Protein AF-A0A1F9RCW7-F1 (afdb_monomer_lite)

Structure (mmCIF, N/CA/C/O backbone):
data_AF-A0A1F9RCW7-F1
#
_entry.id   AF-A0A1F9RCW7-F1
#
loop_
_atom_site.group_PDB
_atom_site.id
_atom_site.type_symbol
_atom_site.label_atom_id
_atom_site.label_alt_id
_atom_site.label_comp_id
_atom_site.label_asym_id
_atom_site.label_entity_id
_atom_site.label_seq_id
_atom_site.pdbx_PDB_ins_code
_atom_site.Cartn_x
_atom_site.Cartn_y
_atom_site.Cartn_z
_atom_site.occupancy
_atom_site.B_iso_or_equiv
_atom_site.auth_seq_id
_atom_site.auth_comp_id
_atom_site.auth_asym_id
_atom_site.auth_atom_id
_atom_site.pdbx_PDB_model_num
ATOM 1 N N . MET A 1 1 ? -45.373 -7.529 39.499 1.00 58.97 1 MET A N 1
ATOM 2 C CA . MET A 1 1 ? -44.326 -6.968 38.630 1.00 58.97 1 MET A CA 1
ATOM 3 C C . MET A 1 1 ? -43.247 -6.370 39.516 1.00 58.97 1 MET A C 1
ATOM 5 O O . MET A 1 1 ? -43.570 -5.528 40.352 1.00 58.97 1 MET A O 1
ATOM 9 N N . GLY A 1 2 ? -42.016 -6.873 39.427 1.00 80.88 2 GLY A N 1
ATOM 10 C CA . GLY A 1 2 ? -40.900 -6.390 40.252 1.00 80.88 2 GLY A CA 1
ATOM 11 C C . GLY A 1 2 ? -40.522 -4.937 39.925 1.00 80.88 2 GLY A C 1
ATOM 12 O O . GLY A 1 2 ? -40.853 -4.431 38.855 1.00 80.88 2 GLY A O 1
ATOM 13 N N . MET A 1 3 ? -39.813 -4.248 40.824 1.00 86.12 3 MET A N 1
ATOM 14 C CA . MET A 1 3 ? -39.380 -2.852 40.610 1.00 86.12 3 MET A CA 1
ATOM 15 C C . MET A 1 3 ? -38.506 -2.698 39.352 1.00 86.12 3 MET A C 1
ATOM 17 O O . MET A 1 3 ? -38.737 -1.803 38.542 1.00 86.12 3 MET A O 1
ATOM 21 N N . ASN A 1 4 ? -37.570 -3.625 39.144 1.00 91.38 4 ASN A N 1
ATOM 22 C CA . ASN A 1 4 ? -36.712 -3.681 37.957 1.00 91.38 4 ASN A CA 1
ATOM 23 C C . ASN A 1 4 ? -37.488 -3.984 36.669 1.00 91.38 4 ASN A C 1
ATOM 25 O O . ASN A 1 4 ? -37.155 -3.488 35.599 1.00 91.38 4 ASN A O 1
ATOM 29 N N . GLU A 1 5 ? -38.549 -4.779 36.773 1.00 91.75 5 GLU A N 1
ATOM 30 C CA . GLU A 1 5 ? -39.403 -5.132 35.643 1.00 91.75 5 GLU A CA 1
ATOM 31 C C . GLU A 1 5 ? -40.203 -3.914 35.168 1.00 91.75 5 GLU A C 1
ATOM 33 O O . GLU A 1 5 ? -40.208 -3.600 33.980 1.00 91.75 5 GLU A O 1
ATOM 38 N N . ARG A 1 6 ? -40.773 -3.148 36.111 1.00 92.88 6 ARG A N 1
ATOM 39 C CA . ARG A 1 6 ? -41.418 -1.857 35.822 1.00 92.88 6 ARG A CA 1
ATOM 40 C C . ARG A 1 6 ? -40.446 -0.862 35.186 1.00 92.88 6 ARG A C 1
ATOM 42 O O . ARG A 1 6 ? -40.835 -0.141 34.276 1.00 92.88 6 ARG A O 1
ATOM 49 N N . LEU A 1 7 ? -39.198 -0.816 35.658 1.00 93.56 7 LEU A N 1
ATOM 50 C CA . LEU A 1 7 ? -38.155 0.039 35.087 1.00 93.56 7 LEU A CA 1
ATOM 51 C C . LEU A 1 7 ? -37.812 -0.362 33.646 1.00 93.56 7 LEU A C 1
ATOM 53 O O . LEU A 1 7 ? -37.741 0.493 32.767 1.00 93.56 7 LEU A O 1
ATOM 57 N N . ALA A 1 8 ? -37.605 -1.654 33.399 1.00 94.81 8 ALA A N 1
ATOM 58 C CA . ALA A 1 8 ? -37.265 -2.168 32.079 1.00 94.81 8 ALA A CA 1
ATOM 59 C C . ALA A 1 8 ? -38.367 -1.872 31.048 1.00 94.81 8 ALA A C 1
ATOM 61 O O . ALA A 1 8 ? -38.064 -1.474 29.923 1.00 94.81 8 ALA A O 1
ATOM 62 N N . ASP A 1 9 ? -39.636 -2.020 31.435 1.00 94.06 9 ASP A N 1
ATOM 63 C CA . ASP A 1 9 ? -40.777 -1.710 30.569 1.00 94.06 9 ASP A CA 1
ATOM 64 C C . ASP A 1 9 ? -41.004 -0.201 30.397 1.00 94.06 9 ASP A C 1
ATOM 66 O O . ASP A 1 9 ? -41.436 0.221 29.329 1.00 94.06 9 ASP A O 1
ATOM 70 N N . LEU A 1 10 ? -40.644 0.624 31.389 1.00 94.19 10 LEU A N 1
ATOM 71 C CA . LEU A 1 10 ? -40.655 2.086 31.255 1.00 94.19 10 LEU A CA 1
ATOM 72 C C . LEU A 1 10 ? -39.609 2.581 30.245 1.00 94.19 10 LEU A C 1
ATOM 74 O O . LEU A 1 10 ? -39.894 3.478 29.458 1.00 94.19 10 LEU A O 1
ATOM 78 N N . LEU A 1 11 ? -38.397 2.017 30.274 1.00 94.50 11 LEU A N 1
ATOM 79 C CA . LEU A 1 11 ? -37.294 2.437 29.400 1.00 94.50 11 LEU A CA 1
ATOM 80 C C . LEU A 1 11 ? -37.402 1.869 27.978 1.00 94.50 11 LEU A C 1
ATOM 82 O O . LEU A 1 11 ? -36.950 2.505 27.028 1.00 94.50 11 LEU A O 1
ATOM 86 N N . PHE A 1 12 ? -37.973 0.672 27.831 1.00 95.19 12 PHE A N 1
ATOM 87 C CA . PHE A 1 12 ? -38.083 -0.035 26.553 1.00 95.19 12 PHE A CA 1
ATOM 88 C C . PHE A 1 12 ? -39.497 -0.602 26.348 1.00 95.19 12 PHE A C 1
ATOM 90 O O . PHE A 1 12 ? -39.658 -1.829 26.285 1.00 95.19 12 PHE A O 1
ATOM 97 N N . PRO A 1 13 ? -40.529 0.255 26.241 1.00 93.56 13 PRO A N 1
ATOM 98 C CA . PRO A 1 13 ? -41.918 -0.192 26.112 1.00 93.56 13 PRO A CA 1
ATOM 99 C C . PRO A 1 13 ? -42.155 -0.994 24.825 1.00 93.56 13 PRO A C 1
ATOM 101 O O . PRO A 1 13 ? -42.882 -1.983 24.842 1.00 93.56 13 PRO A O 1
ATOM 104 N N . ASP A 1 14 ? -41.461 -0.640 23.742 1.00 93.75 14 ASP A N 1
ATOM 105 C CA . ASP A 1 14 ? -41.643 -1.252 22.417 1.00 93.75 14 ASP A CA 1
ATOM 106 C C . ASP A 1 14 ? -40.899 -2.589 22.239 1.00 93.75 14 ASP A C 1
ATOM 108 O O . ASP A 1 14 ? -41.014 -3.247 21.206 1.00 93.75 14 ASP A O 1
ATOM 112 N N . VAL A 1 15 ? -40.108 -3.012 23.231 1.00 94.88 15 VAL A N 1
ATOM 113 C CA . VAL A 1 15 ? -39.314 -4.248 23.167 1.00 94.88 15 VAL A CA 1
ATOM 114 C C . VAL A 1 15 ? -40.079 -5.374 23.860 1.00 94.88 15 VAL A C 1
ATOM 116 O O . VAL A 1 15 ? -40.006 -5.536 25.082 1.00 94.88 15 VAL A O 1
ATOM 119 N N . SER A 1 16 ? -40.831 -6.143 23.074 1.00 92.38 16 SER A N 1
ATOM 120 C CA . SER A 1 16 ? -41.656 -7.264 23.549 1.00 92.38 16 SER A CA 1
ATOM 121 C C . SER A 1 16 ? -41.009 -8.641 23.362 1.00 92.38 16 SER A C 1
ATOM 123 O O . SER A 1 16 ? -41.397 -9.591 24.041 1.00 92.38 16 SER A O 1
ATOM 125 N N . GLU A 1 17 ? -40.017 -8.762 22.475 1.00 94.12 17 GLU A N 1
ATOM 126 C CA . GLU A 1 17 ? -39.290 -10.016 22.259 1.00 94.12 17 GLU A CA 1
ATOM 127 C C . GLU A 1 17 ? -38.488 -10.435 23.503 1.00 94.12 17 GLU A C 1
ATOM 129 O O . GLU A 1 17 ? -37.969 -9.601 24.249 1.00 94.12 17 GLU A O 1
ATOM 134 N N . LEU A 1 18 ? -38.383 -11.749 23.717 1.00 94.31 18 LEU A N 1
ATOM 135 C CA . LEU A 1 18 ? -37.619 -12.350 24.811 1.00 94.31 18 LEU A CA 1
ATOM 136 C C . LEU A 1 18 ? -36.254 -12.855 24.312 1.00 94.31 18 LEU A C 1
ATOM 138 O O . LEU A 1 18 ? -36.167 -13.275 23.154 1.00 94.31 18 LEU A O 1
ATOM 142 N N . PRO A 1 19 ? -35.217 -12.889 25.175 1.00 95.44 19 PRO A N 1
ATOM 143 C CA . PRO A 1 19 ? -33.902 -13.449 24.846 1.00 95.44 19 PRO A CA 1
ATOM 144 C C . PRO A 1 19 ? -33.971 -14.821 24.160 1.00 95.44 19 PRO A C 1
ATOM 146 O O . PRO A 1 19 ? -33.439 -14.978 23.066 1.00 95.44 19 PRO A O 1
ATOM 149 N N . ASP A 1 20 ? -34.734 -15.768 24.715 1.00 95.12 20 ASP A N 1
ATOM 150 C CA . ASP A 1 20 ? -34.902 -17.116 24.151 1.00 95.12 20 ASP A CA 1
ATOM 151 C C . ASP A 1 20 ? -35.484 -17.109 22.730 1.00 95.12 20 ASP A C 1
ATOM 153 O O . ASP A 1 20 ? -35.149 -17.957 21.901 1.00 95.12 20 ASP A O 1
ATOM 157 N N . SER A 1 21 ? -36.376 -16.161 22.429 1.00 95.50 21 SER A N 1
ATOM 158 C CA . SER A 1 21 ? -36.961 -16.013 21.092 1.00 95.50 21 SER A CA 1
ATOM 159 C C . SER A 1 21 ? -35.927 -15.518 20.085 1.00 95.50 21 SER A C 1
ATOM 161 O O . SER A 1 21 ? -35.942 -15.959 18.937 1.00 95.50 21 SER A O 1
ATOM 163 N N . ILE A 1 22 ? -35.017 -14.637 20.510 1.00 96.31 22 ILE A N 1
ATOM 164 C CA . ILE A 1 22 ? -33.885 -14.193 19.695 1.00 96.31 22 ILE A CA 1
ATOM 165 C C . ILE A 1 22 ? -32.894 -15.338 19.501 1.00 96.31 22 ILE A C 1
ATOM 167 O O . ILE A 1 22 ? -32.508 -15.612 18.371 1.00 96.31 22 ILE A O 1
ATOM 171 N N . GLU A 1 23 ? -32.513 -16.047 20.564 1.00 95.06 23 GLU A N 1
ATOM 172 C CA . GLU A 1 23 ? -31.553 -17.153 20.477 1.00 95.06 23 GLU A CA 1
ATOM 173 C C . GLU A 1 23 ? -32.032 -18.271 19.538 1.00 95.06 23 GLU A C 1
ATOM 175 O O . GLU A 1 23 ? -31.238 -18.804 18.766 1.00 95.06 23 GLU A O 1
ATOM 180 N N . LYS A 1 24 ? -33.340 -18.563 19.507 1.00 95.06 24 LYS A N 1
ATOM 181 C CA . LYS A 1 24 ? -33.938 -19.520 18.556 1.00 95.06 24 LYS A CA 1
ATOM 182 C C . LYS A 1 24 ? -33.787 -19.118 17.086 1.00 95.06 24 LYS A C 1
ATOM 184 O O . LYS A 1 24 ? -33.794 -20.002 16.234 1.00 95.06 24 LYS A O 1
ATOM 189 N N . LYS A 1 25 ? -33.635 -17.824 16.775 1.00 94.19 25 LYS A N 1
ATOM 190 C CA . LYS A 1 25 ? -33.351 -17.344 15.407 1.00 94.19 25 LYS A CA 1
ATOM 191 C C . LYS A 1 25 ? -31.918 -17.671 14.969 1.00 94.19 25 LYS A C 1
ATOM 193 O O . LYS A 1 25 ? -31.635 -17.638 13.778 1.00 94.19 25 LYS A O 1
ATOM 198 N N . TYR A 1 26 ? -31.037 -18.008 15.911 1.00 95.06 26 TYR A N 1
ATOM 199 C CA . TYR A 1 26 ? -29.622 -18.279 15.675 1.00 95.06 26 TYR A CA 1
ATOM 200 C C . TYR A 1 26 ? -29.239 -19.672 16.206 1.00 95.06 26 TYR A C 1
ATOM 202 O O . TYR A 1 26 ? -28.615 -19.786 17.269 1.00 95.06 26 TYR A O 1
ATOM 210 N N . PRO A 1 27 ? -29.626 -20.752 15.499 1.00 93.38 27 PRO A N 1
ATOM 211 C CA . PRO A 1 27 ? -29.390 -22.124 15.944 1.00 93.38 27 PRO A CA 1
ATOM 212 C C . PRO A 1 27 ? -27.896 -22.478 15.985 1.00 93.38 27 PRO A C 1
ATOM 214 O O . PRO A 1 27 ? -27.039 -21.738 15.498 1.00 93.38 27 PRO A O 1
ATOM 217 N N . ALA A 1 28 ? -27.559 -23.620 16.587 1.00 92.12 28 ALA A N 1
ATOM 218 C CA . ALA A 1 28 ? -26.206 -24.167 16.503 1.00 92.12 28 ALA A CA 1
ATOM 219 C C . ALA A 1 28 ? -25.829 -24.464 15.040 1.00 92.12 28 ALA A C 1
ATOM 221 O O . ALA A 1 28 ? -26.688 -24.827 14.237 1.00 92.12 28 ALA A O 1
ATOM 222 N N . ARG A 1 29 ? -24.548 -24.294 14.706 1.00 94.12 29 ARG A N 1
ATOM 223 C CA . ARG A 1 29 ? -24.023 -24.574 13.364 1.00 94.12 29 ARG A CA 1
ATOM 224 C C . ARG A 1 29 ? -23.855 -26.083 13.179 1.00 94.12 29 ARG A C 1
ATOM 226 O O . ARG A 1 29 ? -23.382 -26.753 14.095 1.00 94.12 29 ARG A O 1
ATOM 233 N N . ASP A 1 30 ? -24.208 -26.588 12.001 1.00 94.06 30 ASP A N 1
ATOM 234 C CA . ASP A 1 30 ? -23.964 -27.979 11.606 1.00 94.06 30 ASP A CA 1
ATOM 235 C C . ASP A 1 30 ? -22.518 -28.123 11.111 1.00 94.06 30 ASP A C 1
ATOM 237 O O . ASP A 1 30 ? -22.222 -27.925 9.933 1.00 94.06 30 ASP A O 1
ATOM 241 N N . LEU A 1 31 ? -21.593 -28.331 12.050 1.00 95.56 31 LEU A N 1
ATOM 242 C CA . LEU A 1 31 ? -20.151 -28.387 11.806 1.00 95.56 31 LEU A CA 1
ATOM 243 C C . LEU A 1 31 ? -19.506 -29.531 12.606 1.00 95.56 31 LEU A C 1
ATOM 245 O O . LEU A 1 31 ? -20.055 -29.949 13.631 1.00 95.56 31 LEU A O 1
ATOM 249 N N . PRO A 1 32 ? -18.320 -30.018 12.190 1.00 94.44 32 PRO A N 1
ATOM 250 C CA . PRO A 1 32 ? -17.543 -30.972 12.977 1.00 94.44 32 PRO A CA 1
ATOM 251 C C . PRO A 1 32 ? -17.294 -30.489 14.423 1.00 94.44 32 PRO A C 1
ATOM 253 O O . PRO A 1 32 ? -17.159 -29.285 14.641 1.00 94.44 32 PRO A O 1
ATOM 256 N N . PRO A 1 33 ? -17.164 -31.390 15.419 1.00 89.00 33 PRO A N 1
ATOM 257 C CA . PRO A 1 33 ? -17.022 -31.001 16.830 1.00 89.00 33 PRO A CA 1
ATOM 258 C C . PRO A 1 33 ? -15.851 -30.055 17.135 1.00 89.00 33 PRO A C 1
ATOM 260 O O . PRO A 1 33 ? -15.977 -29.184 17.993 1.00 89.00 33 PRO A O 1
ATOM 263 N N . ASP A 1 34 ? -14.735 -30.209 16.419 1.00 90.69 34 ASP A N 1
ATOM 264 C CA . ASP A 1 34 ? -13.519 -29.402 16.589 1.00 90.69 34 ASP A CA 1
ATOM 265 C C . ASP A 1 34 ? -13.425 -28.235 15.585 1.00 90.69 34 ASP A C 1
ATOM 267 O O . ASP A 1 34 ? -12.387 -27.578 15.477 1.00 90.69 34 ASP A O 1
ATOM 271 N N . ALA A 1 35 ? -14.498 -27.972 14.831 1.00 96.31 35 ALA A N 1
ATOM 272 C CA . ALA A 1 35 ? -14.528 -26.925 13.823 1.00 96.31 35 ALA A CA 1
ATOM 273 C C . ALA A 1 35 ? -14.496 -25.530 14.456 1.00 96.31 35 ALA A C 1
ATOM 275 O O . ALA A 1 35 ? -15.335 -25.160 15.284 1.00 96.31 35 ALA A O 1
ATOM 276 N N . ALA A 1 36 ? -13.538 -24.715 14.026 1.00 97.56 36 ALA A N 1
ATOM 277 C CA . ALA A 1 36 ? -13.397 -23.352 14.495 1.00 97.56 36 ALA A CA 1
ATOM 278 C C . ALA A 1 36 ? -14.303 -22.409 13.696 1.00 97.56 36 ALA A C 1
ATOM 280 O O . ALA A 1 36 ? -14.108 -22.153 12.512 1.00 97.56 36 ALA A O 1
ATOM 281 N N . VAL A 1 37 ? -15.280 -21.832 14.382 1.00 98.25 37 VAL A N 1
ATOM 282 C CA . VAL A 1 37 ? -16.020 -20.655 13.918 1.00 98.25 37 VAL A CA 1
ATOM 283 C C . VAL A 1 37 ? -15.272 -19.407 14.372 1.00 98.25 37 VAL A C 1
ATOM 285 O O . VAL A 1 37 ? -15.190 -19.142 15.581 1.00 98.25 37 VAL A O 1
ATOM 288 N N . THR A 1 38 ? -14.724 -18.669 13.413 1.00 98.25 38 THR A N 1
ATOM 289 C CA . THR A 1 38 ? -13.909 -17.468 13.613 1.00 98.25 38 THR A CA 1
ATOM 290 C C . THR A 1 38 ? -14.489 -16.293 12.828 1.00 98.25 38 THR A C 1
ATOM 292 O O . THR A 1 38 ? -15.361 -16.452 11.973 1.00 98.25 38 THR A O 1
ATOM 295 N N . ARG A 1 39 ? -14.012 -15.078 13.119 1.00 97.31 39 ARG A N 1
ATOM 296 C CA . ARG A 1 39 ? -14.472 -13.876 12.420 1.00 97.31 39 ARG A CA 1
ATOM 297 C C . ARG A 1 39 ? -13.433 -12.790 12.316 1.00 97.31 39 ARG A C 1
ATOM 299 O O . ARG A 1 39 ? -12.657 -12.584 13.255 1.00 97.31 39 ARG A O 1
ATOM 306 N N . PHE A 1 40 ? -13.536 -12.015 11.244 1.00 96.31 40 PHE A N 1
ATOM 307 C CA . PHE A 1 40 ? -12.951 -10.687 11.161 1.00 96.31 40 PHE A CA 1
ATOM 308 C C . PHE A 1 40 ? -14.038 -9.640 11.407 1.00 96.31 40 PHE A C 1
ATOM 310 O O . PHE A 1 40 ? -15.056 -9.620 10.720 1.00 96.31 40 PHE A O 1
ATOM 317 N N . ALA A 1 41 ? -13.827 -8.787 12.412 1.00 95.31 41 ALA A N 1
ATOM 318 C CA . ALA A 1 41 ? -14.823 -7.820 12.868 1.00 95.31 41 ALA A CA 1
ATOM 319 C C . ALA A 1 41 ? -14.300 -6.367 12.803 1.00 95.31 41 ALA A C 1
ATOM 321 O O . ALA A 1 41 ? -13.964 -5.790 13.837 1.00 95.31 41 ALA A O 1
ATOM 322 N N . PRO A 1 42 ? -14.100 -5.789 11.602 1.00 93.00 42 PRO A N 1
ATOM 323 C CA . PRO A 1 42 ? -13.550 -4.445 11.454 1.00 93.00 42 PRO A CA 1
ATOM 324 C C . PRO A 1 42 ? -14.605 -3.347 11.642 1.00 93.00 42 PRO A C 1
ATOM 326 O O . PRO A 1 42 ? -15.750 -3.468 11.203 1.00 93.00 42 PRO A O 1
ATOM 329 N N . SER A 1 43 ? -14.172 -2.208 12.185 1.00 90.81 43 SER A N 1
ATOM 330 C CA . SER A 1 43 ? -14.926 -0.952 12.104 1.00 90.81 43 SER A CA 1
ATOM 331 C C . SER A 1 43 ? -14.582 -0.203 10.804 1.00 90.81 43 SER A C 1
ATOM 333 O O . SER A 1 43 ? -13.393 -0.052 10.495 1.00 90.81 43 SER A O 1
ATOM 335 N N . PRO A 1 44 ? -15.567 0.322 10.051 1.00 86.62 44 PRO A N 1
ATOM 336 C CA . PRO A 1 44 ? -15.348 0.995 8.765 1.00 86.62 44 PRO A CA 1
ATOM 337 C C . PRO A 1 44 ? -14.866 2.452 8.932 1.00 86.62 44 PRO A C 1
ATOM 339 O O . PRO A 1 44 ? -15.445 3.384 8.380 1.00 86.62 44 PRO A O 1
ATOM 342 N N . THR A 1 45 ? -13.809 2.675 9.719 1.00 81.88 45 THR A N 1
ATOM 343 C CA . THR A 1 45 ? -13.362 4.019 10.147 1.00 81.88 45 THR A CA 1
ATOM 344 C C . THR A 1 45 ? -12.076 4.502 9.469 1.00 81.88 45 THR A C 1
ATOM 346 O O . THR A 1 45 ? -11.368 5.358 10.003 1.00 81.88 45 THR A O 1
ATOM 349 N N . GLY A 1 46 ? -11.676 3.882 8.361 1.00 74.88 46 GLY A N 1
ATOM 350 C CA . GLY A 1 46 ? -10.405 4.170 7.701 1.00 74.88 46 GLY A CA 1
ATOM 351 C C . GLY A 1 46 ? -9.956 3.062 6.766 1.00 74.88 46 GLY A C 1
ATOM 352 O O . GLY A 1 46 ? -10.653 2.070 6.567 1.00 74.88 46 GLY A O 1
ATOM 353 N N . PHE A 1 47 ? -8.751 3.221 6.223 1.00 75.31 47 PHE A N 1
ATOM 354 C CA . PHE A 1 47 ? -8.118 2.186 5.415 1.00 75.31 47 PHE A CA 1
ATOM 355 C C . PHE A 1 47 ? -7.839 0.919 6.237 1.00 75.31 47 PHE A C 1
ATOM 357 O O . PHE A 1 47 ? -7.525 0.973 7.438 1.00 75.31 47 PHE A O 1
ATOM 364 N N . LEU A 1 48 ? -7.911 -0.226 5.559 1.00 87.44 48 LEU A N 1
ATOM 365 C CA . LEU A 1 48 ? -7.614 -1.521 6.146 1.00 87.44 48 LEU A CA 1
ATOM 366 C C . LEU A 1 48 ? -6.118 -1.614 6.476 1.00 87.44 48 LEU A C 1
ATOM 368 O O . LEU A 1 48 ? -5.254 -1.431 5.617 1.00 87.44 48 LEU A O 1
ATOM 372 N N . HIS A 1 49 ? -5.819 -1.870 7.747 1.00 90.88 49 HIS A N 1
ATOM 373 C CA . HIS A 1 49 ? -4.452 -2.004 8.237 1.00 90.88 49 HIS A CA 1
ATOM 374 C C . HIS A 1 49 ? -3.931 -3.423 8.006 1.00 90.88 49 HIS A C 1
ATOM 376 O O . HIS A 1 49 ? -4.658 -4.383 8.270 1.00 90.88 49 HIS A O 1
ATOM 382 N N . ILE A 1 50 ? -2.656 -3.575 7.643 1.00 92.25 50 ILE A N 1
ATOM 383 C CA . ILE A 1 50 ? -2.045 -4.894 7.415 1.00 92.25 50 ILE A CA 1
ATOM 384 C C . ILE A 1 50 ? -2.089 -5.791 8.662 1.00 92.25 50 ILE A C 1
ATOM 386 O O . ILE A 1 50 ? -2.304 -6.990 8.559 1.00 92.25 50 ILE A O 1
ATOM 390 N N . GLY A 1 51 ? -2.003 -5.212 9.864 1.00 91.94 51 GLY A N 1
ATOM 391 C CA . GLY A 1 51 ? -2.197 -5.953 11.119 1.00 91.94 51 GLY A CA 1
ATOM 392 C C . GLY A 1 51 ? -3.620 -6.507 11.304 1.00 91.94 51 GLY A C 1
ATOM 393 O O . GLY A 1 51 ? -3.789 -7.550 11.925 1.00 91.94 51 GLY A O 1
ATOM 394 N N . GLY A 1 52 ? -4.638 -5.847 10.740 1.00 92.00 52 GLY A N 1
ATOM 395 C CA . GLY A 1 52 ? -6.005 -6.376 10.715 1.00 92.00 52 GLY A CA 1
ATOM 396 C C . GLY A 1 52 ? -6.122 -7.565 9.761 1.00 92.00 52 GLY A C 1
ATOM 397 O O . GLY A 1 52 ? -6.661 -8.598 10.141 1.00 92.00 52 GLY A O 1
ATOM 398 N N . VAL A 1 53 ? -5.526 -7.452 8.569 1.00 92.38 53 VAL A N 1
ATOM 399 C CA . VAL A 1 53 ? -5.403 -8.568 7.611 1.00 92.38 53 VAL A CA 1
ATOM 400 C C . VAL A 1 53 ? -4.624 -9.736 8.203 1.00 92.38 53 VAL A C 1
ATOM 402 O O . VAL A 1 53 ? -5.001 -10.879 7.997 1.00 92.38 53 VAL A O 1
ATOM 405 N N . PHE A 1 54 ? -3.577 -9.472 8.979 1.00 94.50 54 PHE A N 1
ATOM 406 C CA . PHE A 1 54 ? -2.803 -10.505 9.657 1.00 94.50 54 PHE A CA 1
ATOM 407 C C . PHE A 1 54 ? -3.653 -11.308 10.654 1.00 94.50 54 PHE A C 1
ATOM 409 O O . PHE A 1 54 ? -3.653 -12.535 10.613 1.00 94.50 54 PHE A O 1
ATOM 416 N N . ALA A 1 55 ? -4.448 -10.638 11.495 1.00 94.50 55 ALA A N 1
ATOM 417 C CA . ALA A 1 55 ? -5.394 -11.318 12.385 1.00 94.50 55 ALA A CA 1
ATOM 418 C C . ALA A 1 55 ? -6.507 -12.056 11.612 1.00 94.50 55 ALA A C 1
ATOM 420 O O . ALA A 1 55 ? -6.927 -13.144 12.013 1.00 94.50 55 ALA A O 1
ATOM 421 N N . ALA A 1 56 ? -6.964 -11.489 10.492 1.00 95.06 56 ALA A N 1
ATOM 422 C CA . ALA A 1 56 ? -7.941 -12.123 9.613 1.00 95.06 56 ALA A CA 1
ATOM 423 C C . ALA A 1 56 ? -7.389 -13.393 8.951 1.00 95.06 56 ALA A C 1
ATOM 425 O O . ALA A 1 56 ? -8.074 -14.407 8.966 1.00 95.06 56 ALA A O 1
ATOM 426 N N . LEU A 1 57 ? -6.142 -13.374 8.469 1.00 95.12 57 LEU A N 1
ATOM 427 C CA . LEU A 1 57 ? -5.451 -14.542 7.919 1.00 95.12 57 LEU A CA 1
ATOM 428 C C . LEU A 1 57 ? -5.397 -15.676 8.942 1.00 95.12 57 LEU A C 1
ATOM 430 O O . LEU A 1 57 ? -5.722 -16.811 8.628 1.00 95.12 57 LEU A O 1
ATOM 434 N N . ILE A 1 58 ? -5.020 -15.368 10.185 1.00 95.69 58 ILE A N 1
ATOM 435 C CA . ILE A 1 58 ? -4.968 -16.358 11.269 1.00 95.69 58 ILE A CA 1
ATOM 436 C C . ILE A 1 58 ? -6.360 -16.957 11.527 1.00 95.69 58 ILE A C 1
ATOM 438 O O . ILE A 1 58 ? -6.493 -18.167 11.707 1.00 95.69 58 ILE A O 1
ATOM 442 N N . SER A 1 59 ? -7.393 -16.110 11.531 1.00 96.75 59 SER A N 1
ATOM 443 C CA . SER A 1 59 ? -8.786 -16.530 11.722 1.00 96.75 59 SER A CA 1
ATOM 444 C C . SER A 1 59 ? -9.261 -17.449 10.597 1.00 96.75 59 SER A C 1
ATOM 446 O O . SER A 1 59 ? -9.849 -18.496 10.866 1.00 96.75 59 SER A O 1
ATOM 448 N N . GLU A 1 60 ? -8.969 -17.068 9.356 1.00 95.81 60 GLU A N 1
ATOM 449 C CA . GLU A 1 60 ? -9.326 -17.788 8.137 1.00 95.81 60 GLU A CA 1
ATOM 450 C C . GLU A 1 60 ? -8.621 -19.147 8.057 1.00 95.81 60 GLU A C 1
ATOM 452 O O . GLU A 1 60 ? -9.290 -20.165 7.884 1.00 95.81 60 GLU A O 1
ATOM 457 N N . ARG A 1 61 ? -7.298 -19.193 8.288 1.00 95.44 61 ARG A N 1
ATOM 458 C CA . ARG A 1 61 ? -6.528 -20.449 8.309 1.00 95.44 61 ARG A CA 1
ATOM 459 C C . ARG A 1 61 ? -7.076 -21.425 9.343 1.00 95.44 61 ARG A C 1
ATOM 461 O O . ARG A 1 61 ? -7.256 -22.598 9.032 1.00 95.44 61 ARG A O 1
ATOM 468 N N . LEU A 1 62 ? -7.359 -20.954 10.560 1.00 96.25 62 LEU A N 1
ATOM 469 C CA . LEU A 1 62 ? -7.878 -21.812 11.625 1.00 96.25 62 LEU A CA 1
ATOM 470 C C . LEU A 1 62 ? -9.267 -22.373 11.286 1.00 96.25 62 LEU A C 1
ATOM 472 O O . LEU A 1 62 ? -9.506 -23.564 11.487 1.00 96.25 62 LEU A O 1
ATOM 476 N N . ALA A 1 63 ? -10.167 -21.530 10.772 1.00 96.88 63 ALA A N 1
ATOM 477 C CA . ALA A 1 63 ? -11.515 -21.946 10.405 1.00 96.88 63 ALA A CA 1
ATOM 478 C C . ALA A 1 63 ? -11.495 -23.011 9.308 1.00 96.88 63 ALA A C 1
ATOM 480 O O . ALA A 1 63 ? -11.970 -24.123 9.523 1.00 96.88 63 ALA A O 1
ATOM 481 N N . HIS A 1 64 ? -10.883 -22.723 8.160 1.00 95.56 64 HIS A N 1
ATOM 482 C CA . HIS A 1 64 ? -10.921 -23.649 7.030 1.00 95.56 64 HIS A CA 1
ATOM 483 C C . HIS A 1 64 ? -10.152 -24.946 7.291 1.00 95.56 64 HIS A C 1
ATOM 485 O O . HIS A 1 64 ? -10.633 -26.013 6.916 1.00 95.56 64 HIS A O 1
ATOM 491 N N . GLN A 1 65 ? -9.016 -24.894 7.998 1.00 94.88 65 GLN A N 1
ATOM 492 C CA . GLN A 1 65 ? -8.256 -26.101 8.347 1.00 94.88 65 GLN A CA 1
ATOM 493 C C . GLN A 1 65 ? -9.059 -27.077 9.221 1.00 94.88 65 GLN A C 1
ATOM 495 O O . GLN A 1 65 ? -8.832 -28.283 9.173 1.00 94.88 65 GLN A O 1
ATOM 500 N N . THR A 1 66 ? -9.984 -26.567 10.035 1.00 95.69 66 THR A N 1
ATOM 501 C CA . THR A 1 66 ? -10.807 -27.378 10.946 1.00 95.69 66 THR A CA 1
ATOM 502 C C . THR A 1 66 ? -12.190 -27.705 10.371 1.00 95.69 66 THR A C 1
ATOM 504 O O . THR A 1 66 ? -13.016 -28.293 11.065 1.00 95.69 66 THR A O 1
ATOM 507 N N . GLY A 1 67 ? -12.458 -27.341 9.110 1.00 96.00 67 GLY A N 1
ATOM 508 C CA . GLY A 1 67 ? -13.779 -27.494 8.490 1.00 96.00 67 GLY A CA 1
ATOM 509 C C . GLY A 1 67 ? -14.848 -26.575 9.092 1.00 96.00 67 GLY A C 1
ATOM 510 O O . GLY A 1 67 ? -16.030 -26.902 9.045 1.00 96.00 67 GLY A O 1
ATOM 511 N N . GLY A 1 68 ? -14.429 -25.470 9.712 1.00 96.94 68 GLY A N 1
ATOM 512 C CA . GLY A 1 68 ? -15.291 -24.456 10.305 1.00 96.94 68 GLY A CA 1
ATOM 513 C C . GLY A 1 68 ? -15.636 -23.312 9.358 1.00 96.94 68 GLY A C 1
ATOM 514 O O . GLY A 1 68 ? -15.614 -23.462 8.140 1.00 96.94 68 GLY A O 1
ATOM 515 N N . ILE A 1 69 ? -15.985 -22.168 9.950 1.00 97.25 69 ILE A N 1
ATOM 516 C CA . ILE A 1 69 ? -16.533 -21.000 9.250 1.00 97.25 69 ILE A CA 1
ATOM 517 C C . ILE A 1 69 ? -15.724 -19.761 9.610 1.00 97.25 69 ILE A C 1
ATOM 519 O O . ILE A 1 69 ? -15.559 -19.451 10.792 1.00 97.25 69 ILE A O 1
ATOM 523 N N . PHE A 1 70 ? -15.278 -19.027 8.597 1.00 97.06 70 PHE A N 1
ATOM 524 C CA . PHE A 1 70 ? -14.719 -17.692 8.733 1.00 97.06 70 PHE A CA 1
ATOM 525 C C . PHE A 1 70 ? -15.691 -16.654 8.175 1.00 97.06 70 PHE A C 1
ATOM 527 O O . PHE A 1 70 ? -15.968 -16.624 6.974 1.00 97.06 70 PHE A O 1
ATOM 534 N N . TYR A 1 71 ? -16.193 -15.772 9.042 1.00 96.94 71 TYR A N 1
ATOM 535 C CA . TYR A 1 71 ? -17.168 -14.758 8.641 1.00 96.94 71 TYR A CA 1
ATOM 536 C C . TYR A 1 71 ? -16.698 -13.313 8.857 1.00 96.94 71 TYR A C 1
ATOM 538 O O . TYR A 1 71 ? -15.863 -13.013 9.715 1.00 96.94 71 TYR A O 1
ATOM 546 N N . LEU A 1 72 ? -17.258 -12.394 8.071 1.00 96.25 72 LEU A N 1
ATOM 547 C CA . LEU A 1 72 ? -17.032 -10.954 8.165 1.00 96.25 72 LEU A CA 1
ATOM 548 C C . LEU A 1 72 ? -18.216 -10.286 8.873 1.00 96.25 72 LEU A C 1
ATOM 550 O O . LEU A 1 72 ? -19.353 -10.400 8.423 1.00 96.25 72 LEU A O 1
ATOM 554 N N . ARG A 1 73 ? -17.952 -9.544 9.954 1.00 96.56 73 ARG A N 1
ATOM 555 C CA . ARG A 1 73 ? -18.959 -8.726 10.653 1.00 96.56 73 ARG A CA 1
ATOM 556 C C . ARG A 1 73 ? -18.524 -7.268 10.706 1.00 96.56 73 ARG A C 1
ATOM 558 O O . ARG A 1 73 ? -17.431 -6.969 11.163 1.00 96.56 73 ARG A O 1
ATOM 565 N N . ILE A 1 74 ? -19.376 -6.346 10.281 1.00 94.38 74 ILE A N 1
ATOM 566 C CA . ILE A 1 74 ? -19.054 -4.916 10.293 1.00 94.38 74 ILE A CA 1
ATOM 567 C C . ILE A 1 74 ? -19.476 -4.304 11.624 1.00 94.38 74 ILE A C 1
ATOM 569 O O . ILE A 1 74 ? -20.657 -4.305 11.974 1.00 94.38 74 ILE A O 1
ATOM 573 N N . GLU A 1 75 ? -18.508 -3.745 12.347 1.00 93.81 75 GLU A N 1
ATOM 574 C CA . GLU A 1 75 ? -18.731 -3.089 13.638 1.00 93.81 75 GLU A CA 1
ATOM 575 C C . GLU A 1 75 ? -18.875 -1.568 13.455 1.00 93.81 75 GLU A C 1
ATOM 577 O O . GLU A 1 75 ? -17.978 -0.786 13.778 1.00 93.81 75 GLU A O 1
ATOM 582 N N . ASP A 1 76 ? -20.011 -1.145 12.889 1.00 91.19 76 ASP A N 1
ATOM 583 C CA . ASP A 1 76 ? -20.352 0.239 12.513 1.00 91.19 76 ASP A CA 1
ATOM 584 C C . ASP A 1 76 ? -21.245 0.962 13.543 1.00 91.19 76 ASP A C 1
ATOM 586 O O . ASP A 1 76 ? -22.069 1.820 13.216 1.00 91.19 76 ASP A O 1
ATOM 590 N N . THR A 1 77 ? -21.076 0.628 14.823 1.00 86.44 77 THR A N 1
ATOM 591 C CA . THR A 1 77 ? -21.844 1.226 15.929 1.00 86.44 77 THR A CA 1
ATOM 592 C C . THR A 1 77 ? -21.432 2.671 16.247 1.00 86.44 77 THR A C 1
ATOM 594 O O . THR A 1 77 ? -22.202 3.401 16.878 1.00 86.44 77 THR A O 1
ATOM 597 N N . ASP A 1 78 ? -20.254 3.121 15.793 1.00 84.50 78 ASP A N 1
ATOM 598 C CA . ASP A 1 78 ? -19.781 4.510 15.898 1.00 84.50 78 ASP A CA 1
ATOM 599 C C . ASP A 1 78 ? -19.968 5.275 14.578 1.00 84.50 78 ASP A C 1
ATOM 601 O O . ASP A 1 78 ? -19.043 5.439 13.777 1.00 84.50 78 ASP A O 1
ATOM 605 N N . LYS A 1 79 ? -21.184 5.795 14.382 1.00 79.62 79 LYS A N 1
ATOM 606 C CA . LYS A 1 79 ? -21.567 6.559 13.186 1.00 79.62 79 LYS A CA 1
ATOM 607 C C . LYS A 1 79 ? -20.744 7.830 12.959 1.00 79.62 79 LYS A C 1
ATOM 609 O O . LYS A 1 79 ? -20.650 8.285 11.826 1.00 79.62 79 LYS A O 1
ATOM 614 N N . LYS A 1 80 ? -20.108 8.403 13.993 1.00 82.12 80 LYS A N 1
ATOM 615 C CA . LYS A 1 80 ? -19.280 9.617 13.837 1.00 82.12 80 LYS A CA 1
ATOM 616 C C . LYS A 1 80 ? -17.947 9.329 13.144 1.00 82.12 80 LYS A C 1
ATOM 618 O O . LYS A 1 80 ? -17.357 10.239 12.569 1.00 82.12 80 LYS A O 1
ATOM 623 N N . ARG A 1 81 ? -17.445 8.094 13.247 1.00 79.50 81 ARG A N 1
ATOM 624 C CA . ARG A 1 81 ? -16.153 7.676 12.675 1.00 79.50 81 ARG A CA 1
ATOM 625 C C . ARG A 1 81 ? -16.294 6.874 11.389 1.00 79.50 81 ARG A C 1
ATOM 627 O O . ARG A 1 81 ? -15.277 6.556 10.779 1.00 79.50 81 ARG A O 1
ATOM 634 N N . GLU A 1 82 ? -17.515 6.523 11.007 1.00 81.12 82 GLU A N 1
ATOM 635 C CA . GLU A 1 82 ? -17.793 5.772 9.791 1.00 81.12 82 GLU A CA 1
ATOM 636 C C . GLU A 1 82 ? -17.386 6.577 8.550 1.00 81.12 82 GLU A C 1
ATOM 638 O O . GLU A 1 82 ? -17.707 7.757 8.408 1.00 81.12 82 GLU A O 1
ATOM 643 N N . MET A 1 83 ? -16.654 5.930 7.646 1.00 78.88 83 MET A N 1
ATOM 644 C CA . MET A 1 83 ? -16.276 6.500 6.360 1.00 78.88 83 MET A CA 1
ATOM 645 C C . MET A 1 83 ? -17.147 5.933 5.243 1.00 78.88 83 MET A C 1
ATOM 647 O O . MET A 1 83 ? -17.286 4.715 5.105 1.00 78.88 83 MET A O 1
ATOM 651 N N . ALA A 1 84 ? -17.661 6.820 4.389 1.00 78.62 84 ALA A N 1
ATOM 652 C CA . ALA A 1 84 ? -18.370 6.429 3.176 1.00 78.62 84 ALA A CA 1
ATOM 653 C C . ALA A 1 84 ? -17.491 5.506 2.311 1.00 78.62 84 ALA A C 1
ATOM 655 O O . ALA A 1 84 ? -16.320 5.798 2.069 1.00 78.62 84 ALA A O 1
ATOM 656 N N . GLY A 1 85 ? -18.049 4.371 1.879 1.00 78.88 85 GLY A N 1
ATOM 657 C CA . GLY A 1 85 ? -17.328 3.350 1.109 1.00 78.88 85 GLY A CA 1
ATOM 658 C C . GLY A 1 85 ? -16.388 2.447 1.924 1.00 78.88 85 GLY A C 1
ATOM 659 O O . GLY A 1 85 ? -15.784 1.544 1.351 1.00 78.88 85 GLY A O 1
ATOM 660 N N . GLY A 1 86 ? -16.281 2.625 3.249 1.00 82.06 86 GLY A N 1
ATOM 661 C CA . GLY A 1 86 ? -15.372 1.839 4.094 1.00 82.06 86 GLY A CA 1
ATOM 662 C C . GLY A 1 86 ? -15.651 0.331 4.073 1.00 82.06 86 GLY A C 1
ATOM 663 O O . GLY A 1 86 ? -14.717 -0.463 4.008 1.00 82.06 86 GLY A O 1
ATOM 664 N N . VAL A 1 87 ? -16.928 -0.069 4.061 1.00 85.00 87 VAL A N 1
ATOM 665 C CA . VAL A 1 87 ? -17.331 -1.487 3.975 1.00 85.00 87 VAL A CA 1
ATOM 666 C C . VAL A 1 87 ? -16.933 -2.100 2.631 1.00 85.00 87 VAL A C 1
ATOM 668 O O . VAL A 1 87 ? -16.320 -3.164 2.613 1.00 85.00 87 VAL A O 1
ATOM 671 N N . ALA A 1 88 ? -17.211 -1.410 1.520 1.00 84.19 88 ALA A N 1
ATOM 672 C CA . ALA A 1 88 ? -16.845 -1.876 0.182 1.00 84.19 88 ALA A CA 1
ATOM 673 C C . ALA A 1 88 ? -15.325 -2.055 0.047 1.00 84.19 88 ALA A C 1
ATOM 675 O O . ALA A 1 88 ? -14.871 -3.095 -0.419 1.00 84.19 88 ALA A O 1
ATOM 676 N N . GLY A 1 89 ? -14.538 -1.101 0.559 1.00 84.44 89 GLY A N 1
ATOM 677 C CA . GLY A 1 89 ? -13.077 -1.199 0.554 1.00 84.44 89 GLY A CA 1
ATOM 678 C C . GLY A 1 89 ? -12.529 -2.371 1.379 1.00 84.44 89 GLY A C 1
ATOM 679 O O . GLY A 1 89 ? -11.505 -2.948 1.017 1.00 84.44 89 GLY A O 1
ATOM 680 N N . ILE A 1 90 ? -13.201 -2.763 2.469 1.00 87.81 90 ILE A N 1
ATOM 681 C CA . ILE A 1 90 ? -12.833 -3.958 3.249 1.00 87.81 90 ILE A CA 1
ATOM 682 C C . ILE A 1 90 ? -13.097 -5.227 2.435 1.00 87.81 90 ILE A C 1
ATOM 684 O O . ILE A 1 90 ? -12.210 -6.074 2.334 1.00 87.81 90 ILE A O 1
ATOM 688 N N . VAL A 1 91 ? -14.292 -5.354 1.853 1.00 86.75 91 VAL A N 1
ATOM 689 C CA . VAL A 1 91 ? -14.677 -6.534 1.065 1.00 86.75 91 VAL A CA 1
ATOM 690 C C . VAL A 1 91 ? -13.765 -6.686 -0.154 1.00 86.75 91 VAL A C 1
ATOM 692 O O . VAL A 1 91 ? -13.206 -7.759 -0.374 1.00 86.75 91 VAL A O 1
ATOM 695 N N . GLU A 1 92 ? -13.529 -5.600 -0.889 1.00 85.50 92 GLU A N 1
ATOM 696 C CA . GLU A 1 92 ? -12.639 -5.588 -2.050 1.00 85.50 92 GLU A CA 1
ATOM 697 C C . GLU A 1 92 ? -11.204 -5.992 -1.677 1.00 85.50 92 GLU A C 1
ATOM 699 O O . GLU A 1 92 ? -10.577 -6.791 -2.375 1.00 85.50 92 GLU A O 1
ATOM 704 N N . ALA A 1 93 ? -10.679 -5.500 -0.549 1.00 86.88 93 ALA A N 1
ATOM 705 C CA . ALA A 1 93 ? -9.347 -5.879 -0.089 1.00 86.88 93 ALA A CA 1
ATOM 706 C C . ALA A 1 93 ? -9.236 -7.386 0.199 1.00 86.88 93 ALA A C 1
ATOM 708 O O . ALA A 1 93 ? -8.229 -8.002 -0.150 1.00 86.88 93 ALA A O 1
ATOM 709 N N . PHE A 1 94 ? -10.264 -7.996 0.793 1.00 87.19 94 PHE A N 1
ATOM 710 C CA . PHE A 1 94 ? -10.288 -9.435 1.077 1.00 87.19 94 PHE A CA 1
ATOM 711 C C . PHE A 1 94 ? -10.382 -10.274 -0.198 1.00 87.19 94 PHE A C 1
ATOM 713 O O . PHE A 1 94 ? -9.665 -11.266 -0.326 1.00 87.19 94 PHE A O 1
ATOM 720 N N . GLN A 1 95 ? -11.191 -9.842 -1.168 1.00 85.38 95 GLN A N 1
ATOM 721 C CA . GLN A 1 95 ? -11.258 -10.489 -2.477 1.00 85.38 95 GLN A CA 1
ATOM 722 C C . GLN A 1 95 ? -9.915 -10.440 -3.202 1.00 85.38 95 GLN A C 1
ATOM 724 O O . GLN A 1 95 ? -9.444 -11.459 -3.701 1.00 85.38 95 GLN A O 1
ATOM 729 N N . ARG A 1 96 ? -9.264 -9.271 -3.213 1.00 85.75 96 ARG A N 1
ATOM 730 C CA . ARG A 1 96 ? -7.937 -9.101 -3.821 1.00 85.75 96 ARG A CA 1
ATOM 731 C C . ARG A 1 96 ? -6.888 -9.980 -3.148 1.00 85.75 96 ARG A C 1
ATOM 733 O O . ARG A 1 96 ? -6.009 -10.491 -3.835 1.00 85.75 96 ARG A O 1
ATOM 740 N N . LEU A 1 97 ? -6.975 -10.172 -1.831 1.00 88.06 97 LEU A N 1
ATOM 741 C CA . LEU A 1 97 ? -6.095 -11.061 -1.063 1.00 88.06 97 LEU A CA 1
ATOM 742 C C . LEU A 1 97 ? -6.474 -12.548 -1.164 1.00 88.06 97 LEU A C 1
ATOM 744 O O . LEU A 1 97 ? -5.783 -13.380 -0.582 1.00 88.06 97 LEU A O 1
ATOM 748 N N . ALA A 1 98 ? -7.530 -12.885 -1.912 1.00 85.31 98 ALA A N 1
ATOM 749 C CA . ALA A 1 98 ? -8.066 -14.237 -2.054 1.00 85.31 98 ALA A CA 1
ATOM 750 C C . ALA A 1 98 ? -8.444 -14.897 -0.712 1.00 85.31 98 ALA A C 1
ATOM 752 O O . ALA A 1 98 ? -8.344 -16.114 -0.556 1.00 85.31 98 ALA A O 1
ATOM 753 N N . PHE A 1 99 ? -8.898 -14.104 0.265 1.00 86.50 99 PHE A N 1
ATOM 754 C CA . PHE A 1 99 ? -9.481 -14.643 1.492 1.00 86.50 99 PHE A CA 1
ATOM 755 C C . PHE A 1 99 ? -10.903 -15.105 1.207 1.00 86.50 99 PHE A C 1
ATOM 757 O O . PHE A 1 99 ? -11.766 -14.312 0.827 1.00 86.50 99 PHE A O 1
ATOM 764 N N . LYS A 1 100 ? -11.152 -16.399 1.404 1.00 86.56 100 LYS A N 1
ATOM 765 C CA . LYS A 1 100 ? -12.497 -16.957 1.331 1.00 86.56 100 LYS A CA 1
ATOM 766 C C . LYS A 1 100 ? -13.266 -16.529 2.580 1.00 86.56 100 LYS A C 1
ATOM 768 O O . LYS A 1 100 ? -12.863 -16.859 3.685 1.00 86.56 100 LYS A O 1
ATOM 773 N N . ILE A 1 101 ? -14.334 -15.762 2.395 1.00 91.88 101 ILE A N 1
ATOM 774 C CA . ILE A 1 101 ? -15.288 -15.404 3.448 1.00 91.88 101 ILE A CA 1
ATOM 775 C C . ILE A 1 101 ? -16.505 -16.306 3.250 1.00 91.88 101 ILE A C 1
ATOM 777 O O . ILE A 1 101 ? -17.095 -16.291 2.170 1.00 91.88 101 ILE A O 1
ATOM 781 N N . ASP A 1 102 ? -16.868 -17.094 4.259 1.00 94.69 102 ASP A N 1
ATOM 782 C CA . ASP A 1 102 ? -18.008 -18.015 4.170 1.00 94.69 102 ASP A CA 1
ATOM 783 C C . ASP A 1 102 ? -19.345 -17.299 4.399 1.00 94.69 102 ASP A C 1
ATOM 785 O O . ASP A 1 102 ? -20.352 -17.628 3.775 1.00 94.69 102 ASP A O 1
ATOM 789 N N . GLU A 1 103 ? -19.355 -16.306 5.291 1.00 95.50 103 GLU A N 1
ATOM 790 C CA . GLU A 1 103 ? -20.538 -15.519 5.637 1.00 95.50 103 GLU A CA 1
ATOM 791 C C . GLU A 1 103 ? -20.173 -14.048 5.876 1.00 95.50 103 GLU A C 1
ATOM 793 O O . GLU A 1 103 ? -19.078 -13.734 6.346 1.00 95.50 103 GLU A O 1
ATOM 798 N N . GLY A 1 104 ? -21.091 -13.131 5.595 1.00 94.81 104 GLY A N 1
ATOM 799 C CA . GLY A 1 104 ? -20.890 -11.699 5.787 1.00 94.81 104 GLY A CA 1
ATOM 800 C C . GLY A 1 104 ? -21.370 -10.846 4.613 1.00 94.81 104 GLY A C 1
ATOM 801 O O . GLY A 1 104 ? -22.013 -11.353 3.690 1.00 94.81 104 GLY A O 1
ATOM 802 N N . PRO A 1 105 ? -21.061 -9.537 4.631 1.00 90.50 105 PRO A N 1
ATOM 803 C CA . PRO A 1 105 ? -21.369 -8.630 3.531 1.00 90.50 105 PRO A CA 1
ATOM 804 C C . PRO A 1 105 ? -20.709 -9.066 2.220 1.00 90.50 105 PRO A C 1
ATOM 806 O O . PRO A 1 105 ? -19.534 -9.442 2.204 1.00 90.50 105 PRO A O 1
ATOM 809 N N . LEU A 1 106 ? -21.454 -8.958 1.121 1.00 81.31 106 LEU A N 1
ATOM 810 C CA . LEU A 1 106 ? -20.974 -9.269 -0.223 1.00 81.31 106 LEU A CA 1
ATOM 811 C C . LEU A 1 106 ? -20.460 -8.008 -0.957 1.00 81.31 106 LEU A C 1
ATOM 813 O O . LEU A 1 106 ? -20.757 -6.886 -0.544 1.00 81.31 106 LEU A O 1
ATOM 817 N N . PRO A 1 107 ? -19.664 -8.169 -2.036 1.00 68.50 107 PRO A N 1
ATOM 818 C CA . PRO A 1 107 ? -19.139 -7.048 -2.829 1.00 68.50 107 PRO A CA 1
ATOM 819 C C . PRO A 1 107 ? -20.226 -6.314 -3.626 1.00 68.50 107 PRO A C 1
ATOM 821 O O . PRO A 1 107 ? -20.145 -5.103 -3.814 1.00 68.50 107 PRO A O 1
ATOM 824 N N . ALA A 1 108 ? -21.234 -7.052 -4.099 1.00 63.59 108 ALA A N 1
ATOM 825 C CA . ALA A 1 108 ? -22.493 -6.499 -4.589 1.00 63.59 108 ALA A CA 1
ATOM 826 C C . ALA A 1 108 ? -23.457 -6.333 -3.403 1.00 63.59 108 ALA A C 1
ATOM 828 O O . ALA A 1 108 ? -23.314 -7.048 -2.412 1.00 63.59 108 ALA A O 1
ATOM 829 N N . GLU A 1 109 ? -24.421 -5.410 -3.487 1.00 63.81 109 GLU A N 1
ATOM 830 C CA . GLU A 1 109 ? -25.386 -5.173 -2.403 1.00 63.81 109 GLU A CA 1
ATOM 831 C C . GLU A 1 109 ? -25.983 -6.492 -1.876 1.00 63.81 109 GLU A C 1
ATOM 833 O O . GLU A 1 109 ? -26.529 -7.286 -2.642 1.00 63.81 109 GLU A O 1
ATOM 838 N N . GLY A 1 110 ? -25.846 -6.732 -0.566 1.00 79.62 110 GLY A N 1
ATOM 839 C CA . GLY A 1 110 ? -26.344 -7.934 0.104 1.00 79.62 110 GLY A CA 1
ATOM 840 C C . GLY A 1 110 ? -25.370 -8.535 1.120 1.00 79.62 110 GLY A C 1
ATOM 841 O O . GLY A 1 110 ? -24.298 -7.995 1.406 1.00 79.62 110 GLY A O 1
ATOM 842 N N . GLU A 1 111 ? -25.763 -9.677 1.673 1.00 89.19 111 GLU A N 1
ATOM 843 C CA . GLU A 1 111 ? -24.984 -10.493 2.604 1.00 89.19 111 GLU A CA 1
ATOM 844 C C . GLU A 1 111 ? -25.237 -11.983 2.339 1.00 89.19 111 GLU A C 1
ATOM 846 O O . GLU A 1 111 ? -26.268 -12.357 1.779 1.00 89.19 111 GLU A O 1
ATOM 851 N N . ALA A 1 112 ? -24.287 -12.832 2.726 1.00 90.75 112 ALA A N 1
ATOM 852 C CA . ALA A 1 112 ? -24.412 -14.285 2.690 1.00 90.75 112 ALA A CA 1
ATOM 853 C C . ALA A 1 112 ? -24.307 -14.866 4.103 1.00 90.75 112 ALA A C 1
ATOM 855 O O . ALA A 1 112 ? -23.543 -14.368 4.927 1.00 90.75 112 ALA A O 1
ATOM 856 N N . GLY A 1 113 ? -25.033 -15.953 4.364 1.00 91.44 113 GLY A N 1
ATOM 857 C CA . GLY A 1 113 ? -24.992 -16.679 5.634 1.00 91.44 113 GLY A CA 1
ATOM 858 C C . GLY A 1 113 ? -26.304 -16.627 6.413 1.00 91.44 113 GLY A C 1
ATOM 859 O O . GLY A 1 113 ? -27.198 -15.836 6.125 1.00 91.44 113 GLY A O 1
ATOM 860 N N . SER A 1 114 ? -26.426 -17.510 7.405 1.00 90.25 114 SER A N 1
ATOM 861 C CA . SER A 1 114 ? -27.683 -17.714 8.148 1.00 90.25 114 SER A CA 1
ATOM 862 C C . SER A 1 114 ? -27.803 -16.862 9.415 1.00 90.25 114 SER A C 1
ATOM 864 O O . SER A 1 114 ? -28.840 -16.881 10.071 1.00 90.25 114 SER A O 1
ATOM 866 N N . TYR A 1 115 ? -26.750 -16.125 9.783 1.00 95.25 115 TYR A N 1
ATOM 867 C CA . TYR A 1 115 ? -26.657 -15.399 11.055 1.00 95.25 115 TYR A CA 1
ATOM 868 C C . TYR A 1 115 ? -26.726 -13.875 10.884 1.00 95.25 115 TYR A C 1
ATOM 870 O O . TYR A 1 115 ? -26.371 -13.125 11.801 1.00 95.25 115 TYR A O 1
ATOM 878 N N . GLY A 1 116 ? -27.215 -13.425 9.727 1.00 92.12 116 GLY A N 1
ATOM 879 C CA . GLY A 1 116 ? -27.426 -12.019 9.419 1.00 92.12 116 GLY A CA 1
ATOM 880 C C . GLY A 1 116 ? -28.417 -11.313 10.369 1.00 92.12 116 GLY A C 1
ATOM 881 O O . GLY A 1 116 ? -29.103 -11.954 11.180 1.00 92.12 116 GLY A O 1
ATOM 882 N N . PRO A 1 117 ? -28.492 -9.973 10.323 1.00 94.81 117 PRO A N 1
ATOM 883 C CA . PRO A 1 117 ? -27.608 -9.089 9.563 1.00 94.81 117 PRO A CA 1
ATOM 884 C C . PRO A 1 117 ? -26.163 -9.122 10.068 1.00 94.81 117 PRO A C 1
ATOM 886 O O . PRO A 1 117 ? -25.943 -9.247 11.275 1.00 94.81 117 PRO A O 1
ATOM 889 N N . TYR A 1 118 ? -25.174 -9.007 9.178 1.00 95.69 118 TYR A N 1
ATOM 890 C CA . TYR A 1 118 ? -23.742 -8.989 9.528 1.00 95.69 118 TYR A CA 1
ATOM 891 C C . TYR A 1 118 ? -23.187 -7.572 9.756 1.00 95.69 118 TYR A C 1
ATOM 893 O O . TYR A 1 118 ? -21.982 -7.398 9.955 1.00 95.69 118 TYR A O 1
ATOM 901 N N . LYS A 1 119 ? -24.049 -6.551 9.776 1.00 94.00 119 LYS A N 1
ATOM 902 C CA . LYS A 1 119 ? -23.721 -5.182 10.199 1.00 94.00 119 LYS A CA 1
ATOM 903 C C . LYS A 1 119 ? -24.376 -4.877 11.538 1.00 94.00 119 LYS A C 1
ATOM 905 O O . LYS A 1 119 ? -25.572 -5.095 11.713 1.00 94.00 119 LYS A O 1
ATOM 910 N N . GLN A 1 120 ? -23.611 -4.354 12.489 1.00 94.88 120 GLN A N 1
ATOM 911 C CA . GLN A 1 120 ? -24.120 -4.121 13.842 1.00 94.88 120 GLN A CA 1
ATOM 912 C C . GLN A 1 120 ? -25.163 -3.002 13.911 1.00 94.88 120 GLN A C 1
ATOM 914 O O . GLN A 1 120 ? -26.089 -3.082 14.717 1.00 94.88 120 GLN A O 1
ATOM 919 N N . SER A 1 121 ? -25.085 -1.981 13.056 1.00 91.88 121 SER A N 1
ATOM 920 C CA . SER A 1 121 ? -26.114 -0.932 13.012 1.00 91.88 121 SER A CA 1
ATOM 921 C C . SER A 1 121 ? -27.512 -1.459 12.659 1.00 91.88 121 SER A C 1
ATOM 923 O O . SER A 1 121 ? -28.506 -0.914 13.137 1.00 91.88 121 SER A O 1
ATOM 925 N N . GLU A 1 122 ? -27.597 -2.560 11.912 1.00 93.62 122 GLU A N 1
ATOM 926 C CA . GLU A 1 122 ? -28.850 -3.216 11.511 1.00 93.62 122 GLU A CA 1
ATOM 927 C C . GLU A 1 122 ? -29.391 -4.165 12.600 1.00 93.62 122 GLU A C 1
ATOM 929 O O . GLU A 1 122 ? -30.495 -4.695 12.494 1.00 93.62 122 GLU A O 1
ATOM 934 N N . ARG A 1 123 ? -28.646 -4.349 13.698 1.00 95.19 123 ARG A N 1
ATOM 935 C CA . ARG A 1 123 ? -28.967 -5.274 14.799 1.00 95.19 123 ARG A CA 1
ATOM 936 C C . ARG A 1 123 ? -29.470 -4.566 16.062 1.00 95.19 123 ARG A C 1
ATOM 938 O O . ARG A 1 123 ? -29.645 -5.200 17.099 1.00 95.19 123 ARG A O 1
ATOM 945 N N . GLY A 1 124 ? -29.764 -3.264 15.991 1.00 93.94 124 GLY A N 1
ATOM 946 C CA . GLY A 1 124 ? -30.205 -2.428 17.121 1.00 93.94 124 GLY A CA 1
ATOM 947 C C . GLY A 1 124 ? -31.296 -3.051 18.008 1.00 93.94 124 GLY A C 1
ATOM 948 O O . GLY A 1 124 ? -31.192 -3.028 19.235 1.00 93.94 124 GLY A O 1
ATOM 949 N N . GLY A 1 125 ? -32.327 -3.644 17.394 1.00 94.88 125 GLY A N 1
ATOM 950 C CA . GLY A 1 125 ? -33.425 -4.300 18.114 1.00 94.88 125 GLY A CA 1
ATOM 951 C C . GLY A 1 125 ? -32.977 -5.506 18.947 1.00 94.88 125 GLY A C 1
ATOM 952 O O . GLY A 1 125 ? -33.411 -5.651 20.087 1.00 94.88 125 GLY A O 1
ATOM 953 N N . ILE A 1 126 ? -32.043 -6.306 18.421 1.00 96.94 126 ILE A N 1
ATOM 954 C CA . ILE A 1 126 ? -31.479 -7.487 19.091 1.00 96.94 126 ILE A CA 1
ATOM 955 C C . ILE A 1 126 ? -30.806 -7.072 20.401 1.00 96.94 126 ILE A C 1
ATOM 957 O O . ILE A 1 126 ? -31.084 -7.637 21.456 1.00 96.94 126 ILE A O 1
ATOM 961 N N . TYR A 1 127 ? -29.962 -6.039 20.363 1.00 97.56 127 TYR A N 1
ATOM 962 C CA . TYR A 1 127 ? -29.244 -5.589 21.556 1.00 97.56 127 TYR A CA 1
ATOM 963 C C . TYR A 1 127 ? -30.191 -5.067 22.637 1.00 97.56 127 TYR A C 1
ATOM 965 O O . TYR A 1 127 ? -29.992 -5.354 23.817 1.00 97.56 127 TYR A O 1
ATOM 973 N N . LYS A 1 128 ? -31.250 -4.343 22.250 1.00 97.44 128 LYS A N 1
ATOM 974 C CA . LYS A 1 128 ? -32.242 -3.819 23.200 1.00 97.44 128 LYS A CA 1
ATOM 975 C C . LYS A 1 128 ? -32.964 -4.931 23.966 1.00 97.44 128 LYS A C 1
ATOM 977 O O . LYS A 1 128 ? -33.235 -4.737 25.148 1.00 97.44 128 LYS A O 1
ATOM 982 N N . VAL A 1 129 ? -33.216 -6.091 23.348 1.00 97.75 129 VAL A N 1
ATOM 983 C CA . VAL A 1 129 ? -33.805 -7.262 24.033 1.00 97.75 129 VAL A CA 1
ATOM 984 C C . VAL A 1 129 ? -32.927 -7.707 25.204 1.00 97.75 129 VAL A C 1
ATOM 986 O O . VAL A 1 129 ? -33.408 -7.836 26.329 1.00 97.75 129 VAL A O 1
ATOM 989 N N . PHE A 1 130 ? -31.623 -7.870 24.976 1.00 98.06 130 PHE A N 1
ATOM 990 C CA . PHE A 1 130 ? -30.699 -8.309 26.025 1.00 98.06 130 PHE A CA 1
ATOM 991 C C . PHE A 1 130 ? -30.422 -7.223 27.073 1.00 98.06 130 PHE A C 1
ATOM 993 O O . PHE A 1 130 ? -30.325 -7.529 28.259 1.00 98.06 130 PHE A O 1
ATOM 1000 N N . VAL A 1 131 ? -30.365 -5.945 26.680 1.00 98.00 131 VAL A N 1
ATOM 1001 C CA . VAL A 1 131 ? -30.269 -4.828 27.641 1.00 98.00 131 VAL A CA 1
ATOM 1002 C C . VAL A 1 131 ? -31.493 -4.788 28.556 1.00 98.00 131 VAL A C 1
ATOM 1004 O O . VAL A 1 131 ? -31.353 -4.606 29.766 1.00 98.00 131 VAL A O 1
ATOM 1007 N N . LYS A 1 132 ? -32.691 -4.984 27.996 1.00 97.56 132 LYS A N 1
ATOM 1008 C CA . LYS A 1 132 ? -33.936 -5.037 28.766 1.00 97.56 132 LYS A CA 1
ATOM 1009 C C . LYS A 1 132 ? -33.926 -6.191 29.767 1.00 97.56 132 LYS A C 1
ATOM 1011 O O . LYS A 1 132 ? -34.360 -6.012 30.902 1.00 97.56 132 LYS A O 1
ATOM 1016 N N . GLU A 1 133 ? -33.382 -7.342 29.384 1.00 97.19 133 GLU A N 1
ATOM 1017 C CA . GLU A 1 133 ? -33.223 -8.477 30.293 1.00 97.19 133 GLU A CA 1
ATOM 1018 C C . GLU A 1 133 ? -32.249 -8.180 31.445 1.00 97.19 133 GLU A C 1
ATOM 1020 O O . GLU A 1 133 ? -32.568 -8.443 32.606 1.00 97.19 133 GLU A O 1
ATOM 1025 N N . LEU A 1 134 ? -31.103 -7.552 31.166 1.00 97.38 134 LEU A N 1
ATOM 1026 C CA . LEU A 1 134 ? -30.169 -7.123 32.214 1.00 97.38 134 LEU A CA 1
ATOM 1027 C C . LEU A 1 134 ? -30.811 -6.114 33.176 1.00 97.38 134 LEU A C 1
ATOM 1029 O O . LEU A 1 134 ? -30.615 -6.204 34.388 1.00 97.38 134 LEU A O 1
ATOM 1033 N N . LEU A 1 135 ? -31.632 -5.190 32.666 1.00 97.19 135 LEU A N 1
ATOM 1034 C CA . LEU A 1 135 ? -32.403 -4.265 33.501 1.00 97.19 135 LEU A CA 1
ATOM 1035 C C . LEU A 1 135 ? -33.382 -5.008 34.414 1.00 97.19 135 LEU A C 1
ATOM 1037 O O . LEU A 1 135 ? -33.420 -4.714 35.606 1.00 97.19 135 LEU A O 1
ATOM 1041 N N . ARG A 1 136 ? -34.120 -6.004 33.898 1.00 95.88 136 ARG A N 1
ATOM 1042 C CA . ARG A 1 136 ? -35.053 -6.829 34.694 1.00 95.88 136 ARG A CA 1
ATOM 1043 C C . ARG A 1 136 ? -34.349 -7.553 35.843 1.00 95.88 136 ARG A C 1
ATOM 1045 O O . ARG A 1 136 ? -34.881 -7.597 36.953 1.00 95.88 136 ARG A O 1
ATOM 1052 N N . ARG A 1 137 ? -33.139 -8.063 35.602 1.00 95.44 137 ARG A N 1
ATOM 1053 C CA . ARG A 1 137 ? -32.308 -8.747 36.612 1.00 95.44 137 ARG A CA 1
ATOM 1054 C C . ARG A 1 137 ? -31.616 -7.791 37.589 1.00 95.44 137 ARG A C 1
ATOM 1056 O O . ARG A 1 137 ? -31.122 -8.229 38.623 1.00 95.44 137 ARG A O 1
ATOM 1063 N N . GLY A 1 138 ? -31.624 -6.487 37.307 1.00 95.25 138 GLY A N 1
ATOM 1064 C CA . GLY A 1 138 ? -30.908 -5.476 38.089 1.00 95.25 138 GLY A CA 1
ATOM 1065 C C . GLY A 1 138 ? -29.410 -5.398 37.778 1.00 95.25 138 GLY A C 1
ATOM 1066 O O . GLY A 1 138 ? -28.677 -4.715 38.492 1.00 95.25 138 GLY A O 1
ATOM 1067 N N . ASP A 1 139 ? -28.967 -6.056 36.707 1.00 96.75 139 ASP A N 1
ATOM 1068 C CA . ASP A 1 139 ? -27.579 -6.103 36.230 1.00 96.75 139 ASP A CA 1
ATOM 1069 C C . ASP A 1 139 ? -27.222 -4.936 35.301 1.00 96.75 139 ASP A C 1
ATOM 1071 O O . ASP A 1 139 ? -26.083 -4.795 34.863 1.00 96.75 139 ASP A O 1
ATOM 1075 N N . ALA A 1 140 ? -28.183 -4.060 35.019 1.00 97.69 140 ALA A N 1
ATOM 1076 C CA . ALA A 1 140 ? -27.977 -2.801 34.324 1.00 97.69 140 ALA A CA 1
ATOM 1077 C C . ALA A 1 140 ? -28.850 -1.699 34.936 1.00 97.69 140 ALA A C 1
ATOM 1079 O O . ALA A 1 140 ? -29.801 -1.980 35.669 1.00 97.69 140 ALA A O 1
ATOM 1080 N N . TYR A 1 141 ? -28.524 -0.438 34.655 1.00 97.50 141 TYR A N 1
ATOM 1081 C CA . TYR A 1 141 ? -29.297 0.721 35.112 1.00 97.50 141 TYR A CA 1
ATOM 1082 C C . TYR A 1 141 ? -29.092 1.945 34.198 1.00 97.50 141 TYR A C 1
ATOM 1084 O O . TYR A 1 141 ? -28.055 2.047 33.530 1.00 97.50 141 TYR A O 1
ATOM 1092 N N . PRO A 1 142 ? -30.060 2.881 34.135 1.00 97.56 142 PRO A N 1
ATOM 1093 C CA . PRO A 1 142 ? -29.903 4.119 33.382 1.00 97.56 142 PRO A CA 1
ATOM 1094 C C . PRO A 1 142 ? -28.976 5.103 34.106 1.00 97.56 142 PRO A C 1
ATOM 1096 O O . PRO A 1 142 ? -29.009 5.250 35.325 1.00 97.56 142 PRO A O 1
ATOM 1099 N N . CYS A 1 143 ? -28.161 5.816 33.339 1.00 97.19 143 CYS A N 1
ATOM 1100 C CA . CYS A 1 143 ? -27.273 6.864 33.821 1.00 97.19 143 CYS A CA 1
ATOM 1101 C C . CYS A 1 143 ? -27.553 8.155 33.051 1.00 97.19 143 CYS A C 1
ATOM 1103 O O . CYS A 1 143 ? -27.500 8.162 31.821 1.00 97.19 143 CYS A O 1
ATOM 1105 N N . PHE A 1 144 ? -27.802 9.239 33.786 1.00 96.44 144 PHE A N 1
ATOM 1106 C CA . PHE A 1 144 ? -28.149 10.559 33.246 1.00 96.44 144 PHE A CA 1
ATOM 1107 C C . PHE A 1 144 ? -26.964 11.538 33.259 1.00 96.44 144 PHE A C 1
ATOM 1109 O O . PHE A 1 144 ? -27.150 12.745 33.119 1.00 96.44 144 PHE A O 1
ATOM 1116 N N . CYS A 1 145 ? -25.741 11.037 33.474 1.00 93.81 145 CYS A N 1
ATOM 1117 C CA . CYS A 1 145 ? -24.535 11.861 33.417 1.00 93.81 145 CYS A CA 1
ATOM 1118 C C . CYS A 1 145 ? -24.327 12.387 31.991 1.00 93.81 145 CYS A C 1
ATOM 1120 O O . CYS A 1 145 ? -24.254 11.606 31.040 1.00 93.81 145 CYS A O 1
ATOM 1122 N N . SER A 1 146 ? -24.164 13.699 31.869 1.00 91.44 146 SER A N 1
ATOM 1123 C CA . SER A 1 146 ? -23.713 14.368 30.650 1.00 91.44 146 SER A CA 1
ATOM 1124 C C . SER A 1 146 ? -22.218 14.129 30.388 1.00 91.44 146 SER A C 1
ATOM 1126 O O . SER A 1 146 ? -21.475 13.655 31.254 1.00 91.44 146 SER A O 1
ATOM 1128 N N . GLU A 1 147 ? -21.743 14.490 29.192 1.00 88.62 147 GLU A N 1
ATOM 1129 C CA . GLU A 1 147 ? -20.303 14.487 28.889 1.00 88.62 147 GLU A CA 1
ATOM 1130 C C . GLU A 1 147 ? -19.523 15.433 29.825 1.00 88.62 147 GLU A C 1
ATOM 1132 O O . GLU A 1 147 ? -18.421 15.097 30.264 1.00 88.62 147 GLU A O 1
ATOM 1137 N N . GLU A 1 148 ? -20.123 16.566 30.208 1.00 92.19 148 GLU A N 1
ATOM 1138 C CA . GLU A 1 148 ? -19.555 17.512 31.176 1.00 92.19 148 GLU A CA 1
ATOM 1139 C C . GLU A 1 148 ? -19.453 16.906 32.582 1.00 92.19 148 GLU A C 1
ATOM 1141 O O . GLU A 1 148 ? -18.441 17.087 33.261 1.00 92.19 148 GLU A O 1
ATOM 1146 N N . ASP A 1 149 ? -20.453 16.133 33.020 1.00 91.31 149 ASP A N 1
ATOM 1147 C CA . ASP A 1 149 ? -20.386 15.390 34.287 1.00 91.31 149 ASP A CA 1
ATOM 1148 C C . ASP A 1 149 ? -19.228 14.392 34.281 1.00 91.31 149 ASP A C 1
ATOM 1150 O O . ASP A 1 149 ? -18.475 14.304 35.251 1.00 91.31 149 ASP A O 1
ATOM 1154 N N . GLY A 1 150 ? -19.043 13.679 33.167 1.00 89.50 150 GLY A N 1
ATOM 1155 C CA . GLY A 1 150 ? -17.919 12.765 32.984 1.00 89.50 150 GLY A CA 1
ATOM 1156 C C . GLY A 1 150 ? -16.563 13.474 33.060 1.00 89.50 150 GLY A C 1
ATOM 1157 O O . GLY A 1 150 ? -15.662 12.995 33.752 1.00 89.50 150 GLY A O 1
ATOM 1158 N N . ALA A 1 151 ? -16.422 14.626 32.398 1.00 91.69 151 ALA A N 1
ATOM 1159 C CA . ALA A 1 151 ? -15.198 15.428 32.430 1.00 91.69 151 ALA A CA 1
ATOM 1160 C C . ALA A 1 151 ? -14.887 15.946 33.844 1.00 91.69 151 ALA A C 1
ATOM 1162 O O . ALA A 1 151 ? -13.752 15.821 34.306 1.00 91.69 151 ALA A O 1
ATOM 1163 N N . ARG A 1 152 ? -15.904 16.441 34.563 1.00 93.88 152 ARG A N 1
ATOM 1164 C CA . ARG A 1 152 ? -15.771 16.889 35.958 1.00 93.88 152 ARG A CA 1
ATOM 1165 C C . ARG A 1 152 ? -15.383 15.749 36.894 1.00 93.88 152 ARG A C 1
ATOM 1167 O O . ARG A 1 152 ? -14.459 15.906 37.687 1.00 93.88 152 ARG A O 1
ATOM 1174 N N . THR A 1 153 ? -16.041 14.592 36.795 1.00 92.88 153 THR A N 1
ATOM 1175 C CA . THR A 1 153 ? -15.685 13.411 37.598 1.00 92.88 153 THR A CA 1
ATOM 1176 C C . THR A 1 153 ? -14.253 12.972 37.333 1.00 92.88 153 THR A C 1
ATOM 1178 O O . THR A 1 153 ? -13.516 12.706 38.280 1.00 92.88 153 THR A O 1
ATOM 1181 N N . LYS A 1 154 ? -13.820 12.969 36.068 1.00 93.81 154 LYS A N 1
ATOM 1182 C CA . LYS A 1 154 ? -12.439 12.642 35.709 1.00 93.81 154 LYS A CA 1
ATOM 1183 C C . LYS A 1 154 ? -11.438 13.619 36.335 1.00 93.81 154 LYS A C 1
ATOM 1185 O O . LYS A 1 154 ? -10.463 13.172 36.930 1.00 93.81 154 LYS A O 1
ATOM 1190 N N . GLU A 1 155 ? -11.694 14.925 36.264 1.00 95.75 155 GLU A N 1
ATOM 1191 C CA . GLU A 1 155 ? -10.836 15.942 36.889 1.00 95.75 155 GLU A CA 1
ATOM 1192 C C . GLU A 1 155 ? -10.761 15.760 38.417 1.00 95.75 155 GLU A C 1
ATOM 1194 O O . GLU A 1 155 ? -9.683 15.844 39.009 1.00 95.75 155 GLU A O 1
ATOM 1199 N N . MET A 1 156 ? -11.892 15.463 39.067 1.00 95.19 156 MET A N 1
ATOM 1200 C CA . MET A 1 156 ? -11.932 15.164 40.503 1.00 95.19 156 MET A CA 1
ATOM 1201 C C . MET A 1 156 ? -11.121 13.910 40.852 1.00 95.19 156 MET A C 1
ATOM 1203 O O . MET A 1 156 ? -10.371 13.925 41.827 1.00 95.19 156 MET A O 1
ATOM 1207 N N . GLN A 1 157 ? -11.221 12.849 40.047 1.00 95.81 157 GLN A N 1
ATOM 1208 C CA . GLN A 1 157 ? -10.457 11.611 40.230 1.00 95.81 157 GLN A CA 1
ATOM 1209 C C . GLN A 1 157 ? -8.950 11.830 40.059 1.00 95.81 157 GLN A C 1
ATOM 1211 O O . GLN A 1 157 ? -8.164 11.365 40.885 1.00 95.81 157 GLN A O 1
ATOM 1216 N N . GLU A 1 158 ? -8.544 12.586 39.038 1.00 95.88 158 GLU A N 1
ATOM 1217 C CA . GLU A 1 158 ? -7.141 12.936 38.796 1.00 95.88 158 GLU A CA 1
ATOM 1218 C C . GLU A 1 158 ? -6.564 13.768 39.950 1.00 95.88 158 GLU A C 1
ATOM 1220 O O . GLU A 1 158 ? -5.480 13.460 40.450 1.00 95.88 158 GLU A O 1
ATOM 1225 N N . LYS A 1 159 ? -7.313 14.763 40.451 1.00 96.06 159 LYS A N 1
ATOM 1226 C CA . LYS A 1 159 ? -6.925 15.554 41.635 1.00 96.06 159 LYS A CA 1
ATOM 1227 C C . LYS A 1 159 ? -6.819 14.701 42.897 1.00 96.06 159 LYS A C 1
ATOM 1229 O O . LYS A 1 159 ? -5.891 14.885 43.682 1.00 96.06 159 LYS A O 1
ATOM 1234 N N . ALA A 1 160 ? -7.738 13.755 43.077 1.00 95.69 160 ALA A N 1
ATOM 1235 C CA . ALA A 1 160 ? -7.720 12.804 44.185 1.00 95.69 160 ALA A CA 1
ATOM 1236 C C . ALA A 1 160 ? -6.667 11.690 44.018 1.00 95.69 160 ALA A C 1
ATOM 1238 O O . ALA A 1 160 ? -6.494 10.885 44.931 1.00 95.69 160 ALA A O 1
ATOM 1239 N N . LYS A 1 161 ? -5.952 11.644 42.881 1.00 95.44 161 LYS A N 1
ATOM 1240 C CA . LYS A 1 161 ? -4.965 10.609 42.528 1.00 95.44 161 LYS A CA 1
ATOM 1241 C C . LYS A 1 161 ? -5.527 9.187 42.608 1.00 95.44 161 LYS A C 1
ATOM 1243 O O . LYS A 1 161 ? -4.814 8.248 42.958 1.00 95.44 161 LYS A O 1
ATOM 1248 N N . VAL A 1 162 ? -6.804 9.030 42.272 1.00 94.12 162 VAL A N 1
ATOM 1249 C CA . VAL A 1 162 ? -7.458 7.724 42.151 1.00 94.12 162 VAL A CA 1
ATOM 1250 C C . VAL A 1 162 ? -7.592 7.341 40.680 1.00 94.12 162 VAL A C 1
ATOM 1252 O O . VAL A 1 162 ? -7.464 8.178 39.784 1.00 94.12 162 VAL A O 1
ATOM 1255 N N . ARG A 1 163 ? -7.836 6.055 40.412 1.00 92.75 163 ARG A N 1
ATOM 1256 C CA . ARG A 1 163 ? -8.051 5.557 39.050 1.00 92.75 163 ARG A CA 1
ATOM 1257 C C . ARG A 1 163 ? -9.258 6.260 38.418 1.00 92.75 163 ARG A C 1
ATOM 1259 O O . ARG A 1 163 ? -10.285 6.451 39.060 1.00 92.75 163 ARG A O 1
ATOM 1266 N N . THR A 1 164 ? -9.143 6.628 37.149 1.00 94.00 164 THR A N 1
ATOM 1267 C CA . THR A 1 164 ? -10.236 7.288 36.430 1.00 94.00 164 THR A CA 1
ATOM 1268 C C . THR A 1 164 ? -11.291 6.289 35.958 1.00 94.00 164 THR A C 1
ATOM 1270 O O . THR A 1 164 ? -10.971 5.145 35.637 1.00 94.00 164 THR A O 1
ATOM 1273 N N . GLY A 1 165 ? -12.550 6.732 35.895 1.00 93.06 165 GLY A N 1
ATOM 1274 C CA . GLY A 1 165 ? -13.679 6.027 35.276 1.00 93.06 165 GLY A CA 1
ATOM 1275 C C . GLY A 1 165 ? -14.930 5.979 36.158 1.00 93.06 165 GLY A C 1
ATOM 1276 O O . GLY A 1 165 ? -15.129 6.858 36.991 1.00 93.06 165 GLY A O 1
ATOM 1277 N N . TYR A 1 166 ? -15.814 5.003 35.947 1.00 94.94 166 TYR A N 1
ATOM 1278 C CA . TYR A 1 166 ? -17.158 5.000 36.543 1.00 94.94 166 TYR A CA 1
ATOM 1279 C C . TYR A 1 166 ? -17.391 3.718 37.343 1.00 94.94 166 TYR A C 1
ATOM 1281 O O . TYR A 1 166 ? -17.699 2.678 36.774 1.00 94.94 166 TYR A O 1
ATOM 1289 N N . TYR A 1 167 ? -17.197 3.790 38.659 1.00 94.31 167 TYR A N 1
ATOM 1290 C CA . TYR A 1 167 ? -17.229 2.643 39.570 1.00 94.31 167 TYR A CA 1
ATOM 1291 C C . TYR A 1 167 ? -17.491 3.107 41.010 1.00 94.31 167 TYR A C 1
ATOM 1293 O O . TYR A 1 167 ? -17.302 4.283 41.330 1.00 94.31 167 TYR A O 1
ATOM 1301 N N . GLY A 1 168 ? -17.883 2.190 41.899 1.00 89.38 168 GLY A N 1
ATOM 1302 C CA . GLY A 1 168 ? -17.994 2.456 43.340 1.00 89.38 168 GLY A CA 1
ATOM 1303 C C . GLY A 1 168 ? -18.791 3.726 43.677 1.00 89.38 168 GLY A C 1
ATOM 1304 O O . GLY A 1 168 ? -19.901 3.919 43.186 1.00 89.38 168 GLY A O 1
ATOM 1305 N N . SER A 1 169 ? -18.214 4.610 44.498 1.00 90.06 169 SER A N 1
ATOM 1306 C CA . SER A 1 169 ? -18.820 5.899 44.875 1.00 90.06 169 SER A CA 1
ATOM 1307 C C . SER A 1 169 ? -18.885 6.925 43.736 1.00 90.06 169 SER A C 1
ATOM 1309 O O . SER A 1 169 ? -19.651 7.881 43.827 1.00 90.06 169 SER A O 1
ATOM 1311 N N . TRP A 1 170 ? -18.128 6.728 42.651 1.00 93.88 170 TRP A N 1
ATOM 1312 C CA . TRP A 1 170 ? -18.176 7.573 41.452 1.00 93.88 170 TRP A CA 1
ATOM 1313 C C . TRP A 1 170 ? -19.330 7.200 40.514 1.00 93.88 170 TRP A C 1
ATOM 1315 O O . TRP A 1 170 ? -19.645 7.954 39.594 1.00 93.88 170 TRP A O 1
ATOM 1325 N N . ALA A 1 171 ? -19.987 6.061 40.749 1.00 94.25 171 ALA A N 1
ATOM 1326 C CA . ALA A 1 171 ? -21.135 5.605 39.980 1.00 94.25 171 ALA A CA 1
ATOM 1327 C C . ALA A 1 171 ? -22.446 6.244 40.486 1.00 94.25 171 ALA A C 1
ATOM 1329 O O . ALA A 1 171 ? -23.309 5.578 41.056 1.00 94.25 171 ALA A O 1
ATOM 1330 N N . THR A 1 172 ? -22.592 7.558 40.285 1.00 92.88 172 THR A N 1
ATOM 1331 C CA . THR A 1 172 ? -23.661 8.414 40.846 1.00 92.88 172 THR A CA 1
ATOM 1332 C C . THR A 1 172 ? -25.075 7.836 40.740 1.00 92.88 172 THR A C 1
ATOM 1334 O O . THR A 1 172 ? -25.844 7.912 41.691 1.00 92.88 172 THR A O 1
ATOM 1337 N N . HIS A 1 173 ? -25.417 7.241 39.594 1.00 95.12 173 HIS A N 1
ATOM 1338 C CA . HIS A 1 173 ? -26.774 6.769 39.299 1.00 95.12 173 HIS A CA 1
ATOM 1339 C C . HIS A 1 173 ? -27.006 5.294 39.665 1.00 95.12 173 HIS A C 1
ATOM 1341 O O . HIS A 1 173 ? -28.118 4.789 39.530 1.00 95.12 173 HIS A O 1
ATOM 1347 N N . ARG A 1 174 ? -25.973 4.589 40.147 1.00 94.88 174 ARG A N 1
ATOM 1348 C CA . ARG A 1 174 ? -26.003 3.138 40.398 1.00 94.88 174 ARG A CA 1
ATOM 1349 C C . ARG A 1 174 ? -27.072 2.719 41.399 1.00 94.88 174 ARG A C 1
ATOM 1351 O O . ARG A 1 174 ? -27.605 1.616 41.299 1.00 94.88 174 ARG A O 1
ATOM 1358 N N . ASN A 1 175 ? -27.381 3.583 42.359 1.00 93.19 175 ASN A N 1
ATOM 1359 C CA . ASN A 1 175 ? -28.308 3.291 43.451 1.00 93.19 175 ASN A CA 1
ATOM 1360 C C . ASN A 1 175 ? -29.575 4.155 43.407 1.00 93.19 175 ASN A C 1
ATOM 1362 O O . ASN A 1 175 ? -30.262 4.255 44.419 1.00 93.19 175 ASN A O 1
ATOM 1366 N N . PHE A 1 176 ? -29.877 4.781 42.265 1.00 94.50 176 PHE A N 1
ATOM 1367 C CA . PHE A 1 176 ? -31.117 5.538 42.116 1.00 94.50 176 PHE A CA 1
ATOM 1368 C C . PHE A 1 176 ? -32.336 4.627 42.286 1.00 94.50 176 PHE A C 1
ATOM 1370 O O . PHE A 1 176 ? -32.383 3.499 41.788 1.00 94.50 176 PHE A O 1
ATOM 1377 N N . THR A 1 177 ? -33.344 5.148 42.973 1.00 93.31 177 THR A N 1
ATOM 1378 C CA . THR A 1 177 ? -34.662 4.535 43.108 1.00 93.31 177 THR A CA 1
ATOM 1379 C C . THR A 1 177 ? -35.481 4.704 41.827 1.00 93.31 177 THR A C 1
ATOM 1381 O O . THR A 1 177 ? -35.195 5.542 40.973 1.00 93.31 177 THR A O 1
ATOM 1384 N N . PHE A 1 178 ? -36.553 3.919 41.693 1.00 93.00 178 PHE A N 1
ATOM 1385 C CA . PHE A 1 178 ? -37.465 4.002 40.550 1.00 93.00 178 PHE A CA 1
ATOM 1386 C C . PHE A 1 178 ? -38.068 5.405 40.404 1.00 93.00 178 PHE A C 1
ATOM 1388 O O . PHE A 1 178 ? -38.156 5.904 39.288 1.00 93.00 178 PHE A O 1
ATOM 1395 N N . GLU A 1 179 ? -38.435 6.055 41.513 1.00 93.88 179 GLU A N 1
ATOM 1396 C CA . GLU A 1 179 ? -39.026 7.397 41.477 1.00 93.88 179 GLU A CA 1
ATOM 1397 C C . GLU A 1 179 ? -38.002 8.476 41.091 1.00 93.88 179 GLU A C 1
ATOM 1399 O O . GLU A 1 179 ? -38.335 9.389 40.339 1.00 93.88 179 GLU A O 1
ATOM 1404 N N . GLU A 1 180 ? -36.739 8.354 41.515 1.00 95.44 180 GLU A N 1
ATOM 1405 C CA . GLU A 1 180 ? -35.665 9.252 41.061 1.00 95.44 180 GLU A CA 1
ATOM 1406 C C . GLU A 1 180 ? -35.400 9.089 39.562 1.00 95.44 180 GLU A C 1
ATOM 1408 O O . GLU A 1 180 ? -35.336 10.079 38.838 1.00 95.44 180 GLU A O 1
ATOM 1413 N N . ILE A 1 181 ? -35.318 7.846 39.074 1.00 95.25 181 ILE A N 1
ATOM 1414 C CA . ILE A 1 181 ? -35.161 7.566 37.640 1.00 95.25 181 ILE A CA 1
ATOM 1415 C C . ILE A 1 181 ? -36.344 8.135 36.852 1.00 95.25 181 ILE A C 1
ATOM 1417 O O . ILE A 1 181 ? -36.147 8.797 35.836 1.00 95.25 181 ILE A O 1
ATOM 1421 N N . LYS A 1 182 ? -37.573 7.898 37.319 1.00 94.31 182 LYS A N 1
ATOM 1422 C CA . LYS A 1 182 ? -38.792 8.393 36.677 1.00 94.31 182 LYS A CA 1
ATOM 1423 C C . LYS A 1 182 ? -38.813 9.922 36.616 1.00 94.31 182 LYS A C 1
ATOM 1425 O O . LYS A 1 182 ? -39.095 10.469 35.557 1.00 94.31 182 LYS A O 1
ATOM 1430 N N . SER A 1 183 ? -38.439 10.597 37.701 1.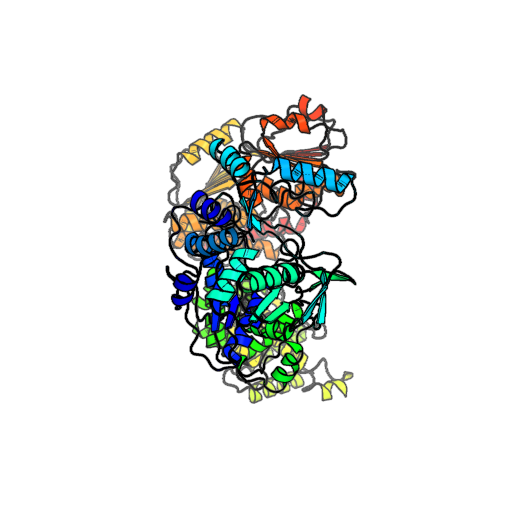00 95.88 183 SER A N 1
ATOM 1431 C CA . SER A 1 183 ? -38.310 12.059 37.755 1.00 95.88 183 SER A CA 1
ATOM 1432 C C . SER A 1 183 ? -37.294 12.595 36.735 1.00 95.88 183 SER A C 1
ATOM 1434 O O . SER A 1 183 ? -37.562 13.577 36.044 1.00 95.88 183 SER A O 1
ATOM 1436 N N . GLU A 1 184 ? -36.142 11.936 36.567 1.00 95.56 184 GLU A N 1
ATOM 1437 C CA . GLU A 1 184 ? -35.148 12.325 35.554 1.00 95.56 184 GLU A CA 1
ATOM 1438 C C . GLU A 1 184 ? -35.643 12.102 34.113 1.00 95.56 184 GLU A C 1
ATOM 1440 O O . GLU A 1 184 ? -35.384 12.933 33.236 1.00 95.56 184 GLU A O 1
ATOM 1445 N N . LEU A 1 185 ? -36.406 11.031 33.871 1.00 94.06 185 LEU A N 1
ATOM 1446 C CA . LEU A 1 185 ? -37.056 10.774 32.580 1.00 94.06 185 LEU A CA 1
ATOM 1447 C C . LEU A 1 185 ? -38.152 11.804 32.271 1.00 94.06 185 LEU A C 1
ATOM 1449 O O . LEU A 1 185 ? -38.214 12.302 31.150 1.00 94.06 185 LEU A O 1
ATOM 1453 N N . GLU A 1 186 ? -38.981 12.172 33.253 1.00 94.50 186 GLU A N 1
ATOM 1454 C CA . GLU A 1 186 ? -40.020 13.209 33.120 1.00 94.50 186 GLU A CA 1
ATOM 1455 C C . GLU A 1 186 ? -39.422 14.595 32.833 1.00 94.50 186 GLU A C 1
ATOM 1457 O O . GLU A 1 186 ? -40.031 15.410 32.141 1.00 94.50 186 GLU A O 1
ATOM 1462 N N . ARG A 1 187 ? -38.191 14.849 33.298 1.00 94.75 187 ARG A N 1
ATOM 1463 C CA . ARG A 1 187 ? -37.399 16.044 32.951 1.00 94.75 187 ARG A CA 1
ATOM 1464 C C . ARG A 1 187 ? -36.807 15.998 31.539 1.00 94.75 187 ARG A C 1
ATOM 1466 O O . ARG A 1 187 ? -36.154 16.956 31.132 1.00 94.75 187 ARG A O 1
ATOM 1473 N N . GLY A 1 188 ? -36.994 14.902 30.806 1.00 92.31 188 GLY A N 1
ATOM 1474 C CA . GLY A 1 188 ? -36.491 14.729 29.447 1.00 92.31 188 GLY A CA 1
ATOM 1475 C C . GLY A 1 188 ? -34.969 14.612 29.360 1.00 92.31 188 GLY A C 1
ATOM 1476 O O . GLY A 1 188 ? -34.402 14.911 28.307 1.00 92.31 188 GLY A O 1
ATOM 1477 N N . LYS A 1 189 ? -34.278 14.215 30.440 1.00 92.75 189 LYS A N 1
ATOM 1478 C CA . LYS A 1 189 ? -32.819 14.071 30.384 1.00 92.75 189 LYS A CA 1
ATOM 1479 C C . LYS A 1 189 ? -32.420 12.876 29.512 1.00 92.75 189 LYS A C 1
ATOM 1481 O O . LYS A 1 189 ? -32.949 11.778 29.708 1.00 92.75 189 LYS A O 1
ATOM 1486 N N . PRO A 1 190 ? -31.453 13.044 28.589 1.00 94.06 190 PRO A N 1
ATOM 1487 C CA . PRO A 1 190 ? -30.907 11.917 27.851 1.00 94.06 190 PRO A CA 1
ATOM 1488 C C . PRO A 1 190 ? -30.191 10.969 28.814 1.00 94.06 190 PRO A C 1
ATOM 1490 O O . PRO A 1 190 ? -29.588 11.397 29.801 1.00 94.06 190 PRO A O 1
ATOM 1493 N N . PHE A 1 191 ? -30.229 9.678 28.506 1.00 96.25 191 PHE A N 1
ATOM 1494 C CA . PHE A 1 191 ? -29.588 8.657 29.321 1.00 96.25 191 PHE A CA 1
ATOM 1495 C C . PHE A 1 191 ? -28.831 7.650 28.466 1.00 96.25 191 PHE A C 1
ATOM 1497 O O . PHE A 1 191 ? -29.079 7.482 27.272 1.00 96.25 191 PHE A O 1
ATOM 1504 N N . VAL A 1 192 ? -27.911 6.955 29.118 1.00 97.31 192 VAL A N 1
ATOM 1505 C CA . VAL A 1 192 ? -27.268 5.740 28.617 1.00 97.31 192 VAL A CA 1
ATOM 1506 C C . VAL A 1 192 ? -27.604 4.586 29.553 1.00 97.31 192 VAL A C 1
ATOM 1508 O O . VAL A 1 192 ? -27.917 4.819 30.720 1.00 97.31 192 VAL A O 1
ATOM 1511 N N . ILE A 1 193 ? -27.511 3.344 29.086 1.00 98.25 193 ILE A N 1
ATOM 1512 C CA . ILE A 1 193 ? -27.600 2.180 29.974 1.00 98.25 193 ILE A CA 1
ATOM 1513 C C . ILE A 1 193 ? -26.193 1.716 30.321 1.00 98.25 193 ILE A C 1
ATOM 1515 O O . ILE A 1 193 ? -25.371 1.482 29.430 1.00 98.25 193 ILE A O 1
ATOM 1519 N N . ARG A 1 194 ? -25.919 1.581 31.619 1.00 98.12 194 ARG A N 1
ATOM 1520 C CA . ARG A 1 194 ? -24.661 1.053 32.146 1.00 98.12 194 ARG A CA 1
ATOM 1521 C C . ARG A 1 194 ? -24.845 -0.352 32.690 1.00 98.12 194 ARG A C 1
ATOM 1523 O O . ARG A 1 194 ? -25.891 -0.666 33.257 1.00 98.12 194 ARG A O 1
ATOM 1530 N N . LEU A 1 195 ? -23.810 -1.166 32.530 1.00 98.06 195 LEU A N 1
ATOM 1531 C CA . LEU A 1 195 ? -23.648 -2.419 33.253 1.00 98.06 195 LEU A CA 1
ATOM 1532 C C . LEU A 1 195 ? -23.519 -2.112 34.748 1.00 98.06 195 LEU A C 1
ATOM 1534 O O . LEU A 1 195 ? -22.810 -1.180 35.118 1.00 98.06 195 LEU A O 1
ATOM 1538 N N . ARG A 1 196 ? -24.169 -2.898 35.604 1.00 97.00 196 ARG A N 1
ATOM 1539 C CA . ARG A 1 196 ? -23.879 -2.937 37.037 1.00 97.00 196 ARG A CA 1
ATOM 1540 C C . ARG A 1 196 ? -22.816 -4.002 37.260 1.00 97.00 196 ARG A C 1
ATOM 1542 O O . ARG A 1 196 ? -23.146 -5.173 37.436 1.00 97.00 196 ARG A O 1
ATOM 1549 N N . SER A 1 197 ? -21.554 -3.594 37.252 1.00 95.81 197 SER A N 1
ATOM 1550 C CA . SER A 1 197 ? -20.455 -4.520 37.470 1.00 95.81 197 SER A CA 1
ATOM 1551 C C . SER A 1 197 ? -20.513 -5.103 38.886 1.00 95.81 197 SER A C 1
ATOM 1553 O O . SER A 1 197 ? -20.859 -4.414 39.858 1.00 95.81 197 SER 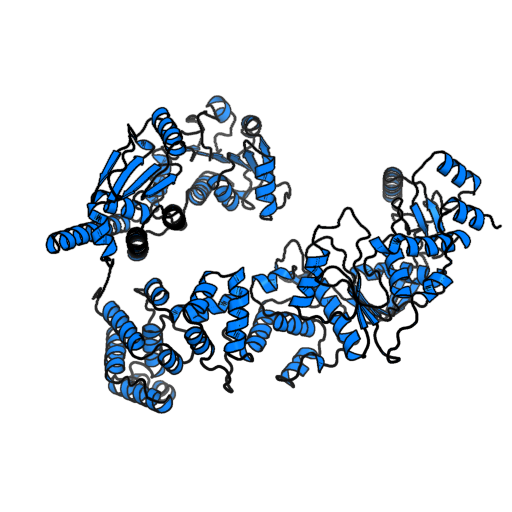A O 1
ATOM 1555 N N . ARG A 1 198 ? -20.237 -6.403 38.982 1.00 92.19 198 ARG A N 1
ATOM 1556 C CA . ARG A 1 198 ? -20.181 -7.212 40.203 1.00 92.19 198 ARG A CA 1
ATOM 1557 C C . ARG A 1 198 ? -18.746 -7.568 40.599 1.00 92.19 198 ARG A C 1
ATOM 1559 O O . ARG A 1 198 ? -18.574 -8.186 41.649 1.00 92.19 198 ARG A O 1
ATOM 1566 N N . GLY A 1 199 ? -17.759 -7.235 39.770 1.00 92.69 199 GLY A N 1
ATOM 1567 C CA . GLY A 1 199 ? -16.368 -7.561 40.043 1.00 92.69 199 GLY A CA 1
ATOM 1568 C C . GLY A 1 199 ? -15.710 -6.619 41.046 1.00 92.69 199 GLY A C 1
ATOM 1569 O O . GLY A 1 199 ? -16.221 -5.549 41.390 1.00 92.69 199 GLY A O 1
ATOM 1570 N N . ASP A 1 200 ? -14.568 -7.073 41.542 1.00 93.12 200 ASP A N 1
ATOM 1571 C CA . ASP A 1 200 ? -13.767 -6.411 42.564 1.00 93.12 200 ASP A CA 1
ATOM 1572 C C . ASP A 1 200 ? -12.321 -6.304 42.080 1.00 93.12 200 ASP A C 1
ATOM 1574 O O . ASP A 1 200 ? -11.660 -7.312 41.840 1.00 93.12 200 ASP A O 1
ATOM 1578 N N . ILE A 1 201 ? -11.814 -5.079 41.943 1.00 92.56 201 ILE A N 1
ATOM 1579 C CA . ILE A 1 201 ? -10.499 -4.811 41.347 1.00 92.56 201 ILE A CA 1
ATOM 1580 C C . ILE A 1 201 ? -9.331 -5.474 42.095 1.00 92.56 201 ILE A C 1
ATOM 1582 O O . ILE A 1 201 ? -8.278 -5.714 41.504 1.00 92.56 201 ILE A O 1
ATOM 1586 N N . GLU A 1 202 ? -9.518 -5.799 43.377 1.00 93.94 202 GLU A N 1
ATOM 1587 C CA . GLU A 1 202 ? -8.528 -6.505 44.200 1.00 93.94 202 GLU A CA 1
ATOM 1588 C C . GLU A 1 202 ? -8.484 -8.016 43.906 1.00 93.94 202 GLU A C 1
ATOM 1590 O O . GLU A 1 202 ? -7.546 -8.719 44.297 1.00 93.94 202 GLU A O 1
ATOM 1595 N N . ARG A 1 203 ? -9.487 -8.536 43.194 1.00 96.12 203 ARG A N 1
ATOM 1596 C CA . ARG A 1 203 ? -9.562 -9.925 42.740 1.00 96.12 203 ARG A CA 1
ATOM 1597 C C . ARG A 1 203 ? -9.046 -10.059 41.318 1.00 96.12 203 ARG A C 1
ATOM 1599 O O . ARG A 1 203 ? -8.960 -9.102 40.551 1.00 96.12 203 ARG A O 1
ATOM 1606 N N . LYS A 1 204 ? -8.685 -11.291 40.963 1.00 96.00 204 LYS A N 1
ATOM 1607 C CA . LYS A 1 204 ? -8.103 -11.623 39.665 1.00 96.00 204 LYS A CA 1
ATOM 1608 C C . LYS A 1 204 ? -8.927 -12.672 38.943 1.00 96.00 204 LYS A C 1
ATOM 1610 O O . LYS A 1 204 ? -9.288 -13.697 39.517 1.00 96.00 204 LYS A O 1
ATOM 1615 N N . VAL A 1 205 ? -9.102 -12.454 37.648 1.00 94.81 205 VAL A N 1
ATOM 1616 C CA . VAL A 1 205 ? -9.548 -13.452 36.686 1.00 94.81 205 VAL A CA 1
ATOM 1617 C C . VAL A 1 205 ? -8.314 -14.094 36.065 1.00 94.81 205 VAL A C 1
ATOM 1619 O O . VAL A 1 205 ? -7.529 -13.427 35.386 1.00 94.81 205 VAL A O 1
ATOM 1622 N N . ARG A 1 206 ? -8.153 -15.402 36.283 1.00 94.94 206 ARG A N 1
ATOM 1623 C CA . ARG A 1 206 ? -7.177 -16.204 35.543 1.00 94.94 206 ARG A CA 1
ATOM 1624 C C . ARG A 1 206 ? -7.774 -16.581 34.196 1.00 94.94 206 ARG A C 1
ATOM 1626 O O . ARG A 1 206 ? -8.835 -17.200 34.135 1.00 94.94 206 ARG A O 1
ATOM 1633 N N . PHE A 1 207 ? -7.077 -16.234 33.126 1.00 95.12 207 PHE A N 1
ATOM 1634 C CA . PHE A 1 207 ? -7.511 -16.471 31.759 1.00 95.12 207 PHE A CA 1
ATOM 1635 C C . PHE A 1 207 ? -6.384 -17.122 30.953 1.00 95.12 207 PHE A C 1
ATOM 1637 O O . PHE A 1 207 ? -5.248 -16.658 30.992 1.00 95.12 207 PHE A O 1
ATOM 1644 N N . ARG A 1 208 ? -6.696 -18.185 30.204 1.00 96.50 208 ARG A N 1
ATOM 1645 C CA . ARG A 1 208 ? -5.739 -18.824 29.295 1.00 96.50 208 ARG A CA 1
ATOM 1646 C C . ARG A 1 208 ? -5.982 -18.354 27.867 1.00 96.50 208 ARG A C 1
ATOM 1648 O O . ARG A 1 208 ? -6.945 -18.771 27.227 1.00 96.50 208 ARG A O 1
ATOM 1655 N N . ASP A 1 209 ? -5.080 -17.521 27.371 1.00 96.94 209 ASP A N 1
ATOM 1656 C CA . ASP A 1 209 ? -5.035 -17.101 25.977 1.00 96.94 209 ASP A CA 1
ATOM 1657 C C . ASP A 1 209 ? -4.336 -18.154 25.111 1.00 96.94 209 ASP A C 1
ATOM 1659 O O . ASP A 1 209 ? -3.311 -18.719 25.501 1.00 96.94 209 ASP A O 1
ATOM 1663 N N . LEU A 1 210 ? -4.852 -18.393 23.906 1.00 96.56 210 LEU A N 1
ATOM 1664 C CA . LEU A 1 210 ? -4.294 -19.396 22.995 1.00 96.56 210 LEU A CA 1
ATOM 1665 C C . LEU A 1 210 ? -2.919 -19.013 22.410 1.00 96.56 210 LEU A C 1
ATOM 1667 O O . LEU A 1 210 ? -2.228 -19.895 21.905 1.00 96.56 210 LEU A O 1
ATOM 1671 N N . ILE A 1 211 ? -2.515 -17.737 22.478 1.00 95.25 211 ILE A N 1
ATOM 1672 C CA . ILE A 1 211 ? -1.200 -17.235 22.031 1.00 95.25 211 ILE A CA 1
ATOM 1673 C C . ILE A 1 211 ? -0.362 -16.757 23.223 1.00 95.25 211 ILE A C 1
ATOM 1675 O O . ILE A 1 211 ? 0.821 -17.078 23.320 1.00 95.25 211 ILE A O 1
ATOM 1679 N N . LYS A 1 212 ? -0.950 -15.974 24.135 1.00 93.94 212 LYS A N 1
ATOM 1680 C CA . LYS A 1 212 ? -0.236 -15.374 25.277 1.00 93.94 212 LYS A CA 1
ATOM 1681 C C . LYS A 1 212 ? -0.028 -16.340 26.447 1.00 93.94 212 LYS A C 1
ATOM 1683 O O . LYS A 1 212 ? 0.786 -16.042 27.316 1.00 93.94 212 LYS A O 1
ATOM 1688 N N . GLY A 1 213 ? -0.718 -17.481 26.465 1.00 94.62 213 GLY A N 1
ATOM 1689 C CA . GLY A 1 213 ? -0.684 -18.430 27.576 1.00 94.62 213 GLY A CA 1
ATOM 1690 C C . GLY A 1 213 ? -1.534 -17.967 28.760 1.00 94.62 213 GLY A C 1
ATOM 1691 O O . GLY A 1 213 ? -2.544 -17.287 28.582 1.00 94.62 213 GLY A O 1
ATOM 1692 N N . ASP A 1 214 ? -1.149 -18.363 29.971 1.00 95.69 214 ASP A N 1
ATOM 1693 C CA . ASP A 1 214 ? -1.871 -17.991 31.189 1.00 95.69 214 ASP A CA 1
ATOM 1694 C C . ASP A 1 214 ? -1.605 -16.524 31.562 1.00 95.69 214 ASP A C 1
ATOM 1696 O O . ASP A 1 214 ? -0.459 -16.095 31.709 1.00 95.69 214 ASP A O 1
ATOM 1700 N N . VAL A 1 215 ? -2.680 -15.756 31.730 1.00 94.94 215 VAL A N 1
ATOM 1701 C CA . VAL A 1 215 ? -2.657 -14.340 32.098 1.00 94.94 215 VAL A CA 1
ATOM 1702 C C . VAL A 1 215 ? -3.562 -14.130 33.309 1.00 94.94 215 VAL A C 1
ATOM 1704 O O . VAL A 1 215 ? -4.709 -14.575 33.328 1.00 94.94 215 VAL A O 1
ATOM 1707 N N . ASP A 1 216 ? -3.057 -13.411 34.308 1.00 96.44 216 ASP A N 1
ATOM 1708 C CA . ASP A 1 216 ? -3.846 -12.954 35.448 1.00 96.44 216 ASP A CA 1
ATOM 1709 C C . ASP A 1 216 ? -4.202 -11.474 35.249 1.00 96.44 216 ASP A C 1
ATOM 1711 O O . ASP A 1 216 ? -3.319 -10.614 35.186 1.00 96.44 216 ASP A O 1
ATOM 1715 N N . LEU A 1 217 ? -5.497 -11.174 35.162 1.00 95.94 217 LEU A N 1
ATOM 1716 C CA . LEU A 1 217 ? -6.024 -9.819 34.982 1.00 95.94 217 LEU A CA 1
ATOM 1717 C C . LEU A 1 217 ? -6.930 -9.461 36.162 1.00 95.94 217 LEU A C 1
ATOM 1719 O O . LEU A 1 217 ? -7.597 -10.350 36.687 1.00 95.94 217 LEU A O 1
ATOM 1723 N N . PRO A 1 218 ? -6.979 -8.197 36.604 1.00 96.12 218 PRO A N 1
ATOM 1724 C CA . PRO A 1 218 ? -7.893 -7.818 37.670 1.00 96.12 218 PRO A CA 1
ATOM 1725 C C . PRO A 1 218 ? -9.351 -7.889 37.179 1.00 96.12 218 PRO A C 1
ATOM 1727 O O . PRO A 1 218 ? -9.608 -7.696 35.986 1.00 96.12 218 PRO A O 1
ATOM 1730 N N . GLU A 1 219 ? -10.299 -8.201 38.067 1.00 96.94 219 GLU A N 1
ATOM 1731 C CA . GLU A 1 219 ? -11.722 -8.199 37.700 1.00 96.94 219 GLU A CA 1
ATOM 1732 C C . GLU A 1 219 ? -12.165 -6.804 37.228 1.00 96.94 219 GLU A C 1
ATOM 1734 O O . GLU A 1 219 ? -11.610 -5.776 37.623 1.00 96.94 219 GLU A O 1
ATOM 1739 N N . ASN A 1 220 ? -13.172 -6.765 36.352 1.00 95.88 220 ASN A N 1
ATOM 1740 C CA . ASN A 1 220 ? -13.805 -5.503 35.994 1.00 95.88 220 ASN A CA 1
ATOM 1741 C C . ASN A 1 220 ? -14.670 -5.031 37.163 1.00 95.88 220 ASN A C 1
ATOM 1743 O O . ASN A 1 220 ? -15.494 -5.791 37.648 1.00 95.88 220 ASN A O 1
ATOM 1747 N N . ASP A 1 221 ? -14.506 -3.778 37.567 1.00 95.31 221 ASP A N 1
ATOM 1748 C CA . ASP A 1 221 ? -15.354 -3.099 38.550 1.00 95.31 221 ASP A CA 1
ATOM 1749 C C . ASP A 1 221 ? -15.978 -1.811 37.978 1.00 95.31 221 ASP A C 1
ATOM 1751 O O . ASP A 1 221 ? -16.636 -1.050 38.691 1.00 95.31 221 ASP A O 1
ATOM 1755 N N . HIS A 1 222 ? -15.761 -1.537 36.684 1.00 95.56 222 HIS A N 1
ATOM 1756 C CA . HIS A 1 222 ? -16.350 -0.388 36.002 1.00 95.56 222 HIS A CA 1
ATOM 1757 C C . HIS A 1 222 ? -17.746 -0.706 35.488 1.00 95.56 222 HIS A C 1
ATOM 1759 O O . HIS A 1 222 ? -17.965 -1.656 34.732 1.00 95.56 222 HIS A O 1
ATOM 1765 N N . ASP A 1 223 ? -18.663 0.202 35.791 1.00 96.75 223 ASP A N 1
ATOM 1766 C CA . ASP A 1 223 ? -20.020 0.237 35.268 1.00 96.75 223 ASP A CA 1
ATOM 1767 C C . ASP A 1 223 ? -20.000 0.867 33.862 1.00 96.75 223 ASP A C 1
ATOM 1769 O O . ASP A 1 223 ? -20.342 2.041 33.643 1.00 96.75 223 ASP A O 1
ATOM 1773 N N . ILE A 1 224 ? -19.505 0.098 32.888 1.00 96.75 224 ILE A N 1
ATOM 1774 C CA . ILE A 1 224 ? -19.353 0.545 31.500 1.00 96.75 224 ILE A CA 1
ATOM 1775 C C . ILE A 1 224 ? -20.704 0.816 30.833 1.00 96.75 224 ILE A C 1
ATOM 1777 O O . ILE A 1 224 ? -21.716 0.196 31.147 1.00 96.75 224 ILE A O 1
ATOM 1781 N N . VAL A 1 225 ? -20.722 1.730 29.863 1.00 97.00 225 VAL A N 1
ATOM 1782 C CA . VAL A 1 225 ? -21.904 1.931 29.016 1.00 97.00 225 VAL A CA 1
ATOM 1783 C C . VAL A 1 225 ? -22.075 0.714 28.107 1.00 97.00 225 VAL A C 1
ATOM 1785 O O . VAL A 1 225 ? -21.142 0.351 27.392 1.00 97.00 225 VAL A O 1
ATOM 1788 N N . ILE A 1 226 ? -23.263 0.112 28.110 1.00 97.81 226 ILE A N 1
ATOM 1789 C CA . ILE A 1 226 ? -23.635 -1.011 27.233 1.00 97.81 226 ILE A CA 1
ATOM 1790 C C . ILE A 1 226 ? -24.598 -0.582 26.123 1.00 97.81 226 ILE A C 1
ATOM 1792 O O . ILE A 1 226 ? -24.562 -1.155 25.037 1.00 97.81 226 ILE A O 1
ATOM 1796 N N . LEU A 1 227 ? -25.385 0.477 26.353 1.00 97.31 227 LEU A N 1
ATOM 1797 C CA . LEU A 1 227 ? -26.257 1.096 25.354 1.00 97.31 227 LEU A CA 1
ATOM 1798 C C . LEU A 1 227 ? -26.127 2.619 25.413 1.00 97.31 227 LEU A C 1
ATOM 1800 O O . LEU A 1 227 ? -26.270 3.218 26.480 1.00 97.31 227 LEU A O 1
ATOM 1804 N N . LYS A 1 228 ? -25.853 3.240 24.268 1.00 94.94 228 LYS A N 1
ATOM 1805 C CA . LYS A 1 228 ? -25.757 4.694 24.119 1.00 94.94 228 LYS A CA 1
ATOM 1806 C C . LYS A 1 228 ? -27.152 5.329 24.032 1.00 94.94 228 LYS A C 1
ATOM 1808 O O . LYS A 1 228 ? -28.151 4.643 23.824 1.00 94.94 228 LYS A O 1
ATOM 1813 N N . SER A 1 229 ? -27.204 6.655 24.139 1.00 92.31 229 SER A N 1
ATOM 1814 C CA . SER A 1 229 ? -28.442 7.441 24.039 1.00 92.31 229 SER A CA 1
ATOM 1815 C C . SER A 1 229 ? -29.094 7.393 22.653 1.00 92.31 229 SER A C 1
ATOM 1817 O O . SER A 1 229 ? -30.302 7.570 22.545 1.00 92.31 229 SER A O 1
ATOM 1819 N N . ASP A 1 230 ? -28.322 7.102 21.600 1.00 89.88 230 ASP A N 1
ATOM 1820 C CA . ASP A 1 230 ? -28.824 6.861 20.238 1.00 89.88 230 ASP A CA 1
ATOM 1821 C C . ASP A 1 230 ? -29.499 5.481 20.072 1.00 89.88 230 ASP A C 1
ATOM 1823 O O . ASP A 1 230 ? -30.013 5.157 19.003 1.00 89.88 230 ASP A O 1
ATOM 1827 N N . GLY A 1 231 ? -29.513 4.658 21.127 1.00 89.12 231 GLY A N 1
ATOM 1828 C CA . GLY A 1 231 ? -30.105 3.325 21.124 1.00 89.12 231 GLY A CA 1
ATOM 1829 C C . GLY A 1 231 ? -29.238 2.245 20.474 1.00 89.12 231 GLY A C 1
ATOM 1830 O O . GLY A 1 231 ? -29.721 1.121 20.327 1.00 89.12 231 GLY A O 1
ATOM 1831 N N . LEU A 1 232 ? -27.988 2.553 20.105 1.00 92.56 232 LEU A N 1
ATOM 1832 C CA . LEU A 1 232 ? -26.999 1.579 19.644 1.00 92.56 232 LEU A CA 1
ATOM 1833 C C . LEU A 1 232 ? -26.112 1.100 20.805 1.00 92.56 232 LEU A C 1
ATOM 1835 O O . LEU A 1 232 ? -25.827 1.861 21.738 1.00 92.56 232 LEU A O 1
ATOM 1839 N N . PRO A 1 233 ? -25.635 -0.153 20.766 1.00 95.88 233 PRO A N 1
ATOM 1840 C CA . PRO A 1 233 ? -24.741 -0.674 21.792 1.00 95.88 233 PRO A CA 1
ATOM 1841 C C . PRO A 1 233 ? -23.345 -0.046 21.710 1.00 95.88 233 PRO A C 1
ATOM 1843 O O . PRO A 1 233 ? -22.955 0.553 20.704 1.00 95.88 233 PRO A O 1
ATOM 1846 N N . THR A 1 234 ? -22.562 -0.218 22.773 1.00 95.31 234 THR A N 1
ATOM 1847 C CA . THR A 1 234 ? -21.105 -0.040 22.696 1.00 95.31 234 THR A CA 1
ATOM 1848 C C . THR A 1 234 ? -20.437 -1.289 22.123 1.00 95.31 234 THR A C 1
ATOM 1850 O O . THR A 1 234 ? -21.027 -2.371 22.117 1.00 95.31 234 THR A O 1
ATOM 1853 N N . TYR A 1 235 ? -19.176 -1.153 21.694 1.00 94.81 235 TYR A N 1
ATOM 1854 C CA . TYR A 1 235 ? -18.354 -2.270 21.213 1.00 94.81 235 TYR A CA 1
ATOM 1855 C C . TYR A 1 235 ? -18.425 -3.490 22.140 1.00 94.81 235 TYR A C 1
ATOM 1857 O O . TYR A 1 235 ? -18.684 -4.598 21.686 1.00 94.81 235 TYR A O 1
ATOM 1865 N N . HIS A 1 236 ? -18.233 -3.289 23.448 1.00 96.88 236 HIS A N 1
ATOM 1866 C CA . HIS A 1 236 ? -18.127 -4.398 24.393 1.00 96.88 236 HIS A CA 1
ATOM 1867 C C . HIS A 1 236 ? -19.409 -5.229 24.476 1.00 96.88 236 HIS A C 1
ATOM 1869 O O . HIS A 1 236 ? -19.327 -6.454 24.533 1.00 96.88 236 HIS A O 1
ATOM 1875 N N . PHE A 1 237 ? -20.570 -4.573 24.454 1.00 97.94 237 PHE A N 1
ATOM 1876 C CA . PHE A 1 237 ? -21.852 -5.262 24.525 1.00 97.94 237 PHE A CA 1
ATOM 1877 C C . PHE A 1 237 ? -22.220 -5.918 23.191 1.00 97.94 237 PHE A C 1
ATOM 1879 O O . PHE A 1 237 ? -22.599 -7.085 23.165 1.00 97.94 237 PHE A O 1
ATOM 1886 N N . ALA A 1 238 ? -22.035 -5.212 22.071 1.00 97.62 238 ALA A N 1
ATOM 1887 C CA . ALA A 1 238 ? -22.292 -5.776 20.748 1.00 97.62 238 ALA A CA 1
ATOM 1888 C C . ALA A 1 238 ? -21.408 -7.006 20.472 1.00 97.62 238 ALA A C 1
ATOM 1890 O O . ALA A 1 238 ? -21.893 -8.020 19.979 1.00 97.62 238 ALA A O 1
ATOM 1891 N N . HIS A 1 239 ? -20.131 -6.943 20.868 1.00 97.00 239 HIS A N 1
ATOM 1892 C CA . HIS A 1 239 ? -19.159 -8.027 20.732 1.00 97.00 239 HIS A CA 1
ATOM 1893 C C . HIS A 1 239 ? -19.640 -9.333 21.373 1.00 97.00 239 HIS A C 1
ATOM 1895 O O . HIS A 1 239 ? -19.655 -10.360 20.700 1.00 97.00 239 HIS A O 1
ATOM 1901 N N . ILE A 1 240 ? -20.048 -9.305 22.648 1.00 98.00 240 ILE A N 1
ATOM 1902 C CA . ILE 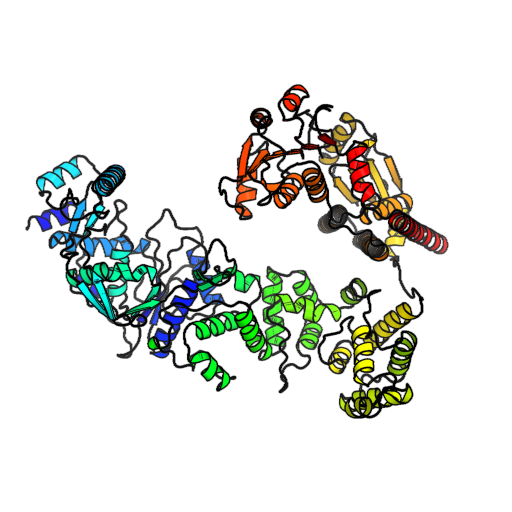A 1 240 ? -20.437 -10.534 23.354 1.00 98.00 240 ILE A CA 1
ATOM 1903 C C . ILE A 1 240 ? -21.775 -11.097 22.860 1.00 98.00 240 ILE A C 1
ATOM 1905 O O . ILE A 1 240 ? -21.914 -12.313 22.744 1.00 98.00 240 ILE A O 1
ATOM 1909 N N . VAL A 1 241 ? -22.734 -10.226 22.523 1.00 98.31 241 VAL A N 1
ATOM 1910 C CA . VAL A 1 241 ? -24.046 -10.628 22.001 1.00 98.31 241 VAL A CA 1
ATOM 1911 C C . VAL A 1 241 ? -23.873 -11.282 20.637 1.00 98.31 241 VAL A C 1
ATOM 1913 O O . VAL A 1 241 ? -24.369 -12.382 20.412 1.00 98.31 241 VAL A O 1
ATOM 1916 N N . ASP A 1 242 ? -23.133 -10.648 19.729 1.00 98.19 242 ASP A N 1
ATOM 1917 C CA . ASP A 1 242 ? -22.976 -11.176 18.379 1.00 98.19 242 ASP A CA 1
ATOM 1918 C C . ASP A 1 242 ? -22.078 -12.409 18.338 1.00 98.19 242 ASP A C 1
ATOM 1920 O O . ASP A 1 242 ? -22.392 -13.338 17.602 1.00 98.19 242 ASP A O 1
ATOM 1924 N N . ASP A 1 243 ? -20.998 -12.472 19.126 1.00 98.25 243 ASP A N 1
ATOM 1925 C CA . ASP A 1 243 ? -20.160 -13.677 19.179 1.00 98.25 243 ASP A CA 1
ATOM 1926 C C . ASP A 1 243 ? -20.945 -14.870 19.766 1.00 98.25 243 ASP A C 1
ATOM 1928 O O . ASP A 1 243 ? -20.798 -15.990 19.270 1.00 98.25 243 ASP A O 1
ATOM 1932 N N . HIS A 1 244 ? -21.852 -14.639 20.728 1.00 98.06 244 HIS A N 1
ATOM 1933 C CA . HIS A 1 244 ? -22.771 -15.669 21.225 1.00 98.06 244 HIS A CA 1
ATOM 1934 C C . HIS A 1 244 ? -23.808 -16.099 20.173 1.00 98.06 244 HIS A C 1
ATOM 1936 O O . HIS A 1 244 ? -23.982 -17.295 19.917 1.00 98.06 244 HIS A O 1
ATOM 1942 N N . LEU A 1 245 ? -24.510 -15.145 19.554 1.00 98.12 245 LEU A N 1
ATOM 1943 C CA . LEU A 1 245 ? -25.569 -15.448 18.588 1.00 98.12 245 LEU A CA 1
ATOM 1944 C C . LEU A 1 245 ? -25.008 -16.097 17.321 1.00 98.12 245 LEU A C 1
ATOM 1946 O O . LEU A 1 245 ? -25.533 -17.107 16.870 1.00 98.12 245 LEU A O 1
ATOM 1950 N N . MET A 1 246 ? -23.889 -15.599 16.797 1.00 97.56 246 MET A N 1
ATOM 1951 C CA . MET A 1 246 ? -23.238 -16.137 15.594 1.00 97.56 246 MET A CA 1
ATOM 1952 C C . MET A 1 246 ? -22.439 -17.427 15.852 1.00 97.56 246 MET A C 1
ATOM 1954 O O . MET A 1 246 ? -21.796 -17.946 14.935 1.00 97.56 246 MET A O 1
ATOM 1958 N N . LYS A 1 247 ? -22.487 -17.954 17.087 1.00 97.38 247 LYS A N 1
ATOM 1959 C CA . LYS A 1 247 ? -21.824 -19.191 17.531 1.00 97.38 247 LYS A CA 1
ATOM 1960 C C . LYS A 1 247 ? -20.312 -19.167 17.301 1.00 97.38 247 LYS A C 1
ATOM 1962 O O . LYS A 1 247 ? -19.725 -20.150 16.858 1.00 97.38 247 LYS A O 1
ATOM 1967 N N . THR A 1 248 ? -19.682 -18.031 17.604 1.00 98.19 248 THR A N 1
ATOM 1968 C CA . THR A 1 248 ? -18.221 -17.901 17.560 1.00 98.19 248 THR A CA 1
ATOM 1969 C C . THR A 1 248 ? -17.595 -18.837 18.575 1.00 98.19 248 THR A C 1
ATOM 1971 O O . THR A 1 248 ? -17.981 -18.853 19.742 1.00 98.19 248 THR A O 1
ATOM 1974 N N . THR A 1 249 ? -16.587 -19.582 18.141 1.00 97.94 249 THR A N 1
ATOM 1975 C CA . THR A 1 249 ? -15.834 -20.493 19.015 1.00 97.94 249 THR A CA 1
ATOM 1976 C C . THR A 1 249 ? -14.471 -19.917 19.377 1.00 97.94 249 THR A C 1
ATOM 1978 O O . THR A 1 249 ? -14.011 -20.106 20.500 1.00 97.94 249 THR A O 1
ATOM 1981 N N . HIS A 1 250 ? -13.850 -19.179 18.449 1.00 98.31 250 HIS A N 1
ATOM 1982 C CA . HIS A 1 250 ? -12.522 -18.605 18.614 1.00 98.31 250 HIS A CA 1
ATOM 1983 C C . HIS A 1 250 ? -12.512 -17.132 18.202 1.00 98.31 250 HIS A C 1
ATOM 1985 O O . HIS A 1 250 ? -12.855 -16.765 17.076 1.00 98.31 250 HIS A O 1
ATOM 1991 N N . VAL A 1 251 ? -12.060 -16.283 19.119 1.00 98.25 251 VAL A N 1
ATOM 1992 C CA . VAL A 1 251 ? -11.848 -14.855 18.907 1.00 98.25 251 VAL A CA 1
ATOM 1993 C C . VAL A 1 251 ? -10.358 -14.591 18.756 1.00 98.25 251 VAL A C 1
ATOM 1995 O O . VAL A 1 251 ? -9.618 -14.533 19.737 1.00 98.25 251 VAL A O 1
ATOM 1998 N N . ILE A 1 252 ? -9.929 -14.373 17.516 1.00 97.75 252 ILE A N 1
ATOM 1999 C CA . ILE A 1 252 ? -8.580 -13.917 17.195 1.00 97.75 252 ILE A CA 1
ATOM 2000 C C . ILE A 1 252 ? -8.636 -12.405 16.956 1.00 97.75 252 ILE A C 1
ATOM 2002 O O . ILE A 1 252 ? -9.412 -11.926 16.125 1.00 97.75 252 ILE A O 1
ATOM 2006 N N . ARG A 1 253 ? -7.866 -11.627 17.723 1.00 96.12 253 ARG A N 1
ATOM 2007 C CA . ARG A 1 253 ? -7.831 -10.154 17.623 1.00 96.12 253 ARG A CA 1
ATOM 2008 C C . ARG A 1 253 ? -6.516 -9.579 18.144 1.00 96.12 253 ARG A C 1
ATOM 2010 O O . ARG A 1 253 ? -5.741 -10.299 18.758 1.00 96.12 253 ARG A O 1
ATOM 2017 N N . GLY A 1 254 ? -6.269 -8.291 17.911 1.00 94.50 254 GLY A N 1
ATOM 2018 C CA . GLY A 1 254 ? -5.082 -7.602 18.428 1.00 94.50 254 GLY A CA 1
ATOM 2019 C C . GLY A 1 254 ? -5.017 -7.588 19.960 1.00 94.50 254 GLY A C 1
ATOM 2020 O O . GLY A 1 254 ? -6.052 -7.528 20.631 1.00 94.50 254 GLY A O 1
ATOM 2021 N N . ASP A 1 255 ? -3.807 -7.639 20.519 1.00 93.50 255 ASP A N 1
ATOM 2022 C CA . ASP A 1 255 ? -3.575 -7.656 21.968 1.00 93.50 255 ASP A CA 1
ATOM 2023 C C . ASP A 1 255 ? -3.940 -6.356 22.696 1.00 93.50 255 ASP A C 1
ATOM 2025 O O . ASP A 1 255 ? -4.078 -6.371 23.919 1.00 93.50 255 ASP A O 1
ATOM 2029 N N . GLU A 1 256 ? -4.246 -5.276 21.969 1.00 92.69 256 GLU A N 1
ATOM 2030 C CA . GLU A 1 256 ? -4.859 -4.080 22.552 1.00 92.69 256 GLU A CA 1
ATOM 2031 C C . GLU A 1 256 ? -6.198 -4.363 23.258 1.00 92.69 256 GLU A C 1
ATOM 2033 O O . GLU A 1 256 ? -6.598 -3.604 24.139 1.00 92.69 256 GLU A O 1
ATOM 2038 N N . TRP A 1 257 ? -6.873 -5.462 22.906 1.00 95.75 257 TRP A N 1
ATOM 2039 C CA . TRP A 1 257 ? -8.150 -5.867 23.495 1.00 95.75 257 TRP A CA 1
ATOM 2040 C C . TRP A 1 257 ? -8.015 -6.833 24.676 1.00 95.75 257 TRP A C 1
ATOM 2042 O O . TRP A 1 257 ? -9.029 -7.191 25.278 1.00 95.75 257 TRP A O 1
ATOM 2052 N N . LEU A 1 258 ? -6.796 -7.245 25.040 1.00 95.81 258 LEU A N 1
ATOM 2053 C CA . LEU A 1 258 ? -6.569 -8.193 26.137 1.00 95.81 258 LEU A CA 1
ATOM 2054 C C . LEU A 1 258 ? -7.107 -7.651 27.471 1.00 95.81 258 LEU A C 1
ATOM 2056 O O . LEU A 1 258 ? -7.718 -8.384 28.244 1.00 95.81 258 LEU A O 1
ATOM 2060 N N . SER A 1 259 ? -6.970 -6.344 27.705 1.00 95.31 259 SER A N 1
ATOM 2061 C CA . SER A 1 259 ? -7.495 -5.663 28.898 1.00 95.31 259 SER A CA 1
ATOM 2062 C C . SER A 1 259 ? -9.025 -5.677 29.001 1.00 95.31 259 SER A C 1
ATOM 2064 O O . SER A 1 259 ? -9.561 -5.424 30.074 1.00 95.31 259 SER A O 1
ATOM 2066 N N . SER A 1 260 ? -9.740 -5.987 27.913 1.00 97.12 260 SER A N 1
ATOM 2067 C CA . SER A 1 260 ? -11.207 -6.084 27.900 1.00 97.12 260 SER A CA 1
ATOM 2068 C C . SER A 1 260 ? -11.729 -7.457 28.329 1.00 97.12 260 SER A C 1
ATOM 2070 O O . SER A 1 260 ? -12.935 -7.613 28.502 1.00 97.12 260 SER A O 1
ATOM 2072 N N . ILE A 1 261 ? -10.855 -8.456 28.492 1.00 97.50 261 ILE A N 1
ATOM 2073 C CA . ILE A 1 261 ? -11.261 -9.831 28.803 1.00 97.50 261 ILE A CA 1
ATOM 2074 C C . ILE A 1 261 ? -12.034 -9.957 30.121 1.00 97.50 261 ILE A C 1
ATOM 2076 O O . ILE A 1 261 ? -13.091 -10.584 30.085 1.00 97.50 261 ILE A O 1
ATOM 2080 N N . PRO A 1 262 ? -11.613 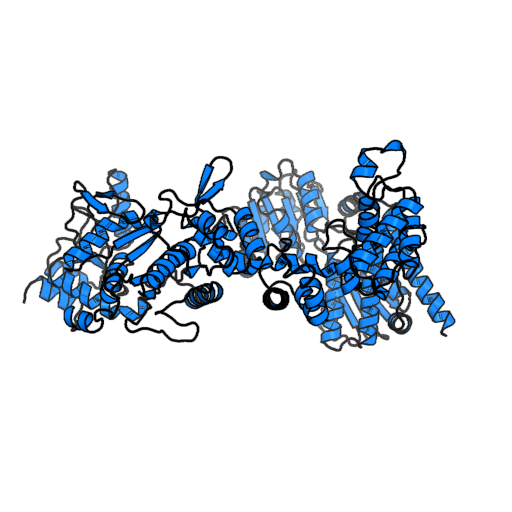-9.352 31.250 1.00 97.56 262 PRO A N 1
ATOM 2081 C CA . PRO A 1 262 ? -12.362 -9.457 32.504 1.00 97.56 262 PRO A CA 1
ATOM 2082 C C . PRO A 1 262 ? -13.806 -8.969 32.362 1.00 97.56 262 PRO A C 1
ATOM 2084 O O . PRO A 1 262 ? -14.736 -9.636 32.804 1.00 97.56 262 PRO A O 1
ATOM 2087 N N . LEU A 1 263 ? -13.994 -7.856 31.649 1.00 97.69 263 LEU A N 1
ATOM 2088 C CA . LEU A 1 263 ? -15.306 -7.303 31.333 1.00 97.69 263 LEU A CA 1
ATOM 2089 C C . LEU A 1 263 ? -16.127 -8.239 30.430 1.00 97.69 263 LEU A C 1
ATOM 2091 O O . LEU A 1 263 ? -17.310 -8.460 30.675 1.00 97.69 263 LEU A O 1
ATOM 2095 N N . HIS A 1 264 ? -15.528 -8.786 29.367 1.00 97.88 264 HIS A N 1
ATOM 2096 C CA . HIS A 1 264 ? -16.230 -9.707 28.465 1.00 97.88 264 HIS A CA 1
ATOM 2097 C C . HIS A 1 264 ? -16.670 -10.978 29.198 1.00 97.88 264 HIS A C 1
ATOM 2099 O O . HIS A 1 264 ? -17.824 -11.376 29.062 1.00 97.88 264 HIS A O 1
ATOM 2105 N N . LEU A 1 265 ? -15.797 -11.567 30.020 1.00 97.38 265 LEU A N 1
ATOM 2106 C CA . LEU A 1 265 ? -16.107 -12.750 30.826 1.00 97.38 265 LEU A CA 1
ATOM 2107 C C . LEU A 1 265 ? -17.214 -12.481 31.853 1.00 97.38 265 LEU A C 1
ATOM 2109 O O . LEU A 1 265 ? -18.106 -13.314 32.000 1.00 97.38 265 LEU A O 1
ATOM 2113 N N . GLU A 1 266 ? -17.199 -11.316 32.509 1.00 97.31 266 GLU A N 1
ATOM 2114 C CA . GLU A 1 266 ? -18.278 -10.888 33.405 1.00 97.31 266 GLU A CA 1
ATOM 2115 C C . GLU A 1 266 ? -19.622 -10.833 32.668 1.00 97.31 266 GLU A C 1
ATOM 2117 O O . GLU A 1 266 ? -20.604 -11.415 33.128 1.00 97.31 266 GLU A O 1
ATOM 2122 N N . MET A 1 267 ? -19.678 -10.186 31.501 1.00 97.62 267 MET A N 1
ATOM 2123 C CA . MET A 1 267 ? -20.936 -10.078 30.761 1.00 97.62 267 MET A CA 1
ATOM 2124 C C . MET A 1 267 ? -21.416 -11.430 30.213 1.00 97.62 267 MET A C 1
ATOM 2126 O O . MET A 1 267 ? -22.612 -11.702 30.272 1.00 97.62 267 MET A O 1
ATOM 2130 N N . PHE A 1 268 ? -20.520 -12.311 29.745 1.00 97.81 268 PHE A N 1
ATOM 2131 C CA . PHE A 1 268 ? -20.896 -13.688 29.390 1.00 97.81 268 PHE A CA 1
ATOM 2132 C C . PHE A 1 268 ? -21.502 -14.426 30.594 1.00 97.81 268 PHE A C 1
ATOM 2134 O O . PHE A 1 268 ? -22.553 -15.052 30.460 1.00 97.81 268 PHE A O 1
ATOM 2141 N N . ALA A 1 269 ? -20.900 -14.296 31.782 1.00 96.62 269 ALA A N 1
ATOM 2142 C CA . ALA A 1 269 ? -21.404 -14.919 33.003 1.00 96.62 269 ALA A CA 1
ATOM 2143 C C . ALA A 1 269 ? -22.784 -14.379 33.422 1.00 96.62 269 ALA A C 1
ATOM 2145 O O . ALA A 1 269 ? -23.664 -15.170 33.757 1.00 96.62 269 ALA A O 1
ATOM 2146 N N . LEU A 1 270 ? -23.006 -13.060 33.353 1.00 96.31 270 LEU A N 1
ATOM 2147 C CA . LEU A 1 270 ? -24.302 -12.433 33.664 1.00 96.31 270 LEU A CA 1
ATOM 2148 C C . LEU A 1 270 ? -25.425 -12.889 32.723 1.00 96.31 270 LEU A C 1
ATOM 2150 O O . LEU A 1 270 ? -26.578 -13.037 33.139 1.00 96.31 270 LEU A O 1
ATOM 2154 N N . MET A 1 271 ? -25.086 -13.148 31.460 1.00 95.62 271 MET A N 1
ATOM 2155 C CA . MET A 1 271 ? -26.028 -13.676 30.476 1.00 95.62 271 MET A CA 1
ATOM 2156 C C . MET A 1 271 ? -26.231 -15.195 30.589 1.00 95.62 271 MET A C 1
ATOM 2158 O O . MET A 1 271 ? -27.177 -15.720 30.012 1.00 95.62 271 MET A O 1
ATOM 2162 N N . GLY A 1 272 ? -25.390 -15.905 31.351 1.00 96.12 272 GLY A N 1
ATOM 2163 C CA . GLY A 1 272 ? -25.401 -17.370 31.418 1.00 96.12 272 GLY A CA 1
ATOM 2164 C C . GLY A 1 272 ? -24.821 -18.036 30.166 1.00 96.12 272 GLY A C 1
ATOM 2165 O O . GLY A 1 272 ? -25.130 -19.187 29.865 1.00 96.12 272 GLY A O 1
ATOM 2166 N N . TRP A 1 273 ? -23.990 -17.316 29.417 1.00 97.50 273 TRP A N 1
ATOM 2167 C CA . TRP A 1 273 ? -23.420 -17.756 28.152 1.00 97.50 273 TRP A CA 1
ATOM 2168 C C . TRP A 1 273 ? -21.988 -18.270 28.323 1.00 97.50 273 TRP A C 1
ATOM 2170 O O . TRP A 1 273 ? -21.203 -17.754 29.118 1.00 97.50 273 TRP A O 1
ATOM 2180 N N . LYS A 1 274 ? -21.613 -19.272 27.522 1.00 96.00 274 LYS A N 1
ATOM 2181 C CA . LYS A 1 274 ? -20.229 -19.754 27.453 1.00 96.00 274 LYS A CA 1
ATOM 2182 C C . LYS A 1 274 ? -19.387 -18.792 26.595 1.00 96.00 274 LYS A C 1
ATOM 2184 O O . LYS A 1 274 ? -19.771 -18.553 25.449 1.00 96.00 274 LYS A O 1
ATOM 2189 N N . PRO A 1 275 ? -18.249 -18.276 27.093 1.00 97.00 275 PRO A N 1
ATOM 2190 C CA . PRO A 1 275 ? -17.364 -17.435 26.294 1.00 97.00 275 PRO A CA 1
ATOM 2191 C C . PRO A 1 275 ? -16.619 -18.257 25.223 1.00 97.00 275 PRO A C 1
ATOM 2193 O O . PRO A 1 275 ? -16.331 -19.440 25.451 1.00 97.00 275 PRO A O 1
ATOM 2196 N N . PRO A 1 276 ? -16.259 -17.648 24.078 1.00 97.56 276 PRO A N 1
ATOM 2197 C CA . PRO A 1 276 ? -15.356 -18.264 23.112 1.00 97.56 276 PRO A CA 1
ATOM 2198 C C . PRO A 1 276 ? -13.931 -18.356 23.675 1.00 97.56 276 PRO A C 1
ATOM 2200 O O . PRO A 1 276 ? -13.567 -17.678 24.639 1.00 97.56 276 PRO A O 1
ATOM 2203 N N . SER A 1 277 ? -13.086 -19.169 23.047 1.00 97.62 277 SER A N 1
ATOM 2204 C CA . SER A 1 277 ? -11.644 -19.122 23.289 1.00 97.62 277 SER A CA 1
ATOM 2205 C C . SER A 1 277 ? -11.054 -17.850 22.674 1.00 97.62 277 SER A C 1
ATOM 2207 O O . SER A 1 277 ? -11.436 -17.475 21.567 1.00 97.62 277 SER A O 1
ATOM 2209 N N . TYR A 1 278 ? -10.108 -17.188 23.349 1.00 97.94 278 TYR A N 1
ATOM 2210 C CA . TYR A 1 278 ? -9.444 -15.997 22.801 1.00 97.94 278 TYR A CA 1
ATOM 2211 C C . TYR A 1 278 ? -7.979 -16.259 22.456 1.00 97.94 278 TYR A C 1
ATOM 2213 O O . TYR A 1 278 ? -7.282 -16.999 23.149 1.00 97.94 278 TYR A O 1
ATOM 2221 N N . ALA A 1 279 ? -7.530 -15.612 21.384 1.00 97.38 279 ALA A N 1
ATOM 2222 C CA . ALA A 1 279 ? -6.150 -15.579 20.929 1.00 97.38 279 ALA A CA 1
ATOM 2223 C C . ALA A 1 279 ? -5.764 -14.122 20.622 1.00 97.38 279 ALA A C 1
ATOM 2225 O O . ALA A 1 279 ? -6.236 -13.538 19.639 1.00 97.38 279 ALA A O 1
ATOM 2226 N N . HIS A 1 280 ? -4.921 -13.518 21.461 1.00 97.12 280 HIS A N 1
ATOM 2227 C CA . HIS A 1 280 ? -4.513 -12.121 21.298 1.00 97.12 280 HIS A CA 1
ATOM 2228 C C . HIS A 1 280 ? -3.197 -12.003 20.520 1.00 97.12 280 HIS A C 1
ATOM 2230 O O . HIS A 1 280 ? -2.111 -12.304 21.015 1.00 97.12 280 HIS A O 1
ATOM 2236 N N . VAL A 1 281 ? -3.308 -11.529 19.281 1.00 95.94 281 VAL A N 1
ATOM 2237 C CA . VAL A 1 281 ? -2.211 -11.359 18.330 1.00 95.94 281 VAL A CA 1
ATOM 2238 C C . VAL A 1 281 ? -1.438 -10.086 18.657 1.00 95.94 281 VAL A C 1
ATOM 2240 O O . VAL A 1 281 ? -2.010 -8.996 18.710 1.00 95.94 281 VAL A O 1
ATOM 2243 N N . SER A 1 282 ? -0.125 -10.202 18.844 1.00 94.50 282 SER A N 1
ATOM 2244 C CA . SER A 1 282 ? 0.709 -9.019 19.044 1.00 94.50 282 SER A CA 1
ATOM 2245 C C . SER A 1 282 ? 0.812 -8.141 17.801 1.00 94.50 282 SER A C 1
ATOM 2247 O O . SER A 1 282 ? 0.739 -8.645 16.677 1.00 94.50 282 SER A O 1
ATOM 2249 N N . PRO A 1 283 ? 1.047 -6.829 17.969 1.00 92.88 283 PRO A N 1
ATOM 2250 C CA . PRO A 1 283 ? 1.193 -5.931 16.846 1.00 92.88 283 PRO A CA 1
ATOM 2251 C C . PRO A 1 283 ? 2.389 -6.332 15.992 1.00 92.88 283 PRO A C 1
ATOM 2253 O O . PRO A 1 283 ? 3.441 -6.714 16.508 1.00 92.88 283 PRO A O 1
ATOM 2256 N N . ILE A 1 284 ? 2.246 -6.161 14.682 1.00 93.69 284 ILE A N 1
ATOM 2257 C CA . ILE A 1 284 ? 3.385 -6.214 13.774 1.00 93.69 284 ILE A CA 1
ATOM 2258 C C . ILE A 1 284 ? 4.333 -5.065 14.137 1.00 93.69 284 ILE A C 1
ATOM 2260 O O . ILE A 1 284 ? 3.915 -3.911 14.297 1.00 93.69 284 ILE A O 1
ATOM 2264 N N . LEU A 1 285 ? 5.606 -5.401 14.300 1.00 94.12 285 LEU A N 1
ATOM 2265 C CA . LEU A 1 285 ? 6.673 -4.488 14.679 1.00 94.12 285 LEU A CA 1
ATOM 2266 C C . LEU A 1 285 ? 7.487 -4.078 13.453 1.00 94.12 285 LEU A C 1
ATOM 2268 O O . LEU A 1 285 ? 7.508 -4.776 12.449 1.00 94.12 285 LEU A O 1
ATOM 2272 N N . LYS A 1 286 ? 8.208 -2.969 13.550 1.00 92.19 286 LYS A N 1
ATOM 2273 C CA . LYS A 1 286 ? 9.191 -2.505 12.572 1.00 92.19 286 LYS A CA 1
ATOM 2274 C C . LYS A 1 286 ? 10.448 -2.055 13.305 1.00 92.19 286 LYS A C 1
ATOM 2276 O O . LYS A 1 286 ? 10.369 -1.534 14.423 1.00 92.19 286 LYS A O 1
ATOM 2281 N N . GLN A 1 287 ? 11.596 -2.263 12.672 1.00 90.00 287 GLN A N 1
ATOM 2282 C CA . GLN A 1 287 ? 12.879 -1.822 13.199 1.00 90.00 287 GLN A CA 1
ATOM 2283 C C . GLN A 1 287 ? 13.002 -0.291 13.074 1.00 90.00 287 GLN A C 1
ATOM 2285 O O . GLN A 1 287 ? 12.766 0.273 12.007 1.00 90.00 287 GLN A O 1
ATOM 2290 N N . GLU A 1 288 ? 13.374 0.386 14.159 1.00 84.00 288 GLU A N 1
ATOM 2291 C CA . GLU A 1 288 ? 13.687 1.820 14.202 1.00 84.00 288 GLU A CA 1
ATOM 2292 C C . GLU A 1 288 ? 15.021 1.997 14.945 1.00 84.00 288 GLU A C 1
ATOM 2294 O O . GLU A 1 288 ? 15.097 1.979 16.180 1.00 84.00 288 GLU A O 1
ATOM 2299 N N . GLY A 1 289 ? 16.107 2.081 14.169 1.00 84.88 289 GLY A N 1
ATOM 2300 C CA . GLY A 1 289 ? 17.473 2.030 14.692 1.00 84.88 289 GLY A CA 1
ATOM 2301 C C . GLY A 1 289 ? 17.749 0.702 15.405 1.00 84.88 289 GLY A C 1
ATOM 2302 O O . GLY A 1 289 ? 17.570 -0.370 14.831 1.00 84.88 289 GLY A O 1
ATOM 2303 N N . ALA A 1 290 ? 18.158 0.770 16.673 1.00 83.12 290 ALA A N 1
ATOM 2304 C CA . ALA A 1 290 ? 18.362 -0.404 17.528 1.00 83.12 290 ALA A CA 1
ATOM 2305 C C . ALA A 1 290 ? 17.076 -0.890 18.230 1.00 83.12 290 ALA A C 1
ATOM 2307 O O . ALA A 1 290 ? 17.088 -1.934 18.880 1.00 83.12 290 ALA A O 1
ATOM 2308 N N . SER A 1 291 ? 15.970 -0.147 18.121 1.00 88.00 291 SER A N 1
ATOM 2309 C CA . SER A 1 291 ? 14.718 -0.435 18.828 1.00 88.00 291 SER A CA 1
ATOM 2310 C C . SER A 1 291 ? 13.649 -1.016 17.900 1.00 88.00 291 SER A C 1
ATOM 2312 O O . SER A 1 291 ? 13.697 -0.842 16.682 1.00 88.00 291 SER A O 1
ATOM 2314 N N . LYS A 1 292 ? 12.666 -1.711 18.480 1.00 90.31 292 LYS A N 1
ATOM 2315 C CA . LYS A 1 292 ? 11.473 -2.190 17.772 1.00 90.31 292 LYS A CA 1
ATOM 2316 C C . LYS A 1 292 ? 10.287 -1.320 18.162 1.00 90.31 292 LYS A C 1
ATOM 2318 O O . LYS A 1 292 ? 10.067 -1.082 19.348 1.00 90.31 292 LYS A O 1
ATOM 2323 N N . ARG A 1 293 ? 9.490 -0.900 17.183 1.00 92.25 293 ARG A N 1
ATOM 2324 C CA . ARG A 1 293 ? 8.236 -0.171 17.418 1.00 92.25 293 ARG A CA 1
ATOM 2325 C C . ARG A 1 293 ? 7.076 -0.803 16.668 1.00 92.25 293 ARG A C 1
ATOM 2327 O O . ARG A 1 293 ? 7.285 -1.499 15.684 1.00 92.25 293 ARG A O 1
ATOM 2334 N N . LYS A 1 294 ? 5.844 -0.513 17.085 1.00 91.62 294 LYS A N 1
ATOM 2335 C CA . LYS A 1 294 ? 4.640 -0.906 16.338 1.00 91.62 294 LYS A CA 1
ATOM 2336 C C . LYS A 1 294 ? 4.656 -0.284 14.934 1.00 91.62 294 LYS A C 1
ATOM 2338 O O . LYS A 1 294 ? 5.021 0.889 14.773 1.00 91.62 294 LYS A O 1
ATOM 2343 N N . LEU A 1 295 ? 4.249 -1.068 13.937 1.00 91.44 295 LEU A N 1
ATOM 2344 C CA . LEU A 1 295 ? 4.001 -0.582 12.584 1.00 91.44 295 LEU A CA 1
ATOM 2345 C C . LEU A 1 295 ? 2.870 0.457 12.625 1.00 91.44 295 LEU A C 1
ATOM 2347 O O . LEU A 1 295 ? 1.811 0.217 13.210 1.00 91.44 295 LEU A O 1
ATOM 2351 N N . SER A 1 296 ? 3.120 1.645 12.080 1.00 86.56 296 SER A N 1
ATOM 2352 C CA . SER A 1 296 ? 2.301 2.829 12.317 1.00 86.56 296 SER A CA 1
ATOM 2353 C C . SER A 1 296 ? 1.633 3.325 11.047 1.00 86.56 296 SER A C 1
ATOM 2355 O O . SER A 1 296 ? 2.302 3.757 10.114 1.00 86.56 296 SER A O 1
ATOM 2357 N N . LYS A 1 297 ? 0.304 3.455 11.105 1.00 79.19 297 LYS A N 1
ATOM 2358 C CA . LYS A 1 297 ? -0.527 4.119 10.085 1.00 79.19 297 LYS A CA 1
ATOM 2359 C C . LYS A 1 297 ? -0.031 5.504 9.656 1.00 79.19 297 LYS A C 1
ATOM 2361 O O . LYS A 1 297 ? -0.360 5.948 8.567 1.00 79.19 297 LYS A O 1
ATOM 2366 N N . ARG A 1 298 ? 0.675 6.222 10.539 1.00 78.75 298 ARG A N 1
ATOM 2367 C CA . ARG A 1 298 ? 1.100 7.614 10.308 1.00 78.75 298 ARG A CA 1
ATOM 2368 C C . ARG A 1 298 ? 2.510 7.734 9.742 1.00 78.75 298 ARG A C 1
ATOM 2370 O O . ARG A 1 298 ? 2.828 8.764 9.164 1.00 78.75 298 ARG A O 1
ATOM 2377 N N . LYS A 1 299 ? 3.370 6.745 10.001 1.00 82.81 299 LYS A N 1
ATOM 2378 C CA . LYS A 1 299 ? 4.799 6.799 9.653 1.00 82.81 299 LYS A CA 1
ATOM 2379 C C . LYS A 1 299 ? 5.169 5.835 8.528 1.00 82.81 299 LYS A C 1
ATOM 2381 O O . LYS A 1 299 ? 6.174 6.062 7.869 1.00 82.81 299 LYS A O 1
ATOM 2386 N N . ASP A 1 300 ? 4.393 4.769 8.350 1.00 89.38 300 ASP A N 1
ATOM 2387 C CA . ASP A 1 300 ? 4.737 3.637 7.496 1.00 89.38 300 ASP A CA 1
ATOM 2388 C C . ASP A 1 300 ? 3.653 3.449 6.426 1.00 89.38 300 ASP A C 1
ATOM 2390 O O . ASP A 1 300 ? 2.541 3.031 6.764 1.00 89.38 300 ASP A O 1
ATOM 2394 N N . PRO A 1 301 ? 3.937 3.755 5.149 1.00 89.25 301 PRO A N 1
ATOM 2395 C CA . PRO A 1 301 ? 3.010 3.497 4.048 1.00 89.25 301 PRO A CA 1
ATOM 2396 C C . PRO A 1 301 ? 2.561 2.030 3.977 1.00 89.25 301 PRO A C 1
ATOM 2398 O O . PRO A 1 301 ? 1.387 1.751 3.748 1.00 89.25 301 PRO A O 1
ATOM 2401 N N . GLU A 1 302 ? 3.461 1.090 4.280 1.00 91.38 302 GLU A N 1
ATOM 2402 C CA . GLU A 1 302 ? 3.199 -0.356 4.277 1.00 91.38 302 GLU A CA 1
ATOM 2403 C C . GLU A 1 302 ? 2.196 -0.824 5.351 1.00 91.38 302 GLU A C 1
ATOM 2405 O O . GLU A 1 302 ? 1.778 -1.984 5.372 1.00 91.38 302 GLU A O 1
ATOM 2410 N N . ALA A 1 303 ? 1.791 0.064 6.263 1.00 91.25 303 ALA A N 1
ATOM 2411 C CA . ALA A 1 303 ? 0.718 -0.202 7.210 1.00 91.25 303 ALA A CA 1
ATOM 2412 C C . ALA A 1 303 ? -0.648 -0.334 6.512 1.00 91.25 303 ALA A C 1
ATOM 2414 O O . ALA A 1 303 ? -1.548 -0.981 7.054 1.00 91.25 303 ALA A O 1
ATOM 2415 N N . ALA A 1 304 ? -0.821 0.288 5.341 1.00 91.06 304 ALA A N 1
ATOM 2416 C CA . ALA A 1 304 ? -2.032 0.203 4.534 1.00 91.06 304 ALA A CA 1
ATOM 2417 C C . ALA A 1 304 ? -1.988 -1.011 3.598 1.00 91.06 304 ALA A C 1
ATOM 2419 O O . ALA A 1 304 ? -0.980 -1.273 2.954 1.00 91.06 304 ALA A O 1
ATOM 2420 N N . VAL A 1 305 ? -3.099 -1.739 3.472 1.00 90.31 305 VAL A N 1
ATOM 2421 C CA . VAL A 1 305 ? -3.181 -2.879 2.538 1.00 90.31 305 VAL A CA 1
ATOM 2422 C C . VAL A 1 305 ? -3.083 -2.425 1.076 1.00 90.31 305 VAL A C 1
ATOM 2424 O O . VAL A 1 305 ? -2.503 -3.136 0.257 1.00 90.31 305 VAL A O 1
ATOM 2427 N N . SER A 1 306 ? -3.583 -1.228 0.748 1.00 89.50 306 SER A N 1
ATOM 2428 C CA . SER A 1 306 ? -3.524 -0.688 -0.618 1.00 89.50 306 SER A CA 1
ATOM 2429 C C . SER A 1 306 ? -2.089 -0.487 -1.109 1.00 89.50 306 SER A C 1
ATOM 2431 O O . SER A 1 306 ? -1.824 -0.735 -2.281 1.00 89.50 306 SER A O 1
ATOM 2433 N N . PHE A 1 307 ? -1.147 -0.172 -0.208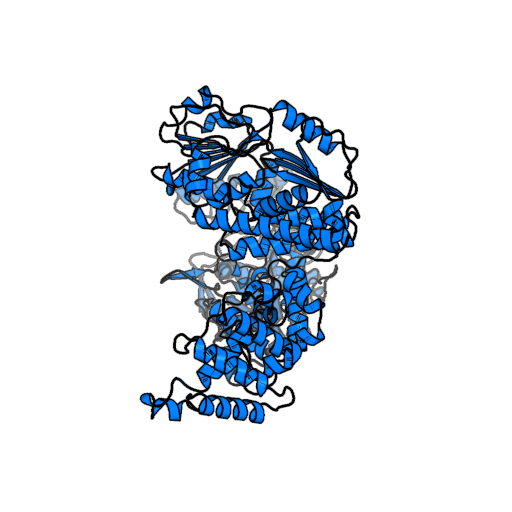 1.00 92.94 307 PHE A N 1
ATOM 2434 C CA . PHE A 1 307 ? 0.273 -0.005 -0.526 1.00 92.94 307 PHE A CA 1
ATOM 2435 C C . PHE A 1 307 ? 0.836 -1.194 -1.305 1.00 92.94 307 PHE A C 1
ATOM 2437 O O . PHE A 1 307 ? 1.513 -1.005 -2.309 1.00 92.94 307 PHE A O 1
ATOM 2444 N N . TYR A 1 308 ? 0.549 -2.426 -0.877 1.00 94.00 308 TYR A N 1
ATOM 2445 C CA . TYR A 1 308 ? 1.113 -3.614 -1.519 1.00 94.00 308 TYR A CA 1
ATOM 2446 C C . TYR A 1 308 ? 0.633 -3.751 -2.961 1.00 94.00 308 TYR A C 1
ATOM 2448 O O . TYR A 1 308 ? 1.425 -4.044 -3.852 1.00 94.00 308 TYR A O 1
ATOM 2456 N N . HIS A 1 309 ? -0.647 -3.477 -3.195 1.00 91.06 309 HIS A N 1
ATOM 2457 C CA . HIS A 1 309 ? -1.231 -3.528 -4.524 1.00 91.06 309 HIS A CA 1
ATOM 2458 C C . HIS A 1 309 ? -0.751 -2.369 -5.409 1.00 91.06 309 HIS A C 1
ATOM 2460 O O . HIS A 1 309 ? -0.339 -2.605 -6.540 1.00 91.06 309 HIS A O 1
ATOM 2466 N N . GLU A 1 310 ? -0.709 -1.144 -4.883 1.00 93.38 310 GLU A N 1
ATOM 2467 C CA . GLU A 1 310 ? -0.183 0.037 -5.582 1.00 93.38 310 GLU A CA 1
ATOM 2468 C C . GLU A 1 310 ? 1.288 -0.148 -5.981 1.00 93.38 310 GLU A C 1
ATOM 2470 O O . GLU A 1 310 ? 1.684 0.208 -7.086 1.00 93.38 310 GLU A O 1
ATOM 2475 N N . GLN A 1 311 ? 2.100 -0.762 -5.115 1.00 94.69 311 GLN A N 1
ATOM 2476 C CA . GLN A 1 311 ? 3.495 -1.095 -5.418 1.00 94.69 311 GLN A CA 1
ATOM 2477 C C . GLN A 1 311 ? 3.639 -2.288 -6.376 1.00 94.69 311 GLN A C 1
ATOM 2479 O O . GLN A 1 311 ? 4.718 -2.491 -6.924 1.00 94.69 311 GLN A O 1
ATOM 2484 N N . GLY A 1 312 ? 2.588 -3.079 -6.591 1.00 96.31 312 GLY A N 1
ATOM 2485 C CA . GLY A 1 312 ? 2.607 -4.230 -7.493 1.00 96.31 312 GLY A CA 1
ATOM 2486 C C . GLY A 1 312 ? 3.078 -5.537 -6.857 1.00 96.31 312 GLY A C 1
ATOM 2487 O O . GLY A 1 312 ? 3.515 -6.433 -7.575 1.00 96.31 312 GLY A O 1
ATOM 2488 N N . PHE A 1 313 ? 3.009 -5.684 -5.533 1.00 97.12 313 PHE A N 1
ATOM 2489 C CA . PHE A 1 313 ? 3.208 -6.991 -4.908 1.00 97.12 313 PHE A CA 1
ATOM 2490 C C . PHE A 1 313 ? 2.027 -7.919 -5.250 1.00 97.12 313 PHE A C 1
ATOM 2492 O O . PHE A 1 313 ? 0.870 -7.535 -5.049 1.00 97.12 313 PHE A O 1
ATOM 2499 N N . PRO A 1 314 ? 2.277 -9.152 -5.730 1.00 95.56 314 PRO A N 1
ATOM 2500 C CA . PRO A 1 314 ? 1.230 -10.148 -5.905 1.00 95.56 314 PRO A CA 1
ATOM 2501 C C . PRO A 1 314 ? 0.569 -10.475 -4.564 1.00 95.56 314 PRO A C 1
ATOM 2503 O O . PRO A 1 314 ? 1.253 -10.736 -3.573 1.00 95.56 314 PRO A O 1
ATOM 2506 N N . SER A 1 315 ? -0.761 -10.558 -4.539 1.00 94.00 315 SER A N 1
ATOM 2507 C CA . SER A 1 315 ? -1.512 -10.906 -3.326 1.00 94.00 315 SER A CA 1
ATOM 2508 C C . SER A 1 315 ? -1.051 -12.221 -2.694 1.00 94.00 315 SER A C 1
ATOM 2510 O O . SER A 1 315 ? -0.885 -12.293 -1.481 1.00 94.00 315 SER A O 1
ATOM 2512 N N . ALA A 1 316 ? -0.764 -13.236 -3.517 1.00 93.56 316 ALA A N 1
ATOM 2513 C CA . ALA A 1 316 ? -0.248 -14.524 -3.054 1.00 93.56 316 ALA A CA 1
ATOM 2514 C C . ALA A 1 316 ? 1.080 -14.387 -2.286 1.00 93.56 316 ALA A C 1
ATOM 2516 O O . ALA A 1 316 ? 1.271 -15.057 -1.276 1.00 93.56 316 ALA A O 1
ATOM 2517 N N . ALA A 1 317 ? 1.962 -13.473 -2.708 1.00 95.62 317 ALA A N 1
ATOM 2518 C CA . ALA A 1 317 ? 3.220 -13.204 -2.015 1.00 95.62 317 ALA A CA 1
ATOM 2519 C C . ALA A 1 317 ? 3.000 -12.507 -0.670 1.00 95.62 317 ALA A C 1
ATOM 2521 O O . ALA A 1 317 ? 3.644 -12.860 0.315 1.00 95.62 317 ALA A O 1
ATOM 2522 N N . VAL A 1 318 ? 2.063 -11.554 -0.607 1.00 95.88 318 VAL A N 1
ATOM 2523 C CA . VAL A 1 318 ? 1.694 -10.883 0.649 1.00 95.88 318 VAL A CA 1
ATOM 2524 C C . VAL A 1 318 ? 1.123 -11.894 1.644 1.00 95.88 318 VAL A C 1
ATOM 2526 O O . VAL A 1 318 ? 1.531 -11.901 2.802 1.00 95.88 318 VAL A O 1
ATOM 2529 N N . VAL A 1 319 ? 0.226 -12.780 1.203 1.00 94.94 319 VAL A N 1
ATOM 2530 C CA . VAL A 1 319 ? -0.359 -13.826 2.056 1.00 94.94 319 VAL A CA 1
ATOM 2531 C C . VAL A 1 319 ? 0.700 -14.831 2.519 1.00 94.94 319 VAL A C 1
ATOM 2533 O O . VAL A 1 319 ? 0.762 -15.124 3.712 1.00 94.94 319 VAL A O 1
ATOM 2536 N N . GLU A 1 320 ? 1.567 -15.313 1.621 1.00 95.31 320 GLU A N 1
ATOM 2537 C CA . GLU A 1 320 ? 2.661 -16.237 1.967 1.00 95.31 320 GLU A CA 1
ATOM 2538 C C . GLU A 1 320 ? 3.636 -15.598 2.972 1.00 95.31 320 GLU A C 1
ATOM 2540 O O . GLU A 1 320 ? 4.025 -16.222 3.960 1.00 95.31 320 GLU A O 1
ATOM 2545 N N . TYR A 1 321 ? 3.960 -14.317 2.790 1.00 96.06 321 TYR A N 1
ATOM 2546 C CA . TYR A 1 321 ? 4.784 -13.557 3.725 1.00 96.06 321 TYR A CA 1
ATOM 2547 C C . TYR A 1 321 ? 4.123 -13.390 5.101 1.00 96.06 321 TYR A C 1
ATOM 2549 O O . TYR A 1 321 ? 4.762 -13.621 6.128 1.00 96.06 321 TYR A O 1
ATOM 2557 N N . LEU A 1 322 ? 2.838 -13.024 5.145 1.00 95.25 322 LEU A N 1
ATOM 2558 C CA . LEU A 1 322 ? 2.100 -12.902 6.403 1.00 95.25 322 LEU A CA 1
ATOM 2559 C C . LEU A 1 322 ? 1.976 -14.250 7.119 1.00 95.25 322 LEU A C 1
ATOM 2561 O O . LEU A 1 322 ? 2.077 -14.287 8.343 1.00 95.25 322 LEU A O 1
ATOM 2565 N N . LEU A 1 323 ? 1.814 -15.358 6.393 1.00 94.19 323 LEU A N 1
ATOM 2566 C CA . LEU A 1 323 ? 1.804 -16.687 7.001 1.00 94.19 323 LEU A CA 1
ATOM 2567 C C . LEU A 1 323 ? 3.170 -17.042 7.598 1.00 94.19 323 LEU A C 1
ATOM 2569 O O . LEU A 1 323 ? 3.224 -17.589 8.700 1.00 94.19 323 LEU A O 1
ATOM 2573 N N . ASN A 1 324 ? 4.259 -16.642 6.932 1.00 94.25 324 ASN A N 1
ATOM 2574 C CA . ASN A 1 324 ? 5.609 -16.774 7.476 1.00 94.25 324 ASN A CA 1
ATOM 2575 C C . ASN A 1 324 ? 5.798 -15.981 8.779 1.00 94.25 324 ASN A C 1
ATOM 2577 O O . ASN A 1 324 ? 6.402 -16.468 9.731 1.00 94.25 324 ASN A O 1
ATOM 2581 N N . LEU A 1 325 ? 5.236 -14.770 8.859 1.00 93.88 325 LEU A N 1
ATOM 2582 C CA . LEU A 1 325 ? 5.238 -13.991 10.101 1.00 93.88 325 LEU A CA 1
ATOM 2583 C C . LEU A 1 325 ? 4.361 -14.614 11.194 1.00 93.88 325 LEU A C 1
ATOM 2585 O O . LEU A 1 325 ? 4.660 -14.461 12.379 1.00 93.88 325 LEU A O 1
ATOM 2589 N N . ALA A 1 326 ? 3.263 -15.269 10.810 1.00 93.06 326 ALA A N 1
ATOM 2590 C CA . ALA A 1 326 ? 2.325 -15.865 11.749 1.00 93.06 326 ALA A CA 1
ATOM 2591 C C . ALA A 1 326 ? 2.906 -17.125 12.388 1.00 93.06 326 ALA A C 1
ATOM 2593 O O . ALA A 1 326 ? 2.869 -17.259 13.605 1.00 93.06 326 ALA A O 1
ATOM 2594 N N . ASN A 1 327 ? 3.446 -18.053 11.600 1.00 94.25 327 ASN A N 1
ATOM 2595 C CA . ASN A 1 327 ? 3.813 -19.370 12.100 1.00 94.25 327 ASN A CA 1
ATOM 2596 C C . ASN A 1 327 ? 5.304 -19.655 11.909 1.00 94.25 327 ASN A C 1
ATOM 2598 O O . ASN A 1 327 ? 5.775 -19.842 10.793 1.00 94.25 327 ASN A O 1
ATOM 2602 N N . SER A 1 328 ? 6.035 -19.768 13.021 1.00 92.69 328 SER A N 1
ATOM 2603 C CA . SER A 1 328 ? 7.491 -19.995 13.030 1.00 92.69 328 SER A CA 1
ATOM 2604 C C . SER A 1 328 ? 7.964 -21.249 12.280 1.00 92.69 328 SER A C 1
ATOM 2606 O O . SER A 1 328 ? 9.129 -21.323 11.908 1.00 92.69 328 SER A O 1
ATOM 2608 N N . SER A 1 329 ? 7.083 -22.229 12.049 1.00 94.38 329 SER A N 1
ATOM 2609 C CA . SER A 1 329 ? 7.406 -23.458 11.307 1.00 94.38 329 SER A CA 1
ATOM 2610 C C . SER A 1 329 ? 7.136 -23.373 9.798 1.00 94.38 329 SER A C 1
ATOM 2612 O O . SER A 1 329 ? 7.485 -24.295 9.058 1.00 94.38 329 SER A O 1
ATOM 2614 N N . PHE A 1 330 ? 6.533 -22.276 9.329 1.00 95.44 330 PHE A N 1
ATOM 2615 C CA . PHE A 1 330 ? 6.106 -22.139 7.941 1.00 95.44 330 PHE A CA 1
ATOM 2616 C C . PHE A 1 330 ? 7.284 -22.093 6.966 1.00 95.44 330 PHE A C 1
ATOM 2618 O O . PHE A 1 330 ? 7.247 -22.781 5.951 1.00 95.44 330 PHE A O 1
ATOM 2625 N N . GLU A 1 331 ? 8.343 -21.336 7.267 1.00 93.00 331 GLU A N 1
ATOM 2626 C CA . GLU A 1 331 ? 9.488 -21.204 6.356 1.00 93.00 331 GLU A CA 1
ATOM 2627 C C . GLU A 1 331 ? 10.164 -22.550 6.063 1.00 93.00 331 GLU A C 1
ATOM 2629 O O . GLU A 1 331 ? 10.452 -22.869 4.906 1.00 93.00 331 GLU A O 1
ATOM 2634 N N . ASP A 1 332 ? 10.381 -23.364 7.098 1.00 94.12 332 ASP A N 1
ATOM 2635 C CA . ASP A 1 332 ? 11.003 -24.679 6.947 1.00 94.12 332 ASP A CA 1
ATOM 2636 C C . ASP A 1 332 ? 10.076 -25.661 6.222 1.00 94.12 332 ASP A C 1
ATOM 2638 O O . ASP A 1 332 ? 10.526 -26.384 5.328 1.00 94.12 332 ASP A O 1
ATOM 2642 N N . TRP A 1 333 ? 8.772 -25.636 6.526 1.00 96.00 333 TRP A N 1
ATOM 2643 C CA . TRP A 1 333 ? 7.782 -26.416 5.781 1.00 96.00 333 TRP A CA 1
ATOM 2644 C C . TRP A 1 333 ? 7.743 -26.009 4.305 1.00 96.00 333 TRP A C 1
ATOM 2646 O O . TRP A 1 333 ? 7.748 -26.875 3.430 1.00 96.00 333 TRP A O 1
ATOM 2656 N N . ARG A 1 334 ? 7.769 -24.706 4.005 1.00 93.50 334 ARG A N 1
ATOM 2657 C CA . ARG A 1 334 ? 7.714 -24.184 2.637 1.00 93.50 334 ARG A CA 1
ATOM 2658 C C . ARG A 1 334 ? 8.960 -24.549 1.837 1.00 93.50 334 ARG A C 1
ATOM 2660 O O . ARG A 1 334 ? 8.854 -24.872 0.656 1.00 93.50 334 ARG A O 1
ATOM 2667 N N . ARG A 1 335 ? 10.132 -24.558 2.481 1.00 91.44 335 ARG A N 1
ATOM 2668 C CA . ARG A 1 335 ? 11.392 -25.024 1.883 1.00 91.44 335 ARG A CA 1
ATOM 2669 C C . ARG A 1 335 ? 11.347 -26.516 1.543 1.00 91.44 335 ARG A C 1
ATOM 2671 O O . ARG A 1 335 ? 11.857 -26.904 0.496 1.00 91.44 335 ARG A O 1
ATOM 2678 N N . ALA A 1 336 ? 10.737 -27.334 2.402 1.00 94.94 336 ALA A N 1
ATOM 2679 C CA . ALA A 1 336 ? 10.549 -28.764 2.155 1.00 94.94 336 ALA A CA 1
ATOM 2680 C C . ALA A 1 336 ? 9.454 -29.058 1.110 1.00 94.94 336 ALA A C 1
ATOM 2682 O O . ALA A 1 336 ? 9.529 -30.072 0.422 1.00 94.94 336 ALA A O 1
ATOM 2683 N N . ASN A 1 337 ? 8.473 -28.160 0.959 1.00 93.88 337 ASN A N 1
ATOM 2684 C CA . ASN A 1 337 ? 7.298 -28.330 0.099 1.00 93.88 337 ASN A CA 1
ATOM 2685 C C . ASN A 1 337 ? 7.128 -27.148 -0.885 1.00 93.88 337 ASN A C 1
ATOM 2687 O O . ASN A 1 337 ? 6.142 -26.404 -0.823 1.00 93.88 337 ASN A O 1
ATOM 2691 N N . PRO A 1 338 ? 8.072 -26.938 -1.822 1.00 86.75 338 PRO A N 1
ATOM 2692 C CA . PRO A 1 338 ? 8.095 -25.745 -2.672 1.00 86.75 338 PRO A CA 1
ATOM 2693 C C . PRO A 1 338 ? 6.916 -25.646 -3.652 1.00 86.75 338 PRO A C 1
ATOM 2695 O O . PRO A 1 338 ? 6.609 -24.539 -4.102 1.00 86.75 338 PRO A O 1
ATOM 2698 N N . GLY A 1 339 ? 6.281 -26.772 -3.994 1.00 85.38 339 GLY A N 1
ATOM 2699 C CA . GLY A 1 339 ? 5.138 -26.849 -4.912 1.00 85.38 339 GLY A CA 1
ATOM 2700 C C . GLY A 1 339 ? 3.781 -27.077 -4.241 1.00 85.38 339 GLY A C 1
ATOM 2701 O O . GLY A 1 339 ? 2.776 -27.031 -4.939 1.00 85.38 339 GLY A O 1
ATOM 2702 N N . ALA A 1 340 ? 3.744 -27.311 -2.924 1.00 91.75 340 ALA A N 1
ATOM 2703 C CA . ALA A 1 340 ? 2.490 -27.522 -2.200 1.00 91.75 340 ALA A CA 1
ATOM 2704 C C . ALA A 1 340 ? 1.663 -26.233 -2.150 1.00 91.75 340 ALA A C 1
ATOM 2706 O O . ALA A 1 340 ? 2.215 -25.121 -2.133 1.00 91.75 340 ALA A O 1
ATOM 2707 N N . ALA A 1 341 ? 0.345 -26.377 -2.114 1.00 90.38 341 ALA A N 1
ATOM 2708 C CA . ALA A 1 341 ? -0.547 -25.254 -1.900 1.00 90.38 341 ALA A CA 1
ATOM 2709 C C . ALA A 1 341 ? -0.456 -24.780 -0.435 1.00 90.38 341 ALA A C 1
ATOM 2711 O O . ALA A 1 341 ? -0.150 -25.542 0.479 1.00 90.38 341 ALA A O 1
ATOM 2712 N N . ILE A 1 342 ? -0.634 -23.477 -0.200 1.00 89.19 342 ILE A N 1
ATOM 2713 C CA . ILE A 1 342 ? -0.421 -22.856 1.122 1.00 89.19 342 ILE A CA 1
ATOM 2714 C C . ILE A 1 342 ? -1.409 -23.357 2.192 1.00 89.19 342 ILE A C 1
ATOM 2716 O O . ILE A 1 342 ? -1.131 -23.287 3.385 1.00 89.19 342 ILE A O 1
ATOM 2720 N N . ASP A 1 343 ? -2.568 -23.848 1.770 1.00 88.75 343 ASP A N 1
ATOM 2721 C CA . ASP A 1 343 ? -3.606 -24.481 2.583 1.00 88.75 343 ASP A CA 1
ATOM 2722 C C . ASP A 1 343 ? -3.254 -25.905 3.045 1.00 88.75 343 ASP A C 1
ATOM 2724 O O . ASP A 1 343 ? -3.833 -26.371 4.022 1.00 88.75 343 ASP A O 1
ATOM 2728 N N . GLU A 1 344 ? -2.263 -26.564 2.437 1.00 93.19 344 GLU A N 1
ATOM 2729 C CA . GLU A 1 344 ? -1.720 -27.837 2.938 1.00 93.19 344 GLU A CA 1
ATOM 2730 C C . GLU A 1 344 ? -0.865 -27.655 4.207 1.00 93.19 344 GLU A C 1
ATOM 2732 O O . GLU A 1 344 ? -0.577 -28.620 4.923 1.00 93.19 344 GLU A O 1
ATOM 2737 N N . PHE A 1 345 ? -0.434 -26.423 4.506 1.00 94.81 345 PHE A N 1
ATOM 2738 C CA . PHE A 1 345 ? 0.316 -26.136 5.721 1.00 94.81 345 PHE A CA 1
ATOM 2739 C C . PHE A 1 345 ? -0.576 -26.265 6.956 1.00 94.81 345 PHE A C 1
ATOM 2741 O O . PHE A 1 345 ? -1.549 -25.530 7.124 1.00 94.81 345 PHE A O 1
ATOM 2748 N N . LYS A 1 346 ? -0.173 -27.135 7.886 1.00 95.12 346 LYS A N 1
ATOM 2749 C CA . LYS A 1 346 ? -0.829 -27.262 9.186 1.00 95.12 346 LYS A CA 1
ATOM 2750 C C . LYS A 1 346 ? -0.491 -26.068 10.084 1.00 95.12 346 LYS A C 1
ATOM 2752 O O . LYS A 1 346 ? 0.551 -26.023 10.736 1.00 95.12 346 LYS A O 1
ATOM 2757 N N . PHE A 1 347 ? -1.415 -25.124 10.152 1.00 94.81 347 PHE A N 1
ATOM 2758 C CA . PHE A 1 347 ? -1.372 -23.958 11.013 1.00 94.81 347 PHE A CA 1
ATOM 2759 C C . PHE A 1 347 ? -1.667 -24.307 12.483 1.00 94.81 347 PHE A C 1
ATOM 2761 O O . PHE A 1 347 ? -2.607 -25.038 12.801 1.00 94.81 347 PHE A O 1
ATOM 2768 N N . GLU A 1 348 ? -0.879 -23.731 13.394 1.00 93.50 348 GLU A N 1
ATOM 2769 C CA . GLU A 1 348 ? -0.981 -23.926 14.848 1.00 93.50 348 GLU A CA 1
ATOM 2770 C C . GLU A 1 348 ? -0.862 -22.582 15.587 1.00 93.50 348 GLU A C 1
ATOM 2772 O O . GLU A 1 348 ? 0.150 -21.891 15.456 1.00 93.50 348 GLU A O 1
ATOM 2777 N N . LEU A 1 349 ? -1.859 -22.225 16.412 1.00 93.62 349 LEU A N 1
ATOM 2778 C CA . LEU A 1 349 ? -1.860 -20.967 17.181 1.00 93.62 349 LEU A CA 1
ATOM 2779 C C . LEU A 1 349 ? -0.680 -20.855 18.161 1.00 93.62 349 LEU A C 1
ATOM 2781 O O . LEU A 1 349 ? -0.132 -19.774 18.354 1.00 93.62 349 LEU A O 1
ATOM 2785 N N . SER A 1 350 ? -0.238 -21.977 18.732 1.00 90.44 350 SER A N 1
ATOM 2786 C CA . SER A 1 350 ? 0.887 -22.044 19.674 1.00 90.44 350 SER A CA 1
ATOM 2787 C C . SER A 1 350 ? 2.251 -21.740 19.046 1.00 90.44 350 SER A C 1
ATOM 2789 O O . SER A 1 350 ? 3.237 -21.598 19.766 1.00 90.44 350 SER A O 1
ATOM 2791 N N . ARG A 1 351 ? 2.340 -21.668 17.711 1.00 92.62 351 ARG A N 1
ATOM 2792 C CA . ARG A 1 351 ? 3.573 -21.342 16.976 1.00 92.62 351 ARG A CA 1
ATOM 2793 C C . ARG A 1 351 ? 3.706 -19.853 16.643 1.00 92.62 351 ARG A C 1
ATOM 2795 O O . ARG A 1 351 ? 4.705 -19.479 16.017 1.00 92.62 351 ARG A O 1
ATOM 2802 N N . LEU A 1 352 ? 2.734 -19.030 17.053 1.00 94.12 352 LEU A N 1
ATOM 2803 C CA . LEU A 1 352 ? 2.768 -17.572 16.929 1.00 94.12 352 LEU A CA 1
ATOM 2804 C C . LEU A 1 352 ? 3.657 -16.962 18.014 1.00 94.12 352 LEU A C 1
ATOM 2806 O O . LEU A 1 352 ? 3.672 -17.407 19.159 1.00 94.12 352 LEU A O 1
ATOM 2810 N N . SER A 1 353 ? 4.378 -15.897 17.661 1.00 89.44 353 SER A N 1
ATOM 2811 C CA . SER A 1 353 ? 5.181 -15.143 18.628 1.00 89.44 353 SER A CA 1
ATOM 2812 C C . SER A 1 353 ? 4.281 -14.344 19.585 1.00 89.44 353 SER A C 1
ATOM 2814 O O . SER A 1 353 ? 3.511 -13.497 19.116 1.00 89.44 353 SER A O 1
ATOM 2816 N N . PRO A 1 354 ? 4.424 -14.498 20.916 1.00 90.19 354 PRO A N 1
ATOM 2817 C CA . PRO A 1 354 ? 3.680 -13.694 21.885 1.00 90.19 354 PRO A CA 1
ATOM 2818 C C . PRO A 1 354 ? 4.176 -12.240 21.969 1.00 90.19 354 PRO A C 1
ATOM 2820 O O . PRO A 1 354 ? 3.494 -11.405 22.563 1.00 90.19 354 PRO A O 1
ATOM 2823 N N . SER A 1 355 ? 5.341 -11.932 21.383 1.00 87.75 355 SER A N 1
ATOM 2824 C CA . SER A 1 355 ? 6.034 -10.636 21.493 1.00 87.75 355 SER A CA 1
ATOM 2825 C C . SER A 1 355 ? 5.955 -9.778 20.222 1.00 87.75 355 SER A C 1
ATOM 2827 O O . SER A 1 355 ? 6.582 -8.722 20.156 1.00 87.75 355 SER A O 1
ATOM 2829 N N . GLY A 1 356 ? 5.203 -10.224 19.211 1.00 88.00 356 GLY A N 1
ATOM 2830 C CA . GLY A 1 356 ? 5.060 -9.549 17.918 1.00 88.00 356 GLY A CA 1
ATOM 2831 C C . GLY A 1 356 ? 6.100 -9.986 16.886 1.00 88.00 356 GLY A C 1
ATOM 2832 O O . GLY A 1 356 ? 7.246 -10.306 17.215 1.00 88.00 356 GLY A O 1
ATOM 2833 N N . ALA A 1 357 ? 5.680 -10.019 15.622 1.00 90.44 357 ALA A N 1
ATOM 2834 C CA . ALA A 1 357 ? 6.530 -10.353 14.483 1.00 90.44 357 ALA A CA 1
ATOM 2835 C C . ALA A 1 357 ? 7.155 -9.082 13.889 1.00 90.44 357 ALA A C 1
ATOM 2837 O O . ALA A 1 357 ? 6.514 -8.030 13.856 1.00 90.44 357 ALA A O 1
ATOM 2838 N N . LEU A 1 358 ? 8.406 -9.168 13.430 1.00 92.44 358 LEU A N 1
ATOM 2839 C CA . LEU A 1 358 ? 9.092 -8.051 12.782 1.00 92.44 358 LEU A CA 1
ATOM 2840 C C . LEU A 1 358 ? 8.735 -8.020 11.293 1.00 92.44 358 LEU A C 1
ATOM 2842 O O . LEU A 1 358 ? 8.986 -8.984 10.577 1.00 92.44 358 LEU A O 1
ATOM 2846 N N . PHE A 1 359 ? 8.180 -6.904 10.839 1.00 94.62 359 PHE A N 1
ATOM 2847 C CA . PHE A 1 359 ? 7.984 -6.615 9.430 1.00 94.62 359 PHE A CA 1
ATOM 2848 C C . PHE A 1 359 ? 9.312 -6.259 8.764 1.00 94.62 359 PHE A C 1
ATOM 2850 O O . PHE A 1 359 ? 10.083 -5.443 9.275 1.00 94.62 359 PHE A O 1
ATOM 2857 N N . ASP A 1 360 ? 9.525 -6.841 7.593 1.00 92.69 360 ASP A N 1
ATOM 2858 C CA . ASP A 1 360 ? 10.700 -6.685 6.754 1.00 92.69 360 ASP A CA 1
ATOM 2859 C C . ASP A 1 360 ? 10.272 -6.736 5.283 1.00 92.69 360 ASP A C 1
ATOM 2861 O O . ASP A 1 360 ? 9.880 -7.781 4.754 1.00 92.69 360 ASP A O 1
ATOM 2865 N N . ILE A 1 361 ? 10.357 -5.578 4.628 1.00 93.62 361 ILE A N 1
ATOM 2866 C CA . ILE A 1 361 ? 9.996 -5.421 3.221 1.00 93.62 361 ILE A CA 1
ATOM 2867 C C . ILE A 1 361 ? 10.955 -6.173 2.289 1.00 93.62 361 ILE A C 1
ATOM 2869 O O . ILE A 1 361 ? 10.533 -6.615 1.225 1.00 93.62 361 ILE A O 1
ATOM 2873 N N . VAL A 1 362 ? 12.219 -6.358 2.687 1.00 94.75 362 VAL A N 1
ATOM 2874 C CA . VAL A 1 362 ? 13.211 -7.100 1.898 1.00 94.75 362 VAL A CA 1
ATOM 2875 C C . VAL A 1 362 ? 12.827 -8.573 1.874 1.00 94.75 362 VAL A C 1
ATOM 2877 O O . VAL A 1 362 ? 12.759 -9.176 0.807 1.00 94.75 362 VAL A O 1
ATOM 2880 N N . LYS A 1 363 ? 12.449 -9.133 3.030 1.00 95.06 363 LYS A N 1
ATOM 2881 C CA . LYS A 1 363 ? 11.939 -10.507 3.101 1.00 95.06 363 LYS A CA 1
ATOM 2882 C C . LYS A 1 363 ? 10.643 -10.684 2.304 1.00 95.06 363 LYS A C 1
ATOM 2884 O O . LYS A 1 363 ? 10.481 -11.720 1.665 1.00 95.06 363 LYS A O 1
ATOM 2889 N N . LEU A 1 364 ? 9.736 -9.699 2.303 1.00 96.75 364 LEU A N 1
ATOM 2890 C CA . LEU A 1 364 ? 8.552 -9.733 1.433 1.00 96.75 364 LEU A CA 1
ATOM 2891 C C . LEU A 1 364 ? 8.943 -9.744 -0.051 1.00 96.75 364 LEU A C 1
ATOM 2893 O O . LEU A 1 364 ? 8.392 -10.537 -0.810 1.00 96.75 364 LEU A O 1
ATOM 2897 N N . ALA A 1 365 ? 9.887 -8.897 -0.467 1.00 96.81 365 ALA A N 1
ATOM 2898 C CA . ALA A 1 365 ? 10.385 -8.880 -1.840 1.00 96.81 365 ALA A CA 1
ATOM 2899 C C . ALA A 1 365 ? 11.001 -10.229 -2.237 1.00 96.81 365 ALA A C 1
ATOM 2901 O O . ALA A 1 365 ? 10.729 -10.725 -3.328 1.00 96.81 365 ALA A O 1
ATOM 2902 N N . ASP A 1 366 ? 11.745 -10.872 -1.335 1.00 95.62 366 ASP A N 1
ATOM 2903 C CA . ASP A 1 366 ? 12.304 -12.203 -1.569 1.00 95.62 366 ASP A CA 1
ATOM 2904 C C . ASP A 1 366 ? 11.218 -13.276 -1.716 1.00 95.62 366 ASP A C 1
ATOM 2906 O O . ASP A 1 366 ? 11.249 -14.040 -2.678 1.00 95.62 366 ASP A O 1
ATOM 2910 N N . VAL A 1 367 ? 10.211 -13.299 -0.833 1.00 95.50 367 VAL A N 1
ATOM 2911 C CA . VAL A 1 367 ? 9.044 -14.194 -0.981 1.00 95.50 367 VAL A CA 1
ATOM 2912 C C . VAL A 1 367 ? 8.324 -13.925 -2.305 1.00 95.50 367 VAL A C 1
ATOM 2914 O O . VAL A 1 367 ? 7.952 -14.854 -3.019 1.00 95.50 367 VAL A O 1
ATOM 2917 N N . SER A 1 368 ? 8.171 -12.656 -2.674 1.00 97.12 368 SER A N 1
ATOM 2918 C CA . SER A 1 368 ? 7.513 -12.256 -3.913 1.00 97.12 368 SER A CA 1
ATOM 2919 C C . SER A 1 368 ? 8.263 -12.724 -5.158 1.00 97.12 368 SER A C 1
ATOM 2921 O O . SER A 1 368 ? 7.640 -13.275 -6.066 1.00 97.12 368 SER A O 1
ATOM 2923 N N . LYS A 1 369 ? 9.599 -12.635 -5.174 1.00 95.31 369 LYS A N 1
ATOM 2924 C CA . LYS A 1 369 ? 10.427 -13.222 -6.239 1.00 95.31 369 LYS A CA 1
ATOM 2925 C C . LYS A 1 369 ? 10.181 -14.719 -6.393 1.00 95.31 369 LYS A C 1
ATOM 2927 O O . LYS A 1 369 ? 10.051 -15.185 -7.519 1.00 95.31 369 LYS A O 1
ATOM 2932 N N . GLU A 1 370 ? 10.122 -15.470 -5.289 1.00 92.38 370 GLU A N 1
ATOM 2933 C CA . GLU A 1 370 ? 9.851 -16.919 -5.317 1.00 92.38 370 GLU A CA 1
ATOM 2934 C C . GLU A 1 370 ? 8.454 -17.240 -5.854 1.00 92.38 370 GLU A C 1
ATOM 2936 O O . GLU A 1 370 ? 8.259 -18.243 -6.538 1.00 92.38 370 GLU A O 1
ATOM 2941 N N . VAL A 1 371 ? 7.466 -16.405 -5.537 1.00 93.44 371 VAL A N 1
ATOM 2942 C CA . VAL A 1 371 ? 6.096 -16.567 -6.032 1.00 93.44 371 VAL A CA 1
ATOM 2943 C C . VAL A 1 371 ? 6.027 -16.260 -7.529 1.00 93.44 371 VAL A C 1
ATOM 2945 O O . VAL A 1 371 ? 5.481 -17.054 -8.294 1.00 93.44 371 VAL A O 1
ATOM 2948 N N . ILE A 1 372 ? 6.621 -15.149 -7.973 1.00 95.06 372 ILE A N 1
ATOM 2949 C CA . ILE A 1 372 ? 6.613 -14.729 -9.381 1.00 95.06 372 ILE A CA 1
ATOM 2950 C C . ILE A 1 372 ? 7.452 -15.671 -10.251 1.00 95.06 372 ILE A C 1
ATOM 2952 O O . ILE A 1 372 ? 7.086 -15.931 -11.397 1.00 95.06 372 ILE A O 1
ATOM 2956 N N . SER A 1 373 ? 8.567 -16.208 -9.749 1.00 92.19 373 SER A N 1
ATOM 2957 C CA . SER A 1 373 ? 9.455 -17.096 -10.515 1.00 92.19 373 SER A CA 1
ATOM 2958 C C . SER A 1 373 ? 8.794 -18.423 -10.909 1.00 92.19 373 SER A C 1
ATOM 2960 O O . SER A 1 373 ? 9.141 -18.997 -11.943 1.00 92.19 373 SER A O 1
ATOM 2962 N N . LYS A 1 374 ? 7.807 -18.878 -10.125 1.00 90.06 374 LYS A N 1
ATOM 2963 C CA . LYS A 1 374 ? 7.027 -20.102 -10.368 1.00 90.06 374 LYS A CA 1
ATOM 2964 C C . LYS A 1 374 ? 5.861 -19.906 -11.337 1.00 90.06 374 LYS A C 1
ATOM 2966 O O . LYS A 1 374 ? 5.317 -20.893 -11.825 1.00 90.06 374 LYS A O 1
ATOM 2971 N N . MET A 1 375 ? 5.461 -18.665 -11.611 1.00 92.19 375 MET A N 1
ATOM 2972 C CA . MET A 1 375 ? 4.399 -18.365 -12.575 1.00 92.19 375 MET A CA 1
ATOM 2973 C C . MET A 1 375 ? 4.893 -18.583 -14.006 1.00 92.19 375 MET A C 1
ATOM 2975 O O . MET A 1 375 ? 6.058 -18.320 -14.314 1.00 92.19 375 MET A O 1
ATOM 2979 N N . ASP A 1 376 ? 4.006 -19.014 -14.901 1.00 92.75 376 ASP A N 1
ATOM 2980 C CA . ASP A 1 376 ? 4.289 -19.030 -16.336 1.00 92.75 376 ASP A CA 1
ATOM 2981 C C . ASP A 1 376 ? 4.246 -17.611 -16.940 1.00 92.75 376 ASP A C 1
ATOM 2983 O O . ASP A 1 376 ? 3.798 -16.643 -16.315 1.00 92.75 376 ASP A O 1
ATOM 2987 N N . ALA A 1 377 ? 4.761 -17.463 -18.164 1.00 93.69 377 ALA A N 1
ATOM 2988 C CA . ALA A 1 377 ? 4.854 -16.156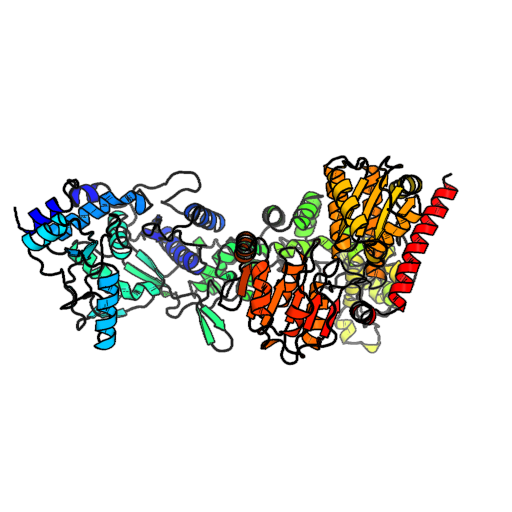 -18.818 1.00 93.69 377 ALA A CA 1
ATOM 2989 C C . ALA A 1 377 ? 3.472 -15.525 -19.051 1.00 93.69 377 ALA A C 1
ATOM 2991 O O . ALA A 1 377 ? 3.316 -14.314 -18.904 1.00 93.69 377 ALA A O 1
ATOM 2992 N N . ALA A 1 378 ? 2.464 -16.346 -19.364 1.00 94.50 378 ALA A N 1
ATOM 2993 C CA . ALA A 1 378 ? 1.095 -15.896 -19.593 1.00 94.50 378 ALA A CA 1
ATOM 2994 C C . ALA A 1 378 ? 0.467 -15.309 -18.319 1.00 94.50 378 ALA A C 1
ATOM 2996 O O . ALA A 1 378 ? -0.185 -14.264 -18.369 1.00 94.50 378 ALA A O 1
ATOM 2997 N N . THR A 1 379 ? 0.704 -15.938 -17.169 1.00 95.25 379 THR A N 1
ATOM 2998 C CA . THR A 1 379 ? 0.234 -15.473 -15.863 1.00 95.25 379 THR A CA 1
ATOM 2999 C C . THR A 1 379 ? 0.916 -14.171 -15.475 1.00 95.25 379 THR A C 1
ATOM 3001 O O . THR A 1 379 ? 0.220 -13.220 -15.120 1.00 95.25 379 THR A O 1
ATOM 3004 N N . VAL A 1 380 ? 2.247 -14.086 -15.604 1.00 95.81 380 VAL A N 1
ATOM 3005 C CA . VAL A 1 380 ? 2.984 -12.843 -15.320 1.00 95.81 380 VAL A CA 1
ATOM 3006 C C . VAL A 1 380 ? 2.506 -11.712 -16.225 1.00 95.81 380 VAL A C 1
ATOM 3008 O O . VAL A 1 380 ? 2.216 -10.629 -15.728 1.00 95.81 380 VAL A O 1
ATOM 3011 N N . LEU A 1 381 ? 2.352 -11.963 -17.530 1.00 96.44 381 LEU A N 1
ATOM 3012 C CA . LEU A 1 381 ? 1.859 -10.966 -18.479 1.00 96.44 381 LEU A CA 1
ATOM 3013 C C . LEU A 1 381 ? 0.466 -10.464 -18.091 1.00 96.44 381 LEU A C 1
ATOM 3015 O O . LEU A 1 381 ? 0.247 -9.258 -18.033 1.00 96.44 381 LEU A O 1
ATOM 3019 N N . ARG A 1 382 ? -0.470 -11.379 -17.807 1.00 96.81 382 ARG A N 1
ATOM 3020 C CA . ARG A 1 382 ? -1.846 -11.032 -17.435 1.00 96.81 382 ARG A CA 1
ATOM 3021 C C . ARG A 1 382 ? -1.883 -10.184 -16.165 1.00 96.81 382 ARG A C 1
ATOM 3023 O O . ARG A 1 382 ? -2.518 -9.134 -16.166 1.00 96.81 382 ARG A O 1
ATOM 3030 N N . MET A 1 383 ? -1.195 -10.619 -15.110 1.00 96.38 383 MET A N 1
ATOM 3031 C CA . MET A 1 383 ? -1.197 -9.923 -13.819 1.00 96.38 383 MET A CA 1
ATOM 3032 C C . MET A 1 383 ? -0.472 -8.574 -13.889 1.00 96.38 383 MET A C 1
ATOM 3034 O O . MET A 1 383 ? -0.965 -7.585 -13.350 1.00 96.38 383 MET A O 1
ATOM 3038 N N . ALA A 1 384 ? 0.659 -8.502 -14.599 1.00 97.12 384 ALA A N 1
ATOM 3039 C CA . ALA A 1 384 ? 1.377 -7.250 -14.813 1.00 97.12 384 ALA A CA 1
ATOM 3040 C C . ALA A 1 384 ? 0.565 -6.264 -15.664 1.00 97.12 384 ALA A C 1
ATOM 3042 O O . ALA A 1 384 ? 0.550 -5.079 -15.354 1.00 97.12 384 ALA A O 1
ATOM 3043 N N . ALA A 1 385 ? -0.142 -6.732 -16.699 1.00 96.75 385 ALA A N 1
ATOM 3044 C CA . ALA A 1 385 ? -0.995 -5.889 -17.538 1.00 96.75 385 ALA A CA 1
ATOM 3045 C C . ALA A 1 385 ? -2.205 -5.332 -16.774 1.00 96.75 385 ALA A C 1
ATOM 3047 O O . ALA A 1 385 ? -2.547 -4.162 -16.950 1.00 96.75 385 ALA A O 1
ATOM 3048 N N . GLU A 1 386 ? -2.832 -6.160 -15.932 1.00 95.56 386 GLU A N 1
ATOM 3049 C CA . GLU A 1 386 ? -3.935 -5.761 -15.052 1.00 95.56 386 GLU A CA 1
ATOM 3050 C C . GLU A 1 386 ? -3.481 -4.672 -14.076 1.00 95.56 386 GLU A C 1
ATOM 3052 O O . GLU A 1 386 ? -4.092 -3.606 -14.016 1.00 95.56 386 GLU A O 1
ATOM 3057 N N . TRP A 1 387 ? -2.353 -4.887 -13.394 1.00 96.56 387 TRP A N 1
ATOM 3058 C CA . TRP A 1 387 ? -1.757 -3.882 -12.516 1.00 96.56 387 TRP A CA 1
ATOM 3059 C C . TRP A 1 387 ? -1.378 -2.599 -13.277 1.00 96.56 387 TRP A C 1
ATOM 3061 O O . TRP A 1 387 ? -1.730 -1.491 -12.866 1.00 96.56 387 TRP A O 1
ATOM 3071 N N . ALA A 1 388 ? -0.719 -2.736 -14.430 1.00 96.81 388 ALA A N 1
ATOM 3072 C CA . ALA A 1 388 ? -0.253 -1.609 -15.230 1.00 96.81 388 ALA A CA 1
ATOM 3073 C C . ALA A 1 388 ? -1.403 -0.734 -15.746 1.00 96.81 388 ALA A C 1
ATOM 3075 O O . ALA A 1 388 ? -1.263 0.483 -15.799 1.00 96.81 388 ALA A O 1
ATOM 3076 N N . SER A 1 389 ? -2.565 -1.321 -16.056 1.00 96.00 389 SER A N 1
ATOM 3077 C CA . SER A 1 389 ? -3.743 -0.564 -16.508 1.00 96.00 389 SER A CA 1
ATOM 3078 C C . SER A 1 389 ? -4.215 0.498 -15.504 1.00 96.00 389 SER A C 1
ATOM 3080 O O . SER A 1 389 ? -4.852 1.471 -15.895 1.00 96.00 389 SER A O 1
ATOM 3082 N N . GLN A 1 390 ? -3.883 0.329 -14.219 1.00 94.12 390 GLN A N 1
ATOM 3083 C CA . GLN A 1 390 ? -4.264 1.252 -13.152 1.00 94.12 390 GLN A CA 1
ATOM 3084 C C . GLN A 1 390 ? -3.094 2.125 -12.683 1.00 94.12 390 GLN A C 1
ATOM 3086 O O . GLN A 1 390 ? -3.293 3.300 -12.379 1.00 94.12 390 GLN A O 1
ATOM 3091 N N . TYR A 1 391 ? -1.882 1.564 -12.616 1.00 93.06 391 TYR A N 1
ATOM 3092 C CA . TYR A 1 391 ? -0.744 2.203 -11.938 1.00 93.06 391 TYR A CA 1
ATOM 3093 C C . TYR A 1 391 ? 0.423 2.561 -12.863 1.00 93.06 391 TYR A C 1
ATOM 3095 O O . TYR A 1 391 ? 1.303 3.327 -12.472 1.00 93.06 391 TYR A O 1
ATOM 3103 N N . ASP A 1 392 ? 0.443 2.034 -14.089 1.00 90.88 392 ASP A N 1
ATOM 3104 C CA . ASP A 1 392 ? 1.566 2.170 -15.011 1.00 90.88 392 ASP A CA 1
ATOM 3105 C C . ASP A 1 392 ? 1.108 2.157 -16.485 1.00 90.88 392 ASP A C 1
ATOM 3107 O O . ASP A 1 392 ? 1.221 1.161 -17.205 1.00 90.88 392 ASP A O 1
ATOM 3111 N N . GLN A 1 393 ? 0.640 3.311 -16.968 1.00 90.69 393 GLN A N 1
ATOM 3112 C CA . GLN A 1 393 ? 0.156 3.433 -18.345 1.00 90.69 393 GLN A CA 1
ATOM 3113 C C . GLN A 1 393 ? 1.242 3.148 -19.397 1.00 90.69 393 GLN A C 1
ATOM 3115 O O . GLN A 1 393 ? 0.938 2.641 -20.474 1.00 90.69 393 GLN A O 1
ATOM 3120 N N . GLN A 1 394 ? 2.513 3.449 -19.110 1.00 85.25 394 GLN A N 1
ATOM 3121 C CA . GLN A 1 394 ? 3.605 3.213 -20.061 1.00 85.25 394 GLN A CA 1
ATOM 3122 C C . GLN A 1 394 ? 3.857 1.715 -20.247 1.00 85.25 394 GLN A C 1
ATOM 3124 O O . GLN A 1 394 ? 3.926 1.245 -21.380 1.00 85.25 394 GLN A O 1
ATOM 3129 N N . LEU A 1 395 ? 3.923 0.950 -19.155 1.00 92.00 395 LEU A N 1
ATOM 3130 C CA . LEU A 1 395 ? 3.996 -0.507 -19.202 1.00 92.00 395 LEU A CA 1
ATOM 3131 C C . LEU A 1 395 ? 2.756 -1.098 -19.872 1.00 92.00 395 LEU A C 1
ATOM 3133 O O . LEU A 1 395 ? 2.879 -2.003 -20.694 1.00 92.00 395 LEU A O 1
ATOM 3137 N N . HIS A 1 396 ? 1.568 -0.577 -19.557 1.00 93.75 396 HIS A N 1
ATOM 3138 C CA . HIS A 1 396 ? 0.333 -1.042 -20.177 1.00 93.75 396 HIS A CA 1
ATOM 3139 C C . HIS A 1 396 ? 0.358 -0.861 -21.701 1.00 93.75 396 HIS A C 1
ATOM 3141 O O . HIS A 1 396 ? -0.006 -1.783 -22.432 1.00 93.75 396 HIS A O 1
ATOM 3147 N N . ASN A 1 397 ? 0.850 0.282 -22.184 1.00 89.25 397 ASN A N 1
ATOM 3148 C CA . ASN A 1 397 ? 1.007 0.554 -23.612 1.00 89.25 397 ASN A CA 1
ATOM 3149 C C . ASN A 1 397 ? 2.046 -0.376 -24.260 1.00 89.25 397 ASN A C 1
ATOM 3151 O O . ASN A 1 397 ? 1.784 -0.901 -25.338 1.00 89.25 397 ASN A O 1
ATOM 3155 N N . LEU A 1 398 ? 3.181 -0.633 -23.595 1.00 89.31 398 LEU A N 1
ATOM 3156 C CA . LEU A 1 398 ? 4.212 -1.563 -24.083 1.00 89.31 398 LEU A CA 1
ATOM 3157 C C . LEU A 1 398 ? 3.703 -3.002 -24.192 1.00 89.31 398 LEU A C 1
ATOM 3159 O O . LEU A 1 398 ? 3.967 -3.683 -25.174 1.00 89.31 398 LEU A O 1
ATOM 3163 N N . ILE A 1 399 ? 2.956 -3.474 -23.193 1.00 93.00 399 ILE A N 1
ATOM 3164 C CA . ILE A 1 399 ? 2.345 -4.806 -23.239 1.00 93.00 399 ILE A CA 1
ATOM 3165 C C . ILE A 1 399 ? 1.269 -4.867 -24.331 1.00 93.00 399 ILE A C 1
ATOM 3167 O O . ILE A 1 399 ? 1.114 -5.888 -24.999 1.00 93.00 399 ILE A O 1
ATOM 3171 N N . SER A 1 400 ? 0.500 -3.791 -24.498 1.00 92.12 400 SER A N 1
ATOM 3172 C CA . SER A 1 400 ? -0.632 -3.763 -25.425 1.00 92.12 400 SER A CA 1
ATOM 3173 C C . SER A 1 400 ? -0.225 -3.592 -26.886 1.00 92.12 400 SER A C 1
ATOM 3175 O O . SER A 1 400 ? -0.988 -4.019 -27.750 1.00 92.12 400 SER A O 1
ATOM 3177 N N . SER A 1 401 ? 0.943 -3.008 -27.172 1.00 91.00 401 SER A N 1
ATOM 3178 C CA . SER A 1 401 ? 1.441 -2.845 -28.543 1.00 91.00 401 SER A CA 1
ATOM 3179 C C . SER A 1 401 ? 1.756 -4.188 -29.203 1.00 91.00 401 SER A C 1
ATOM 3181 O O . SER A 1 401 ? 1.427 -4.378 -30.371 1.00 91.00 401 SER A O 1
ATOM 3183 N N . ASP A 1 402 ? 2.317 -5.137 -28.447 1.00 92.12 402 ASP A N 1
ATOM 3184 C CA . ASP A 1 402 ? 2.510 -6.518 -28.884 1.00 92.12 402 ASP A CA 1
ATOM 3185 C C . ASP A 1 402 ? 2.541 -7.486 -27.687 1.00 92.12 402 ASP A C 1
ATOM 3187 O O . ASP A 1 402 ? 3.575 -7.741 -27.060 1.00 92.12 402 ASP A O 1
ATOM 3191 N N . LYS A 1 403 ? 1.378 -8.074 -27.385 1.00 93.81 403 LYS A N 1
ATOM 3192 C CA . LYS A 1 403 ? 1.229 -9.044 -26.288 1.00 93.81 403 LYS A CA 1
ATOM 3193 C C . LYS A 1 403 ? 2.035 -10.321 -26.517 1.00 93.81 403 LYS A C 1
ATOM 3195 O O . LYS A 1 403 ? 2.495 -10.919 -25.546 1.00 93.81 403 LYS A O 1
ATOM 3200 N N . GLY A 1 404 ? 2.181 -10.755 -27.771 1.00 95.12 404 GLY A N 1
ATOM 3201 C CA . GLY A 1 404 ? 2.921 -11.969 -28.115 1.00 95.12 404 GLY A CA 1
ATOM 3202 C C . GLY A 1 404 ? 4.414 -11.779 -27.874 1.00 95.12 404 GLY A C 1
ATOM 3203 O O . GLY A 1 404 ? 5.058 -12.618 -27.243 1.00 95.12 404 GLY A O 1
ATOM 3204 N N . TYR A 1 405 ? 4.940 -10.629 -28.285 1.00 95.31 405 TYR A N 1
ATOM 3205 C CA . TYR A 1 405 ? 6.319 -10.241 -28.029 1.00 95.31 405 TYR A CA 1
ATOM 3206 C C . TYR A 1 405 ? 6.594 -10.035 -26.535 1.00 95.31 405 TYR A C 1
ATOM 3208 O O . TYR A 1 405 ? 7.555 -10.594 -26.006 1.00 95.31 405 TYR A O 1
ATOM 3216 N N . ALA A 1 406 ? 5.712 -9.337 -25.810 1.00 95.88 406 ALA A N 1
ATOM 3217 C CA . ALA A 1 406 ? 5.822 -9.189 -24.357 1.00 95.88 406 ALA A CA 1
ATOM 3218 C C . ALA A 1 406 ? 5.810 -10.547 -23.624 1.00 95.88 406 ALA A C 1
ATOM 3220 O O . ALA A 1 406 ? 6.605 -10.758 -22.704 1.00 95.88 406 ALA A O 1
ATOM 3221 N N . ALA A 1 407 ? 4.964 -11.492 -24.055 1.00 95.25 407 ALA A N 1
ATOM 3222 C CA . ALA A 1 407 ? 4.960 -12.859 -23.531 1.00 95.25 407 ALA A CA 1
ATOM 3223 C C . ALA A 1 407 ? 6.291 -13.580 -23.796 1.00 95.25 407 ALA A C 1
ATOM 3225 O O . ALA A 1 407 ? 6.819 -14.227 -22.894 1.00 95.25 407 ALA A O 1
ATOM 3226 N N . ALA A 1 408 ? 6.848 -13.446 -25.005 1.00 95.44 408 ALA A N 1
ATOM 3227 C CA . ALA A 1 408 ? 8.131 -14.045 -25.367 1.00 95.44 408 ALA A CA 1
ATOM 3228 C C . ALA A 1 408 ? 9.280 -13.502 -24.500 1.00 95.44 408 ALA A C 1
ATOM 3230 O O . ALA A 1 408 ? 10.084 -14.286 -24.001 1.00 95.44 408 ALA A O 1
ATOM 3231 N N . ILE A 1 409 ? 9.312 -12.189 -24.238 1.00 95.44 409 ILE A N 1
ATOM 3232 C CA . ILE A 1 409 ? 10.300 -11.560 -23.344 1.00 95.44 409 ILE A CA 1
ATOM 3233 C C . ILE A 1 409 ? 10.185 -12.109 -21.914 1.00 95.44 409 ILE A C 1
ATOM 3235 O O . ILE A 1 409 ? 11.182 -12.477 -21.291 1.00 95.44 409 ILE A O 1
ATOM 3239 N N . LEU A 1 410 ? 8.966 -12.173 -21.372 1.00 94.50 410 LEU A N 1
ATOM 3240 C CA . LEU A 1 410 ? 8.718 -12.686 -20.019 1.00 94.50 410 LEU A CA 1
ATOM 3241 C C . LEU A 1 410 ? 8.942 -14.201 -19.898 1.00 94.50 410 LEU A C 1
ATOM 3243 O O . LEU A 1 410 ? 9.097 -14.705 -18.782 1.00 94.50 410 LEU A O 1
ATOM 3247 N N . GLY A 1 411 ? 8.950 -14.907 -21.030 1.00 93.31 411 GLY A N 1
ATOM 3248 C CA . GLY A 1 411 ? 9.231 -16.333 -21.144 1.00 93.31 411 GLY A CA 1
ATOM 3249 C C . GLY A 1 411 ? 10.713 -16.696 -21.115 1.00 93.31 411 GLY A C 1
ATOM 3250 O O . GLY A 1 411 ? 11.013 -17.866 -20.894 1.00 93.31 411 GLY A O 1
ATOM 3251 N N . ILE A 1 412 ? 11.625 -15.729 -21.278 1.00 92.00 412 ILE A N 1
ATOM 3252 C CA . ILE A 1 412 ? 13.072 -15.983 -21.250 1.00 92.00 412 ILE A CA 1
ATOM 3253 C C . ILE A 1 412 ? 13.461 -16.663 -19.925 1.00 92.00 412 ILE A C 1
ATOM 3255 O O . ILE A 1 412 ? 13.179 -16.146 -18.840 1.00 92.00 412 ILE A O 1
ATOM 3259 N N . GLU A 1 413 ? 14.084 -17.839 -20.031 1.00 88.38 413 GLU A N 1
ATOM 3260 C CA . GLU A 1 413 ? 14.521 -18.746 -18.960 1.00 88.38 413 GLU A CA 1
ATOM 3261 C C . GLU A 1 413 ? 13.413 -19.249 -18.007 1.00 88.38 413 GLU A C 1
ATOM 3263 O O . GLU A 1 413 ? 13.683 -19.972 -17.035 1.00 88.38 413 GLU A O 1
ATOM 3268 N N . ARG A 1 414 ? 12.146 -18.910 -18.269 1.00 88.75 414 ARG A N 1
ATOM 3269 C CA . ARG A 1 414 ? 11.001 -19.264 -17.423 1.00 88.75 414 ARG A CA 1
ATOM 3270 C C . ARG A 1 414 ? 10.551 -20.700 -17.695 1.00 88.75 414 ARG A C 1
ATOM 3272 O O . ARG A 1 414 ? 10.525 -21.157 -18.830 1.00 88.75 414 ARG A O 1
ATOM 3279 N N . GLY A 1 415 ? 10.191 -21.429 -16.637 1.00 76.81 415 GLY A N 1
ATOM 3280 C CA . GLY A 1 415 ? 9.827 -22.852 -16.729 1.00 76.81 415 GLY A CA 1
ATOM 3281 C C . GLY A 1 415 ? 11.022 -23.813 -16.778 1.00 76.81 415 GLY A C 1
ATOM 3282 O O . GLY A 1 415 ? 10.830 -25.021 -16.877 1.00 76.81 415 GLY A O 1
ATOM 3283 N N . THR A 1 416 ? 12.253 -23.304 -16.665 1.00 80.19 416 THR A N 1
ATOM 3284 C CA . THR A 1 416 ? 13.459 -24.131 -16.525 1.00 80.19 416 THR A CA 1
ATOM 3285 C C . THR A 1 416 ? 13.726 -24.497 -15.058 1.00 80.19 416 THR A C 1
ATOM 3287 O O . THR A 1 416 ? 13.216 -23.861 -14.135 1.00 80.19 416 THR A O 1
ATOM 3290 N N . ASN A 1 417 ? 14.610 -25.473 -14.815 1.00 72.06 417 ASN A N 1
ATOM 3291 C CA . ASN A 1 417 ? 15.073 -25.825 -13.461 1.00 72.06 417 ASN A CA 1
ATOM 3292 C C . ASN A 1 417 ? 15.868 -24.694 -12.767 1.00 72.06 417 ASN A C 1
ATOM 3294 O O . ASN A 1 417 ? 16.217 -24.819 -11.594 1.00 72.06 417 ASN A O 1
ATOM 3298 N N . LYS A 1 418 ? 16.183 -23.601 -13.477 1.00 72.75 418 LYS A N 1
ATOM 3299 C CA . LYS A 1 418 ? 16.874 -22.410 -12.965 1.00 72.75 418 LYS A CA 1
ATOM 3300 C C . LYS A 1 418 ? 15.953 -21.192 -13.056 1.00 72.75 418 LYS A C 1
ATOM 3302 O O . LYS A 1 418 ? 16.248 -20.226 -13.750 1.00 72.75 418 LYS A O 1
ATOM 3307 N N . GLN A 1 419 ? 14.825 -21.256 -12.353 1.00 75.50 419 GLN A N 1
ATOM 3308 C CA . GLN A 1 419 ? 13.838 -20.176 -12.329 1.00 75.50 419 GLN A CA 1
ATOM 3309 C C . GLN A 1 419 ? 14.469 -18.850 -11.893 1.00 75.50 419 GLN A C 1
ATOM 3311 O O . GLN A 1 419 ? 15.133 -18.765 -10.853 1.00 75.50 419 GLN A O 1
ATOM 3316 N N . ARG A 1 420 ? 14.239 -17.804 -12.687 1.00 80.25 420 ARG A N 1
ATOM 3317 C CA . ARG A 1 420 ? 14.809 -16.484 -12.437 1.00 80.25 420 ARG A CA 1
ATOM 3318 C C . ARG A 1 420 ? 13.988 -15.669 -11.451 1.00 80.25 420 ARG A C 1
ATOM 3320 O O . ARG A 1 420 ? 12.767 -15.785 -11.388 1.00 80.25 420 ARG A O 1
ATOM 3327 N N . LYS A 1 421 ? 14.688 -14.831 -10.690 1.00 89.56 421 LYS A N 1
ATOM 3328 C CA . LYS A 1 421 ? 14.161 -14.064 -9.550 1.00 89.56 421 LYS A CA 1
ATOM 3329 C C . LYS A 1 421 ? 14.414 -12.566 -9.722 1.00 89.56 421 LYS A C 1
ATOM 3331 O O . LYS A 1 421 ? 14.793 -11.885 -8.776 1.00 89.56 421 LYS A O 1
ATOM 3336 N N . ASP A 1 422 ? 14.251 -12.074 -10.949 1.00 88.50 422 ASP A N 1
ATOM 3337 C CA . ASP A 1 422 ? 14.560 -10.678 -11.299 1.00 88.50 422 ASP A CA 1
ATOM 3338 C C . ASP A 1 422 ? 13.382 -9.723 -11.102 1.00 88.50 422 ASP A C 1
ATOM 3340 O O . ASP A 1 422 ? 13.575 -8.512 -11.104 1.00 88.50 422 ASP A O 1
ATOM 3344 N N . ILE A 1 423 ? 12.167 -10.261 -10.980 1.00 94.69 423 ILE A N 1
ATOM 3345 C CA . ILE A 1 423 ? 10.943 -9.484 -10.790 1.00 94.69 423 ILE A CA 1
ATOM 3346 C C . ILE A 1 423 ? 10.509 -9.695 -9.345 1.00 94.69 423 ILE A C 1
ATOM 3348 O O . ILE A 1 423 ? 10.125 -10.805 -8.973 1.00 94.69 423 ILE A O 1
ATOM 3352 N N . GLU A 1 424 ? 10.591 -8.641 -8.537 1.00 96.19 424 GLU A N 1
ATOM 3353 C CA . GLU A 1 424 ? 10.119 -8.664 -7.152 1.00 96.19 424 GLU A CA 1
ATOM 3354 C C . GLU A 1 424 ? 8.639 -8.287 -7.097 1.00 96.19 424 GLU A C 1
ATOM 3356 O O . GLU A 1 424 ? 7.890 -8.802 -6.274 1.00 96.19 424 GLU A O 1
ATOM 3361 N N . LYS A 1 425 ? 8.208 -7.394 -7.985 1.00 97.06 425 LYS A N 1
ATOM 3362 C CA . LYS A 1 425 ? 6.853 -6.839 -8.048 1.00 97.06 425 LYS A CA 1
ATOM 3363 C C . LYS A 1 425 ? 6.533 -6.360 -9.465 1.00 97.06 425 LYS A C 1
ATOM 3365 O O . LYS A 1 425 ? 7.422 -6.182 -10.296 1.00 97.06 425 LYS A O 1
ATOM 3370 N N . TRP A 1 426 ? 5.257 -6.128 -9.758 1.00 97.56 426 TRP A N 1
ATOM 3371 C CA . TRP A 1 426 ? 4.792 -5.752 -11.098 1.00 97.56 426 TRP A CA 1
ATOM 3372 C C . TRP A 1 426 ? 5.383 -4.439 -11.615 1.00 97.56 426 TRP A C 1
ATOM 3374 O O . TRP A 1 426 ? 5.619 -4.325 -12.816 1.00 97.56 426 TRP A O 1
ATOM 3384 N N . SER A 1 427 ? 5.738 -3.501 -10.729 1.00 95.94 427 SER A N 1
ATOM 3385 C CA . SER A 1 427 ? 6.440 -2.273 -11.121 1.00 95.94 427 SER A CA 1
ATOM 3386 C C . SER A 1 427 ? 7.813 -2.523 -11.752 1.00 95.94 427 SER A C 1
ATOM 3388 O O . SER A 1 427 ? 8.302 -1.692 -12.515 1.00 95.94 427 SER A O 1
ATOM 3390 N N . ASP A 1 428 ? 8.442 -3.666 -11.471 1.00 95.38 428 ASP A N 1
ATOM 3391 C CA . ASP A 1 428 ? 9.766 -3.998 -12.008 1.00 95.38 428 ASP A CA 1
ATOM 3392 C C . ASP A 1 428 ? 9.680 -4.509 -13.453 1.00 95.38 428 ASP A C 1
ATOM 3394 O O . ASP A 1 428 ? 10.667 -4.466 -14.191 1.00 95.38 428 ASP A O 1
ATOM 3398 N N . VAL A 1 429 ? 8.493 -4.958 -13.884 1.00 96.25 429 VAL A N 1
ATOM 3399 C CA . VAL A 1 429 ? 8.264 -5.546 -15.212 1.00 96.25 429 VAL A CA 1
ATOM 3400 C C . VAL A 1 429 ? 8.577 -4.546 -16.317 1.00 96.25 429 VAL A C 1
ATOM 3402 O O . VAL A 1 429 ? 9.178 -4.924 -17.320 1.00 96.25 429 VAL A O 1
ATOM 3405 N N . ARG A 1 430 ? 8.248 -3.261 -16.129 1.00 92.94 430 ARG A N 1
ATOM 3406 C CA . ARG A 1 430 ? 8.582 -2.217 -17.107 1.00 92.94 430 ARG A CA 1
ATOM 3407 C C . ARG A 1 430 ? 10.078 -2.170 -17.361 1.00 92.94 430 ARG A C 1
ATOM 3409 O O . ARG A 1 430 ? 10.512 -2.354 -18.494 1.00 92.94 430 ARG A O 1
ATOM 3416 N N . ASN A 1 431 ? 10.862 -2.029 -16.295 1.00 89.94 431 ASN A N 1
ATOM 3417 C CA . ASN A 1 431 ? 12.311 -2.041 -16.406 1.00 89.94 431 ASN A CA 1
ATOM 3418 C C . ASN A 1 431 ? 12.812 -3.377 -16.980 1.00 89.94 431 ASN A C 1
ATOM 3420 O O . ASN A 1 431 ? 13.798 -3.388 -17.703 1.00 89.94 431 ASN A O 1
ATOM 3424 N N . TYR A 1 432 ? 12.152 -4.500 -16.698 1.00 92.50 432 TYR A N 1
ATOM 3425 C CA . TYR A 1 432 ? 12.530 -5.810 -17.231 1.00 92.50 432 TYR A CA 1
ATOM 3426 C C . TYR A 1 432 ? 12.330 -5.947 -18.752 1.00 92.50 432 TYR A C 1
ATOM 3428 O O . TYR A 1 432 ? 13.134 -6.624 -19.390 1.00 92.50 432 TYR A O 1
ATOM 3436 N N . ILE A 1 433 ? 11.304 -5.317 -19.341 1.00 93.94 433 ILE A N 1
ATOM 3437 C CA . ILE A 1 433 ? 10.972 -5.484 -20.770 1.00 93.94 433 ILE A CA 1
ATOM 3438 C C . ILE A 1 433 ? 11.354 -4.289 -21.652 1.00 93.94 433 ILE A C 1
ATOM 3440 O O . ILE A 1 433 ? 11.525 -4.463 -22.852 1.00 93.94 433 ILE A O 1
ATOM 3444 N N . GLU A 1 434 ? 11.488 -3.079 -21.103 1.00 88.56 434 GLU A N 1
ATOM 3445 C CA . GLU A 1 434 ? 11.537 -1.836 -21.894 1.00 88.56 434 GLU A CA 1
ATOM 3446 C C . GLU A 1 434 ? 12.655 -1.800 -22.950 1.00 88.56 434 GLU A C 1
ATOM 3448 O O . GLU A 1 434 ? 12.448 -1.308 -24.052 1.00 88.56 434 GLU A O 1
ATOM 3453 N N . TYR A 1 435 ? 13.822 -2.384 -22.664 1.00 89.25 435 TYR A N 1
ATOM 3454 C CA . TYR A 1 435 ? 14.974 -2.376 -23.574 1.00 89.25 435 TYR A CA 1
ATOM 3455 C C . TYR A 1 435 ? 14.824 -3.344 -24.756 1.00 89.25 435 TYR A C 1
ATOM 3457 O O . TYR A 1 435 ? 15.664 -3.352 -25.656 1.00 89.25 435 TYR A O 1
ATOM 3465 N N . PHE A 1 436 ? 13.773 -4.163 -24.786 1.00 93.38 436 PHE A N 1
ATOM 3466 C CA . PHE A 1 436 ? 13.413 -4.965 -25.955 1.00 93.38 436 PHE A CA 1
ATOM 3467 C C . PHE A 1 436 ? 12.620 -4.174 -27.001 1.00 93.38 436 PHE A C 1
ATOM 3469 O O . PHE A 1 436 ? 12.473 -4.660 -28.122 1.00 93.38 436 PHE A O 1
ATOM 3476 N N . PHE A 1 437 ? 12.130 -2.982 -26.648 1.00 87.38 437 PHE A N 1
ATOM 3477 C CA . PHE A 1 437 ? 11.397 -2.084 -27.536 1.00 87.38 437 PHE A CA 1
ATOM 3478 C C . PHE A 1 437 ? 12.332 -0.994 -28.055 1.00 87.38 437 PHE A C 1
ATOM 3480 O O . PHE A 1 437 ? 13.042 -0.354 -27.278 1.00 87.38 437 PHE A O 1
ATOM 3487 N N . ASP A 1 438 ? 12.345 -0.799 -29.371 1.00 80.81 438 ASP A N 1
ATOM 3488 C CA . ASP A 1 438 ? 13.386 -0.014 -30.042 1.00 80.81 438 ASP A CA 1
ATOM 3489 C C . ASP A 1 438 ? 13.305 1.474 -29.709 1.00 80.81 438 ASP A C 1
ATOM 3491 O O . ASP A 1 438 ? 14.320 2.055 -29.341 1.00 80.81 438 ASP A O 1
ATOM 3495 N N . ASP A 1 439 ? 12.100 2.052 -29.672 1.00 69.94 439 ASP A N 1
ATOM 3496 C CA . ASP A 1 439 ? 11.897 3.459 -29.294 1.00 69.94 439 ASP A CA 1
ATOM 3497 C C . ASP A 1 439 ? 12.527 3.793 -27.931 1.00 69.94 439 ASP A C 1
ATOM 3499 O O . ASP A 1 439 ? 13.139 4.846 -27.749 1.00 69.94 439 ASP A O 1
ATOM 3503 N N . ILE A 1 440 ? 12.424 2.873 -26.965 1.00 71.25 440 ILE A N 1
ATOM 3504 C CA . ILE A 1 440 ? 12.994 3.065 -25.628 1.00 71.25 440 ILE A CA 1
ATOM 3505 C C . ILE A 1 440 ? 14.491 2.764 -25.623 1.00 71.25 440 ILE A C 1
ATOM 3507 O O . ILE A 1 440 ? 15.258 3.503 -25.002 1.00 71.25 440 ILE A O 1
ATOM 3511 N N . PHE A 1 441 ? 14.919 1.695 -26.298 1.00 77.19 441 PHE A N 1
ATOM 3512 C CA . PHE A 1 441 ? 16.332 1.346 -26.396 1.00 77.19 441 PHE A CA 1
ATOM 3513 C C . PHE A 1 441 ? 17.144 2.501 -26.999 1.00 77.19 441 PHE A C 1
ATOM 3515 O O . PHE A 1 441 ? 18.107 2.964 -26.383 1.00 77.19 441 PHE A O 1
ATOM 3522 N N . SER A 1 442 ? 16.702 3.020 -28.145 1.00 64.81 442 SER A N 1
ATOM 3523 C CA . SER A 1 442 ? 17.349 4.119 -28.857 1.00 64.81 442 SER A CA 1
ATOM 3524 C C . SER A 1 442 ? 17.292 5.427 -28.067 1.00 64.81 442 SER A C 1
ATOM 3526 O O . SER A 1 442 ? 18.268 6.166 -28.040 1.00 64.81 442 SER A O 1
ATOM 3528 N N . ALA A 1 443 ? 16.201 5.720 -27.353 1.00 50.09 443 ALA A N 1
ATOM 3529 C CA . ALA A 1 443 ? 16.145 6.915 -26.513 1.00 50.09 443 ALA A CA 1
ATOM 3530 C C . ALA A 1 443 ? 17.073 6.830 -25.286 1.00 50.09 443 ALA A C 1
ATOM 3532 O O . ALA A 1 443 ? 17.661 7.830 -24.886 1.00 50.09 443 ALA A O 1
ATOM 3533 N N . LYS A 1 444 ? 17.195 5.668 -24.642 1.00 53.59 444 LYS A N 1
ATOM 3534 C CA . LYS A 1 444 ? 17.871 5.570 -23.338 1.00 53.59 444 LYS A CA 1
ATOM 3535 C C . LYS A 1 444 ? 19.359 5.246 -23.428 1.00 53.59 444 LYS A C 1
ATOM 3537 O O . LYS A 1 444 ? 20.102 5.660 -22.550 1.00 53.59 444 LYS A O 1
ATOM 3542 N N . TYR A 1 445 ? 19.788 4.498 -24.442 1.00 57.88 445 TYR A N 1
ATOM 3543 C CA . TYR A 1 445 ? 21.138 3.918 -24.473 1.00 57.88 445 TYR A CA 1
ATOM 3544 C C . TYR A 1 445 ? 22.013 4.435 -25.617 1.00 57.88 445 TYR A C 1
ATOM 3546 O O . TYR A 1 445 ? 23.197 4.101 -25.693 1.00 57.88 445 TYR A O 1
ATOM 3554 N N . PHE A 1 446 ? 21.469 5.291 -26.483 1.00 54.28 446 PHE A N 1
ATOM 3555 C CA . PHE A 1 446 ? 22.232 5.914 -27.555 1.00 54.28 446 PHE A CA 1
ATOM 3556 C C . PHE A 1 446 ? 23.212 6.951 -26.984 1.00 54.28 446 PHE A C 1
ATOM 3558 O O . PHE A 1 446 ? 22.826 8.065 -26.639 1.00 54.28 446 PHE A O 1
ATOM 3565 N N . GLY A 1 447 ? 24.490 6.570 -26.869 1.00 50.47 447 GLY A N 1
ATOM 3566 C CA . GLY A 1 447 ? 25.573 7.433 -26.373 1.00 50.47 447 GLY A CA 1
ATOM 3567 C C . GLY A 1 447 ? 26.148 7.068 -24.998 1.00 50.47 447 GLY A C 1
ATOM 3568 O O . GLY A 1 447 ? 27.132 7.679 -24.586 1.00 50.47 447 GLY A O 1
ATOM 3569 N N . GLU A 1 448 ? 25.595 6.062 -24.312 1.00 58.72 448 GLU A N 1
ATOM 3570 C CA . GLU A 1 448 ? 25.941 5.707 -22.921 1.00 58.72 448 GLU A CA 1
ATOM 3571 C C . GLU A 1 448 ? 26.281 4.210 -22.757 1.00 58.72 448 GLU A C 1
ATOM 3573 O O . GLU A 1 448 ? 25.897 3.556 -21.787 1.00 58.72 448 GLU A O 1
ATOM 3578 N N . PHE A 1 449 ? 26.993 3.612 -23.718 1.00 73.38 449 PHE A N 1
ATOM 3579 C CA . PHE A 1 449 ? 27.399 2.209 -23.595 1.00 73.38 449 PHE A CA 1
ATOM 3580 C C . PHE A 1 449 ? 28.540 2.032 -22.575 1.00 73.38 449 PHE A C 1
ATOM 3582 O O . PHE A 1 449 ? 29.673 2.460 -22.802 1.00 73.38 449 PHE A O 1
ATOM 3589 N N . TYR A 1 450 ? 28.253 1.336 -21.469 1.00 79.06 450 TYR A N 1
ATOM 3590 C CA . TYR A 1 450 ? 29.220 1.031 -20.406 1.00 79.06 450 TYR A CA 1
ATOM 3591 C C . TYR A 1 450 ? 29.865 -0.349 -20.590 1.00 79.06 450 TYR A C 1
ATOM 3593 O O . TYR A 1 450 ? 29.394 -1.358 -20.050 1.00 79.06 450 TYR A O 1
ATOM 3601 N N . PHE A 1 451 ? 30.958 -0.391 -21.351 1.00 85.31 451 PHE A N 1
ATOM 3602 C CA . PHE A 1 451 ? 31.758 -1.601 -21.556 1.00 85.31 451 PHE A CA 1
ATOM 3603 C C . PHE A 1 451 ? 32.659 -1.928 -20.355 1.00 85.31 451 PHE A C 1
ATOM 3605 O O . PHE A 1 451 ? 32.960 -1.041 -19.556 1.00 85.31 451 PHE A O 1
ATOM 3612 N N . PRO A 1 452 ? 33.111 -3.188 -20.214 1.00 81.25 452 PRO A N 1
ATOM 3613 C CA . PRO A 1 452 ? 34.080 -3.547 -19.184 1.00 81.25 452 PRO A CA 1
ATOM 3614 C C . PRO A 1 452 ? 35.393 -2.771 -19.362 1.00 81.25 452 PRO A C 1
ATOM 3616 O O . PRO A 1 452 ? 35.962 -2.779 -20.451 1.00 81.25 452 PRO A O 1
ATOM 3619 N N . GLU A 1 453 ? 35.894 -2.147 -18.292 1.00 80.56 453 GLU A N 1
ATOM 3620 C CA . GLU A 1 453 ? 37.093 -1.287 -18.317 1.00 80.56 453 GLU A CA 1
ATOM 3621 C C . GLU A 1 453 ? 38.350 -2.007 -18.831 1.00 80.56 453 GLU A C 1
ATOM 3623 O O . GLU A 1 453 ? 39.238 -1.391 -19.415 1.00 80.56 453 GLU A O 1
ATOM 3628 N N . GLN A 1 454 ? 38.420 -3.325 -18.636 1.00 83.25 454 GLN A N 1
ATOM 3629 C CA . GLN A 1 454 ? 39.521 -4.170 -19.090 1.00 83.25 454 GLN A CA 1
ATOM 3630 C C . GLN A 1 454 ? 39.527 -4.435 -20.603 1.00 83.25 454 GLN A C 1
ATOM 3632 O O . GLN A 1 454 ? 40.525 -4.935 -21.120 1.00 83.25 454 GLN A O 1
ATOM 3637 N N . VAL A 1 455 ? 38.435 -4.143 -21.319 1.00 89.12 455 VAL A N 1
ATOM 3638 C CA . VAL A 1 455 ? 38.341 -4.357 -22.768 1.00 89.12 455 VAL A CA 1
ATOM 3639 C C . VAL A 1 455 ? 38.589 -3.033 -23.482 1.00 89.12 455 VAL A C 1
ATOM 3641 O O . VAL A 1 455 ? 37.826 -2.080 -23.337 1.00 89.12 455 VAL A O 1
ATOM 3644 N N . SER A 1 456 ? 39.658 -2.967 -24.279 1.00 88.88 456 SER A N 1
ATOM 3645 C CA . SER A 1 456 ? 39.988 -1.749 -25.021 1.00 88.88 456 SER A CA 1
ATOM 3646 C C . SER A 1 456 ? 38.898 -1.403 -26.041 1.00 88.88 456 SER A C 1
ATOM 3648 O O . SER A 1 456 ? 38.276 -2.292 -26.620 1.00 88.88 456 SER A O 1
ATOM 3650 N N . ARG A 1 457 ? 38.702 -0.111 -26.337 1.00 85.88 457 ARG A N 1
ATOM 3651 C CA . ARG A 1 457 ? 37.727 0.352 -27.347 1.00 85.88 457 ARG A CA 1
ATOM 3652 C C . ARG A 1 457 ? 37.925 -0.327 -28.712 1.00 85.88 457 ARG A C 1
ATOM 3654 O O . ARG A 1 457 ? 36.949 -0.664 -29.374 1.00 85.88 457 ARG A O 1
ATOM 3661 N N . SER A 1 458 ? 39.177 -0.568 -29.104 1.00 88.81 458 SER A N 1
ATOM 3662 C CA . SER A 1 458 ? 39.523 -1.321 -30.316 1.00 88.81 458 SER A CA 1
ATOM 3663 C C . SER A 1 458 ? 39.103 -2.789 -30.250 1.00 88.81 458 SER A C 1
ATOM 3665 O O . SER A 1 458 ? 38.602 -3.315 -31.240 1.00 88.81 458 SER A O 1
ATOM 3667 N N . ASP A 1 459 ? 39.267 -3.449 -29.100 1.00 92.81 459 ASP A N 1
ATOM 3668 C CA . ASP A 1 459 ? 38.829 -4.838 -28.934 1.00 92.81 459 ASP A CA 1
ATOM 3669 C C . ASP A 1 459 ? 37.296 -4.932 -28.876 1.00 92.81 459 ASP A C 1
ATOM 3671 O O . ASP A 1 459 ? 36.740 -5.862 -29.449 1.00 92.81 459 ASP A O 1
ATOM 3675 N N . VAL A 1 460 ? 36.598 -3.957 -28.271 1.00 93.12 460 VAL A N 1
ATOM 3676 C CA . VAL A 1 460 ? 35.123 -3.877 -28.314 1.00 93.12 460 VAL A CA 1
ATOM 3677 C C . VAL A 1 460 ? 34.640 -3.842 -29.764 1.00 93.12 460 VAL A C 1
ATOM 3679 O O . VAL A 1 460 ? 33.787 -4.642 -30.144 1.00 93.12 460 VAL A O 1
ATOM 3682 N N . LYS A 1 461 ? 35.215 -2.956 -30.588 1.00 92.88 461 LYS A N 1
ATOM 3683 C CA . LYS A 1 461 ? 34.879 -2.853 -32.012 1.00 92.88 461 LYS A CA 1
ATOM 3684 C C . LYS A 1 461 ? 35.111 -4.180 -32.742 1.00 92.88 461 LYS A C 1
ATOM 3686 O O . LYS A 1 461 ? 34.205 -4.687 -33.395 1.00 92.88 461 LYS A O 1
ATOM 3691 N N . LEU A 1 462 ? 36.287 -4.780 -32.549 1.00 94.50 462 LEU A N 1
ATOM 3692 C CA . LEU A 1 462 ? 36.645 -6.049 -33.178 1.00 94.50 462 LEU A CA 1
ATOM 3693 C C . LEU A 1 462 ? 35.702 -7.194 -32.770 1.00 94.50 462 LEU A C 1
ATOM 3695 O O . LEU A 1 462 ? 35.331 -8.007 -33.614 1.00 94.50 462 LEU A O 1
ATOM 3699 N N . ILE A 1 463 ? 35.296 -7.262 -31.496 1.00 96.38 463 ILE A N 1
ATOM 3700 C CA . ILE A 1 463 ? 34.318 -8.246 -31.004 1.00 96.38 463 ILE A CA 1
ATOM 3701 C C . ILE A 1 463 ? 32.997 -8.105 -31.759 1.00 96.38 463 ILE A C 1
ATOM 3703 O O . ILE A 1 463 ? 32.453 -9.104 -32.226 1.00 96.38 463 ILE A O 1
ATOM 3707 N N . LEU A 1 464 ? 32.488 -6.878 -31.869 1.00 96.44 464 LEU A N 1
ATOM 3708 C CA . LEU A 1 464 ? 31.195 -6.588 -32.480 1.00 96.44 464 LEU A CA 1
ATOM 3709 C C . LEU A 1 464 ? 31.183 -6.896 -33.980 1.00 96.44 464 LEU A C 1
ATOM 3711 O O . LEU A 1 464 ? 30.267 -7.574 -34.440 1.00 96.44 464 LEU A O 1
ATOM 3715 N N . GLU A 1 465 ? 32.216 -6.482 -34.717 1.00 95.25 465 GLU A N 1
ATOM 3716 C CA . GLU A 1 465 ? 32.365 -6.779 -36.150 1.00 95.25 465 GLU A CA 1
ATOM 3717 C C . GLU A 1 465 ? 32.429 -8.291 -36.400 1.00 95.25 465 GLU A C 1
ATOM 3719 O O . GLU A 1 465 ? 31.629 -8.843 -37.155 1.00 95.25 465 GLU A O 1
ATOM 3724 N N . ARG A 1 466 ? 33.323 -8.996 -35.690 1.00 95.25 466 ARG A N 1
ATOM 3725 C CA . ARG A 1 466 ? 33.500 -10.449 -35.849 1.00 95.25 466 ARG A CA 1
ATOM 3726 C C . ARG A 1 466 ? 32.266 -11.238 -35.441 1.00 95.25 466 ARG A C 1
ATOM 3728 O O . ARG A 1 466 ? 31.966 -12.264 -36.050 1.00 95.25 466 ARG A O 1
ATOM 3735 N N . PHE A 1 467 ? 31.568 -10.788 -34.401 1.00 96.50 467 PHE A N 1
ATOM 3736 C CA . PHE A 1 467 ? 30.334 -11.426 -33.977 1.00 96.50 467 PHE A CA 1
ATOM 3737 C C . PHE A 1 467 ? 29.241 -11.238 -35.026 1.00 96.50 467 PHE A C 1
ATOM 3739 O O . PHE A 1 467 ? 28.595 -12.218 -35.388 1.00 96.50 467 PHE A O 1
ATOM 3746 N N . LYS A 1 468 ? 29.071 -10.016 -35.548 1.00 94.44 468 LYS A N 1
ATOM 3747 C CA . LYS A 1 468 ? 28.076 -9.704 -36.578 1.00 94.44 468 LYS A CA 1
ATOM 3748 C C . LYS A 1 468 ? 28.270 -10.559 -37.834 1.00 94.44 468 LYS A C 1
ATOM 3750 O O . LYS A 1 468 ? 27.296 -11.131 -38.315 1.00 94.44 468 LYS A O 1
ATOM 3755 N N . ASP A 1 469 ? 29.509 -10.715 -38.301 1.00 92.19 469 ASP A N 1
ATOM 3756 C CA . ASP A 1 469 ? 29.838 -11.524 -39.486 1.00 92.19 469 ASP A CA 1
ATOM 3757 C C . ASP A 1 469 ? 29.528 -13.021 -39.303 1.00 92.19 469 ASP A C 1
ATOM 3759 O O . ASP A 1 469 ? 29.168 -13.717 -40.253 1.00 92.19 469 ASP A O 1
ATOM 3763 N N . GLY A 1 470 ? 29.688 -13.539 -38.080 1.00 89.12 470 GLY A N 1
ATOM 3764 C CA . GLY A 1 470 ? 29.504 -14.959 -37.759 1.00 89.12 470 GLY A CA 1
ATOM 3765 C C . GLY A 1 470 ? 28.133 -15.329 -37.182 1.00 89.12 470 GLY A C 1
ATOM 3766 O O . GLY A 1 470 ? 27.865 -16.522 -36.967 1.00 89.12 470 GLY A O 1
ATOM 3767 N N . TYR A 1 471 ? 27.282 -14.342 -36.886 1.00 93.50 471 TYR A N 1
ATOM 3768 C CA . TYR A 1 471 ? 26.015 -14.550 -36.192 1.00 93.50 471 TYR A CA 1
ATOM 3769 C C . TYR A 1 471 ? 24.985 -15.222 -37.102 1.00 93.50 471 TYR A C 1
ATOM 3771 O O . TYR A 1 471 ? 24.530 -14.657 -38.094 1.00 93.50 471 TYR A O 1
ATOM 3779 N N . LEU A 1 472 ? 24.568 -16.432 -36.722 1.00 92.62 472 LEU A N 1
ATOM 3780 C CA . LEU A 1 472 ? 23.461 -17.137 -37.357 1.00 92.62 472 LEU A CA 1
ATOM 3781 C C . LEU A 1 472 ? 22.332 -17.277 -36.347 1.00 92.62 472 LEU A C 1
ATOM 3783 O O . LEU A 1 472 ? 22.435 -18.022 -35.377 1.00 92.62 472 LEU A O 1
ATOM 3787 N N . HIS A 1 473 ? 21.222 -16.589 -36.601 1.00 92.38 473 HIS A N 1
ATOM 3788 C CA . HIS A 1 473 ? 20.085 -16.601 -35.684 1.00 92.38 473 HIS A CA 1
ATOM 3789 C C . HIS A 1 473 ? 19.534 -18.011 -35.436 1.00 92.38 473 HIS A C 1
ATOM 3791 O O . HIS A 1 473 ? 19.030 -18.275 -34.352 1.00 92.38 473 HIS A O 1
ATOM 3797 N N . GLY A 1 474 ? 19.649 -18.917 -36.414 1.00 91.69 474 GLY A N 1
ATOM 3798 C CA . GLY A 1 474 ? 19.200 -20.309 -36.323 1.00 91.69 474 GLY A CA 1
ATOM 3799 C C . GLY A 1 474 ? 20.059 -21.239 -35.457 1.00 91.69 474 GLY A C 1
ATOM 3800 O O . GLY A 1 474 ? 19.651 -22.381 -35.273 1.00 91.69 474 GLY A O 1
ATOM 3801 N N . ASP A 1 475 ? 21.208 -20.791 -34.939 1.00 93.69 475 ASP A N 1
ATOM 3802 C CA . ASP A 1 475 ? 22.038 -21.610 -34.047 1.00 93.69 475 ASP A CA 1
ATOM 3803 C C . ASP A 1 475 ? 21.287 -21.961 -32.751 1.00 93.69 475 ASP A C 1
ATOM 3805 O O . ASP A 1 475 ? 20.564 -21.130 -32.190 1.00 93.69 475 ASP A O 1
ATOM 3809 N N . ASP A 1 476 ? 21.504 -23.173 -32.233 1.00 95.12 476 ASP A N 1
ATOM 3810 C CA . ASP A 1 476 ? 21.143 -23.507 -30.854 1.00 95.12 476 ASP A CA 1
ATOM 3811 C C . ASP A 1 476 ? 22.128 -22.872 -29.846 1.00 95.12 476 ASP A C 1
ATOM 3813 O O . ASP A 1 476 ? 23.173 -22.325 -30.215 1.00 95.12 476 ASP A O 1
ATOM 3817 N N . ALA A 1 477 ? 21.802 -22.932 -28.551 1.00 92.38 477 ALA A N 1
ATOM 3818 C CA . ALA A 1 477 ? 22.617 -22.316 -27.502 1.00 92.38 477 ALA A CA 1
ATOM 3819 C C . ALA A 1 477 ? 24.056 -22.873 -27.439 1.00 92.38 477 ALA A C 1
ATOM 3821 O O . ALA A 1 477 ? 24.990 -22.144 -27.093 1.00 92.38 477 ALA A O 1
ATOM 3822 N N . VAL A 1 478 ? 24.253 -24.154 -27.779 1.00 94.88 478 VAL A N 1
ATOM 3823 C CA . VAL A 1 478 ? 25.568 -24.812 -27.750 1.00 94.88 478 VAL A CA 1
ATOM 3824 C C . VAL A 1 478 ? 26.416 -24.319 -28.918 1.00 94.88 478 VAL A C 1
ATOM 3826 O O . VAL A 1 478 ? 27.534 -23.845 -28.709 1.00 94.88 478 VAL A O 1
ATOM 3829 N N . ALA A 1 479 ? 25.861 -24.356 -30.129 1.00 95.56 479 ALA A N 1
ATOM 3830 C CA . ALA A 1 479 ? 26.502 -23.870 -31.341 1.00 95.56 479 ALA A CA 1
ATOM 3831 C C . ALA A 1 479 ? 26.856 -22.380 -31.235 1.00 95.56 479 ALA A C 1
ATOM 3833 O O . ALA A 1 479 ? 27.976 -21.990 -31.582 1.00 95.56 479 ALA A O 1
ATOM 3834 N N . TRP A 1 480 ? 25.946 -21.562 -30.691 1.00 96.00 480 TRP A N 1
ATOM 3835 C CA . TRP A 1 480 ? 26.195 -20.145 -30.433 1.00 96.00 480 TRP A CA 1
ATOM 3836 C C . TRP A 1 480 ? 27.381 -19.944 -29.483 1.00 96.00 480 TRP A C 1
ATOM 3838 O O . TRP A 1 480 ? 28.332 -19.233 -29.817 1.00 96.00 480 TRP A O 1
ATOM 3848 N N . MET A 1 481 ? 27.388 -20.619 -28.327 1.00 95.38 481 MET A N 1
ATOM 3849 C CA . MET A 1 481 ? 28.466 -20.470 -27.346 1.00 95.38 481 MET A CA 1
ATOM 3850 C C . MET A 1 481 ? 29.818 -20.960 -27.890 1.00 95.38 481 MET A C 1
ATOM 3852 O O . MET A 1 481 ? 30.856 -20.353 -27.617 1.00 95.38 481 MET A O 1
ATOM 3856 N N . ASP A 1 482 ? 29.832 -22.021 -28.700 1.00 94.81 482 ASP A N 1
ATOM 3857 C CA . ASP A 1 482 ? 31.050 -22.518 -29.346 1.00 94.81 482 ASP A CA 1
ATOM 3858 C C . ASP A 1 482 ? 31.606 -21.554 -30.400 1.00 94.81 482 ASP A C 1
ATOM 3860 O O . ASP A 1 482 ? 32.825 -21.486 -30.592 1.00 94.81 482 ASP A O 1
ATOM 3864 N N . LYS A 1 483 ? 30.751 -20.774 -31.072 1.00 94.88 483 LYS A N 1
ATOM 3865 C CA . LYS A 1 483 ? 31.200 -19.668 -31.930 1.00 94.88 483 LYS A CA 1
ATOM 3866 C C . LYS A 1 483 ? 31.798 -18.530 -31.110 1.00 94.88 483 LYS A C 1
ATOM 3868 O O . LYS A 1 483 ? 32.868 -18.051 -31.470 1.00 94.88 483 LYS A O 1
ATOM 3873 N N . ILE A 1 484 ? 31.189 -18.157 -29.980 1.00 95.75 484 ILE A N 1
ATOM 3874 C CA . ILE A 1 484 ? 31.748 -17.130 -29.083 1.00 95.75 484 ILE A CA 1
ATOM 3875 C C . ILE A 1 484 ? 33.121 -17.547 -28.542 1.00 95.75 484 ILE A C 1
ATOM 3877 O O . ILE A 1 484 ? 34.042 -16.730 -28.501 1.00 95.75 484 ILE A O 1
ATOM 3881 N N . ARG A 1 485 ? 33.301 -18.822 -28.169 1.00 95.38 485 ARG A N 1
ATOM 3882 C CA . ARG A 1 485 ? 34.604 -19.349 -27.725 1.00 95.38 485 ARG A CA 1
ATOM 3883 C C . ARG A 1 485 ? 35.660 -19.272 -28.823 1.00 95.38 485 ARG A C 1
ATOM 3885 O O . ARG A 1 485 ? 36.772 -18.836 -28.542 1.00 95.38 485 ARG A O 1
ATOM 3892 N N . ARG A 1 486 ? 35.317 -19.671 -30.054 1.00 94.38 486 ARG A N 1
ATOM 3893 C CA . ARG A 1 486 ? 36.221 -19.579 -31.214 1.00 94.38 486 ARG A CA 1
ATOM 3894 C C . ARG A 1 486 ? 36.604 -18.133 -31.510 1.00 94.38 486 ARG A C 1
ATOM 3896 O O . ARG A 1 486 ? 37.789 -17.823 -31.511 1.00 94.38 486 ARG A O 1
ATOM 3903 N N . LEU A 1 487 ? 35.610 -17.246 -31.605 1.00 94.31 487 LEU A N 1
ATOM 3904 C CA . LEU A 1 487 ? 35.818 -15.807 -31.764 1.00 94.31 487 LEU A CA 1
ATOM 3905 C C . LEU A 1 487 ? 36.747 -15.257 -30.682 1.00 94.31 487 LEU A C 1
ATOM 3907 O O . LEU A 1 487 ? 37.666 -14.517 -31.005 1.00 94.31 487 LEU A O 1
ATOM 3911 N N . SER A 1 488 ? 36.543 -15.650 -29.418 1.00 94.56 488 SER A N 1
ATOM 3912 C CA . SER A 1 488 ? 37.372 -15.201 -28.293 1.00 94.56 488 SER A CA 1
ATOM 3913 C C . SER A 1 488 ? 38.839 -15.592 -28.481 1.00 94.56 488 SER A C 1
ATOM 3915 O O . SER A 1 488 ? 39.713 -14.741 -28.334 1.00 94.56 488 SER A O 1
ATOM 3917 N N . VAL A 1 489 ? 39.113 -16.849 -28.846 1.00 93.44 489 VAL A N 1
ATOM 3918 C CA . VAL A 1 489 ? 40.483 -17.333 -29.087 1.00 93.44 489 VAL A CA 1
ATOM 3919 C C . VAL A 1 489 ? 41.137 -16.573 -30.240 1.00 93.44 489 VAL A C 1
ATOM 3921 O O . VAL A 1 489 ? 42.270 -16.115 -30.089 1.00 93.44 489 VAL A O 1
ATOM 3924 N N . ASP A 1 490 ? 40.414 -16.375 -31.343 1.00 92.50 490 ASP A N 1
ATOM 3925 C CA . ASP A 1 490 ? 40.928 -15.722 -32.554 1.00 92.50 490 ASP A CA 1
ATOM 3926 C C . ASP A 1 490 ? 41.361 -14.266 -32.312 1.00 92.50 490 ASP A C 1
ATOM 3928 O O . ASP A 1 490 ? 42.284 -13.772 -32.962 1.00 92.50 490 ASP A O 1
ATOM 3932 N N . ILE A 1 491 ? 40.734 -13.577 -31.354 1.00 92.31 491 ILE A N 1
ATOM 3933 C CA . ILE A 1 491 ? 41.043 -12.178 -31.006 1.00 92.31 491 ILE A CA 1
ATOM 3934 C C . ILE A 1 491 ? 41.932 -12.034 -29.754 1.00 92.31 491 ILE A C 1
ATOM 3936 O O . ILE A 1 491 ? 42.194 -10.915 -29.296 1.00 92.31 491 ILE A O 1
ATOM 3940 N N . GLY A 1 492 ? 42.434 -13.150 -29.209 1.00 92.31 492 GLY A N 1
ATOM 3941 C CA . GLY A 1 492 ? 43.391 -13.171 -28.095 1.00 92.31 492 GLY A CA 1
ATOM 3942 C C . GLY A 1 492 ? 42.772 -13.156 -26.690 1.00 92.31 492 GLY A C 1
ATOM 3943 O O . GLY A 1 492 ? 43.421 -12.719 -25.736 1.00 92.31 492 GLY A O 1
ATOM 3944 N N . PHE A 1 493 ? 41.531 -13.621 -26.541 1.00 94.62 493 PHE A N 1
ATOM 3945 C CA . PHE A 1 493 ? 40.836 -13.829 -25.266 1.00 94.62 493 PHE A CA 1
ATOM 3946 C C . PHE A 1 493 ? 40.786 -15.325 -24.927 1.00 94.62 493 PHE A C 1
ATOM 3948 O O . PHE A 1 493 ? 40.739 -16.191 -25.799 1.00 94.62 493 PHE A O 1
ATOM 3955 N N . ALA A 1 494 ? 40.790 -15.655 -23.638 1.00 93.06 494 ALA A N 1
ATOM 3956 C CA . ALA A 1 494 ? 40.737 -17.044 -23.199 1.00 93.06 494 ALA A CA 1
ATOM 3957 C C . ALA A 1 494 ? 39.343 -17.662 -23.452 1.00 93.06 494 ALA A C 1
ATOM 3959 O O . ALA A 1 494 ? 38.336 -17.010 -23.163 1.00 93.06 494 ALA A O 1
ATOM 3960 N N . PRO A 1 495 ? 39.252 -18.935 -23.883 1.00 91.50 495 PRO A N 1
ATOM 3961 C CA . PRO A 1 495 ? 37.975 -19.600 -24.177 1.00 91.50 495 PRO A CA 1
ATOM 3962 C C . PRO A 1 495 ? 37.144 -19.910 -22.922 1.00 91.50 495 PRO A C 1
ATOM 3964 O O . PRO A 1 495 ? 35.957 -20.221 -23.022 1.00 91.50 495 PRO A O 1
ATOM 3967 N N . ASP A 1 496 ? 37.759 -19.844 -21.738 1.00 91.56 496 ASP A N 1
ATOM 3968 C CA . ASP A 1 496 ? 37.129 -20.103 -20.450 1.00 91.56 496 ASP A CA 1
ATOM 3969 C C . ASP A 1 496 ? 37.918 -19.462 -19.289 1.00 91.56 496 ASP A C 1
ATOM 3971 O O . ASP A 1 496 ? 39.109 -19.146 -19.392 1.00 91.56 496 ASP A O 1
ATOM 3975 N N . THR A 1 497 ? 37.253 -19.305 -18.142 1.00 89.81 497 THR A N 1
ATOM 3976 C CA . THR A 1 497 ? 37.822 -18.678 -16.939 1.00 89.81 497 THR A CA 1
ATOM 3977 C C . THR A 1 497 ? 38.990 -19.462 -16.334 1.00 89.81 497 THR A C 1
ATOM 3979 O O . THR A 1 497 ? 39.881 -18.869 -15.724 1.00 89.81 497 THR A O 1
ATOM 3982 N N . LYS A 1 498 ? 39.018 -20.794 -16.463 1.00 92.00 498 LYS A N 1
ATOM 3983 C CA . LYS A 1 498 ? 40.090 -21.633 -15.901 1.00 92.00 498 LYS A CA 1
ATOM 3984 C C . LYS A 1 498 ? 41.383 -21.440 -16.690 1.00 92.00 498 LYS A C 1
ATOM 3986 O O . LYS A 1 498 ? 42.444 -21.314 -16.078 1.00 92.00 498 LYS A O 1
ATOM 3991 N N . THR A 1 499 ? 41.293 -21.373 -18.014 1.00 90.94 499 THR A N 1
ATOM 3992 C CA . THR A 1 499 ? 42.416 -21.074 -18.908 1.00 90.94 499 THR A CA 1
ATOM 3993 C C . THR A 1 499 ? 42.949 -19.665 -18.653 1.00 90.94 499 THR A C 1
ATOM 3995 O O . THR A 1 499 ? 44.150 -19.510 -18.427 1.00 90.94 499 THR A O 1
ATOM 3998 N N . TYR A 1 500 ? 42.062 -18.666 -18.543 1.00 91.25 500 TYR A N 1
ATOM 3999 C CA . TYR A 1 500 ? 42.448 -17.290 -18.207 1.00 91.25 500 TYR A CA 1
ATOM 4000 C C . TYR A 1 500 ? 43.217 -17.205 -16.880 1.00 91.25 500 TYR A C 1
ATOM 4002 O O . TYR A 1 500 ? 44.306 -16.640 -16.822 1.00 91.25 500 TYR A O 1
ATOM 4010 N N . LYS A 1 501 ? 42.704 -17.838 -15.815 1.00 90.88 501 LYS A N 1
ATOM 4011 C CA . LYS A 1 501 ? 43.348 -17.827 -14.489 1.00 90.88 501 LYS A CA 1
ATOM 4012 C C . LYS A 1 501 ? 44.735 -18.474 -14.476 1.00 90.88 501 LYS A C 1
ATOM 4014 O O . LYS A 1 501 ? 45.575 -18.066 -13.682 1.00 90.88 501 LYS A O 1
ATOM 4019 N N . LYS A 1 502 ? 44.979 -19.486 -15.316 1.00 91.62 502 LYS A N 1
ATOM 4020 C CA . LYS A 1 502 ? 46.279 -20.175 -15.393 1.00 91.62 502 LYS A CA 1
ATOM 4021 C C . LYS A 1 502 ? 47.326 -19.413 -16.202 1.00 91.62 502 LYS A C 1
ATOM 4023 O O . LYS A 1 502 ? 48.512 -19.639 -15.994 1.00 91.62 502 LYS A O 1
ATOM 4028 N N . GLN A 1 503 ? 46.904 -18.593 -17.161 1.00 90.06 503 GLN A N 1
ATOM 4029 C CA . GLN A 1 503 ? 47.787 -17.964 -18.147 1.00 90.06 503 GLN A CA 1
ATOM 4030 C C . GLN A 1 503 ? 47.373 -16.511 -18.397 1.00 90.06 503 GLN A C 1
ATOM 4032 O O . GLN A 1 503 ? 47.194 -16.101 -19.541 1.00 90.06 503 GLN A O 1
ATOM 4037 N N . LYS A 1 504 ? 47.198 -15.734 -17.322 1.00 86.19 504 LYS A N 1
ATOM 4038 C CA . LYS A 1 504 ? 46.653 -14.370 -17.391 1.00 86.19 504 LYS A CA 1
ATOM 4039 C C . LYS A 1 504 ? 47.455 -13.462 -18.329 1.00 86.19 504 LYS A C 1
ATOM 4041 O O . LYS A 1 504 ? 46.862 -12.696 -19.074 1.00 86.19 504 LYS A O 1
ATOM 4046 N N . ASP A 1 505 ? 48.775 -13.627 -18.360 1.00 87.44 505 ASP A N 1
ATOM 4047 C CA . ASP A 1 505 ? 49.682 -12.810 -19.178 1.00 87.44 505 ASP A CA 1
ATOM 4048 C C . ASP A 1 505 ? 49.589 -13.102 -20.688 1.00 87.44 505 ASP A C 1
ATOM 4050 O O . ASP A 1 505 ? 50.123 -12.349 -21.496 1.00 87.44 505 ASP A O 1
ATOM 4054 N N . LYS A 1 506 ? 48.924 -14.197 -21.089 1.00 88.94 506 LYS A N 1
ATOM 4055 C CA . LYS A 1 506 ? 48.775 -14.592 -22.501 1.00 88.94 506 LYS A CA 1
ATOM 4056 C C . LYS A 1 506 ? 47.491 -14.092 -23.158 1.00 88.94 506 LYS A C 1
ATOM 4058 O O . LYS A 1 506 ? 47.364 -14.221 -24.372 1.00 88.94 506 LYS A O 1
ATOM 4063 N N . PHE A 1 507 ? 46.539 -13.570 -22.386 1.00 90.00 507 PHE A N 1
ATOM 4064 C CA . PHE A 1 507 ? 45.211 -13.227 -22.886 1.00 90.00 507 PHE A CA 1
ATOM 4065 C C . PHE A 1 507 ? 44.801 -11.823 -22.457 1.00 90.00 507 PHE A C 1
ATOM 4067 O O . PHE A 1 507 ? 44.981 -11.434 -21.306 1.00 90.00 507 PHE A O 1
ATOM 4074 N N . LYS A 1 508 ? 44.164 -11.092 -23.374 1.00 90.00 508 LYS A N 1
ATOM 4075 C CA . LYS A 1 508 ? 43.623 -9.749 -23.115 1.00 90.00 508 LYS A CA 1
ATOM 4076 C C . LYS A 1 508 ? 42.459 -9.770 -22.115 1.00 90.00 508 LYS A C 1
ATOM 4078 O O . LYS A 1 508 ? 42.240 -8.810 -21.389 1.00 90.00 508 LYS A O 1
ATOM 4083 N N . GLY A 1 509 ? 41.743 -10.891 -22.058 1.00 91.81 509 GLY A N 1
ATOM 4084 C CA . GLY A 1 509 ? 40.599 -11.133 -21.184 1.00 91.81 509 GLY A CA 1
ATOM 4085 C C . GLY A 1 509 ? 40.096 -12.569 -21.325 1.00 91.81 509 GLY A C 1
ATOM 4086 O O . GLY A 1 509 ? 40.812 -13.450 -21.809 1.00 91.81 509 GLY A O 1
ATOM 4087 N N . GLN A 1 510 ? 38.854 -12.814 -20.926 1.00 93.19 510 GLN A N 1
ATOM 4088 C CA . GLN A 1 510 ? 38.180 -14.112 -21.022 1.00 93.19 510 GLN A CA 1
ATOM 4089 C C . GLN A 1 510 ? 36.889 -14.027 -21.845 1.00 93.19 510 GLN A C 1
ATOM 4091 O O . GLN A 1 510 ? 36.320 -12.956 -22.029 1.00 93.19 510 GLN A O 1
ATOM 4096 N N . VAL A 1 511 ? 36.370 -15.182 -22.267 1.00 94.25 511 VAL A N 1
ATOM 4097 C CA . VAL A 1 511 ? 35.093 -15.320 -22.994 1.00 94.25 511 VAL A CA 1
ATOM 4098 C C . VAL A 1 511 ? 33.921 -14.583 -22.323 1.00 94.25 511 VAL A C 1
ATOM 4100 O O . VAL A 1 511 ? 33.034 -14.071 -22.998 1.00 94.25 511 VAL A O 1
ATOM 4103 N N . GLY A 1 512 ? 33.926 -14.474 -20.989 1.00 93.38 512 GLY A N 1
ATOM 4104 C CA . GLY A 1 512 ? 32.911 -13.724 -20.244 1.00 93.38 512 GLY A CA 1
ATOM 4105 C C . GLY A 1 512 ? 32.917 -12.221 -20.540 1.00 93.38 512 GLY A C 1
ATOM 4106 O O . GLY A 1 512 ? 31.850 -11.612 -20.561 1.00 93.38 512 GLY A O 1
ATOM 4107 N N . ASP A 1 513 ? 34.084 -11.638 -20.825 1.00 94.12 513 ASP A N 1
ATOM 4108 C CA . ASP A 1 513 ? 34.215 -10.226 -21.203 1.00 94.12 513 ASP A CA 1
ATOM 4109 C C . ASP A 1 513 ? 33.640 -9.988 -22.605 1.00 94.12 513 ASP A C 1
ATOM 4111 O O . ASP A 1 513 ? 32.918 -9.018 -22.823 1.00 94.12 513 ASP A O 1
ATOM 4115 N N . VAL A 1 514 ? 33.872 -10.930 -23.528 1.00 95.00 514 VAL A N 1
ATOM 4116 C CA . VAL A 1 514 ? 33.284 -10.926 -24.878 1.00 95.00 514 VAL A CA 1
ATOM 4117 C C . VAL A 1 514 ? 31.758 -10.989 -24.797 1.00 95.00 514 VAL A C 1
ATOM 4119 O O . VAL A 1 514 ? 31.072 -10.150 -25.379 1.00 95.00 514 VAL A O 1
ATOM 4122 N N . CYS A 1 515 ? 31.205 -11.916 -24.007 1.00 95.56 515 CYS A N 1
ATOM 4123 C CA . CYS A 1 515 ? 29.761 -11.980 -23.771 1.00 95.56 515 CYS A CA 1
ATOM 4124 C C . CYS A 1 515 ? 29.212 -10.691 -23.140 1.00 95.56 515 CYS A C 1
ATOM 4126 O O . CYS A 1 515 ? 28.092 -10.295 -23.452 1.00 95.56 515 CYS A O 1
ATOM 4128 N N . MET A 1 516 ? 29.969 -10.034 -22.254 1.00 95.50 516 MET A N 1
ATOM 4129 C CA . MET A 1 516 ? 29.554 -8.771 -21.639 1.00 95.50 516 MET A CA 1
ATOM 4130 C C . MET A 1 516 ? 29.516 -7.624 -22.654 1.00 95.50 516 MET A C 1
ATOM 4132 O O . MET A 1 516 ? 28.563 -6.849 -22.648 1.00 95.50 516 MET A O 1
ATOM 4136 N N . VAL A 1 517 ? 30.496 -7.543 -23.560 1.00 95.50 517 VAL A N 1
ATOM 4137 C CA . VAL A 1 517 ? 30.490 -6.571 -24.666 1.00 95.50 517 VAL A CA 1
ATOM 4138 C C . VAL A 1 517 ? 29.246 -6.744 -25.533 1.00 95.50 517 VAL A C 1
ATOM 4140 O O . VAL A 1 517 ? 28.515 -5.779 -25.752 1.00 95.50 517 VAL A O 1
ATOM 4143 N N . LEU A 1 518 ? 28.959 -7.978 -25.958 1.00 96.25 518 LEU A N 1
ATOM 4144 C CA . LEU A 1 518 ? 27.767 -8.280 -26.754 1.00 96.25 518 LEU A CA 1
ATOM 4145 C C . LEU A 1 518 ? 26.481 -7.946 -25.994 1.00 96.25 518 LEU A C 1
ATOM 4147 O O . LEU A 1 518 ? 25.558 -7.365 -26.559 1.00 96.25 518 LEU A O 1
ATOM 4151 N N . ARG A 1 519 ? 26.429 -8.254 -24.693 1.00 95.56 519 ARG A N 1
ATOM 4152 C CA . ARG A 1 519 ? 25.285 -7.930 -23.838 1.00 95.56 519 ARG A CA 1
ATOM 4153 C C . ARG A 1 519 ? 25.023 -6.432 -23.801 1.00 95.56 519 ARG A C 1
ATOM 4155 O O . ARG A 1 519 ? 23.888 -6.018 -24.022 1.00 95.56 519 ARG A O 1
ATOM 4162 N N . VAL A 1 520 ? 26.054 -5.629 -23.557 1.00 92.25 520 VAL A N 1
ATOM 4163 C CA . VAL A 1 520 ? 25.934 -4.169 -23.493 1.00 92.25 520 VAL A CA 1
ATOM 4164 C C . VAL A 1 520 ? 25.518 -3.601 -24.848 1.00 92.25 520 VAL A C 1
ATOM 4166 O O . VAL A 1 520 ? 24.577 -2.818 -24.889 1.00 92.25 520 VAL A O 1
ATOM 4169 N N . ALA A 1 521 ? 26.125 -4.044 -25.950 1.00 92.38 521 ALA A N 1
ATOM 4170 C CA . ALA A 1 521 ? 25.774 -3.556 -27.285 1.00 92.38 521 ALA A CA 1
ATOM 4171 C C . ALA A 1 521 ? 24.324 -3.892 -27.682 1.00 92.38 521 ALA A C 1
ATOM 4173 O O . ALA A 1 521 ? 23.611 -3.050 -28.212 1.00 92.38 521 ALA A O 1
ATOM 4174 N N . ILE A 1 522 ? 23.859 -5.108 -27.384 1.00 94.31 522 ILE A N 1
ATOM 4175 C CA . ILE A 1 522 ? 22.541 -5.593 -27.822 1.00 94.31 522 ILE A CA 1
ATOM 4176 C C . ILE A 1 522 ? 21.417 -5.153 -26.873 1.00 94.31 522 ILE A C 1
ATOM 4178 O O . ILE A 1 522 ? 20.278 -4.962 -27.298 1.00 94.31 522 ILE A O 1
ATOM 4182 N N . THR A 1 523 ? 21.697 -5.019 -25.576 1.00 91.69 523 THR A N 1
ATOM 4183 C CA . THR A 1 523 ? 20.659 -4.788 -24.552 1.00 91.69 523 THR A CA 1
ATOM 4184 C C . THR A 1 523 ? 20.798 -3.467 -23.802 1.00 91.69 523 THR A C 1
ATOM 4186 O O . THR A 1 523 ? 19.889 -3.096 -23.064 1.00 91.69 523 THR A O 1
ATOM 4189 N N . GLY A 1 524 ? 21.918 -2.755 -23.964 1.00 87.38 524 GLY A N 1
ATOM 4190 C CA . GLY A 1 524 ? 22.208 -1.507 -23.251 1.00 87.38 524 GLY A CA 1
ATOM 4191 C C . GLY A 1 524 ? 22.524 -1.719 -21.768 1.00 87.38 524 GLY A C 1
ATOM 4192 O O . GLY A 1 524 ? 22.592 -0.768 -20.994 1.00 87.38 524 GLY A O 1
ATOM 4193 N N . ARG A 1 525 ? 22.669 -2.975 -21.325 1.00 87.31 525 ARG A N 1
ATOM 4194 C CA . ARG A 1 525 ? 22.706 -3.346 -19.907 1.00 87.31 525 ARG A CA 1
ATOM 4195 C C . ARG A 1 525 ? 23.779 -4.382 -19.622 1.00 87.31 525 ARG A C 1
ATOM 4197 O O . ARG A 1 525 ? 24.022 -5.289 -20.407 1.00 87.31 525 ARG A O 1
ATOM 4204 N N . GLN A 1 526 ? 24.364 -4.296 -18.431 1.00 88.12 526 GLN A N 1
ATOM 4205 C CA . GLN A 1 526 ? 25.317 -5.296 -17.935 1.00 88.12 526 GLN A CA 1
ATOM 4206 C C . GLN A 1 526 ? 24.626 -6.495 -17.265 1.00 88.12 526 GLN A C 1
ATOM 4208 O O . GLN A 1 526 ? 25.202 -7.577 -17.165 1.00 88.12 526 GLN A O 1
ATOM 4213 N N . LYS A 1 527 ? 23.380 -6.317 -16.806 1.00 88.19 527 LYS A N 1
ATOM 4214 C CA . LYS A 1 527 ? 22.560 -7.354 -16.165 1.00 88.19 527 LYS A CA 1
ATOM 4215 C C . LYS A 1 527 ? 21.262 -7.526 -16.944 1.00 88.19 527 LYS A C 1
ATOM 4217 O O . LYS A 1 527 ? 20.450 -6.606 -16.990 1.00 88.19 527 LYS A O 1
ATOM 4222 N N . THR A 1 528 ? 21.088 -8.695 -17.548 1.00 91.00 528 THR A N 1
ATOM 4223 C CA . THR A 1 528 ? 19.922 -9.070 -18.361 1.00 91.00 528 THR A CA 1
ATOM 4224 C C . THR A 1 528 ? 19.638 -10.570 -18.211 1.00 91.00 528 THR A C 1
ATOM 4226 O O . THR A 1 528 ? 20.429 -11.267 -17.565 1.00 91.00 528 THR A O 1
ATOM 4229 N N . PRO A 1 529 ? 18.515 -11.080 -18.751 1.00 91.06 529 PRO A N 1
ATOM 4230 C CA . PRO A 1 529 ? 18.369 -12.494 -19.078 1.00 91.06 529 PRO A CA 1
ATOM 4231 C C . PRO A 1 529 ? 19.519 -13.088 -19.869 1.00 91.06 529 PRO A C 1
ATOM 4233 O O . PRO A 1 529 ? 20.429 -12.380 -20.314 1.00 91.06 529 PRO A O 1
ATOM 4236 N N . ASP A 1 530 ? 19.495 -14.408 -20.011 1.00 92.31 530 ASP A N 1
ATOM 4237 C CA . ASP A 1 530 ? 20.402 -15.113 -20.896 1.00 92.31 530 ASP A CA 1
ATOM 4238 C C . ASP A 1 530 ? 20.489 -14.388 -22.246 1.00 92.31 530 ASP A C 1
ATOM 4240 O O . ASP A 1 530 ? 19.483 -14.042 -22.872 1.00 92.31 530 ASP A O 1
ATOM 4244 N N . LEU A 1 531 ? 21.721 -14.068 -22.649 1.00 95.00 531 LEU A N 1
ATOM 4245 C CA . LEU A 1 531 ? 21.949 -13.200 -23.800 1.00 95.00 531 LEU A CA 1
ATOM 4246 C C . LEU A 1 531 ? 21.500 -13.889 -25.089 1.00 95.00 531 LEU A C 1
ATOM 4248 O O . LEU A 1 531 ? 20.951 -13.226 -25.966 1.00 95.00 531 LEU A O 1
ATOM 4252 N N . TYR A 1 532 ? 21.711 -15.202 -25.193 1.00 95.31 532 TYR A N 1
ATOM 4253 C CA . TYR A 1 532 ? 21.301 -15.967 -26.359 1.00 95.31 532 TYR A CA 1
ATOM 4254 C C . TYR A 1 532 ? 19.777 -15.943 -26.507 1.00 95.31 532 TYR A C 1
ATOM 4256 O O . TYR A 1 532 ? 19.274 -15.587 -27.574 1.00 95.31 532 TYR A O 1
ATOM 4264 N N . GLU A 1 533 ? 19.032 -16.202 -25.432 1.00 94.25 533 GLU A N 1
ATOM 4265 C CA . GLU A 1 533 ? 17.570 -16.120 -25.466 1.00 94.25 533 GLU A CA 1
ATOM 4266 C C . GLU A 1 533 ? 17.062 -14.688 -25.713 1.00 94.25 533 GLU A C 1
ATOM 4268 O O . GLU A 1 533 ? 16.122 -14.499 -26.489 1.00 94.25 533 GLU A O 1
ATOM 4273 N N . CYS A 1 534 ? 17.724 -13.657 -25.167 1.00 95.56 534 CYS A N 1
ATOM 4274 C CA . CYS A 1 534 ? 17.410 -12.261 -25.498 1.00 95.56 534 CYS A CA 1
ATOM 4275 C C . CYS A 1 534 ? 17.507 -12.006 -27.007 1.00 95.56 534 CYS A C 1
ATOM 4277 O O . CYS A 1 534 ? 16.594 -11.436 -27.598 1.00 95.56 534 CYS A O 1
ATOM 4279 N N . MET A 1 535 ? 18.593 -12.440 -27.650 1.00 96.56 535 MET A N 1
ATOM 4280 C CA . MET A 1 535 ? 18.782 -12.281 -29.096 1.00 96.56 535 MET A CA 1
ATOM 4281 C C . MET A 1 535 ? 17.760 -13.075 -29.917 1.00 96.56 535 MET A C 1
ATOM 4283 O O . MET A 1 535 ? 17.342 -12.622 -30.985 1.00 96.56 535 MET A O 1
ATOM 4287 N N . ARG A 1 536 ? 17.349 -14.252 -29.426 1.00 95.56 536 ARG A N 1
ATOM 4288 C CA . ARG A 1 536 ? 16.285 -15.060 -30.035 1.00 95.56 536 ARG A CA 1
ATOM 4289 C C . ARG A 1 536 ? 14.957 -14.312 -30.047 1.00 95.56 536 ARG A C 1
ATOM 4291 O O . ARG A 1 536 ? 14.288 -14.314 -31.074 1.00 95.56 536 ARG A O 1
ATOM 4298 N N . VAL A 1 537 ? 14.619 -13.642 -28.947 1.00 96.00 537 VAL A N 1
ATOM 4299 C CA . VAL A 1 537 ? 13.413 -12.811 -28.850 1.00 96.00 537 VAL A CA 1
ATOM 4300 C C . VAL A 1 537 ? 13.542 -11.547 -29.704 1.00 96.00 537 VAL A C 1
ATOM 4302 O O . VAL A 1 537 ? 12.644 -11.259 -30.485 1.00 96.00 537 VAL A O 1
ATOM 4305 N N . LEU A 1 538 ? 14.666 -10.823 -29.625 1.00 95.81 538 LEU A N 1
ATOM 4306 C CA . LEU A 1 538 ? 14.892 -9.583 -30.385 1.00 95.81 538 LEU A CA 1
ATOM 4307 C C . LEU A 1 538 ? 14.808 -9.789 -31.905 1.00 95.81 538 LEU A C 1
ATOM 4309 O O . LEU A 1 538 ? 14.339 -8.893 -32.607 1.00 95.81 538 LEU A O 1
ATOM 4313 N N . GLY A 1 539 ? 15.254 -10.946 -32.398 1.00 95.44 539 GLY A N 1
ATOM 4314 C CA . GLY A 1 539 ? 15.303 -11.272 -33.820 1.00 95.44 539 GLY A CA 1
ATOM 4315 C C . GLY A 1 539 ? 16.590 -10.794 -34.514 1.00 95.44 539 GLY A C 1
ATOM 4316 O O . GLY A 1 539 ? 17.317 -9.944 -33.994 1.00 95.44 539 GLY A O 1
ATOM 4317 N N . PRO A 1 540 ? 16.907 -11.336 -35.704 1.00 93.56 540 PRO A N 1
ATOM 4318 C CA . PRO A 1 540 ? 18.181 -11.087 -36.381 1.00 93.56 540 PRO A CA 1
ATOM 4319 C C . PRO A 1 540 ? 18.382 -9.629 -36.805 1.00 93.56 540 PRO A C 1
ATOM 4321 O O . PRO A 1 540 ? 19.479 -9.105 -36.635 1.00 93.56 540 PRO A O 1
ATOM 4324 N N . GLY A 1 541 ? 17.335 -8.975 -37.323 1.00 91.62 541 GLY A N 1
ATOM 4325 C CA . GLY A 1 541 ? 17.416 -7.590 -37.802 1.00 91.62 541 GLY A CA 1
ATOM 4326 C C . GLY A 1 541 ? 17.777 -6.616 -36.684 1.00 91.62 541 GLY A C 1
ATOM 4327 O O . GLY A 1 541 ? 18.766 -5.901 -36.788 1.00 91.62 541 GLY A O 1
ATOM 4328 N N . ARG A 1 542 ? 17.045 -6.681 -35.567 1.00 92.38 542 ARG A N 1
ATOM 4329 C CA . ARG A 1 542 ? 17.266 -5.826 -34.396 1.00 92.38 542 ARG A CA 1
ATOM 4330 C C . ARG A 1 542 ? 18.625 -6.065 -33.740 1.00 92.38 542 ARG A C 1
ATOM 4332 O O . ARG A 1 542 ? 19.274 -5.121 -33.310 1.00 92.38 542 ARG A O 1
ATOM 4339 N N . VAL A 1 543 ? 19.081 -7.319 -33.665 1.00 95.12 543 VAL A N 1
ATOM 4340 C CA . VAL A 1 543 ? 20.429 -7.624 -33.151 1.00 95.12 543 VAL A CA 1
ATOM 4341 C C . VAL A 1 543 ? 21.502 -6.970 -34.024 1.00 95.12 543 VAL A C 1
ATOM 4343 O O . VAL A 1 543 ? 22.412 -6.347 -33.485 1.00 95.12 543 VAL A O 1
ATOM 4346 N N . ALA A 1 544 ? 21.388 -7.079 -35.351 1.00 92.38 544 ALA A N 1
ATOM 4347 C CA . ALA A 1 544 ? 22.337 -6.462 -36.273 1.00 92.38 544 ALA A CA 1
ATOM 4348 C C . ALA A 1 544 ? 22.316 -4.927 -36.183 1.00 92.38 544 ALA A C 1
ATOM 4350 O O . ALA A 1 544 ? 23.378 -4.320 -36.084 1.00 92.38 544 ALA A O 1
ATOM 4351 N N . GLU A 1 545 ? 21.127 -4.323 -36.145 1.00 89.25 545 GLU A N 1
ATOM 4352 C CA . GLU A 1 545 ? 20.940 -2.870 -36.040 1.00 89.25 545 GLU A CA 1
ATOM 4353 C C . GLU A 1 545 ? 21.550 -2.305 -34.752 1.00 89.25 545 GLU A C 1
ATOM 4355 O O . GLU A 1 545 ? 22.328 -1.360 -34.799 1.00 89.25 545 GLU A O 1
ATOM 4360 N N . ARG A 1 546 ? 21.318 -2.945 -33.599 1.00 90.88 546 ARG A N 1
ATOM 4361 C CA . ARG A 1 546 ? 21.898 -2.490 -32.323 1.00 90.88 546 ARG A CA 1
ATOM 4362 C C . ARG A 1 546 ? 23.418 -2.624 -32.274 1.00 90.88 546 ARG A C 1
ATOM 4364 O O . ARG A 1 546 ? 24.095 -1.810 -31.646 1.00 90.88 546 ARG A O 1
ATOM 4371 N N . ILE A 1 547 ? 23.970 -3.642 -32.937 1.00 92.62 547 ILE A N 1
ATOM 4372 C CA . ILE A 1 547 ? 25.422 -3.758 -33.112 1.00 92.62 547 ILE A CA 1
ATOM 4373 C C . ILE A 1 547 ? 25.937 -2.614 -33.991 1.00 92.62 547 ILE A C 1
ATOM 4375 O O . ILE A 1 547 ? 26.957 -2.018 -33.650 1.00 92.62 547 ILE A O 1
ATOM 4379 N N . ASP A 1 548 ? 25.231 -2.272 -35.069 1.00 88.75 548 ASP A N 1
ATOM 4380 C CA . ASP A 1 548 ? 25.595 -1.160 -35.949 1.00 88.75 548 ASP A CA 1
ATOM 4381 C C . ASP A 1 548 ? 25.526 0.195 -35.246 1.00 88.75 548 ASP A C 1
ATOM 4383 O O . ASP A 1 548 ? 26.461 0.986 -35.377 1.00 88.75 548 ASP A O 1
ATOM 4387 N N . ASP A 1 549 ? 24.500 0.442 -34.434 1.00 82.81 549 ASP A N 1
ATOM 4388 C CA . ASP A 1 549 ? 24.384 1.640 -33.593 1.00 82.81 549 ASP A CA 1
ATOM 4389 C C . ASP A 1 549 ? 25.536 1.740 -32.583 1.00 82.81 549 ASP A C 1
ATOM 4391 O O . ASP A 1 549 ? 26.079 2.816 -32.307 1.00 82.81 549 ASP A O 1
ATOM 4395 N N . CYS A 1 550 ? 25.960 0.601 -32.042 1.00 86.00 550 CYS A N 1
ATOM 4396 C CA . CYS A 1 550 ? 27.088 0.544 -31.130 1.00 86.00 550 CYS A CA 1
ATOM 4397 C C . CYS A 1 550 ? 28.432 0.772 -31.847 1.00 86.00 550 CYS A C 1
ATOM 4399 O O . CYS A 1 550 ? 29.277 1.516 -31.351 1.00 86.00 550 CYS A O 1
ATOM 4401 N N . LEU A 1 551 ? 28.655 0.147 -33.006 1.00 87.19 551 LEU A N 1
ATOM 4402 C CA . LEU A 1 551 ? 29.862 0.336 -33.823 1.00 87.19 551 LEU A CA 1
ATOM 4403 C C . LEU A 1 551 ? 29.992 1.788 -34.282 1.00 87.19 551 LEU A C 1
ATOM 4405 O O . LEU A 1 551 ? 31.058 2.390 -34.156 1.00 87.19 551 LEU A O 1
ATOM 4409 N N . SER A 1 552 ? 28.869 2.358 -34.708 1.00 78.44 552 SER A N 1
ATOM 4410 C CA . SER A 1 552 ? 28.677 3.775 -34.984 1.00 78.44 552 SER A CA 1
ATOM 4411 C C . SER A 1 552 ? 29.213 4.636 -33.840 1.00 78.44 552 SER A C 1
ATOM 4413 O O . SER A 1 552 ? 30.209 5.346 -33.998 1.00 78.44 552 SER A O 1
ATOM 4415 N N . PHE A 1 553 ? 28.645 4.473 -32.641 1.00 74.56 553 PHE A N 1
ATOM 4416 C CA . PHE A 1 553 ? 29.100 5.160 -31.432 1.00 74.56 553 PHE A CA 1
ATOM 4417 C C . PHE A 1 553 ? 30.617 5.010 -31.177 1.00 74.56 553 PHE A C 1
ATOM 4419 O O . PHE A 1 553 ? 31.298 5.979 -30.812 1.00 74.56 553 PHE A O 1
ATOM 4426 N N . LEU A 1 554 ? 31.177 3.816 -31.395 1.00 78.06 554 LEU A N 1
ATOM 4427 C CA . LEU A 1 554 ? 32.594 3.524 -31.161 1.00 78.06 554 LEU A CA 1
ATOM 4428 C C . LEU A 1 554 ? 33.538 4.191 -32.168 1.00 78.06 554 LEU A C 1
ATOM 4430 O O . LEU A 1 554 ? 34.643 4.561 -31.766 1.00 78.06 554 LEU A O 1
ATOM 4434 N N . ASP A 1 555 ? 33.116 4.432 -33.404 1.00 70.38 555 ASP A N 1
ATOM 4435 C CA . ASP A 1 555 ? 33.958 5.022 -34.453 1.00 70.38 555 ASP A CA 1
ATOM 4436 C C . ASP A 1 555 ? 34.104 6.540 -34.373 1.00 70.38 555 ASP A C 1
ATOM 4438 O O . ASP A 1 555 ? 34.744 7.164 -35.219 1.00 70.38 555 ASP A O 1
ATOM 4442 N N . GLY A 1 556 ? 33.462 7.176 -33.390 1.00 54.06 556 GLY A N 1
ATOM 4443 C CA . GLY A 1 556 ? 33.266 8.627 -33.423 1.00 54.06 556 GLY A CA 1
ATOM 4444 C C . GLY A 1 556 ? 32.358 9.061 -34.584 1.00 54.06 556 GLY A C 1
ATOM 4445 O O . GLY A 1 556 ? 31.999 10.237 -34.679 1.00 54.06 556 GLY A O 1
ATOM 4446 N N . GLY A 1 557 ? 31.943 8.103 -35.423 1.00 42.78 557 GLY A N 1
ATOM 4447 C CA . GLY A 1 557 ? 30.837 8.189 -36.343 1.00 42.78 557 GLY A CA 1
ATOM 4448 C C . GLY A 1 557 ? 29.578 8.421 -35.534 1.00 42.78 557 GLY A C 1
ATOM 4449 O O . GLY A 1 557 ? 28.988 7.529 -34.945 1.00 42.78 557 GLY A O 1
ATOM 4450 N N . ARG A 1 558 ? 29.116 9.662 -35.519 1.00 43.84 558 ARG A N 1
ATOM 4451 C CA . ARG A 1 558 ? 27.715 9.940 -35.209 1.00 43.84 558 ARG A CA 1
ATOM 4452 C C . ARG A 1 558 ? 26.888 9.440 -36.397 1.00 43.84 558 ARG A C 1
ATOM 4454 O O . ARG A 1 558 ? 26.431 10.241 -37.207 1.00 43.84 558 ARG A O 1
ATOM 4461 N N . THR A 1 559 ? 26.823 8.131 -36.607 1.00 39.16 559 THR A N 1
ATOM 4462 C CA . THR A 1 559 ? 26.209 7.532 -37.792 1.00 39.16 559 THR A CA 1
ATOM 4463 C C . THR A 1 559 ? 24.717 7.334 -37.550 1.00 39.16 559 THR A C 1
ATOM 4465 O O . THR A 1 559 ? 24.315 6.688 -36.593 1.00 39.16 559 THR A O 1
ATOM 4468 N N . GLY A 1 560 ? 23.919 7.939 -38.440 1.00 41.59 560 GLY A N 1
ATOM 4469 C CA . GLY A 1 560 ? 22.494 7.660 -38.640 1.00 41.59 560 GLY A CA 1
ATOM 4470 C C . GLY A 1 560 ? 21.521 8.404 -37.721 1.00 41.59 560 GLY A C 1
ATOM 4471 O O . GLY A 1 560 ? 21.379 8.064 -36.563 1.00 41.59 560 GLY A O 1
ATOM 4472 N N . LYS A 1 561 ? 20.782 9.381 -38.269 1.00 44.78 561 LYS A N 1
ATOM 4473 C CA . LYS A 1 561 ? 19.576 10.022 -37.685 1.00 44.78 561 LYS A CA 1
ATOM 4474 C C . LYS A 1 561 ? 19.712 10.868 -36.406 1.00 44.78 561 LYS A C 1
ATOM 4476 O O . LYS A 1 561 ? 18.771 10.981 -35.624 1.00 44.78 561 LYS A O 1
ATOM 4481 N N . ARG A 1 562 ? 20.805 11.615 -36.231 1.00 55.25 562 ARG A N 1
ATOM 4482 C CA . ARG A 1 562 ? 20.788 12.722 -35.255 1.00 55.25 562 ARG A CA 1
ATOM 4483 C C . ARG A 1 562 ? 19.811 13.808 -35.735 1.00 55.25 562 ARG A C 1
ATOM 4485 O O . ARG A 1 562 ? 20.031 14.397 -36.797 1.00 55.25 562 ARG A O 1
ATOM 4492 N N . TYR A 1 563 ? 18.736 14.031 -34.979 1.00 70.19 563 TYR A N 1
ATOM 4493 C CA . TYR A 1 563 ? 17.604 14.903 -35.331 1.00 70.19 563 TYR A CA 1
ATOM 4494 C C . TYR A 1 563 ? 16.927 14.496 -36.653 1.00 70.19 563 TYR A C 1
ATOM 4496 O O . TYR A 1 563 ? 17.032 15.209 -37.653 1.00 70.19 563 TYR A O 1
ATOM 4504 N N . ASP A 1 564 ? 16.308 13.311 -36.692 1.00 75.00 564 ASP A N 1
ATOM 4505 C CA . ASP A 1 564 ? 15.574 12.842 -37.876 1.00 75.00 564 ASP A CA 1
ATOM 4506 C C . ASP A 1 564 ? 14.453 13.825 -38.245 1.00 75.00 564 ASP A C 1
ATOM 4508 O O . ASP A 1 564 ? 13.646 14.186 -37.390 1.00 75.00 564 ASP A O 1
ATOM 4512 N N . ILE A 1 565 ? 14.413 14.271 -39.503 1.00 81.56 565 ILE A N 1
ATOM 4513 C CA . ILE A 1 565 ? 13.425 15.236 -40.001 1.00 81.56 565 ILE A CA 1
ATOM 4514 C C . ILE A 1 565 ? 12.386 14.451 -40.800 1.00 81.56 565 ILE A C 1
ATOM 4516 O O . ILE A 1 565 ? 12.670 13.968 -41.896 1.00 81.56 565 ILE A O 1
ATOM 4520 N N . SER A 1 566 ? 11.184 14.320 -40.243 1.00 82.25 566 SER A N 1
ATOM 4521 C CA . SER A 1 566 ? 10.079 13.595 -40.876 1.00 82.25 566 SER A CA 1
ATOM 4522 C C . SER A 1 566 ? 9.542 14.315 -42.127 1.00 82.25 566 SER A C 1
ATOM 4524 O O . SER A 1 566 ? 9.578 15.549 -42.196 1.00 82.25 566 SER A O 1
ATOM 4526 N N . PRO A 1 567 ? 8.975 13.582 -43.105 1.00 80.81 567 PRO A N 1
ATOM 4527 C CA . PRO A 1 567 ? 8.251 14.178 -44.232 1.00 80.81 567 PRO A CA 1
ATOM 4528 C C . PRO A 1 567 ? 7.118 15.116 -43.794 1.00 80.81 567 PRO A C 1
ATOM 4530 O O . PRO A 1 567 ? 6.889 16.161 -44.404 1.00 80.81 567 PRO A O 1
ATOM 4533 N N . GLU A 1 568 ? 6.429 14.780 -42.704 1.00 89.25 568 GLU A N 1
ATOM 4534 C CA . GLU A 1 568 ? 5.382 15.608 -42.114 1.00 89.25 568 GLU A CA 1
ATOM 4535 C C . GLU A 1 568 ? 5.936 16.941 -41.597 1.00 89.25 568 GLU A C 1
ATOM 4537 O O . GLU A 1 568 ? 5.312 17.985 -41.802 1.00 89.25 568 GLU A O 1
ATOM 4542 N N . LEU A 1 569 ? 7.125 16.936 -40.981 1.00 89.94 569 LEU A N 1
ATOM 4543 C CA . LEU A 1 569 ? 7.795 18.156 -40.531 1.00 89.94 569 LEU A CA 1
ATOM 4544 C C . LEU A 1 569 ? 8.204 19.056 -41.704 1.00 89.94 569 LEU A C 1
ATOM 4546 O O . LEU A 1 569 ? 7.994 20.268 -41.643 1.00 89.94 569 LEU A O 1
ATOM 4550 N N . LEU A 1 570 ? 8.713 18.474 -42.792 1.00 88.56 570 LEU A N 1
ATOM 4551 C CA . LEU A 1 570 ? 9.026 19.212 -44.023 1.00 88.56 570 LEU A CA 1
ATOM 4552 C C . LEU A 1 570 ? 7.776 19.894 -44.599 1.00 88.56 570 LEU A C 1
ATOM 4554 O O . LEU A 1 570 ? 7.821 21.072 -44.954 1.00 88.56 570 LEU A O 1
ATOM 4558 N N . SER A 1 571 ? 6.643 19.183 -44.597 1.00 89.19 571 SER A N 1
ATOM 4559 C CA . SER A 1 571 ? 5.339 19.693 -45.042 1.00 89.19 571 SER A CA 1
ATOM 4560 C C . SER A 1 571 ? 4.745 20.766 -44.118 1.00 89.19 571 SER A C 1
ATOM 4562 O O . SER A 1 571 ? 4.053 21.678 -44.580 1.00 89.19 571 SER A O 1
ATOM 4564 N N . LEU A 1 572 ? 4.975 20.676 -42.805 1.00 91.12 572 LEU A N 1
ATOM 4565 C CA . LEU A 1 572 ? 4.512 21.668 -41.833 1.00 91.12 572 LEU A CA 1
ATOM 4566 C C . LEU A 1 572 ? 5.320 22.968 -41.923 1.00 91.12 572 LEU A C 1
ATOM 4568 O O . LEU A 1 572 ? 4.737 24.051 -41.872 1.00 91.12 572 LEU A O 1
ATOM 4572 N N . ALA A 1 573 ? 6.644 22.863 -42.070 1.00 89.81 573 ALA A N 1
ATOM 4573 C CA . ALA A 1 573 ? 7.575 23.983 -41.978 1.00 89.81 573 ALA A CA 1
ATOM 4574 C C . ALA A 1 573 ? 7.152 25.247 -42.756 1.00 89.81 573 ALA A C 1
ATOM 4576 O O . ALA A 1 573 ? 7.098 26.295 -42.121 1.00 89.81 573 ALA A O 1
ATOM 4577 N N . PRO A 1 574 ? 6.791 25.217 -44.058 1.00 89.00 574 PRO A N 1
ATOM 4578 C CA . PRO A 1 574 ? 6.465 26.435 -44.813 1.00 89.00 574 PRO A CA 1
ATOM 4579 C C . PRO A 1 574 ? 5.132 27.088 -44.414 1.00 89.00 574 PRO A C 1
ATOM 4581 O O . PRO A 1 574 ? 4.911 28.259 -44.710 1.00 89.00 574 PRO A O 1
ATOM 4584 N N . ARG A 1 575 ? 4.237 26.348 -43.750 1.00 90.00 575 ARG A N 1
ATOM 4585 C CA . ARG A 1 575 ? 2.893 26.807 -43.357 1.00 90.00 575 ARG A CA 1
ATOM 4586 C C . ARG A 1 575 ? 2.752 27.049 -41.857 1.00 90.00 575 ARG A C 1
ATOM 4588 O O . ARG A 1 575 ? 1.656 27.362 -41.399 1.00 90.00 575 ARG A O 1
ATOM 4595 N N . PHE A 1 576 ? 3.823 26.896 -41.086 1.00 91.62 576 PHE A N 1
ATOM 4596 C CA . PHE A 1 576 ? 3.787 27.087 -39.643 1.00 91.62 576 PHE A CA 1
ATOM 4597 C C . PHE A 1 576 ? 3.991 28.556 -39.274 1.00 91.62 576 PHE A C 1
ATOM 4599 O O . PHE A 1 576 ? 4.774 29.266 -39.899 1.00 91.62 576 PHE A O 1
ATOM 4606 N N . SER A 1 577 ? 3.264 29.031 -38.271 1.00 89.19 577 SER A N 1
ATOM 4607 C CA . SER A 1 577 ? 3.302 30.422 -37.830 1.00 89.19 577 SER A CA 1
ATOM 4608 C C . SER A 1 577 ? 3.182 30.514 -36.321 1.00 89.19 577 SER A C 1
ATOM 4610 O O . SER A 1 577 ? 2.551 29.669 -35.686 1.00 89.19 577 SER A O 1
ATOM 4612 N N . CYS A 1 578 ? 3.789 31.545 -35.740 1.00 88.50 578 CYS A N 1
ATOM 4613 C CA . CYS A 1 578 ? 3.637 31.847 -34.327 1.00 88.50 578 CYS A CA 1
ATOM 4614 C C . CYS A 1 578 ? 3.465 33.343 -34.102 1.00 88.50 578 CYS A C 1
ATOM 4616 O O . CYS A 1 578 ? 4.257 34.149 -34.602 1.00 88.50 578 CYS A O 1
ATOM 4618 N N . ARG A 1 579 ? 2.442 33.704 -33.322 1.00 86.62 579 ARG A N 1
ATOM 4619 C CA . ARG A 1 579 ? 2.353 35.016 -32.680 1.00 86.62 579 ARG A CA 1
ATOM 4620 C C . ARG A 1 579 ? 2.803 34.884 -31.235 1.00 86.62 579 ARG A C 1
ATOM 4622 O O . ARG A 1 579 ? 2.275 34.042 -30.517 1.00 86.62 579 ARG A O 1
ATOM 4629 N N . PHE A 1 580 ? 3.759 35.696 -30.802 1.00 83.81 580 PHE A N 1
ATOM 4630 C CA . PHE A 1 580 ? 4.316 35.595 -29.454 1.00 83.81 580 PHE A CA 1
ATOM 4631 C C . PHE A 1 580 ? 4.476 36.952 -28.770 1.00 83.81 580 PHE A C 1
ATOM 4633 O O . PHE A 1 580 ? 4.656 37.987 -29.412 1.00 83.81 580 PHE A O 1
ATOM 4640 N N . LEU A 1 581 ? 4.415 36.922 -27.442 1.00 78.88 581 LEU A N 1
ATOM 4641 C CA . LEU A 1 581 ? 4.694 38.043 -26.562 1.00 78.88 581 LEU A CA 1
ATOM 4642 C C . LEU A 1 581 ? 5.503 37.543 -25.367 1.00 78.88 581 LEU A C 1
ATOM 4644 O O . LEU A 1 581 ? 4.991 36.772 -24.553 1.00 78.88 581 LEU A O 1
ATOM 4648 N N . ASP A 1 582 ? 6.741 38.013 -25.254 1.00 72.06 582 ASP A N 1
ATOM 4649 C CA . ASP A 1 582 ? 7.583 37.790 -24.081 1.00 72.06 582 ASP A CA 1
ATOM 4650 C C . ASP A 1 582 ? 7.316 38.927 -23.077 1.00 72.06 582 ASP A C 1
ATOM 4652 O O . ASP A 1 582 ? 7.420 40.108 -23.419 1.00 72.06 582 ASP A O 1
ATOM 4656 N N . PHE A 1 583 ? 6.919 38.598 -21.846 1.00 69.50 583 PHE A N 1
ATOM 4657 C CA . PHE A 1 583 ? 6.326 39.562 -20.905 1.00 69.50 583 PHE A CA 1
ATOM 4658 C C . PHE A 1 583 ? 7.266 40.711 -20.522 1.00 69.50 583 PHE A C 1
ATOM 4660 O O . PHE A 1 583 ? 6.811 41.836 -20.342 1.00 69.50 583 PHE A O 1
ATOM 4667 N N . PHE A 1 584 ? 8.577 40.469 -20.505 1.00 61.47 584 PHE A N 1
ATOM 4668 C CA . PHE A 1 584 ? 9.602 41.488 -20.242 1.00 61.47 584 PHE A CA 1
ATOM 4669 C C . PHE A 1 584 ? 9.699 42.573 -21.322 1.00 61.47 584 PHE A C 1
ATOM 4671 O O . PHE A 1 584 ? 10.288 43.625 -21.090 1.00 61.47 584 PHE A O 1
ATOM 4678 N N . THR A 1 585 ? 9.131 42.327 -22.504 1.00 61.25 585 THR A N 1
ATOM 4679 C CA . THR A 1 585 ? 9.177 43.248 -23.651 1.00 61.25 585 THR A CA 1
ATOM 4680 C C . THR A 1 585 ? 7.878 44.034 -23.843 1.00 61.25 585 THR A C 1
ATOM 4682 O O . THR A 1 585 ? 7.757 44.789 -24.805 1.00 61.25 585 THR A O 1
ATOM 4685 N N . SER A 1 586 ? 6.899 43.870 -22.944 1.00 62.38 586 SER A N 1
ATOM 4686 C CA . SER A 1 586 ? 5.554 44.430 -23.091 1.00 62.38 586 SER A CA 1
ATOM 4687 C C . SER A 1 586 ? 5.052 45.103 -21.818 1.00 62.38 586 SER A C 1
ATOM 4689 O O . SER A 1 586 ? 5.504 44.821 -20.710 1.00 62.38 586 SER A O 1
ATOM 4691 N N . THR A 1 587 ? 4.093 46.017 -21.964 1.00 62.50 587 THR A N 1
ATOM 4692 C CA . THR A 1 587 ? 3.498 46.710 -20.819 1.00 62.50 587 THR A CA 1
ATOM 4693 C C . THR A 1 587 ? 2.455 45.832 -20.124 1.00 62.50 587 THR A C 1
ATOM 4695 O O . THR A 1 587 ? 1.782 44.996 -20.731 1.00 62.50 587 THR A O 1
ATOM 4698 N N . LYS A 1 588 ? 2.264 46.082 -18.825 1.00 59.56 588 LYS A N 1
ATOM 4699 C CA . LYS A 1 588 ? 1.260 45.431 -17.964 1.00 59.56 588 LYS A CA 1
ATOM 4700 C C . LYS A 1 588 ? -0.162 45.483 -18.549 1.00 59.56 588 LYS A C 1
ATOM 4702 O O . LYS A 1 588 ? -0.932 44.550 -18.352 1.00 59.56 588 LYS A O 1
ATOM 4707 N N . GLN A 1 589 ? -0.504 46.552 -19.269 1.00 60.94 589 GLN A N 1
ATOM 4708 C CA . GLN A 1 589 ? -1.814 46.732 -19.901 1.00 60.94 589 GLN A CA 1
ATOM 4709 C C . GLN A 1 589 ? -1.970 45.870 -21.163 1.00 60.94 589 GLN A C 1
ATOM 4711 O O . GLN A 1 589 ? -3.003 45.226 -21.332 1.00 60.94 589 GLN A O 1
ATOM 4716 N N . ASN A 1 590 ? -0.919 45.768 -21.982 1.00 65.31 590 ASN A N 1
ATOM 4717 C CA . ASN A 1 590 ? -0.930 44.983 -23.218 1.00 65.31 590 ASN A CA 1
ATOM 4718 C C . ASN A 1 590 ? -1.028 43.474 -22.948 1.00 65.31 590 ASN A C 1
ATOM 4720 O O . ASN A 1 590 ? -1.799 42.778 -23.600 1.00 65.31 590 ASN A O 1
ATOM 4724 N N . VAL A 1 591 ? -0.296 42.963 -21.949 1.00 65.94 591 VAL A N 1
ATOM 4725 C CA . VAL A 1 591 ? -0.331 41.533 -21.576 1.00 65.94 591 VAL A CA 1
ATOM 4726 C C . VAL A 1 591 ? -1.727 41.101 -21.097 1.00 65.94 591 VAL A C 1
ATOM 4728 O O . VAL A 1 591 ? -2.147 39.974 -21.357 1.00 65.94 591 VAL A O 1
ATOM 4731 N N . ARG A 1 592 ? -2.465 41.984 -20.409 1.00 65.12 592 ARG A N 1
ATOM 4732 C CA . ARG A 1 592 ? -3.828 41.699 -19.926 1.00 65.12 592 ARG A CA 1
ATOM 4733 C C . ARG A 1 592 ? -4.867 41.720 -21.022 1.00 65.12 592 ARG A C 1
ATOM 4735 O O . ARG A 1 592 ? -5.641 40.774 -21.089 1.00 65.12 592 ARG A O 1
ATOM 4742 N N . GLN A 1 593 ? -4.863 42.770 -21.845 1.00 68.44 593 GLN A N 1
ATOM 4743 C CA . GLN A 1 593 ? -5.778 42.876 -22.978 1.00 68.44 593 GLN A CA 1
ATOM 4744 C C . GLN A 1 593 ? -5.642 41.622 -23.839 1.00 68.44 593 GLN A C 1
ATOM 4746 O O . GLN A 1 593 ? -6.616 40.923 -24.080 1.00 68.44 593 GLN A O 1
ATOM 4751 N N . LEU A 1 594 ? -4.400 41.227 -24.123 1.00 70.31 594 LEU A N 1
ATOM 4752 C CA . LEU A 1 594 ? -4.112 40.013 -24.866 1.00 70.31 594 LEU A CA 1
ATOM 4753 C C . LEU A 1 594 ? -4.609 38.731 -24.173 1.00 70.31 594 LEU A C 1
ATOM 4755 O O . LEU A 1 594 ? -5.118 37.829 -24.832 1.00 70.31 594 LEU A O 1
ATOM 4759 N N . ALA A 1 595 ? -4.472 38.618 -22.850 1.00 69.94 595 ALA A N 1
ATOM 4760 C CA . ALA A 1 595 ? -4.981 37.467 -22.105 1.00 69.94 595 ALA A CA 1
ATOM 4761 C C . ALA A 1 595 ? -6.520 37.381 -22.123 1.00 69.94 595 ALA A C 1
ATOM 4763 O O . ALA A 1 595 ? -7.068 36.277 -22.117 1.00 69.94 595 ALA A O 1
ATOM 4764 N N . GLU A 1 596 ? -7.219 38.518 -22.130 1.00 70.69 596 GLU A N 1
ATOM 4765 C CA . GLU A 1 596 ? -8.675 38.594 -22.296 1.00 70.69 596 GLU A CA 1
ATOM 4766 C C . GLU A 1 596 ? -9.089 38.247 -23.730 1.00 70.69 596 GLU A C 1
ATOM 4768 O O . GLU A 1 596 ? -9.968 37.402 -23.925 1.00 70.69 596 GLU A O 1
ATOM 4773 N N . ASP A 1 597 ? -8.380 38.786 -24.721 1.00 70.06 597 ASP A N 1
ATOM 4774 C CA . ASP A 1 597 ? -8.610 38.505 -26.137 1.00 70.06 597 ASP A CA 1
ATOM 4775 C C . ASP A 1 597 ? -8.432 37.003 -26.428 1.00 70.06 597 ASP A C 1
ATOM 4777 O O . ASP A 1 597 ? -9.307 36.375 -27.029 1.00 70.06 597 ASP A O 1
ATOM 4781 N N . LEU A 1 598 ? -7.370 36.375 -25.902 1.00 70.44 598 LEU A N 1
ATOM 4782 C CA . LEU A 1 598 ? -7.116 34.933 -26.033 1.00 70.44 598 LEU A CA 1
ATOM 4783 C C . LEU A 1 598 ? -8.178 34.059 -25.349 1.00 70.44 598 LEU A C 1
ATOM 4785 O O . LEU A 1 598 ? -8.417 32.941 -25.800 1.00 70.44 598 LEU A O 1
ATOM 4789 N N . ARG A 1 599 ? -8.833 34.536 -24.280 1.00 69.69 599 ARG A N 1
ATOM 4790 C CA . ARG A 1 599 ? -9.952 33.814 -23.637 1.00 69.69 599 ARG A CA 1
ATOM 4791 C C . ARG A 1 599 ? -11.235 33.869 -24.455 1.00 69.69 599 ARG A C 1
ATOM 4793 O O . ARG A 1 599 ? -12.065 32.974 -24.325 1.00 69.69 599 ARG A O 1
ATOM 4800 N N . SER A 1 600 ? -11.407 34.917 -25.253 1.00 66.88 600 SER A N 1
ATOM 4801 C CA . SER A 1 600 ? -12.588 35.113 -26.095 1.00 66.88 600 SER A CA 1
ATOM 4802 C C . SER A 1 600 ? -12.499 34.390 -27.447 1.00 66.88 600 SER A C 1
ATOM 4804 O O . SER A 1 600 ? -13.503 34.257 -28.146 1.00 66.88 600 SER A O 1
ATOM 4806 N N . PHE A 1 601 ? -11.312 33.893 -27.810 1.00 68.31 601 PHE A N 1
ATOM 4807 C CA . PHE A 1 601 ? -11.010 33.372 -29.138 1.00 68.31 601 PHE A CA 1
ATOM 4808 C C . PHE A 1 601 ? -10.936 31.835 -29.196 1.00 68.31 601 PHE A C 1
ATOM 4810 O O . PHE A 1 601 ? -10.424 31.178 -28.292 1.00 68.31 601 PHE A O 1
ATOM 4817 N N . THR A 1 602 ? -11.406 31.252 -30.305 1.00 67.75 602 THR A N 1
ATOM 4818 C CA . THR A 1 602 ? -11.277 29.813 -30.598 1.00 67.75 602 THR A CA 1
ATOM 4819 C C . THR A 1 602 ? -10.243 29.598 -31.698 1.00 67.75 602 THR A C 1
ATOM 4821 O O . THR A 1 602 ? -10.479 29.940 -32.856 1.00 67.75 602 THR A O 1
ATOM 4824 N N . LEU A 1 603 ? -9.099 29.011 -31.343 1.00 70.69 603 LEU A N 1
ATOM 4825 C CA . LEU A 1 603 ? -8.031 28.705 -32.290 1.00 70.69 603 LEU A CA 1
ATOM 4826 C C . LEU A 1 603 ? -8.365 27.451 -33.105 1.00 70.69 603 LEU A C 1
ATOM 4828 O O . LEU A 1 603 ? -8.602 26.383 -32.546 1.00 70.69 603 LEU A O 1
ATOM 4832 N N . GLN A 1 604 ? -8.343 27.586 -34.430 1.00 69.56 604 GLN A N 1
ATOM 4833 C CA . GLN A 1 604 ? -8.377 26.461 -35.362 1.00 69.56 604 GLN A CA 1
ATOM 4834 C C . GLN A 1 604 ? -6.956 26.184 -35.863 1.00 69.56 604 GLN A C 1
ATOM 4836 O O . GLN A 1 604 ? -6.210 27.127 -36.127 1.00 69.56 604 GLN A O 1
ATOM 4841 N N . ASN A 1 605 ? -6.592 24.908 -36.022 1.00 76.56 605 ASN A N 1
ATOM 4842 C CA . ASN A 1 605 ? -5.310 24.491 -36.606 1.00 76.56 605 ASN A CA 1
ATOM 4843 C C . ASN A 1 605 ? -4.078 24.945 -35.800 1.00 76.56 605 ASN A C 1
ATOM 4845 O O . ASN A 1 605 ? -3.112 25.446 -36.373 1.00 76.56 605 ASN A O 1
ATOM 4849 N N . GLY A 1 606 ? -4.100 24.812 -34.468 1.00 82.56 606 GLY A N 1
ATOM 4850 C CA . GLY A 1 606 ? -3.025 25.329 -33.620 1.00 82.56 606 GLY A CA 1
ATOM 4851 C C . GLY A 1 606 ? -3.152 25.041 -32.124 1.00 82.56 606 GLY A C 1
ATOM 4852 O O . GLY A 1 606 ? -4.095 24.393 -31.674 1.00 82.56 606 GLY A O 1
ATOM 4853 N N . PHE A 1 607 ? -2.198 25.554 -31.345 1.00 85.06 607 PHE A N 1
ATOM 4854 C CA . PHE A 1 607 ? -2.189 25.485 -29.881 1.00 85.06 607 PHE A CA 1
ATOM 4855 C C . PHE A 1 607 ? -1.629 26.771 -29.254 1.00 85.06 607 PHE A C 1
ATOM 4857 O O . PHE A 1 607 ? -0.919 27.543 -29.899 1.00 85.06 607 PHE A O 1
ATOM 4864 N N . VAL A 1 608 ? -1.951 26.997 -27.976 1.00 83.62 608 VAL A N 1
ATOM 4865 C CA . VAL A 1 608 ? -1.488 28.160 -27.205 1.00 83.62 608 VAL A CA 1
ATOM 4866 C C . VAL A 1 608 ? -0.611 27.705 -26.046 1.00 83.62 608 VAL A C 1
ATOM 4868 O O . VAL A 1 608 ? -0.994 26.828 -25.274 1.00 83.62 608 VAL A O 1
ATOM 4871 N N . ILE A 1 609 ? 0.545 28.345 -25.904 1.00 82.50 609 ILE A N 1
ATOM 4872 C CA . ILE A 1 609 ? 1.399 28.282 -24.723 1.00 82.50 609 ILE A CA 1
ATOM 4873 C C . ILE A 1 609 ? 1.130 29.537 -23.895 1.00 82.50 609 ILE A C 1
ATOM 4875 O O . ILE A 1 609 ? 1.306 30.659 -24.368 1.00 82.50 609 ILE A O 1
ATOM 4879 N N . SER A 1 610 ? 0.724 29.341 -22.645 1.00 76.44 610 SER A N 1
ATOM 4880 C CA . SER A 1 610 ? 0.575 30.407 -21.657 1.00 76.44 610 SER A CA 1
ATOM 4881 C C . SER A 1 610 ? 1.351 30.024 -20.408 1.00 76.44 610 SER A C 1
ATOM 4883 O O . SER A 1 610 ? 1.032 29.030 -19.755 1.00 76.44 610 SER A O 1
ATOM 4885 N N . THR A 1 611 ? 2.367 30.816 -20.079 1.00 72.12 611 THR A N 1
ATOM 4886 C CA . THR A 1 611 ? 3.129 30.668 -18.834 1.00 72.12 611 THR A CA 1
ATOM 4887 C C . THR A 1 611 ? 3.136 31.980 -18.056 1.00 72.12 611 THR A C 1
ATOM 4889 O O . THR A 1 611 ? 2.551 32.976 -18.480 1.00 72.12 611 THR A O 1
ATOM 4892 N N . CYS A 1 612 ? 3.815 32.004 -16.909 1.00 64.06 612 CYS A N 1
ATOM 4893 C CA . CYS A 1 612 ? 4.034 33.229 -16.143 1.00 64.06 612 CYS A CA 1
ATOM 4894 C C . CYS A 1 612 ? 4.841 34.302 -16.895 1.00 64.06 612 CYS A C 1
ATOM 4896 O O . CYS A 1 612 ? 4.865 35.433 -16.423 1.00 64.06 612 CYS A O 1
ATOM 4898 N N . LEU A 1 613 ? 5.480 33.973 -18.028 1.00 66.50 613 LEU A N 1
ATOM 4899 C CA . LEU A 1 613 ? 6.430 34.855 -18.718 1.00 66.50 613 LEU A CA 1
ATOM 4900 C C . LEU A 1 613 ? 6.189 35.031 -20.221 1.00 66.50 613 LEU A C 1
ATOM 4902 O O . LEU A 1 613 ? 6.858 35.855 -20.847 1.00 66.50 613 LEU A O 1
ATOM 4906 N N . ARG A 1 614 ? 5.285 34.254 -20.826 1.00 76.38 614 ARG A N 1
ATOM 4907 C CA . ARG A 1 614 ? 4.991 34.369 -22.259 1.00 76.38 614 ARG A CA 1
ATOM 4908 C C . ARG A 1 614 ? 3.582 33.946 -22.626 1.00 76.38 614 ARG A C 1
ATOM 4910 O O . ARG A 1 614 ? 2.994 33.062 -21.999 1.00 76.38 614 ARG A O 1
ATOM 4917 N N . TYR A 1 615 ? 3.124 34.525 -23.729 1.00 81.12 615 TYR A N 1
ATOM 4918 C CA . TYR A 1 615 ? 2.039 33.996 -24.543 1.00 81.12 615 TYR A CA 1
ATOM 4919 C C . TYR A 1 615 ? 2.585 33.665 -25.926 1.00 81.12 615 TYR A C 1
ATOM 4921 O O . TYR A 1 615 ? 3.159 34.533 -26.580 1.00 81.12 615 TYR A O 1
ATOM 4929 N N . GLU A 1 616 ? 2.394 32.431 -26.384 1.00 85.94 616 GLU A N 1
ATOM 4930 C CA . GLU A 1 616 ? 2.734 32.022 -27.747 1.00 85.94 616 GLU A CA 1
ATOM 4931 C C . GLU A 1 616 ? 1.565 31.266 -28.372 1.00 85.94 616 GLU A C 1
ATOM 4933 O O . GLU A 1 616 ? 1.051 30.309 -27.799 1.00 85.94 616 GLU A O 1
ATOM 4938 N N . VAL A 1 617 ? 1.138 31.699 -29.552 1.00 86.94 617 VAL A N 1
ATOM 4939 C CA . VAL A 1 617 ? 0.049 31.103 -30.323 1.00 86.94 617 VAL A CA 1
ATOM 4940 C C . VAL A 1 617 ? 0.655 30.510 -31.580 1.00 86.94 617 VAL A C 1
ATOM 4942 O O . VAL A 1 617 ? 1.061 31.253 -32.472 1.00 86.94 617 VAL A O 1
ATOM 4945 N N . TYR A 1 618 ? 0.713 29.184 -31.645 1.00 88.50 618 TYR A N 1
ATOM 4946 C CA . TYR A 1 618 ? 1.219 28.439 -32.791 1.00 88.50 618 TYR A CA 1
ATOM 4947 C C . TYR A 1 618 ? 0.060 28.008 -33.685 1.00 88.50 618 TYR A C 1
ATOM 4949 O O . TYR A 1 618 ? -0.890 27.399 -33.198 1.00 88.50 618 TYR A O 1
ATOM 4957 N N . SER A 1 619 ? 0.139 28.295 -34.986 1.00 87.12 619 SER A N 1
ATOM 4958 C CA . SER A 1 619 ? -0.908 27.964 -35.959 1.00 87.12 619 SER A CA 1
ATOM 4959 C C . SER A 1 619 ? -0.366 27.510 -37.312 1.00 87.12 619 SER A C 1
ATOM 4961 O O . SER A 1 619 ? 0.694 27.945 -37.768 1.00 87.12 619 SER A O 1
ATOM 4963 N N . VAL A 1 620 ? -1.136 26.649 -37.967 1.00 80.62 620 VAL A N 1
ATOM 4964 C CA . VAL A 1 620 ? -0.912 26.130 -39.313 1.00 80.62 620 VAL A CA 1
ATOM 4965 C C . VAL A 1 620 ? -1.761 26.956 -40.288 1.00 80.62 620 VAL A C 1
ATOM 4967 O O . VAL A 1 620 ? -2.986 26.868 -40.253 1.00 80.62 620 VAL A O 1
ATOM 4970 N N . LEU A 1 621 ? -1.100 27.736 -41.155 1.00 67.62 621 LEU A N 1
ATOM 4971 C CA . LEU A 1 621 ? -1.617 28.853 -41.972 1.00 67.62 621 LEU A CA 1
ATOM 4972 C C . LEU A 1 621 ? -1.880 30.140 -41.163 1.00 67.62 621 LEU A C 1
ATOM 4974 O O . LEU A 1 621 ? -2.023 30.070 -39.940 1.00 67.62 621 LEU A O 1
ATOM 4978 N N . PRO A 1 622 ? -1.899 31.331 -41.806 1.00 56.28 622 PRO A N 1
ATOM 4979 C CA . PRO A 1 622 ? -2.102 32.592 -41.107 1.00 56.28 622 PRO A CA 1
ATOM 4980 C C . PRO A 1 622 ? -3.445 32.555 -40.391 1.00 56.28 622 PRO A C 1
ATOM 4982 O O . PRO A 1 622 ? -4.509 32.595 -41.008 1.00 56.28 622 PRO A O 1
ATOM 4985 N N . SER A 1 623 ? -3.393 32.464 -39.070 1.00 53.16 623 SER A N 1
ATOM 4986 C CA . SER A 1 623 ? -4.572 32.631 -38.252 1.00 53.16 623 SER A CA 1
ATOM 4987 C C . SER A 1 623 ? -5.011 34.090 -38.418 1.00 53.16 623 SER A C 1
ATOM 4989 O O . SER A 1 623 ? -4.230 35.022 -38.201 1.00 53.16 623 SER A O 1
ATOM 4991 N N . GLY A 1 624 ? -6.245 34.306 -38.882 1.00 51.94 624 GLY A N 1
ATOM 4992 C CA . GLY A 1 624 ? -6.844 35.633 -39.081 1.00 51.94 624 GLY A CA 1
ATOM 4993 C C . GLY A 1 624 ? -7.086 36.399 -37.775 1.00 51.94 624 GLY A C 1
ATOM 4994 O O . GLY A 1 624 ? -8.035 37.166 -37.687 1.00 51.94 624 GLY A O 1
ATOM 4995 N N . VAL A 1 625 ? -6.276 36.150 -36.742 1.00 55.50 625 VAL A N 1
ATOM 4996 C CA . VAL A 1 625 ? -6.412 36.713 -35.403 1.00 55.50 625 VAL A CA 1
ATOM 4997 C C . VAL A 1 625 ? -5.688 38.057 -35.374 1.00 55.50 625 VAL A C 1
ATOM 4999 O O . VAL A 1 625 ? -4.457 38.085 -35.523 1.00 55.50 625 VAL A O 1
ATOM 5002 N N . PRO A 1 626 ? -6.406 39.175 -35.180 1.00 54.28 626 PRO A N 1
ATOM 5003 C CA . PRO A 1 626 ? -5.788 40.469 -34.959 1.00 54.28 626 PRO A CA 1
ATOM 5004 C C . PRO A 1 626 ? -5.319 40.535 -33.499 1.00 54.28 626 PRO A C 1
ATOM 5006 O O . PRO A 1 626 ? -5.958 41.149 -32.656 1.00 54.28 626 PRO A O 1
ATOM 5009 N N . LEU A 1 627 ? -4.214 39.854 -33.178 1.00 66.38 627 LEU A N 1
ATOM 5010 C CA . LEU A 1 627 ? -3.533 40.011 -31.886 1.00 66.38 627 LEU A CA 1
ATOM 5011 C C . LEU A 1 627 ? -2.570 41.198 -31.996 1.00 66.38 627 LEU A C 1
ATOM 5013 O O . LEU A 1 627 ? -1.357 41.018 -32.155 1.00 66.38 627 LEU A O 1
ATOM 5017 N N . GLU A 1 628 ? -3.131 42.411 -32.023 1.00 64.25 628 GLU A N 1
ATOM 5018 C CA . GLU A 1 628 ? -2.353 43.652 -32.039 1.00 64.25 628 GLU A CA 1
ATOM 5019 C C . GLU A 1 628 ? -1.371 43.674 -30.855 1.00 64.25 628 GLU A C 1
ATOM 5021 O O . GLU A 1 628 ? -1.713 43.335 -29.724 1.00 64.25 628 GLU A O 1
ATOM 5026 N N . GLY A 1 629 ? -0.110 44.024 -31.122 1.00 68.44 629 GLY A N 1
ATOM 5027 C CA . GLY A 1 629 ? 0.942 44.072 -30.100 1.00 68.44 629 GLY A CA 1
ATOM 5028 C C . GLY A 1 629 ? 1.707 42.764 -29.848 1.00 68.44 629 GLY A C 1
ATOM 5029 O O . GLY A 1 629 ? 2.642 42.779 -29.049 1.00 68.44 629 GLY A O 1
ATOM 5030 N N . MET A 1 630 ? 1.385 41.657 -30.531 1.00 76.25 630 MET A N 1
ATOM 5031 C CA . MET A 1 630 ? 2.231 40.451 -30.544 1.00 76.25 630 MET A CA 1
ATOM 5032 C C . MET A 1 630 ? 3.206 40.447 -31.725 1.00 76.25 630 MET A C 1
ATOM 5034 O O . MET A 1 630 ? 2.847 40.799 -32.851 1.00 76.25 630 MET A O 1
ATOM 5038 N N . PHE A 1 631 ? 4.425 39.962 -31.493 1.00 81.56 631 PHE A N 1
ATOM 5039 C CA . PHE A 1 631 ? 5.386 39.692 -32.560 1.00 81.56 631 PHE A CA 1
ATOM 5040 C C . PHE A 1 631 ? 4.916 38.517 -33.415 1.00 81.56 631 PHE A C 1
ATOM 5042 O O . PHE A 1 631 ? 4.246 37.609 -32.925 1.00 81.56 631 PHE A O 1
ATOM 5049 N N . HIS A 1 632 ? 5.293 38.512 -34.692 1.00 85.19 632 HIS A N 1
ATOM 5050 C CA . HIS A 1 632 ? 4.947 37.453 -35.632 1.00 85.19 632 HIS A CA 1
ATOM 5051 C C . HIS A 1 632 ? 6.207 36.784 -36.184 1.00 85.19 632 HIS A C 1
ATOM 5053 O O . HIS A 1 632 ? 7.161 37.453 -36.571 1.00 85.19 632 HIS A O 1
ATOM 5059 N N . SER A 1 633 ? 6.180 35.456 -36.242 1.00 87.19 633 SER A N 1
ATOM 5060 C CA . SER A 1 633 ? 7.134 34.626 -36.977 1.00 87.19 633 SER A CA 1
ATOM 5061 C C . SER A 1 633 ? 6.371 33.659 -37.875 1.00 87.19 633 SER A C 1
ATOM 5063 O O . SER A 1 633 ? 5.232 33.285 -37.570 1.00 87.19 633 SER A O 1
ATOM 5065 N N . SER A 1 634 ? 7.004 33.245 -38.967 1.00 89.25 634 SER A N 1
ATOM 5066 C CA . SER A 1 634 ? 6.471 32.227 -39.868 1.00 89.25 634 SER A CA 1
ATOM 5067 C C . SER A 1 634 ? 7.580 31.311 -40.370 1.00 89.25 634 SER A C 1
ATOM 5069 O O . SER A 1 634 ? 8.770 31.609 -40.241 1.00 89.25 634 SER A O 1
ATOM 5071 N N . GLY A 1 635 ? 7.191 30.174 -40.934 1.00 89.56 635 GLY A N 1
ATOM 5072 C CA . GLY A 1 635 ? 8.111 29.276 -41.600 1.00 89.56 635 GLY A CA 1
ATOM 5073 C C . GLY A 1 635 ? 9.149 28.674 -40.650 1.00 89.56 635 GLY A C 1
ATOM 5074 O O . GLY A 1 635 ? 8.879 28.301 -39.504 1.00 89.56 635 GLY A O 1
ATOM 5075 N N . LEU A 1 636 ? 10.390 28.647 -41.133 1.00 90.62 636 LEU A N 1
ATOM 5076 C CA . LEU A 1 636 ? 11.554 28.155 -40.400 1.00 90.62 636 LEU A CA 1
ATOM 5077 C C . LEU A 1 636 ? 11.853 28.951 -39.124 1.00 90.62 636 LEU A C 1
ATOM 5079 O O . LEU A 1 636 ? 12.353 28.371 -38.162 1.00 90.62 636 LEU A O 1
ATOM 5083 N N . ASP A 1 637 ? 11.514 30.241 -39.069 1.00 88.25 637 ASP A N 1
ATOM 5084 C CA . ASP A 1 637 ? 11.717 31.044 -37.859 1.00 88.25 637 ASP A CA 1
ATOM 5085 C C . ASP A 1 637 ? 10.777 30.613 -36.732 1.00 88.25 637 ASP A C 1
ATOM 5087 O O . ASP A 1 637 ? 11.171 30.598 -35.563 1.00 88.25 637 ASP A O 1
ATOM 5091 N N . THR A 1 638 ? 9.561 30.177 -37.071 1.00 92.25 638 THR A N 1
ATOM 5092 C CA . THR A 1 638 ? 8.647 29.574 -36.098 1.00 92.25 638 THR A CA 1
ATOM 5093 C C . THR A 1 638 ? 9.156 28.218 -35.612 1.00 92.25 638 THR A C 1
ATOM 5095 O O . THR A 1 638 ? 9.114 27.955 -34.411 1.00 92.25 638 THR A O 1
ATOM 5098 N N . ILE A 1 639 ? 9.686 27.379 -36.509 1.00 93.81 639 ILE A N 1
ATOM 5099 C CA . ILE A 1 639 ? 10.292 26.087 -36.141 1.00 93.81 639 ILE A CA 1
ATOM 5100 C C . ILE A 1 639 ? 11.487 26.300 -35.207 1.00 93.81 639 ILE A C 1
ATOM 5102 O O . ILE A 1 639 ? 11.569 25.672 -34.150 1.00 93.81 639 ILE A O 1
ATOM 5106 N N . ARG A 1 640 ? 12.377 27.240 -35.554 1.00 92.94 640 ARG A N 1
ATOM 5107 C CA . ARG A 1 640 ? 13.516 27.639 -34.721 1.00 92.94 640 ARG A CA 1
ATOM 5108 C C . ARG A 1 640 ? 13.047 28.093 -33.346 1.00 92.94 640 ARG A C 1
ATOM 5110 O O . ARG A 1 640 ? 13.591 27.637 -32.343 1.00 92.94 640 ARG A O 1
ATOM 5117 N N . ARG A 1 641 ? 12.041 28.973 -33.282 1.00 90.69 641 ARG A N 1
ATOM 5118 C CA . ARG A 1 641 ? 11.508 29.466 -32.006 1.00 90.69 641 ARG A CA 1
ATOM 5119 C C . ARG A 1 641 ? 10.975 28.318 -31.156 1.00 90.69 641 ARG A C 1
ATOM 5121 O O . ARG A 1 641 ? 11.413 28.187 -30.016 1.00 90.69 641 ARG A O 1
ATOM 5128 N N . LEU A 1 642 ? 10.097 27.479 -31.705 1.00 92.50 642 LEU A N 1
ATOM 5129 C CA . LEU A 1 642 ? 9.495 26.378 -30.956 1.00 92.50 642 LEU A CA 1
ATOM 5130 C C . LEU A 1 642 ? 10.556 25.406 -30.429 1.00 92.50 642 LEU A C 1
ATOM 5132 O O . LEU A 1 642 ? 10.506 25.045 -29.257 1.00 92.50 642 LEU A O 1
ATOM 5136 N N . LEU A 1 643 ? 11.559 25.051 -31.242 1.00 92.38 643 LEU A N 1
ATOM 5137 C CA . LEU A 1 643 ? 12.670 24.201 -30.805 1.00 92.38 643 LEU A CA 1
ATOM 5138 C C . LEU A 1 643 ? 13.494 24.843 -29.688 1.00 92.38 643 LEU A C 1
ATOM 5140 O O . LEU A 1 643 ? 13.813 24.162 -28.718 1.00 92.38 643 LEU A O 1
ATOM 5144 N N . LEU A 1 644 ? 13.808 26.141 -29.771 1.00 88.19 644 LEU A N 1
ATOM 5145 C CA . LEU A 1 644 ? 14.512 26.847 -28.693 1.00 88.19 644 LEU A CA 1
ATOM 5146 C C . LEU A 1 644 ? 13.704 26.846 -27.385 1.00 88.19 644 LEU A C 1
ATOM 5148 O O . LEU A 1 644 ? 14.286 26.708 -26.309 1.00 88.19 644 LEU A O 1
ATOM 5152 N N . VAL A 1 645 ? 12.377 26.982 -27.467 1.00 88.44 645 VAL A N 1
ATOM 5153 C CA . VAL A 1 645 ? 11.487 26.916 -26.298 1.00 88.44 645 VAL A CA 1
ATOM 5154 C C . VAL A 1 645 ? 11.416 25.490 -25.741 1.00 88.44 645 VAL A C 1
ATOM 5156 O O . VAL A 1 645 ? 11.634 25.303 -24.548 1.00 88.44 645 VAL A O 1
ATOM 5159 N N . MET A 1 646 ? 11.194 24.477 -26.585 1.00 90.69 646 MET A N 1
ATOM 5160 C CA . MET A 1 646 ? 11.166 23.061 -26.188 1.00 90.69 646 MET A CA 1
ATOM 5161 C C . MET A 1 646 ? 12.501 22.614 -25.567 1.00 90.69 646 MET A C 1
ATOM 5163 O O . MET A 1 646 ? 12.521 21.908 -24.557 1.00 90.69 646 MET A O 1
ATOM 5167 N N . CYS A 1 647 ? 13.629 23.080 -26.111 1.00 87.31 647 CYS A N 1
ATOM 5168 C CA . CYS A 1 647 ? 14.962 22.820 -25.563 1.00 87.31 647 CYS A CA 1
ATOM 5169 C C . CYS A 1 647 ? 15.231 23.557 -24.240 1.00 87.31 647 CYS A C 1
ATOM 5171 O O . CYS A 1 647 ? 16.264 23.327 -23.620 1.00 87.31 647 CYS A O 1
ATOM 5173 N N . GLY A 1 648 ? 14.337 24.451 -23.806 1.00 81.81 648 GLY A N 1
ATOM 5174 C CA . GLY A 1 648 ? 14.534 25.286 -22.623 1.00 81.81 648 GLY A CA 1
ATOM 5175 C C . GLY A 1 648 ? 15.586 26.383 -22.813 1.00 81.81 648 GLY A C 1
ATOM 5176 O O . GLY A 1 648 ? 15.921 27.051 -21.847 1.00 81.81 648 GLY A O 1
ATOM 5177 N N . LEU A 1 649 ? 16.094 26.598 -24.033 1.00 80.75 649 LEU A N 1
ATOM 5178 C CA . LEU A 1 649 ? 17.124 27.598 -24.368 1.00 80.75 649 LEU A CA 1
ATOM 5179 C C . LEU A 1 649 ? 16.576 29.027 -24.408 1.00 80.75 649 LEU A C 1
ATOM 5181 O O . LEU A 1 649 ? 17.326 29.996 -24.362 1.00 80.75 649 LEU A O 1
ATOM 5185 N N . ARG A 1 650 ? 15.253 29.158 -24.501 1.00 76.12 650 ARG A N 1
ATOM 5186 C CA . ARG A 1 650 ? 14.525 30.402 -24.258 1.00 76.12 650 ARG A CA 1
ATOM 5187 C C . ARG A 1 650 ? 13.672 30.255 -23.007 1.00 76.12 650 ARG A C 1
ATOM 5189 O O . ARG A 1 650 ? 12.466 30.420 -23.104 1.00 76.12 650 ARG A O 1
ATOM 5196 N N . SER A 1 651 ? 14.250 29.905 -21.866 1.00 73.12 651 SER A N 1
ATOM 5197 C CA . SER A 1 651 ? 13.607 29.984 -20.543 1.00 73.12 651 SER A CA 1
ATOM 5198 C C . SER A 1 651 ? 14.526 30.765 -19.604 1.00 73.12 651 SER A C 1
ATOM 5200 O O . SER A 1 651 ? 15.735 30.749 -19.822 1.00 73.12 651 SER A O 1
ATOM 5202 N N . GLU A 1 652 ? 13.989 31.443 -18.583 1.00 68.94 652 GLU A N 1
ATOM 5203 C CA . GLU A 1 652 ? 14.855 32.099 -17.582 1.00 68.94 652 GLU A CA 1
ATOM 5204 C C . GLU A 1 652 ? 15.643 31.048 -16.806 1.00 68.94 652 GLU A C 1
ATOM 5206 O O . GLU A 1 652 ? 16.806 31.255 -16.489 1.00 68.94 652 GLU A O 1
ATOM 5211 N N . ILE A 1 653 ? 15.017 29.892 -16.548 1.00 71.12 653 ILE A N 1
ATOM 5212 C CA . ILE A 1 653 ? 15.692 28.702 -16.034 1.00 71.12 653 ILE A CA 1
ATOM 5213 C C . ILE A 1 653 ? 15.985 27.807 -17.216 1.00 71.12 653 ILE A C 1
ATOM 5215 O O . ILE A 1 653 ? 15.162 26.996 -17.647 1.00 71.12 653 ILE A O 1
ATOM 5219 N N . VAL A 1 654 ? 17.166 28.013 -17.783 1.00 71.81 654 VAL A N 1
ATOM 5220 C CA . VAL A 1 654 ? 17.567 27.290 -18.977 1.00 71.81 654 VAL A CA 1
ATOM 5221 C C . VAL A 1 654 ? 17.556 25.796 -18.697 1.00 71.81 654 VAL A C 1
ATOM 5223 O O . VAL A 1 654 ? 18.130 25.337 -17.710 1.00 71.81 654 VAL A O 1
ATOM 5226 N N . GLY A 1 655 ? 16.881 25.048 -19.569 1.00 65.56 655 GLY A N 1
ATOM 5227 C CA . GLY A 1 655 ? 16.842 23.598 -19.449 1.00 65.56 655 GLY A CA 1
ATOM 5228 C C . GLY A 1 655 ? 15.806 23.021 -18.500 1.00 65.56 655 GLY A C 1
ATOM 5229 O O . GLY A 1 655 ? 15.783 21.807 -18.287 1.00 65.56 655 GLY A O 1
ATOM 5230 N N . GLU A 1 656 ? 14.924 23.847 -17.944 1.00 74.88 656 GLU A N 1
ATOM 5231 C CA . GLU A 1 656 ? 13.785 23.353 -17.177 1.00 74.88 656 GLU A CA 1
ATOM 5232 C C . GLU A 1 656 ? 12.886 22.453 -18.046 1.00 74.88 656 GLU A C 1
ATOM 5234 O O . GLU A 1 656 ? 12.795 22.595 -19.275 1.00 74.88 656 GLU A O 1
ATOM 5239 N N . THR A 1 657 ? 12.316 21.423 -17.422 1.00 75.81 657 THR A N 1
ATOM 5240 C CA . THR A 1 657 ? 11.541 20.370 -18.101 1.00 75.81 657 THR A CA 1
ATOM 5241 C C . THR A 1 657 ? 10.039 20.655 -18.110 1.00 75.81 657 THR A C 1
ATOM 5243 O O . THR A 1 657 ? 9.301 20.009 -18.858 1.00 75.81 657 THR A O 1
ATOM 5246 N N . GLU A 1 658 ? 9.564 21.628 -17.324 1.00 78.00 658 GLU A N 1
ATOM 5247 C CA . GLU A 1 658 ? 8.134 21.893 -17.163 1.00 78.00 658 GLU A CA 1
ATOM 5248 C C . GLU A 1 658 ? 7.541 22.477 -18.447 1.00 78.00 658 GLU A C 1
ATOM 5250 O O . GLU A 1 658 ? 6.470 22.038 -18.872 1.00 78.00 658 GLU A O 1
ATOM 5255 N N . ILE A 1 659 ? 8.253 23.393 -19.113 1.00 80.25 659 ILE A N 1
ATOM 5256 C CA . ILE A 1 659 ? 7.819 23.961 -20.398 1.00 80.25 659 ILE A CA 1
ATOM 5257 C C . ILE A 1 659 ? 7.650 22.893 -21.484 1.00 80.25 659 ILE A C 1
ATOM 5259 O O . ILE A 1 659 ? 6.655 22.902 -22.209 1.00 80.25 659 ILE A O 1
ATOM 5263 N N . LEU A 1 660 ? 8.571 21.929 -21.567 1.00 86.06 660 LEU A N 1
ATOM 5264 C CA . LEU A 1 660 ? 8.504 20.844 -22.546 1.00 86.06 660 LEU A CA 1
ATOM 5265 C C . LEU A 1 660 ? 7.267 19.969 -22.300 1.00 86.06 660 LEU A C 1
ATOM 5267 O O . LEU A 1 660 ? 6.512 19.692 -23.231 1.00 86.06 660 LEU A O 1
ATOM 5271 N N . ALA A 1 661 ? 7.010 19.616 -21.037 1.00 82.94 661 ALA A N 1
ATOM 5272 C CA . ALA A 1 661 ? 5.837 18.837 -20.646 1.00 82.94 661 ALA A CA 1
ATOM 5273 C C . ALA A 1 661 ? 4.513 19.589 -20.886 1.00 82.94 661 ALA A C 1
ATOM 5275 O O . ALA A 1 661 ? 3.499 18.980 -21.230 1.00 82.94 661 ALA A O 1
ATOM 5276 N N . GLN A 1 662 ? 4.491 20.914 -20.703 1.00 83.56 662 GLN A N 1
ATOM 5277 C CA . GLN A 1 662 ? 3.322 21.745 -21.013 1.00 83.56 662 GLN A CA 1
ATOM 5278 C C . GLN A 1 662 ? 3.037 21.783 -22.517 1.00 83.56 662 GLN A C 1
ATOM 5280 O O . GLN A 1 662 ? 1.879 21.670 -22.919 1.00 83.56 662 GLN A O 1
ATOM 5285 N N . ILE A 1 663 ? 4.080 21.898 -23.341 1.00 88.75 663 ILE A N 1
ATOM 5286 C CA . ILE A 1 663 ? 3.963 21.890 -24.803 1.00 88.75 663 ILE A CA 1
ATOM 5287 C C . ILE A 1 663 ? 3.462 20.534 -25.301 1.00 88.75 663 ILE A C 1
ATOM 5289 O O . ILE A 1 663 ? 2.524 20.492 -26.093 1.00 88.75 663 ILE A O 1
ATOM 5293 N N . GLU A 1 664 ? 4.020 19.433 -24.796 1.00 89.81 664 GLU A N 1
ATOM 5294 C CA . GLU A 1 664 ? 3.589 18.070 -25.136 1.00 89.81 664 GLU A CA 1
ATOM 5295 C C . GLU A 1 664 ? 2.100 17.854 -24.824 1.00 89.81 664 GLU A C 1
ATOM 5297 O O . GLU A 1 664 ? 1.336 17.407 -25.683 1.00 89.81 664 GLU A O 1
ATOM 5302 N N . LYS A 1 665 ? 1.647 18.285 -23.639 1.00 85.31 665 LYS A N 1
ATOM 5303 C CA . LYS A 1 665 ? 0.221 18.265 -23.271 1.00 85.31 665 LYS A CA 1
ATOM 5304 C C . LYS A 1 665 ? -0.634 19.149 -24.176 1.00 85.31 665 LYS A C 1
ATOM 5306 O O . LYS A 1 665 ? -1.739 18.754 -24.535 1.00 85.31 665 LYS A O 1
ATOM 5311 N N . GLY A 1 666 ? -0.148 20.338 -24.532 1.00 85.06 666 GLY A N 1
ATOM 5312 C CA . GLY A 1 666 ? -0.851 21.264 -25.419 1.00 85.06 666 GLY A CA 1
ATOM 5313 C C . GLY A 1 666 ? -1.060 20.684 -26.819 1.00 85.06 666 GLY A C 1
ATOM 5314 O O . GLY A 1 666 ? -2.168 20.748 -27.347 1.00 85.06 666 GLY A O 1
ATOM 5315 N N . ILE A 1 667 ? -0.022 20.062 -27.385 1.00 87.81 667 ILE A N 1
ATOM 5316 C CA . ILE A 1 667 ? -0.068 19.394 -28.692 1.00 87.81 667 ILE A CA 1
ATOM 5317 C C . ILE A 1 667 ? -1.036 18.203 -28.655 1.00 87.81 667 ILE A C 1
ATOM 5319 O O . ILE A 1 667 ? -1.883 18.079 -29.541 1.00 87.81 667 ILE A O 1
ATOM 5323 N N . ALA A 1 668 ? -0.964 17.363 -27.615 1.00 84.12 668 ALA A N 1
ATOM 5324 C CA . ALA A 1 668 ? -1.876 16.232 -27.437 1.00 84.12 668 ALA A CA 1
ATOM 5325 C C . ALA A 1 668 ? -3.341 16.687 -27.320 1.00 84.12 668 ALA A C 1
ATOM 5327 O O . ALA A 1 668 ? -4.196 16.213 -28.066 1.00 84.12 668 ALA A O 1
ATOM 5328 N N . ALA A 1 669 ? -3.624 17.677 -26.469 1.00 82.50 669 ALA A N 1
ATOM 5329 C CA . ALA A 1 669 ? -4.972 18.212 -26.287 1.00 82.50 669 ALA A CA 1
ATOM 5330 C C . ALA A 1 669 ? -5.529 18.870 -27.563 1.00 82.50 669 ALA A C 1
ATOM 5332 O O . ALA A 1 669 ? -6.728 18.783 -27.838 1.00 82.50 669 ALA A O 1
ATOM 5333 N N . ALA A 1 670 ? -4.679 19.534 -28.353 1.00 83.25 670 ALA A N 1
ATOM 5334 C CA . ALA A 1 670 ? -5.078 20.102 -29.637 1.00 83.25 670 ALA A CA 1
ATOM 5335 C C . ALA A 1 670 ? -5.424 19.004 -30.659 1.00 83.25 670 ALA A C 1
ATOM 5337 O O . ALA A 1 670 ? -6.400 19.144 -31.396 1.00 83.25 670 ALA A O 1
ATOM 5338 N N . HIS A 1 671 ? -4.693 17.887 -30.666 1.00 84.19 671 HIS A N 1
ATOM 5339 C CA . HIS A 1 671 ? -5.015 16.740 -31.515 1.00 84.19 671 HIS A CA 1
ATOM 5340 C C . HIS A 1 671 ? -6.317 16.040 -31.097 1.00 84.19 671 HIS A C 1
ATOM 5342 O O . HIS A 1 671 ? -7.176 15.806 -31.946 1.00 84.19 671 HIS A O 1
ATOM 5348 N N . GLU A 1 672 ? -6.515 15.785 -29.799 1.00 82.50 672 GLU A N 1
ATOM 5349 C CA . GLU A 1 672 ? -7.743 15.175 -29.254 1.00 82.50 672 GLU A CA 1
ATOM 5350 C C . GLU A 1 672 ? -9.006 15.969 -29.611 1.00 82.50 672 GLU A C 1
ATOM 5352 O O . GLU A 1 672 ? -10.074 15.401 -29.831 1.00 82.50 672 GLU A O 1
ATOM 5357 N N . ARG A 1 673 ? -8.884 17.295 -29.706 1.00 81.38 673 ARG A N 1
ATOM 5358 C CA . ARG A 1 673 ? -9.977 18.203 -30.085 1.00 81.38 673 ARG A CA 1
ATOM 5359 C C . ARG A 1 673 ? -10.119 18.398 -31.596 1.00 81.38 673 ARG A C 1
ATOM 5361 O O . ARG A 1 673 ? -10.844 19.297 -32.013 1.00 81.38 673 ARG A O 1
ATOM 5368 N N . ALA A 1 674 ? -9.412 17.606 -32.403 1.00 78.31 674 ALA A N 1
ATOM 5369 C CA . ALA A 1 674 ? -9.332 17.734 -33.859 1.00 78.31 674 ALA A CA 1
ATOM 5370 C C . ALA A 1 674 ? -8.880 19.129 -34.344 1.00 78.31 674 ALA A C 1
ATOM 5372 O O . ALA A 1 674 ? -9.122 19.504 -35.489 1.00 78.31 674 ALA A O 1
ATOM 5373 N N . ALA A 1 675 ? -8.194 19.894 -33.488 1.00 80.38 675 ALA A N 1
ATOM 5374 C CA . ALA A 1 675 ? -7.616 21.190 -33.828 1.00 80.38 675 ALA A CA 1
ATOM 5375 C C . ALA A 1 675 ? -6.244 21.057 -34.507 1.00 80.38 675 ALA A C 1
ATOM 5377 O O . ALA A 1 675 ? -5.679 22.065 -34.905 1.00 80.38 675 ALA A O 1
ATOM 5378 N N . LEU A 1 676 ? -5.698 19.845 -34.642 1.00 83.19 676 LEU A N 1
ATOM 5379 C CA . LEU A 1 676 ? -4.513 19.533 -35.443 1.00 83.19 676 LEU A CA 1
ATOM 5380 C C . LEU A 1 676 ? -4.802 18.310 -36.313 1.00 83.19 676 LEU A C 1
ATOM 5382 O O . LEU A 1 676 ? -5.335 17.310 -35.822 1.00 83.19 676 LEU A O 1
ATOM 5386 N N . SER A 1 677 ? -4.400 18.361 -37.586 1.00 83.81 677 SER A N 1
ATOM 5387 C CA . SER A 1 677 ? -4.448 17.178 -38.446 1.00 83.81 677 SER A CA 1
ATOM 5388 C C . SER A 1 677 ? -3.478 16.100 -37.945 1.00 83.81 677 SER A C 1
ATOM 5390 O O . SER A 1 677 ? -2.516 16.389 -37.232 1.00 83.81 677 SER A O 1
ATOM 5392 N N . ILE A 1 678 ? -3.690 14.846 -38.354 1.00 80.44 678 ILE A N 1
ATOM 5393 C CA . ILE A 1 678 ? -2.783 13.735 -38.013 1.00 80.44 678 ILE A CA 1
ATOM 5394 C C . ILE A 1 678 ? -1.350 14.030 -38.493 1.00 80.44 678 ILE A C 1
ATOM 5396 O O . ILE A 1 678 ? -0.391 13.727 -37.786 1.00 80.44 678 ILE A O 1
ATOM 5400 N N . ALA A 1 679 ? -1.195 14.645 -39.671 1.00 82.19 679 ALA A N 1
ATOM 5401 C CA . ALA A 1 679 ? 0.112 15.016 -40.208 1.00 82.19 679 ALA A CA 1
ATOM 5402 C C . ALA A 1 679 ? 0.778 16.131 -39.382 1.00 82.19 679 ALA A C 1
ATOM 5404 O O . ALA A 1 679 ? 1.957 16.027 -39.054 1.00 82.19 679 ALA A O 1
ATOM 5405 N N . ASP A 1 680 ? 0.022 17.155 -38.974 1.00 88.25 680 ASP A N 1
ATOM 5406 C CA . ASP A 1 680 ? 0.540 18.250 -38.137 1.00 88.25 680 ASP A CA 1
ATOM 5407 C C . ASP A 1 680 ? 0.945 17.767 -36.746 1.00 88.25 680 ASP A C 1
ATOM 5409 O O . ASP A 1 680 ? 1.985 18.157 -36.220 1.00 88.25 680 ASP A O 1
ATOM 5413 N N . TYR A 1 681 ? 0.148 16.871 -36.167 1.00 87.12 681 TYR A N 1
ATOM 5414 C CA . TYR A 1 681 ? 0.453 16.237 -34.892 1.00 87.12 681 TYR A CA 1
ATOM 5415 C C . TYR A 1 681 ? 1.753 15.420 -34.963 1.00 87.12 681 TYR A C 1
ATOM 5417 O O . TYR A 1 681 ? 2.629 15.576 -34.112 1.00 87.12 681 TYR A O 1
ATOM 5425 N N . LYS A 1 682 ? 1.933 14.610 -36.017 1.00 80.25 682 LYS A N 1
ATOM 5426 C CA . LYS A 1 682 ? 3.181 13.866 -36.260 1.00 80.25 682 LYS A CA 1
ATOM 5427 C C . LYS A 1 682 ? 4.390 14.789 -36.425 1.00 80.25 682 LYS A C 1
ATOM 5429 O O . LYS A 1 682 ? 5.432 14.528 -35.829 1.00 80.25 682 LYS A O 1
ATOM 5434 N N . ALA A 1 683 ? 4.245 15.880 -37.175 1.00 88.19 683 ALA A N 1
ATOM 5435 C CA . ALA A 1 683 ? 5.300 16.872 -37.369 1.00 88.19 683 ALA A CA 1
ATOM 5436 C C . ALA A 1 683 ? 5.734 17.536 -36.048 1.00 88.19 683 ALA A C 1
ATOM 5438 O O . ALA A 1 683 ? 6.927 17.669 -35.774 1.00 88.19 683 ALA A O 1
ATOM 5439 N N . LEU A 1 684 ? 4.772 17.921 -35.204 1.00 92.38 684 LEU A N 1
ATOM 5440 C CA . LEU A 1 684 ? 5.044 18.535 -33.901 1.00 92.38 684 LEU A CA 1
ATOM 5441 C C . LEU A 1 684 ? 5.656 17.540 -32.901 1.00 92.38 684 LEU A C 1
ATOM 5443 O O . LEU A 1 684 ? 6.561 17.912 -32.156 1.00 92.38 684 LEU A O 1
ATOM 5447 N N . ASN A 1 685 ? 5.242 16.270 -32.928 1.00 88.12 685 ASN A N 1
ATOM 5448 C CA . ASN A 1 685 ? 5.893 15.211 -32.150 1.00 88.12 685 ASN A CA 1
ATOM 5449 C C . ASN A 1 685 ? 7.326 14.946 -32.618 1.00 88.12 685 ASN A C 1
ATOM 5451 O O . ASN A 1 685 ? 8.214 14.748 -31.796 1.00 88.12 685 ASN A O 1
ATOM 5455 N N . ASN A 1 686 ? 7.590 15.009 -33.924 1.00 90.94 686 ASN A N 1
ATOM 5456 C CA . ASN A 1 686 ? 8.952 14.904 -34.428 1.00 90.94 686 ASN A CA 1
ATOM 5457 C C . ASN A 1 686 ? 9.845 16.048 -33.901 1.00 90.94 686 ASN A C 1
ATOM 5459 O O . ASN A 1 686 ? 10.973 15.786 -33.489 1.00 90.94 686 ASN A O 1
ATOM 5463 N N . LEU A 1 687 ? 9.333 17.283 -33.805 1.00 93.12 687 LEU A N 1
ATOM 5464 C CA . LEU A 1 687 ? 10.048 18.392 -33.150 1.00 93.12 687 LEU A CA 1
ATOM 5465 C C . LEU A 1 687 ? 10.273 18.169 -31.648 1.00 93.12 687 LEU A C 1
ATOM 5467 O O . LEU A 1 687 ? 11.351 18.503 -31.155 1.00 93.12 687 LEU A O 1
ATOM 5471 N N . LEU A 1 688 ? 9.302 17.593 -30.930 1.00 91.12 688 LEU A N 1
ATOM 5472 C CA . LEU A 1 688 ? 9.466 17.222 -29.518 1.00 91.12 688 LEU A CA 1
ATOM 5473 C C . LEU A 1 688 ? 10.612 16.222 -29.333 1.00 91.12 688 LEU A C 1
ATOM 5475 O O . LEU A 1 688 ? 11.456 16.420 -28.461 1.00 91.12 688 LEU A O 1
ATOM 5479 N N . GLU A 1 689 ? 10.682 15.188 -30.171 1.00 86.06 689 GLU A N 1
ATOM 5480 C CA . GLU A 1 689 ? 11.748 14.183 -30.104 1.00 86.06 689 GLU A CA 1
ATOM 5481 C C . GLU A 1 689 ? 13.119 14.759 -30.472 1.00 86.06 689 GLU A C 1
ATOM 5483 O O . GLU A 1 689 ? 14.116 14.472 -29.806 1.00 86.06 689 GLU A O 1
ATOM 5488 N N . ILE A 1 690 ? 13.177 15.652 -31.466 1.00 87.31 690 ILE A N 1
ATOM 5489 C CA . ILE A 1 690 ? 14.395 16.408 -31.779 1.00 87.31 690 ILE A CA 1
ATOM 5490 C C . ILE A 1 690 ? 14.834 17.238 -30.566 1.00 87.31 690 ILE A C 1
ATOM 5492 O O . ILE A 1 690 ? 16.006 17.201 -30.195 1.00 87.31 690 ILE A O 1
ATOM 5496 N N . ALA A 1 691 ? 13.914 17.958 -29.920 1.00 90.56 691 ALA A N 1
ATOM 5497 C CA . ALA A 1 691 ? 14.231 18.786 -28.762 1.00 90.56 691 ALA A CA 1
ATOM 5498 C C . ALA A 1 691 ? 14.709 17.953 -27.562 1.00 90.56 691 ALA A C 1
ATOM 5500 O O . ALA A 1 691 ? 15.706 18.315 -26.940 1.00 90.56 691 ALA A O 1
ATOM 5501 N N . LYS A 1 692 ? 14.061 16.817 -27.265 1.00 86.56 692 LYS A N 1
ATOM 5502 C CA . LYS A 1 692 ? 14.507 15.857 -26.235 1.00 86.56 692 LYS A CA 1
ATOM 5503 C C . LYS A 1 692 ? 15.933 15.370 -26.520 1.00 86.56 692 LYS A C 1
ATOM 5505 O O . LYS A 1 692 ? 16.774 15.382 -25.625 1.00 86.56 692 LYS A O 1
ATOM 5510 N N . CYS A 1 693 ? 16.239 15.037 -27.778 1.00 83.06 693 CYS A N 1
ATOM 5511 C CA . CYS A 1 693 ? 17.595 14.669 -28.189 1.00 83.06 693 CYS A CA 1
ATOM 5512 C C . CYS A 1 693 ? 18.606 15.801 -27.951 1.00 83.06 693 CYS A C 1
ATOM 5514 O O . CYS A 1 693 ? 19.638 15.557 -27.339 1.00 83.06 693 CYS A O 1
ATOM 5516 N N . ILE A 1 694 ? 18.314 17.036 -28.384 1.00 82.06 694 ILE A N 1
ATOM 5517 C CA . ILE A 1 694 ? 19.218 18.188 -28.188 1.00 82.06 694 ILE A CA 1
ATOM 5518 C C . ILE A 1 694 ? 19.483 18.409 -26.694 1.00 82.06 694 ILE A C 1
ATOM 5520 O O . ILE A 1 694 ? 20.622 18.625 -26.285 1.00 82.06 694 ILE A O 1
ATOM 5524 N N . ARG A 1 695 ? 18.441 18.342 -25.862 1.00 84.94 695 ARG A N 1
ATOM 5525 C CA . ARG A 1 695 ? 18.564 18.560 -24.417 1.00 84.94 695 ARG A CA 1
ATOM 5526 C C . ARG A 1 695 ? 19.491 17.541 -23.758 1.00 84.94 695 ARG A C 1
ATOM 5528 O O . ARG A 1 695 ? 20.375 17.945 -23.002 1.00 84.94 695 ARG A O 1
ATOM 5535 N N . ARG A 1 696 ? 19.326 16.259 -24.090 1.00 80.50 696 ARG A N 1
ATOM 5536 C CA . ARG A 1 696 ? 20.178 15.158 -23.618 1.00 80.50 696 ARG A CA 1
ATOM 5537 C C . ARG A 1 696 ? 21.616 15.300 -24.115 1.00 80.50 696 ARG A C 1
ATOM 5539 O O . ARG A 1 696 ? 22.548 15.284 -23.320 1.00 80.50 696 ARG A O 1
ATOM 5546 N N . ASP A 1 697 ? 21.789 15.514 -25.415 1.00 77.25 697 ASP A N 1
ATOM 5547 C CA . ASP A 1 697 ? 23.091 15.534 -26.086 1.00 77.25 697 ASP A CA 1
ATOM 5548 C C . ASP A 1 697 ? 24.046 16.617 -25.569 1.00 77.25 697 ASP A C 1
ATOM 5550 O O . ASP A 1 697 ? 25.266 16.445 -25.612 1.00 77.25 697 ASP A O 1
ATOM 5554 N N . TYR A 1 698 ? 23.495 17.747 -25.129 1.00 77.81 698 TYR A N 1
ATOM 5555 C CA . TYR A 1 698 ? 24.268 18.886 -24.638 1.00 77.81 698 TYR A CA 1
ATOM 5556 C C . TYR A 1 698 ? 24.115 19.104 -23.132 1.00 77.81 698 TYR A C 1
ATOM 5558 O O . TYR A 1 698 ? 24.569 20.128 -22.629 1.00 77.81 698 TYR A O 1
ATOM 5566 N N . GLY A 1 699 ? 23.491 18.164 -22.410 1.00 73.12 699 GLY A N 1
ATOM 5567 C CA . GLY A 1 699 ? 23.311 18.262 -20.960 1.00 73.12 699 GLY A CA 1
ATOM 5568 C C . GLY A 1 699 ? 22.582 19.538 -20.542 1.00 73.12 699 GLY A C 1
ATOM 5569 O O . GLY A 1 699 ? 22.920 20.142 -19.529 1.00 73.12 699 GLY A O 1
ATOM 5570 N N . VAL A 1 700 ? 21.622 19.982 -21.358 1.00 74.12 700 VAL A N 1
ATOM 5571 C CA . VAL A 1 700 ? 20.828 21.184 -21.081 1.00 74.12 700 VAL A CA 1
ATOM 5572 C C . VAL A 1 700 ? 19.767 20.873 -20.030 1.00 74.12 700 VAL A C 1
ATOM 5574 O O . VAL A 1 700 ? 19.233 21.787 -19.435 1.00 74.12 700 VAL A O 1
ATOM 5577 N N . GLU A 1 701 ? 19.445 19.608 -19.762 1.00 73.44 701 GLU A N 1
ATOM 5578 C CA . GLU A 1 701 ? 18.419 19.247 -18.783 1.00 73.44 701 GLU A CA 1
ATOM 5579 C C . GLU A 1 701 ? 18.805 19.626 -17.353 1.00 73.44 701 GLU A C 1
ATOM 5581 O O . GLU A 1 701 ? 19.851 19.230 -16.842 1.00 73.44 701 GLU A O 1
ATOM 5586 N N . THR A 1 702 ? 17.897 20.324 -16.674 1.00 69.44 702 THR A N 1
ATOM 5587 C CA . THR A 1 702 ? 17.992 20.557 -15.237 1.00 69.44 702 THR A CA 1
ATOM 5588 C C . THR A 1 702 ? 16.734 20.081 -14.521 1.00 69.44 702 THR A C 1
ATOM 5590 O O . THR A 1 702 ? 15.615 20.165 -15.033 1.00 69.44 702 THR A O 1
ATOM 5593 N N . GLN A 1 703 ? 16.929 19.562 -13.307 1.00 67.25 703 GLN A N 1
ATOM 5594 C CA . GLN A 1 703 ? 15.838 19.330 -12.357 1.00 67.25 703 GLN A CA 1
ATOM 5595 C C . GLN A 1 703 ? 15.460 20.614 -11.606 1.00 67.25 703 GLN A C 1
ATOM 5597 O O . GLN A 1 703 ? 14.536 20.601 -10.791 1.00 67.25 703 GLN A O 1
ATOM 5602 N N . GLU A 1 704 ? 16.175 21.716 -11.852 1.00 70.38 704 GLU A N 1
ATOM 5603 C CA . GLU A 1 704 ? 15.842 23.009 -11.281 1.00 70.38 704 GLU A CA 1
ATOM 5604 C C . GLU A 1 704 ? 14.639 23.643 -11.983 1.00 70.38 704 GLU A C 1
ATOM 5606 O O . GLU A 1 704 ? 14.534 23.679 -13.205 1.00 70.38 704 GLU A O 1
ATOM 5611 N N . ASN A 1 705 ? 13.736 24.185 -11.175 1.00 75.19 705 ASN A N 1
ATOM 5612 C CA . ASN A 1 705 ? 12.644 25.059 -11.572 1.00 75.19 705 ASN A CA 1
ATOM 5613 C C . ASN A 1 705 ? 12.611 26.286 -10.645 1.00 75.19 705 ASN A C 1
ATOM 5615 O O . ASN A 1 705 ? 13.411 26.408 -9.713 1.00 75.19 705 ASN A O 1
ATOM 5619 N N . TYR A 1 706 ? 11.660 27.200 -10.862 1.00 77.19 706 TYR A N 1
ATOM 5620 C CA . TYR A 1 706 ? 11.574 28.435 -10.071 1.00 77.19 706 TYR A CA 1
ATOM 5621 C C . TYR A 1 706 ? 11.424 28.165 -8.581 1.00 77.19 706 TYR A C 1
ATOM 5623 O O . TYR A 1 706 ? 11.933 28.925 -7.767 1.00 77.19 706 TYR A O 1
ATOM 5631 N N . SER A 1 707 ? 10.767 27.066 -8.215 1.00 82.12 707 SER A N 1
ATOM 5632 C CA . SER A 1 707 ? 10.548 26.704 -6.820 1.00 82.12 707 SER A CA 1
ATOM 5633 C C . SER A 1 707 ? 11.819 26.178 -6.151 1.00 82.12 707 SER A C 1
ATOM 5635 O O . SER A 1 707 ? 12.131 26.579 -5.031 1.00 82.12 707 SER A O 1
ATOM 5637 N N . THR A 1 708 ? 12.578 25.304 -6.818 1.00 82.62 708 THR A N 1
ATOM 5638 C CA . THR A 1 708 ? 13.853 24.792 -6.288 1.00 82.62 708 THR A CA 1
ATOM 5639 C C . THR A 1 708 ? 14.922 25.877 -6.264 1.00 82.62 708 THR A C 1
ATOM 5641 O O . THR A 1 708 ? 15.651 25.979 -5.278 1.00 82.62 708 THR A O 1
ATOM 5644 N N . ALA A 1 709 ? 14.986 26.709 -7.310 1.00 80.31 709 ALA A N 1
ATOM 5645 C CA . ALA A 1 709 ? 15.900 27.839 -7.378 1.00 80.31 709 ALA A CA 1
ATOM 5646 C C . ALA A 1 709 ? 15.574 28.854 -6.281 1.00 80.31 709 ALA A C 1
ATOM 5648 O O . ALA A 1 709 ? 16.453 29.191 -5.496 1.00 80.31 709 ALA A O 1
ATOM 5649 N N . ALA A 1 710 ? 14.302 29.249 -6.138 1.00 86.44 710 ALA A N 1
ATOM 5650 C CA . ALA A 1 710 ? 13.865 30.129 -5.060 1.00 86.44 710 ALA A CA 1
ATOM 5651 C C . ALA A 1 710 ? 14.201 29.557 -3.679 1.00 86.44 710 ALA A C 1
ATOM 5653 O O . ALA A 1 710 ? 14.688 30.280 -2.816 1.00 86.44 710 ALA A O 1
ATOM 5654 N N . TRP A 1 711 ? 13.989 28.258 -3.449 1.00 90.56 711 TRP A N 1
ATOM 5655 C CA . TRP A 1 711 ? 14.314 27.661 -2.155 1.00 90.56 711 TRP A CA 1
ATOM 5656 C C . TRP A 1 711 ? 15.820 27.660 -1.880 1.00 90.56 711 TRP A C 1
ATOM 5658 O O . TRP A 1 711 ? 16.237 27.911 -0.751 1.00 90.56 711 TRP A O 1
ATOM 5668 N N . ARG A 1 712 ? 16.662 27.398 -2.884 1.00 85.38 712 ARG A N 1
ATOM 5669 C CA . ARG A 1 712 ? 18.120 27.467 -2.717 1.00 85.38 712 ARG A CA 1
ATOM 5670 C C . ARG A 1 712 ? 18.579 28.897 -2.420 1.00 85.38 712 ARG A C 1
ATOM 5672 O O . ARG A 1 712 ? 19.286 29.113 -1.443 1.00 85.38 712 ARG A O 1
ATOM 5679 N N . LEU A 1 713 ? 18.084 29.867 -3.179 1.00 85.44 713 LEU A N 1
ATOM 5680 C CA . LEU A 1 713 ? 18.358 31.294 -2.992 1.00 85.44 713 LEU A CA 1
ATOM 5681 C C . LEU A 1 713 ? 17.926 31.784 -1.600 1.00 85.44 713 LEU A C 1
ATOM 5683 O O . LEU A 1 713 ? 18.650 32.518 -0.926 1.00 85.44 713 LEU A O 1
ATOM 5687 N N . MET A 1 714 ? 16.760 31.322 -1.141 1.00 90.50 714 MET A N 1
ATOM 5688 C CA . MET A 1 714 ? 16.248 31.581 0.201 1.00 90.50 714 MET A CA 1
ATOM 5689 C C . MET A 1 714 ? 17.164 30.970 1.270 1.00 90.50 714 MET A C 1
ATOM 5691 O O . MET A 1 714 ? 17.532 31.667 2.208 1.00 90.50 714 MET A O 1
ATOM 5695 N N . GLN A 1 715 ? 17.594 29.714 1.114 1.00 89.38 715 GLN A N 1
ATOM 5696 C CA . GLN A 1 715 ? 18.520 29.060 2.050 1.00 89.38 715 GLN A CA 1
ATOM 5697 C C . GLN A 1 715 ? 19.878 29.758 2.139 1.00 89.38 715 GLN A C 1
ATOM 5699 O O . GLN A 1 715 ? 20.398 29.912 3.235 1.00 89.38 715 GLN A O 1
ATOM 5704 N N . GLU A 1 716 ? 20.441 30.187 1.008 1.00 86.50 716 GLU A N 1
ATOM 5705 C CA . GLU A 1 716 ? 21.715 30.918 0.968 1.00 86.50 716 GLU A CA 1
ATOM 5706 C C . GLU A 1 716 ? 21.605 32.311 1.611 1.00 86.50 716 GLU A C 1
ATOM 5708 O O . GLU A 1 716 ? 22.586 32.852 2.121 1.00 86.50 716 GLU A O 1
ATOM 5713 N N . SER A 1 717 ? 20.405 32.900 1.595 1.00 87.00 717 SER A N 1
ATOM 5714 C CA . SER A 1 717 ? 20.147 34.243 2.121 1.00 87.00 717 SER A CA 1
ATOM 5715 C C . SER A 1 717 ? 19.782 34.267 3.608 1.00 87.00 717 SER A C 1
ATOM 5717 O O . SER A 1 717 ? 20.030 35.286 4.268 1.00 87.00 717 SER A O 1
ATOM 5719 N N . LEU A 1 718 ? 19.193 33.181 4.118 1.00 88.25 718 LEU A N 1
ATOM 5720 C CA . LEU A 1 718 ? 18.766 33.003 5.507 1.00 88.25 718 LEU A CA 1
ATOM 5721 C C . LEU A 1 718 ? 19.926 32.541 6.398 1.00 88.25 718 LEU A C 1
ATOM 5723 O O . LEU A 1 718 ? 20.721 31.690 6.017 1.00 88.25 718 LEU A O 1
ATOM 5727 N N . SER A 1 719 ? 19.992 33.056 7.628 1.00 83.81 719 SER A N 1
ATOM 5728 C CA . SER A 1 719 ? 21.017 32.652 8.604 1.00 83.81 719 SER A CA 1
ATOM 5729 C C . SER A 1 719 ? 20.752 31.284 9.244 1.00 83.81 719 SER A C 1
ATOM 5731 O O . SER A 1 719 ? 21.699 30.572 9.561 1.00 83.81 719 SER A O 1
ATOM 5733 N N . ASP A 1 720 ? 19.479 30.922 9.444 1.00 89.75 720 ASP A N 1
ATOM 5734 C CA . ASP A 1 720 ? 19.045 29.609 9.947 1.00 89.75 720 ASP A CA 1
ATOM 5735 C C . ASP A 1 720 ? 17.764 29.157 9.217 1.00 89.75 720 ASP A C 1
ATOM 5737 O O . ASP A 1 720 ? 16.649 29.440 9.672 1.00 89.75 720 ASP A O 1
ATOM 5741 N N . PRO A 1 721 ? 17.888 28.449 8.079 1.00 88.25 721 PRO A N 1
ATOM 5742 C CA . PRO A 1 721 ? 16.729 27.970 7.327 1.00 88.25 721 PRO A CA 1
ATOM 5743 C C . PRO A 1 721 ? 15.812 27.029 8.129 1.00 88.25 721 PRO A C 1
ATOM 5745 O O . PRO A 1 721 ? 14.595 27.059 7.948 1.00 88.25 721 PRO A O 1
ATOM 5748 N N . GLY A 1 722 ? 16.365 26.220 9.041 1.00 88.06 722 GLY A N 1
ATOM 5749 C CA . GLY A 1 722 ? 15.605 25.247 9.834 1.00 88.06 722 GLY A CA 1
ATOM 5750 C C . GLY A 1 722 ? 14.734 25.894 10.914 1.00 88.06 722 GLY A C 1
ATOM 5751 O O . GLY A 1 722 ? 13.620 25.432 11.179 1.00 88.06 722 GLY A O 1
ATOM 5752 N N . GLY A 1 723 ? 15.219 26.986 11.510 1.00 90.88 723 GLY A N 1
ATOM 5753 C CA . GLY A 1 723 ? 14.500 27.799 12.495 1.00 90.88 723 GLY A CA 1
ATOM 5754 C C . GLY A 1 723 ? 13.539 28.837 11.905 1.00 90.88 723 GLY A C 1
ATOM 5755 O O . GLY A 1 723 ? 12.723 29.387 12.649 1.00 90.88 723 GLY A O 1
ATOM 5756 N N . SER A 1 724 ? 13.593 29.064 10.591 1.00 94.19 724 SER A N 1
ATOM 5757 C CA . SER A 1 724 ? 12.876 30.148 9.908 1.00 94.19 724 SER A CA 1
ATOM 5758 C C . SER A 1 724 ? 11.364 29.920 9.772 1.00 94.19 724 SER A C 1
ATOM 5760 O O . SER A 1 724 ? 10.883 28.789 9.629 1.00 94.19 724 SER A O 1
ATOM 5762 N N . VAL A 1 725 ? 10.601 31.013 9.764 1.00 94.94 725 VAL A N 1
ATOM 5763 C CA . VAL A 1 725 ? 9.181 31.056 9.392 1.00 94.94 725 VAL A CA 1
ATOM 5764 C C . VAL A 1 725 ? 9.054 31.590 7.968 1.00 94.94 725 VAL A C 1
ATOM 5766 O O . VAL A 1 725 ? 9.480 32.705 7.676 1.00 94.94 725 VAL A O 1
ATOM 5769 N N . VAL A 1 726 ? 8.446 30.800 7.081 1.00 96.62 726 VAL A N 1
ATOM 5770 C CA . VAL A 1 726 ? 8.311 31.140 5.656 1.00 96.62 726 VAL A CA 1
ATOM 5771 C C . VAL A 1 726 ? 6.857 31.429 5.298 1.00 96.62 726 VAL A C 1
ATOM 5773 O O . VAL A 1 726 ? 5.965 30.635 5.596 1.00 96.62 726 VAL A O 1
ATOM 5776 N N . LEU A 1 727 ? 6.622 32.555 4.630 1.00 96.12 727 LEU A N 1
ATOM 5777 C CA . LEU A 1 727 ? 5.336 32.957 4.077 1.00 96.12 727 LEU A CA 1
ATOM 5778 C C . LEU A 1 727 ? 5.277 32.639 2.579 1.00 96.12 727 LEU A C 1
ATOM 5780 O O . LEU A 1 727 ? 6.096 33.120 1.804 1.00 96.12 727 LEU A O 1
ATOM 5784 N N . ILE A 1 728 ? 4.281 31.862 2.168 1.00 95.81 728 ILE A N 1
ATOM 5785 C CA . ILE A 1 728 ? 3.970 31.551 0.771 1.00 95.81 728 ILE A CA 1
ATOM 5786 C C . ILE A 1 728 ? 2.694 32.291 0.397 1.00 95.81 728 ILE A C 1
ATOM 5788 O O . ILE A 1 728 ? 1.679 32.161 1.082 1.00 95.81 728 ILE A O 1
ATOM 5792 N N . VAL A 1 729 ? 2.717 33.027 -0.709 1.00 93.06 729 VAL A N 1
ATOM 5793 C CA . VAL A 1 729 ? 1.558 33.773 -1.197 1.00 93.06 729 VAL A CA 1
ATOM 5794 C C . VAL A 1 729 ? 1.187 33.319 -2.603 1.00 93.06 729 VAL A C 1
ATOM 5796 O O . VAL A 1 729 ? 1.975 33.440 -3.538 1.00 93.06 729 VAL A O 1
ATOM 5799 N N . GLY A 1 730 ? -0.042 32.820 -2.750 1.00 88.62 730 GLY A N 1
ATOM 5800 C CA . GLY A 1 730 ? -0.586 32.299 -4.005 1.00 88.62 730 GLY A CA 1
ATOM 5801 C C . GLY A 1 730 ? -1.099 30.865 -3.871 1.00 88.62 730 GLY A C 1
ATOM 5802 O O . GLY A 1 730 ? -0.687 30.122 -2.991 1.00 88.62 730 GLY A O 1
ATOM 5803 N N . GLY A 1 731 ? -2.031 30.464 -4.738 1.00 82.38 731 GLY A N 1
ATOM 5804 C CA . GLY A 1 731 ? -2.639 29.121 -4.730 1.00 82.38 731 GLY A CA 1
ATOM 5805 C C . GLY A 1 731 ? -2.404 28.314 -6.008 1.00 82.38 731 GLY A C 1
ATOM 5806 O O . GLY A 1 731 ? -3.077 27.309 -6.224 1.00 82.38 731 GLY A O 1
ATOM 5807 N N . GLY A 1 732 ? -1.525 28.795 -6.890 1.00 79.75 732 GLY A N 1
ATOM 5808 C CA . GLY A 1 732 ? -1.212 28.153 -8.166 1.00 79.75 732 GLY A CA 1
ATOM 5809 C C . GLY A 1 732 ? -0.163 27.046 -8.046 1.00 79.75 732 GLY A C 1
ATOM 5810 O O . GLY A 1 732 ? 0.390 26.800 -6.975 1.00 79.75 732 GLY A O 1
ATOM 5811 N N . TYR A 1 733 ? 0.148 26.420 -9.182 1.00 79.50 733 TYR A N 1
ATOM 5812 C CA . TYR A 1 733 ? 1.132 25.336 -9.281 1.00 79.50 733 TYR A CA 1
ATOM 5813 C C . TYR A 1 733 ? 2.500 25.709 -8.680 1.00 79.50 733 TYR A C 1
ATOM 5815 O O . TYR A 1 733 ? 3.058 24.924 -7.925 1.00 79.50 733 TYR A O 1
ATOM 5823 N N . MET A 1 734 ? 2.999 26.926 -8.924 1.00 82.12 734 MET A N 1
ATOM 5824 C CA . MET A 1 734 ? 4.286 27.387 -8.381 1.00 82.12 734 MET A CA 1
ATOM 5825 C C . MET A 1 734 ? 4.305 27.536 -6.856 1.00 82.12 734 MET A C 1
ATOM 5827 O O . MET A 1 734 ? 5.279 27.156 -6.216 1.00 82.12 734 MET A O 1
ATOM 5831 N N . ALA A 1 735 ? 3.226 28.040 -6.253 1.00 87.50 735 ALA A N 1
ATOM 5832 C CA . ALA A 1 735 ? 3.127 28.116 -4.796 1.00 87.50 735 ALA A CA 1
ATOM 5833 C C . ALA A 1 735 ? 3.108 26.712 -4.167 1.00 87.50 735 ALA A C 1
ATOM 5835 O O . ALA A 1 735 ? 3.743 26.487 -3.140 1.00 87.50 735 ALA A O 1
ATOM 5836 N N . ASP A 1 736 ? 2.432 25.755 -4.815 1.00 86.69 736 ASP A N 1
ATOM 5837 C CA . ASP A 1 736 ? 2.424 24.351 -4.389 1.00 86.69 736 ASP A CA 1
ATOM 5838 C C . ASP A 1 736 ? 3.794 23.683 -4.546 1.00 86.69 736 ASP A C 1
ATOM 5840 O O . ASP A 1 736 ? 4.270 23.025 -3.622 1.00 86.69 736 ASP A O 1
ATOM 5844 N N . ALA A 1 737 ? 4.458 23.884 -5.683 1.00 84.81 737 ALA A N 1
ATOM 5845 C CA . ALA A 1 737 ? 5.794 23.358 -5.932 1.00 84.81 737 ALA A CA 1
ATOM 5846 C C . ALA A 1 737 ? 6.810 23.905 -4.914 1.00 84.81 737 ALA A C 1
ATOM 5848 O O . ALA A 1 737 ? 7.587 23.127 -4.358 1.00 84.81 737 ALA A O 1
ATOM 5849 N N . PHE A 1 738 ? 6.753 25.200 -4.592 1.00 90.56 738 PHE A N 1
ATOM 5850 C CA . PHE A 1 738 ? 7.590 25.809 -3.558 1.00 90.56 738 PHE A CA 1
ATOM 5851 C C . PHE A 1 738 ? 7.257 25.289 -2.158 1.00 90.56 738 PHE A C 1
ATOM 5853 O O . PHE A 1 738 ? 8.167 24.948 -1.402 1.00 90.56 738 PHE A O 1
ATOM 5860 N N . PHE A 1 739 ? 5.972 25.123 -1.825 1.00 92.50 739 PHE A N 1
ATOM 5861 C CA . PHE A 1 739 ? 5.568 24.504 -0.562 1.00 92.50 739 PHE A CA 1
ATOM 5862 C C . PHE A 1 739 ? 6.212 23.127 -0.373 1.00 92.50 739 PHE A C 1
ATOM 5864 O O . PHE A 1 739 ? 6.757 22.855 0.694 1.00 92.50 739 PHE A O 1
ATOM 5871 N N . ARG A 1 740 ? 6.235 22.282 -1.411 1.00 88.25 740 ARG A N 1
ATOM 5872 C CA . ARG A 1 740 ? 6.891 20.964 -1.349 1.00 88.25 740 ARG A CA 1
ATOM 5873 C C . ARG A 1 740 ? 8.395 21.053 -1.081 1.00 88.25 740 ARG A C 1
ATOM 5875 O O . ARG A 1 740 ? 8.944 20.134 -0.481 1.00 88.25 740 ARG A O 1
ATOM 5882 N N . GLN A 1 741 ? 9.054 22.140 -1.491 1.00 88.69 741 GLN A N 1
ATOM 5883 C CA . GLN A 1 741 ? 10.477 22.356 -1.214 1.00 88.69 741 GLN A CA 1
ATOM 5884 C C . GLN A 1 741 ? 10.747 22.725 0.244 1.00 88.69 741 GLN A C 1
ATOM 5886 O O . GLN A 1 741 ? 11.772 22.307 0.787 1.00 88.69 741 GLN A O 1
ATOM 5891 N N . VAL A 1 742 ? 9.844 23.479 0.877 1.00 91.19 742 VAL A N 1
ATOM 5892 C CA . VAL A 1 742 ? 10.032 24.005 2.241 1.00 91.19 742 VAL A CA 1
ATOM 5893 C C . VAL A 1 742 ? 9.336 23.175 3.322 1.00 91.19 742 VAL A C 1
ATOM 5895 O O . VAL A 1 742 ? 9.713 23.233 4.495 1.00 91.19 742 VAL A O 1
ATOM 5898 N N . ALA A 1 743 ? 8.333 22.374 2.956 1.00 86.50 743 ALA A N 1
ATOM 5899 C CA . ALA A 1 743 ? 7.553 21.563 3.882 1.00 86.50 743 ALA A CA 1
ATOM 5900 C C . ALA A 1 743 ? 8.456 20.608 4.680 1.00 86.50 743 ALA A C 1
ATOM 5902 O O . ALA A 1 743 ? 9.145 19.753 4.131 1.00 86.50 743 ALA A O 1
ATOM 5903 N N . GLY A 1 744 ? 8.456 20.765 6.006 1.00 83.81 744 GLY A N 1
ATOM 5904 C CA . GLY A 1 744 ? 9.283 19.964 6.914 1.00 83.81 744 GLY A CA 1
ATOM 5905 C C . GLY A 1 744 ? 10.752 20.391 7.012 1.00 83.81 744 GLY A C 1
ATOM 5906 O O . GLY A 1 744 ? 11.456 19.845 7.857 1.00 83.81 744 GLY A O 1
ATOM 5907 N N . ARG A 1 745 ? 11.197 21.372 6.214 1.00 89.69 745 ARG A N 1
ATOM 5908 C CA . ARG A 1 745 ? 12.564 21.925 6.244 1.00 89.69 745 ARG A CA 1
ATOM 5909 C C . ARG A 1 745 ? 12.678 23.260 6.978 1.00 89.69 745 ARG A C 1
ATOM 5911 O O . ARG A 1 745 ? 13.786 23.674 7.285 1.00 89.69 745 ARG A O 1
ATOM 5918 N N . VAL A 1 746 ? 11.546 23.893 7.275 1.00 92.81 746 VAL A N 1
ATOM 5919 C CA . VAL A 1 746 ? 11.450 25.151 8.030 1.00 92.81 746 VAL A CA 1
ATOM 5920 C C . VAL A 1 746 ? 10.628 24.952 9.305 1.00 92.81 746 VAL A C 1
ATOM 5922 O O . VAL A 1 746 ? 9.860 23.985 9.425 1.00 92.81 746 VAL A O 1
ATOM 5925 N N . LYS A 1 747 ? 10.748 25.873 10.265 1.00 93.19 747 LYS A N 1
ATOM 5926 C CA . LYS A 1 747 ? 10.035 25.807 11.549 1.00 93.19 747 LYS A CA 1
ATOM 5927 C C . LYS A 1 747 ? 8.526 25.875 11.352 1.00 93.19 747 LYS A C 1
ATOM 5929 O O . LYS A 1 747 ? 7.787 25.102 11.969 1.00 93.19 747 LYS A O 1
ATOM 5934 N N . LYS A 1 748 ? 8.073 26.804 10.507 1.00 93.75 748 LYS A N 1
ATOM 5935 C CA . LYS A 1 748 ? 6.655 27.038 10.227 1.00 93.75 748 LYS A CA 1
ATOM 5936 C C . LYS A 1 748 ? 6.463 27.627 8.832 1.00 93.75 748 LYS A C 1
ATOM 5938 O O . LYS A 1 748 ? 7.236 28.477 8.406 1.00 93.75 748 LYS A O 1
ATOM 5943 N N . VAL A 1 749 ? 5.402 27.200 8.158 1.00 94.62 749 VAL A N 1
ATOM 5944 C CA . VAL A 1 749 ? 4.930 27.775 6.899 1.00 94.62 749 VAL A CA 1
ATOM 5945 C C . VAL A 1 749 ? 3.608 28.493 7.143 1.00 94.62 749 VAL A C 1
ATOM 5947 O O . VAL A 1 749 ? 2.686 27.929 7.737 1.00 94.62 749 VAL A O 1
ATOM 5950 N N . ILE A 1 750 ? 3.511 29.728 6.671 1.00 94.69 750 ILE A N 1
ATOM 5951 C CA . ILE A 1 750 ? 2.263 30.481 6.563 1.00 94.69 750 ILE A CA 1
ATOM 5952 C C . ILE A 1 750 ? 1.904 30.513 5.080 1.00 94.69 750 ILE A C 1
ATOM 5954 O O . ILE A 1 750 ? 2.727 30.917 4.271 1.00 94.69 750 ILE A O 1
ATOM 5958 N N . TRP A 1 751 ? 0.711 30.063 4.702 1.00 94.50 751 TRP A N 1
ATOM 5959 C CA . TRP A 1 751 ? 0.293 29.999 3.305 1.00 94.50 751 TRP A CA 1
ATOM 5960 C C . TRP A 1 751 ? -0.965 30.835 3.078 1.00 94.50 751 TRP A C 1
ATOM 5962 O O . TRP A 1 751 ? -2.062 30.471 3.513 1.00 94.50 751 TRP A O 1
ATOM 5972 N N . ALA A 1 752 ? -0.784 31.968 2.401 1.00 93.44 752 ALA A N 1
ATOM 5973 C CA . ALA A 1 752 ? -1.824 32.940 2.122 1.00 93.44 752 ALA A CA 1
ATOM 5974 C C . ALA A 1 752 ? -2.412 32.782 0.712 1.00 93.44 752 ALA A C 1
ATOM 5976 O O . ALA A 1 752 ? -1.683 32.689 -0.282 1.00 93.44 752 ALA A O 1
ATOM 5977 N N . ASN A 1 753 ? -3.743 32.769 0.604 1.00 91.81 753 ASN A N 1
ATOM 5978 C CA . ASN A 1 753 ? -4.438 32.676 -0.682 1.00 91.81 753 ASN A CA 1
ATOM 5979 C C . ASN A 1 753 ? -5.837 33.314 -0.641 1.00 91.81 753 ASN A C 1
ATOM 5981 O O . ASN A 1 753 ? -6.465 33.390 0.410 1.00 91.81 753 ASN A O 1
ATOM 5985 N N . ARG A 1 754 ? -6.373 33.705 -1.810 1.00 87.69 754 ARG A N 1
ATOM 5986 C CA . ARG A 1 754 ? -7.734 34.279 -1.935 1.00 87.69 754 ARG A CA 1
ATOM 5987 C C . ARG A 1 754 ? -8.837 33.305 -1.518 1.00 87.69 754 ARG A C 1
ATOM 5989 O O . ARG A 1 754 ? -9.894 33.726 -1.075 1.00 87.69 754 ARG A O 1
ATOM 5996 N N . SER A 1 755 ? -8.615 32.004 -1.711 1.00 87.94 755 SER A N 1
ATOM 5997 C CA . SER A 1 755 ? -9.556 30.953 -1.316 1.00 87.94 755 SER A CA 1
ATOM 5998 C C . SER A 1 755 ? -8.848 29.955 -0.409 1.00 87.94 755 SER A C 1
ATOM 6000 O O . SER A 1 755 ? -8.225 28.995 -0.873 1.00 87.94 755 SER A O 1
ATOM 6002 N N . VAL A 1 756 ? -8.926 30.222 0.894 1.00 87.31 756 VAL A N 1
ATOM 6003 C CA . VAL A 1 756 ? -8.286 29.417 1.940 1.00 87.31 756 VAL A CA 1
ATOM 6004 C C . VAL A 1 756 ? -8.861 28.005 1.981 1.00 87.31 756 VAL A C 1
ATOM 6006 O O . VAL A 1 756 ? -8.100 27.047 2.038 1.00 87.31 756 VAL A O 1
ATOM 6009 N N . ASP A 1 757 ? -10.181 27.850 1.861 1.00 83.12 757 ASP A N 1
ATOM 6010 C CA . ASP A 1 757 ? -10.819 26.530 1.924 1.00 83.12 757 ASP A CA 1
ATOM 6011 C C . ASP A 1 757 ? -10.445 25.631 0.743 1.00 83.12 757 ASP A C 1
ATOM 6013 O O . ASP A 1 757 ? -10.215 24.434 0.923 1.00 83.12 757 ASP A O 1
ATOM 6017 N N . LYS A 1 758 ? -10.334 26.193 -0.470 1.00 83.62 758 LYS A N 1
ATOM 6018 C CA . LYS A 1 758 ? -9.869 25.438 -1.646 1.00 83.62 758 LYS A CA 1
ATOM 6019 C C . LYS A 1 758 ? -8.417 25.006 -1.482 1.00 83.62 758 LYS A C 1
ATOM 6021 O O . LYS A 1 758 ? -8.091 23.859 -1.777 1.00 83.62 758 LYS A O 1
ATOM 6026 N N . LEU A 1 759 ? -7.567 25.909 -0.992 1.00 83.69 759 LEU A N 1
ATOM 6027 C CA . LEU A 1 759 ? -6.165 25.608 -0.719 1.00 83.69 759 LEU A CA 1
ATOM 6028 C C . LEU A 1 759 ? -6.038 24.511 0.348 1.00 83.69 759 LEU A C 1
ATOM 6030 O O . LEU A 1 759 ? -5.334 23.531 0.131 1.00 83.69 759 LEU A O 1
ATOM 6034 N N . ARG A 1 760 ? -6.779 24.629 1.453 1.00 85.75 760 ARG A N 1
ATOM 6035 C CA . ARG A 1 760 ? -6.785 23.654 2.548 1.00 85.75 760 ARG A CA 1
ATOM 6036 C C . ARG A 1 760 ? -7.175 22.259 2.057 1.00 85.75 760 ARG A C 1
ATOM 6038 O O . ARG A 1 760 ? -6.407 21.323 2.249 1.00 85.75 760 ARG A O 1
ATOM 6045 N N . LYS A 1 761 ? -8.292 22.134 1.331 1.00 82.75 761 LYS A N 1
ATOM 6046 C CA . LYS A 1 761 ? -8.736 20.855 0.743 1.00 82.75 761 LYS A CA 1
ATOM 6047 C C . LYS A 1 761 ? -7.702 20.258 -0.221 1.00 82.75 761 LYS A C 1
ATOM 6049 O O . LYS A 1 761 ? -7.468 19.049 -0.219 1.00 82.75 761 LYS A O 1
ATOM 6054 N N . ALA A 1 762 ? -7.064 21.094 -1.042 1.00 78.25 762 ALA A N 1
ATOM 6055 C CA . ALA A 1 762 ? -6.034 20.649 -1.981 1.00 78.25 762 ALA A CA 1
ATOM 6056 C C . ALA A 1 762 ? -4.767 20.139 -1.272 1.00 78.25 762 ALA A C 1
ATOM 6058 O O . ALA A 1 762 ? -4.150 19.188 -1.741 1.00 78.25 762 ALA A O 1
ATOM 6059 N N . VAL A 1 763 ? -4.391 20.735 -0.139 1.00 81.50 763 VAL A N 1
ATOM 6060 C CA . VAL A 1 763 ? -3.237 20.298 0.662 1.00 81.50 763 VAL A CA 1
ATOM 6061 C C . VAL A 1 763 ? -3.564 19.041 1.480 1.00 81.50 763 VAL A C 1
ATOM 6063 O O . VAL A 1 763 ? -2.752 18.118 1.537 1.00 81.50 763 VAL A O 1
ATOM 6066 N N . GLU A 1 764 ? -4.768 18.959 2.051 1.00 79.75 764 GLU A N 1
ATOM 6067 C CA . GLU A 1 764 ? -5.234 17.809 2.843 1.00 79.75 764 GLU A CA 1
ATOM 6068 C C . GLU A 1 764 ? -5.380 16.538 1.998 1.00 79.75 764 GLU A C 1
ATOM 6070 O O . GLU A 1 764 ? -4.915 15.473 2.402 1.00 79.75 764 GLU A O 1
ATOM 6075 N N . SER A 1 765 ? -5.934 16.650 0.786 1.00 75.31 765 SER A N 1
ATOM 6076 C CA . SER A 1 765 ? -6.044 15.524 -0.160 1.00 75.31 765 SER A CA 1
ATOM 6077 C C . SER A 1 765 ? -4.694 14.940 -0.600 1.00 75.31 765 SER A C 1
ATOM 6079 O O . SER A 1 765 ? -4.650 13.826 -1.111 1.00 75.31 765 SER A O 1
ATOM 6081 N N . ARG A 1 766 ? -3.586 15.657 -0.373 1.00 71.88 766 ARG A N 1
ATOM 6082 C CA . ARG A 1 766 ? -2.214 15.226 -0.692 1.00 71.88 766 ARG A CA 1
ATOM 6083 C C . ARG A 1 766 ? -1.458 14.661 0.516 1.00 71.88 766 ARG A C 1
ATOM 6085 O O . ARG A 1 766 ? -0.271 14.375 0.406 1.00 71.88 766 ARG A O 1
ATOM 6092 N N . GLY A 1 767 ? -2.121 14.505 1.665 1.00 66.94 767 GLY A N 1
ATOM 6093 C CA . GLY A 1 767 ? -1.551 13.845 2.844 1.00 66.94 767 GLY A CA 1
ATOM 6094 C C . GLY A 1 767 ? -0.667 14.726 3.736 1.00 66.94 767 GLY A C 1
ATOM 6095 O O . GLY A 1 767 ? -0.018 14.208 4.645 1.00 66.94 767 GLY A O 1
ATOM 6096 N N . TYR A 1 768 ? -0.643 16.049 3.539 1.00 69.12 768 TYR A N 1
ATOM 6097 C CA . TYR A 1 768 ? 0.046 16.959 4.459 1.00 69.12 768 TYR A CA 1
ATOM 6098 C C . TYR A 1 768 ? -0.819 17.216 5.703 1.00 69.12 768 TYR A C 1
ATOM 6100 O O . TYR A 1 768 ? -1.826 17.919 5.649 1.00 69.12 768 TYR A O 1
ATOM 6108 N N . ALA A 1 769 ? -0.426 16.639 6.843 1.00 56.94 769 ALA A N 1
ATOM 6109 C CA . ALA A 1 769 ? -1.133 16.801 8.114 1.00 56.94 769 ALA A CA 1
ATOM 6110 C C . ALA A 1 769 ? -0.856 18.165 8.778 1.00 56.94 769 ALA A C 1
ATOM 6112 O O . ALA A 1 769 ? 0.286 18.635 8.822 1.00 56.94 769 ALA A O 1
ATOM 6113 N N . GLN A 1 770 ? -1.885 18.772 9.382 1.00 56.34 770 GLN A N 1
ATOM 6114 C CA . GLN A 1 770 ? -1.754 19.992 10.185 1.00 56.34 770 GLN A CA 1
ATOM 6115 C C . GLN A 1 770 ? -1.112 19.697 11.554 1.00 56.34 770 GLN A C 1
ATOM 6117 O O . GLN A 1 770 ? -1.773 19.664 12.585 1.00 56.34 770 GLN A O 1
ATOM 6122 N N . ASN A 1 771 ? 0.208 19.509 11.588 1.00 59.59 771 ASN A N 1
ATOM 6123 C CA . ASN A 1 771 ? 0.975 19.318 12.830 1.00 59.59 771 ASN A CA 1
ATOM 6124 C C . ASN A 1 771 ? 1.377 20.657 13.497 1.00 59.59 771 ASN A C 1
ATOM 6126 O O . ASN A 1 771 ? 2.466 20.768 14.053 1.00 59.59 771 ASN A O 1
ATOM 6130 N N . GLY A 1 772 ? 0.573 21.720 13.357 1.00 65.94 772 GLY A N 1
ATOM 6131 C CA . GLY A 1 772 ? 0.874 23.073 13.866 1.00 65.94 772 GLY A CA 1
ATOM 6132 C C . GLY A 1 772 ? 1.986 23.841 13.125 1.00 65.94 772 GLY A C 1
ATOM 6133 O O . GLY A 1 772 ? 2.162 25.038 13.343 1.00 65.94 772 GLY A O 1
ATOM 6134 N N . LYS A 1 773 ? 2.709 23.178 12.211 1.00 82.81 773 LYS A N 1
ATOM 6135 C CA . LYS A 1 773 ? 3.768 23.768 11.370 1.00 82.81 773 LYS A CA 1
ATOM 6136 C C . LYS A 1 773 ? 3.261 24.445 10.093 1.00 82.81 773 LYS A C 1
ATOM 6138 O O . LYS A 1 773 ? 4.044 25.116 9.434 1.00 82.81 773 LYS A O 1
ATOM 6143 N N . LEU A 1 774 ? 1.989 24.279 9.736 1.00 90.94 774 LEU A N 1
ATOM 6144 C CA . LEU A 1 774 ? 1.370 24.904 8.567 1.00 90.94 774 LEU A CA 1
ATOM 6145 C C . LEU A 1 774 ? 0.161 25.723 9.016 1.00 90.94 774 LEU A C 1
ATOM 6147 O O . LEU A 1 774 ? -0.721 25.197 9.691 1.00 90.94 774 LEU A O 1
ATOM 6151 N N . HIS A 1 775 ? 0.133 27.000 8.651 1.00 91.75 775 HIS A N 1
ATOM 6152 C CA . HIS A 1 775 ? -0.963 27.917 8.935 1.00 91.75 775 HIS A CA 1
ATOM 6153 C C . HIS A 1 775 ? -1.505 28.480 7.623 1.00 91.75 775 HIS A C 1
ATOM 6155 O O . HIS A 1 775 ? -0.742 29.029 6.836 1.00 91.75 775 HIS A O 1
ATOM 6161 N N . PHE A 1 776 ? -2.809 28.353 7.388 1.00 93.12 776 PHE A N 1
ATOM 6162 C CA . PHE A 1 776 ? -3.456 28.948 6.221 1.00 93.12 776 PHE A CA 1
ATOM 6163 C C . PHE A 1 776 ? -4.086 30.282 6.591 1.00 93.12 776 PHE A C 1
ATOM 6165 O O . PHE A 1 776 ? -4.748 30.362 7.626 1.00 93.12 776 PHE A O 1
ATOM 6172 N N . SER A 1 777 ? -3.941 31.283 5.728 1.00 91.62 777 SER A N 1
ATOM 6173 C CA . SER A 1 777 ? -4.496 32.612 5.972 1.00 91.62 777 SER A CA 1
ATOM 6174 C C . SER A 1 777 ? -5.124 33.233 4.713 1.00 91.62 777 SER A C 1
ATOM 6176 O O . SER A 1 777 ? -4.703 32.920 3.593 1.00 91.62 777 SER A O 1
ATOM 6178 N N . PRO A 1 778 ? -6.163 34.074 4.860 1.00 91.19 778 PRO A N 1
ATOM 6179 C CA . PRO A 1 778 ? -6.650 34.929 3.783 1.00 91.19 778 PRO A CA 1
ATOM 6180 C C . PRO A 1 778 ? -5.555 35.836 3.202 1.00 91.19 778 PRO A C 1
ATOM 6182 O O . PRO A 1 778 ? -4.575 36.175 3.858 1.00 91.19 778 PRO A O 1
ATOM 6185 N N . LEU A 1 779 ? -5.713 36.249 1.942 1.00 87.62 779 LEU A N 1
ATOM 6186 C CA . LEU A 1 779 ? -4.746 37.140 1.284 1.00 87.62 779 LEU A CA 1
ATOM 6187 C C . LEU A 1 779 ? -4.708 38.546 1.919 1.00 87.62 779 LEU A C 1
ATOM 6189 O O . LEU A 1 779 ? -3.662 39.182 1.936 1.00 87.62 779 LEU A O 1
ATOM 6193 N N . GLU A 1 780 ? -5.840 39.029 2.430 1.00 86.69 780 GLU A N 1
ATOM 6194 C CA . GLU A 1 780 ? -5.979 40.343 3.088 1.00 86.69 780 GLU A CA 1
ATOM 6195 C C . GLU A 1 780 ? -5.215 40.462 4.412 1.00 86.69 780 GLU A C 1
ATOM 6197 O O . GLU A 1 780 ? -4.864 41.557 4.840 1.00 86.69 780 GLU A O 1
ATOM 6202 N N . ASP A 1 781 ? -4.882 39.323 5.000 1.00 89.94 781 ASP A N 1
ATOM 6203 C CA . ASP A 1 781 ? -4.265 39.201 6.311 1.00 89.94 781 ASP A CA 1
ATOM 6204 C C . ASP A 1 781 ? -2.729 39.189 6.254 1.00 89.94 781 ASP A C 1
ATOM 6206 O O . ASP A 1 781 ? -2.067 39.064 7.279 1.00 89.94 781 ASP A O 1
ATOM 6210 N N . ILE A 1 782 ? -2.123 39.291 5.068 1.00 90.88 782 ILE A N 1
ATOM 6211 C CA . ILE A 1 782 ? -0.680 39.081 4.886 1.00 90.88 782 ILE A CA 1
ATOM 6212 C C . ILE A 1 782 ? 0.175 40.048 5.712 1.00 90.88 782 ILE A C 1
ATOM 6214 O O . ILE A 1 782 ? 1.143 39.605 6.338 1.00 90.88 782 ILE A O 1
ATOM 6218 N N . SER A 1 783 ? -0.180 41.338 5.750 1.00 87.94 783 SER A N 1
ATOM 6219 C CA . SER A 1 783 ? 0.627 42.366 6.421 1.00 87.94 783 SER A CA 1
ATOM 6220 C C . SER A 1 783 ? 0.837 42.079 7.911 1.00 87.94 783 SER A C 1
ATOM 6222 O O . SER A 1 783 ? 1.874 42.443 8.458 1.00 87.94 783 SER A O 1
ATOM 6224 N N . GLN A 1 784 ? -0.079 41.352 8.566 1.00 90.44 784 GLN A N 1
ATOM 6225 C CA . GLN A 1 784 ? 0.054 41.005 9.986 1.00 90.44 784 GLN A CA 1
ATOM 6226 C C . GLN A 1 784 ? 1.169 39.982 10.258 1.00 90.44 784 GLN A C 1
ATOM 6228 O O . GLN A 1 784 ? 1.659 39.883 11.381 1.00 90.44 784 GLN A O 1
ATOM 6233 N N . PHE A 1 785 ? 1.576 39.211 9.245 1.00 92.56 785 PHE A N 1
ATOM 6234 C CA . PHE A 1 785 ? 2.610 38.186 9.386 1.00 92.56 785 PHE A CA 1
ATOM 6235 C C . PHE A 1 785 ? 3.999 38.664 8.969 1.00 92.56 785 PHE A C 1
ATOM 6237 O O . PHE A 1 785 ? 4.981 38.021 9.327 1.00 92.56 785 PHE A O 1
ATOM 6244 N N . LEU A 1 786 ? 4.109 39.772 8.237 1.00 92.56 786 LEU A N 1
ATOM 6245 C CA . LEU A 1 786 ? 5.396 40.291 7.765 1.00 92.56 786 LEU A CA 1
ATOM 6246 C C . LEU A 1 786 ? 6.420 40.555 8.892 1.00 92.56 786 LEU A C 1
ATOM 6248 O O . LEU A 1 786 ? 7.581 40.191 8.708 1.00 92.56 786 LEU A O 1
ATOM 6252 N N . PRO A 1 787 ? 6.037 41.049 10.090 1.00 92.56 787 PRO A N 1
ATOM 6253 C CA . PRO A 1 787 ? 6.991 41.254 11.185 1.00 92.56 787 PRO A CA 1
ATOM 6254 C C . PRO A 1 787 ? 7.583 39.971 11.785 1.00 92.56 787 PRO A C 1
ATOM 6256 O O . PRO A 1 787 ? 8.530 40.041 12.558 1.00 92.56 787 PRO A O 1
ATOM 6259 N N . GLN A 1 788 ? 7.001 38.804 11.492 1.00 90.25 788 GLN A N 1
ATOM 6260 C CA . GLN A 1 788 ? 7.336 37.524 12.132 1.00 90.25 788 GLN A CA 1
ATOM 6261 C C . GLN A 1 788 ? 7.847 36.464 11.144 1.00 90.25 788 GLN A C 1
ATOM 6263 O O . GLN A 1 788 ? 7.936 35.289 11.508 1.00 90.25 788 GLN A O 1
ATOM 6268 N N . VAL A 1 789 ? 8.110 36.843 9.889 1.00 93.81 789 VAL A N 1
ATOM 6269 C CA . VAL A 1 789 ? 8.576 35.930 8.834 1.00 93.81 789 VAL A CA 1
ATOM 6270 C C . VAL A 1 789 ? 10.003 36.264 8.415 1.00 93.81 789 VAL A C 1
ATOM 6272 O O . VAL A 1 789 ? 10.384 37.422 8.230 1.00 93.81 789 VAL A O 1
ATOM 6275 N N . ASP A 1 790 ? 10.787 35.214 8.221 1.00 94.31 790 ASP A N 1
ATOM 6276 C CA . ASP A 1 790 ? 12.181 35.303 7.795 1.00 94.31 790 ASP A CA 1
ATOM 6277 C C . ASP A 1 790 ? 12.289 35.199 6.265 1.00 94.31 790 ASP A C 1
ATOM 6279 O O . ASP A 1 790 ? 13.184 35.775 5.653 1.00 94.31 790 ASP A O 1
ATOM 6283 N N . GLY A 1 791 ? 11.347 34.501 5.623 1.00 95.00 791 GLY A N 1
ATOM 6284 C CA . GLY A 1 791 ? 11.297 34.335 4.171 1.00 95.00 791 GLY A CA 1
ATOM 6285 C C . GLY A 1 791 ? 9.902 34.572 3.603 1.00 95.00 791 GLY A C 1
ATOM 6286 O O . GLY A 1 791 ? 8.916 34.102 4.168 1.00 95.00 791 GLY A O 1
ATOM 6287 N N . VAL A 1 792 ? 9.811 35.254 2.463 1.00 95.31 792 VAL A N 1
ATOM 6288 C CA . VAL A 1 792 ? 8.562 35.465 1.716 1.00 95.31 792 VAL A CA 1
ATOM 6289 C C . VAL A 1 792 ? 8.736 34.965 0.286 1.00 95.31 792 VAL A C 1
ATOM 6291 O O . VAL A 1 792 ? 9.685 35.347 -0.393 1.00 95.31 792 VAL A O 1
ATOM 6294 N N . PHE A 1 793 ? 7.812 34.127 -0.180 1.00 94.50 793 PHE A N 1
ATOM 6295 C CA . PHE A 1 793 ? 7.723 33.672 -1.564 1.00 94.50 793 PHE A CA 1
ATOM 6296 C C . PHE A 1 793 ? 6.387 34.100 -2.176 1.00 94.50 793 PHE A C 1
ATOM 6298 O O . PHE A 1 793 ? 5.321 33.674 -1.718 1.00 94.50 793 PHE A O 1
ATOM 6305 N N . LEU A 1 794 ? 6.440 34.940 -3.209 1.00 91.44 794 LEU A N 1
ATOM 6306 C CA . LEU A 1 794 ? 5.267 35.470 -3.904 1.00 91.44 794 LEU A CA 1
ATOM 6307 C C . LEU A 1 794 ? 5.122 34.811 -5.277 1.00 91.44 794 LEU A C 1
ATOM 6309 O O . LEU A 1 794 ? 6.009 34.910 -6.122 1.00 91.44 794 LEU A O 1
ATOM 6313 N N . ALA A 1 795 ? 3.979 34.161 -5.494 1.00 88.31 795 ALA A N 1
ATOM 6314 C CA . ALA A 1 795 ? 3.611 33.522 -6.752 1.00 88.31 795 ALA A CA 1
ATOM 6315 C C . ALA A 1 795 ? 2.135 33.801 -7.075 1.00 88.31 795 ALA A C 1
ATOM 6317 O O . ALA A 1 795 ? 1.277 32.910 -7.035 1.00 88.31 795 ALA A O 1
ATOM 6318 N N . VAL A 1 796 ? 1.820 35.064 -7.370 1.00 82.31 796 VAL A N 1
ATOM 6319 C CA . VAL A 1 796 ? 0.452 35.516 -7.655 1.00 82.31 796 VAL A CA 1
ATOM 6320 C C . VAL A 1 796 ? 0.323 36.065 -9.073 1.00 82.31 796 VAL A C 1
ATOM 6322 O O . VAL A 1 796 ? 1.201 36.750 -9.578 1.00 82.31 796 VAL A O 1
ATOM 6325 N N . GLY A 1 797 ? -0.809 35.781 -9.722 1.00 68.31 797 GLY A N 1
ATOM 6326 C CA . GLY A 1 797 ? -1.192 36.428 -10.979 1.00 68.31 797 GLY A CA 1
ATOM 6327 C C . GLY A 1 797 ? -2.208 37.540 -10.726 1.00 68.31 797 GLY A C 1
ATOM 6328 O O . GLY A 1 797 ? -3.231 37.297 -10.071 1.00 68.31 797 GLY A O 1
ATOM 6329 N N . GLY A 1 798 ? -1.964 38.748 -11.239 1.00 63.72 798 GLY A N 1
ATOM 6330 C CA . GLY A 1 798 ? -2.949 39.829 -11.210 1.00 63.72 798 GLY A CA 1
ATOM 6331 C C . GLY A 1 798 ? -2.378 41.242 -11.134 1.00 63.72 798 GLY A C 1
ATOM 6332 O O . GLY A 1 798 ? -1.191 41.492 -11.309 1.00 63.72 798 GLY A O 1
ATOM 6333 N N . ASP A 1 799 ? -3.287 42.182 -10.887 1.00 51.38 799 ASP A N 1
ATOM 6334 C CA . ASP A 1 799 ? -3.098 43.579 -11.268 1.00 51.38 799 ASP A CA 1
ATOM 6335 C C . ASP A 1 799 ? -2.607 44.517 -10.183 1.00 51.38 799 ASP A C 1
ATOM 6337 O O . ASP A 1 799 ? -2.272 45.673 -10.462 1.00 51.38 799 ASP A O 1
ATOM 6341 N N . ARG A 1 800 ? -2.581 44.014 -8.959 1.00 60.38 800 ARG A N 1
ATOM 6342 C CA . ARG A 1 800 ? -2.420 44.799 -7.750 1.00 60.38 800 ARG A CA 1
ATOM 6343 C C . ARG A 1 800 ? -1.057 44.505 -7.149 1.00 60.38 800 ARG A C 1
ATOM 6345 O O . ARG A 1 800 ? -0.712 43.340 -6.976 1.00 60.38 800 ARG A O 1
ATOM 6352 N N . GLU A 1 801 ? -0.329 45.564 -6.825 1.00 70.12 801 GLU A N 1
ATOM 6353 C CA . GLU A 1 801 ? 0.772 45.485 -5.869 1.00 70.12 801 GLU A CA 1
ATOM 6354 C C . GLU A 1 801 ? 0.173 45.034 -4.539 1.00 70.12 801 GLU A C 1
ATOM 6356 O O . GLU A 1 801 ? -0.763 45.651 -4.022 1.00 70.12 801 GLU A O 1
ATOM 6361 N N . LEU A 1 802 ? 0.641 43.889 -4.059 1.00 84.50 802 LEU A N 1
ATOM 6362 C CA . LEU A 1 802 ? 0.134 43.255 -2.854 1.00 84.50 802 LEU A CA 1
ATOM 6363 C C . LEU A 1 802 ? 0.897 43.740 -1.624 1.00 84.50 802 LEU A C 1
ATOM 6365 O O . LEU A 1 802 ? 0.285 43.948 -0.584 1.00 84.50 802 LEU A O 1
ATOM 6369 N N . LEU A 1 803 ? 2.213 43.919 -1.761 1.00 88.44 803 LEU A N 1
ATOM 6370 C CA . LEU A 1 803 ? 3.094 44.386 -0.696 1.00 88.44 803 LEU A CA 1
ATOM 6371 C C . LEU A 1 803 ? 3.703 45.730 -1.080 1.00 88.44 803 LEU A C 1
ATOM 6373 O O . LEU A 1 803 ? 4.524 45.807 -1.998 1.00 88.44 803 LEU A O 1
ATOM 6377 N N . LYS A 1 804 ? 3.315 46.787 -0.365 1.00 89.69 804 LYS A N 1
ATOM 6378 C CA . LYS A 1 804 ? 3.908 48.114 -0.542 1.00 89.69 804 LYS A CA 1
ATOM 6379 C C . LYS A 1 804 ? 5.194 48.218 0.262 1.00 89.69 804 LYS A C 1
ATOM 6381 O O . LYS A 1 804 ? 5.397 47.488 1.232 1.00 89.69 804 LYS A O 1
ATOM 6386 N N . LYS A 1 805 ? 6.038 49.200 -0.056 1.00 87.88 805 LYS A N 1
ATOM 6387 C CA . LYS A 1 805 ? 7.271 49.476 0.693 1.00 87.88 805 LYS A CA 1
ATOM 6388 C C . LYS A 1 805 ? 7.028 49.604 2.201 1.00 87.88 805 LYS A C 1
ATOM 6390 O O . LYS A 1 805 ? 7.845 49.149 2.991 1.00 87.88 805 LYS A O 1
ATOM 6395 N N . GLN A 1 806 ? 5.893 50.177 2.598 1.00 87.69 806 GLN A N 1
ATOM 6396 C CA . GLN A 1 806 ? 5.498 50.341 4.002 1.00 87.69 806 GLN A CA 1
ATOM 6397 C C . GLN A 1 806 ? 5.304 48.994 4.715 1.00 87.69 806 GLN A C 1
ATOM 6399 O O . GLN A 1 806 ? 5.779 48.832 5.834 1.00 87.69 806 GLN A O 1
ATOM 6404 N N . ASP A 1 807 ? 4.665 48.027 4.050 1.00 89.06 807 ASP A N 1
ATOM 6405 C CA . ASP A 1 807 ? 4.474 46.669 4.564 1.00 89.06 807 ASP A CA 1
ATOM 6406 C C . ASP A 1 807 ? 5.823 45.950 4.692 1.00 89.06 807 ASP A C 1
ATOM 6408 O O . ASP A 1 807 ? 6.124 45.334 5.713 1.00 89.06 807 ASP A O 1
ATOM 6412 N N . LEU A 1 808 ? 6.679 46.087 3.677 1.00 89.88 808 LEU A N 1
ATOM 6413 C CA . LEU A 1 808 ? 8.000 45.459 3.632 1.00 89.88 808 LEU A CA 1
ATOM 6414 C C . LEU A 1 808 ? 8.952 45.992 4.711 1.00 89.88 808 LEU A C 1
ATOM 6416 O O . LEU A 1 808 ? 9.719 45.223 5.280 1.00 89.88 808 LEU A O 1
ATOM 6420 N N . LEU A 1 809 ? 8.871 47.280 5.058 1.00 89.31 809 LEU A N 1
ATOM 6421 C CA . LEU A 1 809 ? 9.672 47.878 6.136 1.00 89.31 809 LEU A CA 1
ATOM 6422 C C . LEU A 1 809 ? 9.371 47.292 7.527 1.00 89.31 809 LEU A C 1
ATOM 6424 O O . LEU A 1 809 ? 10.145 47.516 8.456 1.00 89.31 809 LEU A O 1
ATOM 6428 N N . THR A 1 810 ? 8.272 46.547 7.682 1.00 91.00 810 THR A N 1
ATOM 6429 C CA . THR A 1 810 ? 7.954 45.842 8.933 1.00 91.00 810 THR A CA 1
ATOM 6430 C C . THR A 1 810 ? 8.718 44.526 9.097 1.00 91.00 810 THR A C 1
ATOM 6432 O O . THR A 1 810 ? 8.815 44.019 10.213 1.00 91.00 810 THR A O 1
ATOM 6435 N N . MET A 1 811 ? 9.278 43.982 8.011 1.00 92.06 811 MET A N 1
ATOM 6436 C CA . MET A 1 811 ? 10.096 42.770 8.043 1.00 92.06 811 MET A CA 1
ATOM 6437 C C . MET A 1 811 ? 11.470 43.048 8.666 1.00 92.06 811 MET A C 1
ATOM 6439 O O . MET A 1 811 ? 12.003 44.159 8.607 1.00 92.06 811 MET A O 1
ATOM 6443 N N . HIS A 1 812 ? 12.098 42.017 9.233 1.00 86.25 812 HIS A N 1
ATOM 6444 C CA . HIS A 1 812 ? 13.480 42.126 9.693 1.00 86.25 812 HIS A CA 1
ATOM 6445 C C . HIS A 1 812 ? 14.439 42.349 8.509 1.00 86.25 812 HIS A C 1
ATOM 6447 O O . HIS A 1 812 ? 14.285 41.747 7.453 1.00 86.25 812 HIS A O 1
ATOM 6453 N N . ARG A 1 813 ? 15.496 43.156 8.695 1.00 82.81 813 ARG A N 1
ATOM 6454 C CA . ARG A 1 813 ? 16.490 43.464 7.636 1.00 82.81 813 ARG A CA 1
ATOM 6455 C C . ARG A 1 813 ? 17.190 42.235 7.042 1.00 82.81 813 ARG A C 1
ATOM 6457 O O . ARG A 1 813 ? 17.687 42.284 5.923 1.00 82.81 813 ARG A O 1
ATOM 6464 N N . ASN A 1 814 ? 17.254 41.143 7.802 1.00 85.12 814 ASN A N 1
ATOM 6465 C CA . ASN A 1 814 ? 17.857 39.888 7.354 1.00 85.12 814 ASN A CA 1
ATOM 6466 C C . ASN A 1 814 ? 16.869 38.969 6.625 1.00 85.12 814 ASN A C 1
ATOM 6468 O O . ASN A 1 814 ? 17.299 37.940 6.102 1.00 85.12 814 ASN A O 1
ATOM 6472 N N . SER A 1 815 ? 15.581 39.319 6.595 1.00 91.44 815 SER A N 1
ATOM 6473 C CA . SER A 1 815 ? 14.572 38.550 5.885 1.00 91.44 815 SER A CA 1
ATOM 6474 C C . SER A 1 815 ? 14.804 38.612 4.374 1.00 91.44 815 SER A C 1
ATOM 6476 O O . SER A 1 815 ? 15.364 39.574 3.839 1.00 91.44 815 SER A O 1
ATOM 6478 N N . VAL A 1 816 ? 14.357 37.570 3.678 1.00 92.75 816 VAL A N 1
ATOM 6479 C CA . VAL A 1 816 ? 14.484 37.440 2.224 1.00 92.75 816 VAL A CA 1
ATOM 6480 C C . VAL A 1 816 ? 13.114 37.409 1.562 1.00 92.75 816 VAL A C 1
ATOM 6482 O O . VAL A 1 816 ? 12.209 36.704 2.009 1.00 92.75 816 VAL A O 1
ATOM 6485 N N . LEU A 1 817 ? 12.961 38.159 0.474 1.00 92.62 817 LEU A N 1
ATOM 6486 C CA . LEU A 1 817 ? 11.758 38.159 -0.349 1.00 92.62 817 LEU A CA 1
ATOM 6487 C C . LEU A 1 817 ? 12.100 37.675 -1.755 1.00 92.62 817 LEU A C 1
ATOM 6489 O O . LEU A 1 817 ? 12.977 38.232 -2.411 1.00 92.62 817 LEU A O 1
ATOM 6493 N N . ILE A 1 818 ? 11.381 36.657 -2.219 1.00 91.12 818 ILE A N 1
ATOM 6494 C CA . ILE A 1 818 ? 11.477 36.129 -3.578 1.00 91.12 818 ILE A CA 1
ATOM 6495 C C . ILE A 1 818 ? 10.124 36.308 -4.255 1.00 91.12 818 ILE A C 1
ATOM 6497 O O . ILE A 1 818 ? 9.131 35.703 -3.851 1.00 91.12 818 ILE A O 1
ATOM 6501 N N . ASP A 1 819 ? 10.088 37.140 -5.288 1.00 88.25 819 ASP A N 1
ATOM 6502 C CA . ASP A 1 819 ? 8.889 37.443 -6.058 1.00 88.25 819 ASP A CA 1
ATOM 6503 C C . ASP A 1 819 ? 9.019 36.924 -7.487 1.00 88.25 819 ASP A C 1
ATOM 6505 O O . ASP A 1 819 ? 9.747 37.481 -8.311 1.00 88.25 819 ASP A O 1
ATOM 6509 N N . ILE A 1 820 ? 8.293 35.848 -7.781 1.00 81.75 820 ILE A N 1
ATOM 6510 C CA . ILE A 1 820 ? 8.222 35.287 -9.133 1.00 81.75 820 ILE A CA 1
ATOM 6511 C C . ILE A 1 820 ? 6.978 35.755 -9.899 1.00 81.75 820 ILE A C 1
ATOM 6513 O O . ILE A 1 820 ? 6.668 35.228 -10.967 1.00 81.75 820 ILE A O 1
ATOM 6517 N N . SER A 1 821 ? 6.231 36.710 -9.343 1.00 78.44 821 SER A N 1
ATOM 6518 C CA . SER A 1 821 ? 5.015 37.248 -9.948 1.00 78.44 821 SER A CA 1
ATOM 6519 C C . SER A 1 821 ? 5.363 38.167 -11.118 1.00 78.44 821 SER A C 1
ATOM 6521 O O . SER A 1 821 ? 6.324 38.936 -11.059 1.00 78.44 821 SER A O 1
ATOM 6523 N N . PHE A 1 822 ? 4.548 38.122 -12.174 1.00 71.00 822 PHE A N 1
ATOM 6524 C CA . PHE A 1 822 ? 4.608 39.101 -13.254 1.00 71.00 822 PHE A CA 1
ATOM 6525 C C . PHE A 1 822 ? 3.230 39.745 -13.471 1.00 71.00 822 PHE A C 1
ATOM 6527 O O . PHE A 1 822 ? 2.269 39.033 -13.786 1.00 71.00 822 PHE A O 1
ATOM 6534 N N . PRO A 1 823 ? 3.107 41.079 -13.335 1.00 70.69 823 PRO A N 1
ATOM 6535 C CA . PRO A 1 823 ? 4.114 42.010 -12.797 1.00 70.69 823 PRO A CA 1
ATOM 6536 C C . PRO A 1 823 ? 4.476 41.683 -11.330 1.00 70.69 823 PRO A C 1
ATOM 6538 O O . PRO A 1 823 ? 3.699 40.977 -10.679 1.00 70.69 823 PRO A O 1
ATOM 6541 N N . PRO A 1 824 ? 5.607 42.194 -10.799 1.00 78.00 824 PRO A N 1
ATOM 6542 C CA . PRO A 1 824 ? 5.970 41.989 -9.400 1.00 78.00 824 PRO A CA 1
ATOM 6543 C C . PRO A 1 824 ? 4.832 42.384 -8.456 1.00 78.00 824 PRO A C 1
ATOM 6545 O O . PRO A 1 824 ? 4.175 43.413 -8.634 1.00 78.00 824 PRO A O 1
ATOM 6548 N N . ALA A 1 825 ? 4.582 41.533 -7.467 1.00 85.00 825 ALA A N 1
ATOM 6549 C CA . ALA A 1 825 ? 3.560 41.728 -6.450 1.00 85.00 825 ALA A CA 1
ATOM 6550 C C . ALA A 1 825 ? 4.079 42.535 -5.249 1.00 85.00 825 ALA A C 1
ATOM 6552 O O . ALA A 1 825 ? 3.268 43.000 -4.445 1.00 85.00 825 ALA A O 1
ATOM 6553 N N . ALA A 1 826 ? 5.397 42.709 -5.125 1.00 87.44 826 ALA A N 1
ATOM 6554 C CA . ALA A 1 826 ? 6.039 43.534 -4.108 1.00 87.44 826 ALA A CA 1
ATOM 6555 C C . ALA A 1 826 ? 6.767 44.748 -4.708 1.00 87.44 826 ALA A C 1
ATOM 6557 O O . ALA A 1 826 ? 7.488 44.627 -5.699 1.00 87.44 826 ALA A O 1
ATOM 6558 N N . GLU A 1 827 ? 6.638 45.909 -4.060 1.00 87.06 827 GLU A N 1
ATOM 6559 C CA . GLU A 1 827 ? 7.470 47.083 -4.353 1.00 87.06 827 GLU A CA 1
ATOM 6560 C C . GLU A 1 827 ? 8.945 46.828 -3.993 1.00 87.06 827 GLU A C 1
ATOM 6562 O O . GLU A 1 827 ? 9.257 46.038 -3.100 1.00 87.06 827 GLU A O 1
ATOM 6567 N N . LEU A 1 828 ? 9.871 47.515 -4.672 1.00 83.12 828 LEU A N 1
ATOM 6568 C CA . LEU A 1 828 ? 11.298 47.437 -4.351 1.00 83.12 828 LEU A CA 1
ATOM 6569 C C . LEU A 1 828 ? 11.605 48.132 -3.016 1.00 83.12 828 LEU A C 1
ATOM 6571 O O . LEU A 1 828 ? 11.287 49.310 -2.823 1.00 83.12 828 LEU A O 1
ATOM 6575 N N . CYS A 1 829 ? 12.286 47.428 -2.111 1.00 83.62 829 CYS A N 1
ATOM 6576 C CA . CYS A 1 829 ? 12.708 47.958 -0.817 1.00 83.62 829 CYS A CA 1
ATOM 6577 C C . CYS A 1 829 ? 14.197 47.669 -0.568 1.00 83.62 829 CYS A C 1
ATOM 6579 O O . CYS A 1 829 ? 14.579 46.538 -0.292 1.00 83.62 829 CYS A O 1
ATOM 6581 N N . GLY A 1 830 ? 15.042 48.705 -0.648 1.00 78.62 830 GLY A N 1
ATOM 6582 C CA . GLY A 1 830 ? 16.507 48.577 -0.551 1.00 78.62 830 GLY A CA 1
ATOM 6583 C C . GLY A 1 830 ? 17.050 48.117 0.810 1.00 78.62 830 GLY A C 1
ATOM 6584 O O . GLY A 1 830 ? 18.231 47.803 0.910 1.00 78.62 830 GLY A O 1
ATOM 6585 N N . ASP A 1 831 ? 16.205 48.064 1.841 1.00 79.00 831 ASP A N 1
ATOM 6586 C CA . ASP A 1 831 ? 16.558 47.575 3.180 1.00 79.00 831 ASP A CA 1
ATOM 6587 C C . ASP A 1 831 ? 16.399 46.048 3.335 1.00 79.00 831 ASP A C 1
ATOM 6589 O O . ASP A 1 831 ? 16.729 45.506 4.392 1.00 79.00 831 ASP A O 1
ATOM 6593 N N . LEU A 1 832 ? 15.890 45.353 2.308 1.00 82.94 832 LEU A N 1
ATOM 6594 C CA . LEU A 1 832 ? 15.655 43.907 2.306 1.00 82.94 832 LEU A CA 1
ATOM 6595 C C . LEU A 1 832 ? 16.441 43.199 1.203 1.00 82.94 832 LEU A C 1
ATOM 6597 O O . LEU A 1 832 ? 16.671 43.738 0.120 1.00 82.94 832 LEU A O 1
ATOM 6601 N N . LYS A 1 833 ? 16.778 41.928 1.448 1.00 86.88 833 LYS A N 1
ATOM 6602 C CA . LYS A 1 833 ? 17.273 41.028 0.401 1.00 86.88 833 LYS A CA 1
ATOM 6603 C C . LYS A 1 833 ? 16.097 40.621 -0.488 1.00 86.88 833 LYS A C 1
ATOM 6605 O O . LYS A 1 833 ? 15.339 39.716 -0.139 1.00 86.88 833 LYS A O 1
ATOM 6610 N N . GLN A 1 834 ? 15.925 41.313 -1.608 1.00 86.75 834 GLN A N 1
ATOM 6611 C CA . GLN A 1 834 ? 14.791 41.127 -2.507 1.00 86.75 834 GLN A CA 1
ATOM 6612 C C . GLN A 1 834 ? 15.243 40.622 -3.877 1.00 86.75 834 GLN A C 1
ATOM 6614 O O . GLN A 1 834 ? 16.062 41.247 -4.543 1.00 86.75 834 GLN A O 1
ATOM 6619 N N . PHE A 1 835 ? 14.658 39.510 -4.314 1.00 83.94 835 PHE A N 1
ATOM 6620 C CA . PHE A 1 835 ? 14.889 38.911 -5.622 1.00 83.94 835 PHE A CA 1
ATOM 6621 C C . PHE A 1 835 ? 13.572 38.889 -6.390 1.00 83.94 835 PHE A C 1
ATOM 6623 O O . PHE A 1 835 ? 12.593 38.318 -5.912 1.00 83.94 835 PHE A O 1
ATOM 6630 N N . GLN A 1 836 ? 13.532 39.509 -7.566 1.00 79.44 836 GLN A N 1
ATOM 6631 C CA . GLN A 1 836 ? 12.352 39.498 -8.428 1.00 79.44 836 GLN A CA 1
ATOM 6632 C C . GLN A 1 836 ? 12.710 38.850 -9.761 1.00 79.44 836 GLN A C 1
ATOM 6634 O O . GLN A 1 836 ? 13.819 39.034 -10.254 1.00 79.44 836 GLN A O 1
ATOM 6639 N N . ILE A 1 837 ? 11.767 38.137 -10.376 1.00 67.50 837 ILE A N 1
ATOM 6640 C CA . ILE A 1 837 ? 11.994 37.428 -11.649 1.00 67.50 837 ILE A CA 1
ATOM 6641 C C . ILE A 1 837 ? 12.521 38.326 -12.782 1.00 67.50 837 ILE A C 1
ATOM 6643 O O . ILE A 1 837 ? 13.168 37.831 -13.692 1.00 67.50 837 ILE A O 1
ATOM 6647 N N . ALA A 1 838 ? 12.268 39.638 -12.713 1.00 56.31 838 ALA A N 1
ATOM 6648 C CA . ALA A 1 838 ? 12.692 40.637 -13.696 1.00 56.31 838 ALA A CA 1
ATOM 6649 C C . ALA A 1 838 ? 13.909 41.480 -13.263 1.00 56.31 838 ALA A C 1
ATOM 6651 O O . ALA A 1 838 ? 14.218 42.477 -13.918 1.00 56.31 838 ALA A O 1
ATOM 6652 N N . THR A 1 839 ? 14.579 41.147 -12.153 1.00 63.88 839 THR A N 1
ATOM 6653 C CA . THR A 1 839 ? 15.781 41.871 -11.713 1.00 63.88 839 THR A CA 1
ATOM 6654 C C . THR A 1 839 ? 17.059 41.164 -12.153 1.00 63.88 839 THR A C 1
ATOM 6656 O O . THR A 1 839 ? 17.117 39.942 -12.323 1.00 63.88 839 THR A O 1
ATOM 6659 N N . PHE A 1 840 ? 18.122 41.959 -12.309 1.00 54.72 840 PHE A N 1
ATOM 6660 C CA . PHE A 1 840 ? 19.452 41.473 -12.679 1.00 54.72 840 PHE A CA 1
ATOM 6661 C C . PHE A 1 840 ? 19.980 40.409 -11.700 1.00 54.72 840 PHE A C 1
ATOM 6663 O O . PHE A 1 840 ? 20.662 39.477 -12.114 1.00 54.72 840 PHE A O 1
ATOM 6670 N N . ASP A 1 841 ? 19.618 40.494 -10.417 1.00 62.19 841 ASP A N 1
ATOM 6671 C CA . ASP A 1 841 ? 20.116 39.588 -9.377 1.00 62.19 841 ASP A CA 1
ATOM 6672 C C . ASP A 1 841 ? 19.538 38.170 -9.464 1.00 62.19 841 ASP A C 1
ATOM 6674 O O . ASP A 1 841 ? 20.278 37.200 -9.294 1.00 62.19 841 ASP A O 1
ATOM 6678 N N . PHE A 1 842 ? 18.241 38.026 -9.765 1.00 65.81 842 PHE A N 1
ATOM 6679 C CA . PHE A 1 842 ? 17.623 36.706 -9.941 1.00 65.81 842 PHE A CA 1
ATOM 6680 C C . PHE A 1 842 ? 18.110 36.046 -11.237 1.00 65.81 842 PHE A C 1
ATOM 6682 O O . PHE A 1 842 ? 18.502 34.883 -11.226 1.00 65.81 842 PHE A O 1
ATOM 6689 N N . THR A 1 843 ? 18.190 36.817 -12.325 1.00 59.69 843 THR A N 1
ATOM 6690 C CA . THR A 1 843 ? 18.704 36.354 -13.626 1.00 59.69 843 THR A CA 1
ATOM 6691 C C . THR A 1 843 ? 20.149 35.863 -13.506 1.00 59.69 843 THR A C 1
ATOM 6693 O O . THR A 1 843 ? 20.457 34.721 -13.839 1.00 59.69 843 THR A O 1
ATOM 6696 N N . ARG A 1 844 ? 21.032 36.671 -12.905 1.00 63.03 844 ARG A N 1
ATOM 6697 C CA . ARG A 1 844 ? 22.446 36.327 -12.708 1.00 63.03 844 ARG A CA 1
ATOM 6698 C C . ARG A 1 844 ? 22.645 35.114 -11.798 1.00 63.03 844 ARG A C 1
ATOM 6700 O O . ARG A 1 844 ? 23.624 34.389 -11.964 1.00 63.03 844 ARG A O 1
ATOM 6707 N N . TYR A 1 845 ? 21.760 34.901 -10.822 1.00 65.00 845 TYR A N 1
ATOM 6708 C CA . TYR A 1 845 ? 21.790 33.707 -9.977 1.00 65.00 845 TYR A CA 1
ATOM 6709 C C . TYR A 1 845 ? 21.540 32.435 -10.793 1.00 65.00 845 TYR A C 1
ATOM 6711 O O . TYR A 1 845 ? 22.288 31.466 -10.656 1.00 65.00 845 TYR A O 1
ATOM 6719 N N . ILE A 1 846 ? 20.533 32.463 -11.669 1.00 60.47 846 ILE A N 1
ATOM 6720 C CA . ILE A 1 846 ? 20.187 31.331 -12.530 1.00 60.47 846 ILE A CA 1
ATOM 6721 C C . ILE A 1 846 ? 21.260 31.101 -13.604 1.00 60.47 846 ILE A C 1
ATOM 6723 O O . ILE A 1 846 ? 21.711 29.974 -13.796 1.00 60.47 846 ILE A O 1
ATOM 6727 N N . GLU A 1 847 ? 21.754 32.164 -14.240 1.00 57.72 847 GLU A N 1
ATOM 6728 C CA . GLU A 1 847 ? 22.816 32.085 -15.254 1.00 57.72 847 GLU A CA 1
ATOM 6729 C C . GLU A 1 847 ? 24.122 31.482 -14.710 1.00 57.72 847 GLU A C 1
ATOM 6731 O O . GLU A 1 847 ? 24.840 30.789 -15.433 1.00 57.72 847 GLU A O 1
ATOM 6736 N N . LYS A 1 848 ? 24.430 31.689 -13.421 1.00 60.56 848 LYS A N 1
ATOM 6737 C CA . LYS A 1 848 ? 25.637 31.157 -12.763 1.00 60.56 848 LYS A CA 1
ATOM 6738 C C . LYS A 1 848 ? 25.687 29.625 -12.693 1.00 60.56 848 LYS A C 1
ATOM 6740 O O . LYS A 1 848 ? 26.764 29.084 -12.449 1.00 60.56 848 LYS A O 1
ATOM 6745 N N . GLN A 1 849 ? 24.553 28.943 -12.871 1.00 55.59 849 GLN A N 1
ATOM 6746 C CA . GLN A 1 849 ? 24.436 27.479 -12.823 1.00 55.59 849 GLN A CA 1
ATOM 6747 C C . GLN A 1 849 ? 24.745 26.803 -14.171 1.00 55.59 849 GLN A C 1
ATOM 6749 O O . GLN A 1 849 ? 24.793 25.577 -14.247 1.00 55.59 849 GLN A O 1
ATOM 6754 N N . LEU A 1 850 ? 24.976 27.572 -15.240 1.00 53.09 850 LEU A N 1
ATOM 6755 C CA . LEU A 1 850 ? 25.160 27.040 -16.587 1.00 53.09 850 LEU A CA 1
ATOM 6756 C C . LEU A 1 850 ? 26.626 27.101 -17.015 1.00 53.09 850 LEU A C 1
ATOM 6758 O O . LEU A 1 850 ? 27.278 28.145 -16.962 1.00 53.09 850 LEU A O 1
ATOM 6762 N N . SER A 1 851 ? 27.142 25.988 -17.537 1.00 55.00 851 SER A N 1
ATOM 6763 C CA . SER A 1 851 ? 28.363 26.046 -18.337 1.00 55.00 851 SER A CA 1
ATOM 6764 C C . SER A 1 851 ? 28.019 26.706 -19.681 1.00 55.00 851 SER A C 1
ATOM 6766 O O . SER A 1 851 ? 27.378 26.108 -20.544 1.00 55.00 851 SER A O 1
ATOM 6768 N N . GLY A 1 852 ? 28.423 27.968 -19.868 1.00 60.34 852 GLY A N 1
ATOM 6769 C CA . GLY A 1 852 ? 28.211 28.726 -21.114 1.00 60.34 852 GLY A CA 1
ATOM 6770 C C . GLY A 1 852 ? 28.506 27.966 -22.429 1.00 60.34 852 GLY A C 1
ATOM 6771 O O . GLY A 1 852 ? 27.776 28.174 -23.400 1.00 60.34 852 GLY A O 1
ATOM 6772 N N . PRO A 1 853 ? 29.491 27.042 -22.490 1.00 65.88 853 PRO A N 1
ATOM 6773 C CA . PRO A 1 853 ? 29.748 26.234 -23.685 1.00 65.88 853 PRO A CA 1
ATOM 6774 C C . PRO A 1 853 ? 28.599 25.297 -24.097 1.00 65.88 853 PRO A C 1
ATOM 6776 O O . PRO A 1 853 ? 28.335 25.153 -25.288 1.00 65.88 853 PRO A O 1
ATOM 6779 N N . ALA A 1 854 ? 27.890 24.682 -23.144 1.00 69.75 854 ALA A N 1
ATOM 6780 C CA . ALA A 1 854 ? 26.825 23.718 -23.436 1.00 69.75 854 ALA A CA 1
ATOM 6781 C C . ALA A 1 854 ? 25.609 24.381 -24.103 1.00 69.75 854 ALA A C 1
ATOM 6783 O O . ALA A 1 854 ? 25.052 23.864 -25.070 1.00 69.75 854 ALA A O 1
ATOM 6784 N N . LEU A 1 855 ? 25.243 25.578 -23.637 1.00 71.50 855 LEU A N 1
ATOM 6785 C CA . LEU A 1 855 ? 24.130 26.356 -24.188 1.00 71.50 855 LEU A CA 1
ATOM 6786 C C . LEU A 1 855 ? 24.399 26.848 -25.601 1.00 71.50 855 LEU A C 1
ATOM 6788 O O . LEU A 1 855 ? 23.510 26.834 -26.457 1.00 71.50 855 LEU A O 1
ATOM 6792 N N . PHE A 1 856 ? 25.632 27.294 -25.835 1.00 72.75 856 PHE A N 1
ATOM 6793 C CA . PHE A 1 856 ? 26.070 27.735 -27.147 1.00 72.75 856 PHE A CA 1
ATOM 6794 C C . PHE A 1 856 ? 25.993 26.583 -28.154 1.00 72.75 856 PHE A C 1
ATOM 6796 O O . PHE A 1 856 ? 25.406 26.737 -29.225 1.00 72.75 856 PHE A O 1
ATOM 6803 N N . GLU A 1 857 ? 26.499 25.405 -27.785 1.00 76.56 857 GLU A N 1
ATOM 6804 C CA . GLU A 1 857 ? 26.472 24.223 -28.650 1.00 76.56 857 GLU A CA 1
ATOM 6805 C C . GLU A 1 857 ? 25.054 23.661 -28.854 1.00 76.56 857 GLU A C 1
ATOM 6807 O O . GLU A 1 857 ? 24.710 23.270 -29.970 1.00 76.56 857 GLU A O 1
ATOM 6812 N N . ALA A 1 858 ? 24.185 23.710 -27.842 1.00 80.31 858 ALA A N 1
ATOM 6813 C CA . ALA A 1 858 ? 22.775 23.346 -27.988 1.00 80.31 858 ALA A CA 1
ATOM 6814 C C . ALA A 1 858 ? 22.016 24.310 -28.918 1.00 80.31 858 ALA A C 1
ATOM 6816 O O . ALA A 1 858 ? 21.262 23.884 -29.794 1.00 80.31 858 ALA A O 1
ATOM 6817 N N . THR A 1 859 ? 22.257 25.618 -28.788 1.00 80.19 859 THR A N 1
ATOM 6818 C CA . THR A 1 859 ? 21.682 26.641 -29.680 1.00 80.19 859 THR A CA 1
ATOM 6819 C C . THR A 1 859 ? 22.170 26.451 -31.114 1.00 80.19 859 THR A C 1
ATOM 6821 O O . THR A 1 859 ? 21.389 26.529 -32.066 1.00 80.19 859 THR A O 1
ATOM 6824 N N . ARG A 1 860 ? 23.459 26.138 -31.281 1.00 78.56 860 ARG A N 1
ATOM 6825 C CA . ARG A 1 860 ? 24.048 25.791 -32.575 1.00 78.56 860 ARG A CA 1
ATOM 6826 C C . ARG A 1 860 ? 23.392 24.547 -33.174 1.00 78.56 860 ARG A C 1
ATOM 6828 O O . ARG A 1 860 ? 23.098 24.550 -34.365 1.00 78.56 860 ARG A O 1
ATOM 6835 N N . ALA A 1 861 ? 23.110 23.525 -32.369 1.00 80.94 861 ALA A N 1
ATOM 6836 C CA . ALA A 1 861 ? 22.418 22.322 -32.823 1.00 80.94 861 ALA A CA 1
ATOM 6837 C C . ALA A 1 861 ? 20.986 22.605 -33.295 1.00 80.94 861 ALA A C 1
ATOM 6839 O O . ALA A 1 861 ? 20.590 22.107 -34.347 1.00 80.94 861 ALA A O 1
ATOM 6840 N N . VAL A 1 862 ? 20.234 23.455 -32.585 1.00 87.31 862 VAL A N 1
ATOM 6841 C CA . VAL A 1 862 ? 18.909 23.905 -33.046 1.00 87.31 862 VAL A CA 1
ATOM 6842 C C . VAL A 1 862 ? 19.013 24.583 -34.414 1.00 87.31 862 VAL A C 1
ATOM 6844 O O . VAL A 1 862 ? 18.246 24.259 -35.320 1.00 87.31 862 VAL A O 1
ATOM 6847 N N . ASN A 1 863 ? 19.984 25.481 -34.601 1.00 82.06 863 ASN A N 1
ATOM 6848 C CA . ASN A 1 863 ? 20.181 26.150 -35.889 1.00 82.06 863 ASN A CA 1
ATOM 6849 C C . ASN A 1 863 ? 20.541 25.164 -37.007 1.00 82.06 863 ASN A C 1
ATOM 6851 O O . ASN A 1 863 ? 19.963 25.256 -38.085 1.00 82.06 863 ASN A O 1
ATOM 6855 N N . GLN A 1 864 ? 21.390 24.171 -36.732 1.00 82.31 864 GLN A N 1
ATOM 6856 C CA . GLN A 1 864 ? 21.724 23.115 -37.694 1.00 82.31 864 GLN A CA 1
ATOM 6857 C C . GLN A 1 864 ? 20.503 22.287 -38.111 1.00 82.31 864 GLN A C 1
ATOM 6859 O O . GLN A 1 864 ? 20.387 21.912 -39.275 1.00 82.31 864 GLN A O 1
ATOM 6864 N N . VAL A 1 865 ? 19.576 21.992 -37.192 1.00 85.19 865 VAL A N 1
ATOM 6865 C CA . VAL A 1 865 ? 18.314 21.315 -37.543 1.00 85.19 865 VAL A CA 1
ATOM 6866 C C . VAL A 1 865 ? 17.488 22.180 -38.488 1.00 85.19 865 VAL A C 1
ATOM 6868 O O . VAL A 1 865 ? 17.012 21.691 -39.509 1.00 85.19 865 VAL A O 1
ATOM 6871 N N . VAL A 1 866 ? 17.335 23.465 -38.172 1.00 87.25 866 VAL A N 1
ATOM 6872 C CA . VAL A 1 866 ? 16.537 24.400 -38.976 1.00 87.25 866 VAL A CA 1
ATOM 6873 C C . VAL A 1 866 ? 17.140 24.591 -40.372 1.00 87.25 866 VAL A C 1
ATOM 6875 O O . VAL A 1 866 ? 16.405 24.559 -41.356 1.00 87.25 866 VAL A O 1
ATOM 6878 N N . GLU A 1 867 ? 18.463 24.727 -40.472 1.00 82.56 867 GLU A N 1
ATOM 6879 C CA . GLU A 1 867 ? 19.194 24.790 -41.747 1.00 82.56 867 GLU A CA 1
ATOM 6880 C C . GLU A 1 867 ? 18.988 23.517 -42.574 1.00 82.56 867 GLU A C 1
ATOM 6882 O O . GLU A 1 867 ? 18.681 23.594 -43.759 1.00 82.56 867 GLU A O 1
ATOM 6887 N N . ARG A 1 868 ? 19.031 22.336 -41.944 1.00 82.06 868 ARG A N 1
ATOM 6888 C CA . ARG A 1 868 ? 18.749 21.068 -42.634 1.00 82.06 868 ARG A CA 1
ATOM 6889 C C . ARG A 1 868 ? 17.318 20.984 -43.162 1.00 82.06 868 ARG A C 1
ATOM 6891 O O . ARG A 1 868 ? 17.123 20.477 -44.262 1.00 82.06 868 ARG A O 1
ATOM 6898 N N . ILE A 1 869 ? 16.320 21.468 -42.417 1.00 84.25 869 ILE A N 1
ATOM 6899 C CA . ILE A 1 869 ? 14.930 21.545 -42.907 1.00 84.25 869 ILE A CA 1
ATOM 6900 C C . ILE A 1 869 ? 14.866 22.455 -44.143 1.00 84.25 869 ILE A C 1
ATOM 6902 O O . ILE A 1 869 ? 14.205 22.106 -45.120 1.00 84.25 869 ILE A O 1
ATOM 6906 N N . ALA A 1 870 ? 15.576 23.590 -44.120 1.00 81.81 870 ALA A N 1
ATOM 6907 C CA . ALA A 1 870 ? 15.661 24.515 -45.249 1.00 81.81 870 ALA A CA 1
ATOM 6908 C C . ALA A 1 870 ? 16.272 23.851 -46.491 1.00 81.81 870 ALA A C 1
ATOM 6910 O O . ALA A 1 870 ? 15.666 23.881 -47.560 1.00 81.81 870 ALA A O 1
ATOM 6911 N N . ASP A 1 871 ? 17.425 23.199 -46.329 1.00 74.44 871 ASP A N 1
ATOM 6912 C CA . ASP A 1 871 ? 18.149 22.527 -47.409 1.00 74.44 871 ASP A CA 1
ATOM 6913 C C . ASP A 1 871 ? 17.336 21.391 -48.033 1.00 74.44 871 ASP A C 1
ATOM 6915 O O . ASP A 1 871 ? 17.354 21.203 -49.249 1.00 74.44 871 ASP A O 1
ATOM 6919 N N . ILE A 1 872 ? 16.623 20.613 -47.211 1.00 76.31 872 ILE A N 1
ATOM 6920 C CA . ILE A 1 872 ? 15.782 19.520 -47.702 1.00 76.31 872 ILE A CA 1
ATOM 6921 C C . ILE A 1 872 ? 14.572 20.083 -48.455 1.00 76.31 872 ILE A C 1
ATOM 6923 O O . ILE A 1 872 ? 14.303 19.637 -49.567 1.00 76.31 872 ILE A O 1
ATOM 6927 N N . ASN A 1 873 ? 13.884 21.089 -47.905 1.00 79.62 873 ASN A N 1
ATOM 6928 C CA . ASN A 1 873 ? 12.753 21.721 -48.588 1.00 79.62 873 ASN A CA 1
ATOM 6929 C C . ASN A 1 873 ? 13.168 22.360 -49.920 1.00 79.62 873 ASN A C 1
ATOM 6931 O O . ASN A 1 873 ? 12.454 22.185 -50.900 1.00 79.62 873 ASN A O 1
ATOM 6935 N N . ALA A 1 874 ? 14.338 23.004 -49.983 1.00 74.25 874 ALA A N 1
ATOM 6936 C CA . ALA A 1 874 ? 14.874 23.601 -51.208 1.00 74.25 874 ALA A CA 1
ATOM 6937 C C . ALA A 1 874 ? 15.246 22.575 -52.296 1.00 74.25 874 ALA A C 1
ATOM 6939 O O . ALA A 1 874 ? 15.331 22.928 -53.465 1.00 74.25 874 ALA A O 1
ATOM 6940 N N . ARG A 1 875 ? 15.503 21.313 -51.924 1.00 70.19 875 ARG A N 1
ATOM 6941 C CA . ARG A 1 875 ? 15.754 20.211 -52.873 1.00 70.19 875 ARG A CA 1
ATOM 6942 C C . ARG A 1 875 ? 14.472 19.530 -53.355 1.00 70.19 875 ARG A C 1
ATOM 6944 O O . ARG A 1 875 ? 14.517 18.824 -54.358 1.00 70.19 875 ARG A O 1
ATOM 6951 N N . ILE A 1 876 ? 13.384 19.659 -52.594 1.00 69.19 876 ILE A N 1
ATOM 6952 C CA . ILE A 1 876 ? 12.071 19.070 -52.895 1.00 69.19 876 ILE A CA 1
ATOM 6953 C C . ILE A 1 876 ? 11.219 20.035 -53.736 1.00 69.19 876 ILE A C 1
ATOM 6955 O O . ILE A 1 876 ? 10.421 19.570 -54.549 1.00 69.19 876 ILE A O 1
ATOM 6959 N N . SER A 1 877 ? 11.379 21.348 -53.530 1.00 57.47 877 SER A N 1
ATOM 6960 C CA . SER A 1 877 ? 10.823 22.426 -54.365 1.00 57.47 877 SER A CA 1
ATOM 6961 C C . SER A 1 877 ? 11.568 22.569 -55.682 1.00 57.47 877 SER A C 1
ATOM 6963 O O . SER A 1 877 ? 10.891 22.786 -56.710 1.00 57.47 877 SER A O 1
#

Radius of gyration: 36.47 Å; chains: 1; bounding box: 94×81×99 Å

Foldseek 3Di:
DDQLLVVLCVVCVPQPDALVNLLVLQDDDPFDPLAADEEQEDELQDFDFVQSVLLLLLRQLRRVLRRHAYAYAYEDLPVVRHDVCSVLNVQVLCVQLVRDHQWAAHNPHDIDDSLDPRYQVVCLSVLSNVLSVCSSVLQKDKDLDDPVNLVVQQVVCVVVVHDHAAADPNVPCSPDGSVRVVVCVVVVGQIFMWGQDPFDQVDWDWAQAQAQGTDTAGADRHRDGQAHSVSGGDPLNSVLSSCQSNVGQEYREACVCVNCVNVNVRVCVSVVHDDHHYHHAYAAWEDDPPDIDGDDPQPHPNRGSVSCLLQFQRSVLSSLVSVVQAAVCSVVVCVVVVPDDPSVDDDGSHRGHPHHGYDDVVVSLVSSLSVLLQDQLVVLLVSLLVSCVVNNVPVVCVCVVDVPLLSLLSRFVHPDPPRDRQDSGSVCSCVQCVLLDDVSVCLPQQQPQDADPLQDLVNLLLLLVQCLVPDDLPDDPVRSLVSLLVSQVVSFAHSDPVRCVVCVVRGSYHSVSSVQSLCCQLRVDSDHGDSSSSDNSSDSVSSNVSSVSVSCSSVVNPDDCLLNQDPLLLVQQQQKKKWKDFLLVDDPVLVVVLVVLVVVDDAAAWFWDDDLTMTMTMHGHDDPRCSDPTDMDGGLVNLLVVLCQLLQLPPLQFQENVSVVSVLVRLVVCVVVVSHDPSRSVSVVSSSVSSSSLCVVLVRHDPDDPLNLLLVVQVVLAPQQAAFEEEQEEQDPSSVSNCVVSPPRHQAYEYEYQDQPVSVVVCVVVPDDPPVRYHYDYLLCVLVCQLPGQEYEADDEDDEQSAELVSNVSHDLSHEYEAAHVVGNHDDHPSHNYHYSNDPVSSVSSVVVDDPVSSVVSSVSSVVSSVVSVVVSVVVD

pLDDT: mean 87.44, std 10.77, range [39.16, 98.31]

Sequence (877 aa):
MGMNERLADLLFPDVSELPDSIEKKYPARDLPPDAAVTRFAPSPTGFLHIGGVFAALISERLAHQTGGIFYLRIEDTDKKREMAGGVAGIVEAFQRLAFKIDEGPLPAEGEAGSYGPYKQSERGGIYKVFVKELLRRGDAYPCFCSEEDGARTKEMQEKAKVRTGYYGSWATHRNFTFEEIKSELERGKPFVIRLRSRGDIERKVRFRDLIKGDVDLPENDHDIVILKSDGLPTYHFAHIVDDHLMKTTHVIRGDEWLSSIPLHLEMFALMGWKPPSYAHVSPILKQEGASKRKLSKRKDPEAAVSFYHEQGFPSAAVVEYLLNLANSSFEDWRRANPGAAIDEFKFELSRLSPSGALFDIVKLADVSKEVISKMDAATVLRMAAEWASQYDQQLHNLISSDKGYAAAILGIERGTNKQRKDIEKWSDVRNYIEYFFDDIFSAKYFGEFYFPEQVSRSDVKLILERFKDGYLHGDDAVAWMDKIRRLSVDIGFAPDTKTYKKQKDKFKGQVGDVCMVLRVAITGRQKTPDLYECMRVLGPGRVAERIDDCLSFLDGGRTGKRYDISPELLSLAPRFSCRFLDFFTSTKQNVRQLAEDLRSFTLQNGFVISTCLRYEVYSVLPSGVPLEGMFHSSGLDTIRRLLLVMCGLRSEIVGETEILAQIEKGIAAAHERAALSIADYKALNNLLEIAKCIRRDYGVETQENYSTAAWRLMQESLSDPGGSVVLIVGGGYMADAFFRQVAGRVKKVIWANRSVDKLRKAVESRGYAQNGKLHFSPLEDISQFLPQVDGVFLAVGGDRELLKKQDLLTMHRNSVLIDISFPPAAELCGDLKQFQIATFDFTRYIEKQLSGPALFEATRAVNQVVERIADINARIS

Secondary structure (DSSP, 8-state):
--HHHHHHHHH-TT----HHHHHHTSPPP---TT--EEEE---SSSSPBHHHHHHHHHHHHHHHHTT-EEEE-B----TTTPPTTHHHHHHHHHHHTTPPPSBEE-SSSSEESSS---BGGGGHHHHHHHHHHHHHHTSEEEE---HHHHHHHHHHHHHTTPPPSS-GGG-TTTT--HHHHHHHHHTT---EEEE-----TTSEEEEEETTTEEEEEEPP----EEE-TTSPBPHHHHHHHHHHHTT--EEEEEGGGGGGHHHHHHHHHHHTPPPPEEEEEPPPEEEETTEEEE--TTT-GGGBHHHHHHHT--HHHHHHHHHHHH-TTHHHHHHH-TTS-GGGS---GGGS-TT-PBP-HHHHHHHHHHHHHTS-HHHHHHHHHHHHHHH-HHHHHHHHH-HHHHHHHHHTTTTSSS-----SSTHHHHHHHGGGSHHHHHHHHTT-----TTS-HHHHHHHHHHHHHH--TT--HHHHHHHHHHHHHHTT-BSSHHHHHH-GGG-S-BHHHHHHHHHHHHHS-SS-S-HHHHHHHH-HHHHHHHHHHHHHHHTT---S-TT---HHHHHHGGGEEEEEEEGGGS-HHHHHHHHHHHHH---SSEEEEE-SSEEEEEEES------TT-EEEEHHHHHHHHHHHHTTTTSSSTT-SHHHHHHHHHHHHHHHTT-S-HHHHHHHHHHHHHHHHHHHHTT---S--HHHHHHHHHHHH-S-TTT-EEEEE--SHHHHHHHHHHTTTSSEEEEEES-HHHHHHHHHTTT---SSSEEEEEGGGGGGTGGG-SEEEE---SSS--B-HHHHTTS-TT-EEEE--SS-SB---TTSEEEETTSHHHHHHHHTTS-HHHHHHHHHHHHHHHHHHHHHHHHH-